Protein 2VSY (pdb70)

Secondary structure (DSSP, 8-state):
--HHHHHHHHHHHHHHT-HHHHHHHHHHHHTTSTT-HHHHHHHHHHHHHTT-HHHHHHHHHHHHHH-TT-HHHHHHHHHHHHHTT-HHHHHHHHHHHHHH-TT-HHHHHHHHHHHHHTT--TTHHHHHHHHHHHHHHT---S-HHHHTTS---HHHHHHHHHHHHHHHHTT--PPPP----SSSPEEEEEEES-SSSSHHHHHHHHHHHHHHHH-TTEEEEEEESS---S-HHHHHHHHTSEEEE-TT--HHHHHHHHHHTT-SEEEE-SS-TT-SS-HHHHT--SSEEEEESSSSS----TT--EEEE-TTTS-TTTGGG-SSEEEE-SS-S----TT--------TGGGT--TTS-EEEE---GGG--HHHHHHHHHHHHH-TT-EEEEE--STTHHHHHHHHHHHTT--GGGEEEE----HHHHHHHGGG-SEEE--SSS--SHHHHHHHHTT--EEB---SSGGGSHHHHHHHHHT-GGGB-SSHHHHHHHHHHHHH-HHHHHHHHHHHHHHHHHSSTT-HHHHHHHHHHHHHHHHHTTT---/--HHHHHHHHHTTTTTT-SHHHHHHHHHHHHHSTT-TTTHHHHHHHHHHHT-HHHHHHHHHHHHTTSTT-HHHHHHHHHHHHHTT-HHHHHHHHHHHHHH-TT-HHHHHHHHHHHHHTT--TTHHHHHHHHHHHHHHT-S-S-HHHHTTS---HHHHHHHHHHHHHHHHTT-PPPPP----SSS-EEEEEEES-SSSSHHHHHHHHHHHHHHHH-TTEEEEEEESS---S-HHHHHHHHHSEEEE-TTS-HHHHHHHHHHTT-SEEEE-SS-TT-SS-HHHHT--SSEEEEESSS-S----TT--EEEE-TTTS-GGGGGG-SSEEEE-SS-S----TT--------TTTTT--SSSEEEEE---GGG--HHHHHHHHHHHHH-TTEEEEEE--STTHHHHHHHHHHHTTS-GGGEEEE----HHHHHHGGGG-SEEE--SSS--SHHHHHHHHHT--EEB---SSGGGSHHHHHHHHHT-GGGB-SSHHHHHHHHHHHHT-HHHHHHHHHHHHHHHHHSSTT-HHHHHHHHHHHHHHHHHHTT---

B-factor: mean 39.62, std 5.84, range [20.13, 73.11]

Structure (mmCIF, N/CA/C/O backbone):
data_2VSY
#
_entry.id   2VSY
#
_cell.length_a   81.523
_cell.length_b   100.096
_cell.length_c   156.274
_cell.angle_alpha   90.00
_cell.angle_beta   90.00
_cell.angle_gamma   90.00
#
_symmetry.space_group_name_H-M   'P 21 21 21'
#
loop_
_entity.id
_entity.type
_entity.pdbx_description
1 polymer XCC0866
2 non-polymer '2-[N-CYCLOHEXYLAMINO]ETHANE SULFONIC ACID'
3 non-polymer DI(HYDROXYETHYL)ETHER
4 non-polymer 'PRASEODYMIUM ION'
5 non-polymer 'CHLORIDE ION'
6 water water
#
loop_
_atom_site.group_PDB
_atom_site.id
_atom_site.type_symbol
_atom_site.label_atom_id
_atom_site.label_alt_id
_atom_site.label_comp_id
_atom_site.label_asym_id
_atom_site.label_entity_id
_atom_site.label_seq_id
_atom_site.pdbx_PDB_ins_code
_atom_site.Cartn_x
_atom_site.Cartn_y
_atom_site.Cartn_z
_atom_site.occupancy
_atom_site.B_iso_or_equiv
_atom_site.auth_seq_id
_atom_site.auth_comp_id
_atom_site.auth_asym_id
_atom_site.auth_atom_id
_atom_site.pdbx_PDB_model_num
ATOM 1 N N . GLN A 1 21 ? 9.340 -78.337 18.873 1.00 38.96 21 GLN A N 1
ATOM 2 C CA . GLN A 1 21 ? 8.332 -79.438 18.770 1.00 39.28 21 GLN A CA 1
ATOM 3 C C . GLN A 1 21 ? 7.209 -79.416 19.846 1.00 39.58 21 GLN A C 1
ATOM 4 O O . GLN A 1 21 ? 6.228 -80.156 19.742 1.00 39.62 21 GLN A O 1
ATOM 10 N N . ASP A 1 22 ? 7.332 -78.567 20.865 1.00 39.86 22 ASP A N 1
ATOM 11 C CA . ASP A 1 22 ? 6.340 -78.549 21.951 1.00 40.12 22 ASP A CA 1
ATOM 12 C C . ASP A 1 22 ? 5.141 -77.650 21.649 1.00 40.15 22 ASP A C 1
ATOM 13 O O . ASP A 1 22 ? 5.146 -76.455 21.946 1.00 39.83 22 ASP A O 1
ATOM 18 N N . PHE A 1 23 ? 4.113 -78.255 21.063 1.00 40.45 23 PHE A N 1
ATOM 19 C CA . PHE A 1 23 ? 2.888 -77.560 20.705 1.00 40.77 23 PHE A CA 1
ATOM 20 C C . PHE A 1 23 ? 2.406 -76.601 21.804 1.00 41.23 23 PHE A C 1
ATOM 21 O O . PHE A 1 23 ? 2.215 -75.401 21.559 1.00 40.89 23 PHE A O 1
ATOM 29 N N . VAL A 1 24 ? 2.211 -77.116 23.015 1.00 41.71 24 VAL A N 1
ATOM 30 C CA . VAL A 1 24 ? 1.644 -76.280 24.077 1.00 42.15 24 VAL A CA 1
ATOM 31 C C . VAL A 1 24 ? 2.641 -75.231 24.558 1.00 42.34 24 VAL A C 1
ATOM 32 O O . VAL A 1 24 ? 2.249 -74.118 24.934 1.00 42.11 24 VAL A O 1
ATOM 36 N N . ALA A 1 25 ? 3.926 -75.595 24.546 1.00 42.82 25 ALA A N 1
ATOM 37 C CA . ALA A 1 25 ? 4.991 -74.655 24.875 1.00 43.09 25 ALA A CA 1
ATOM 38 C C . ALA A 1 25 ? 4.933 -73.478 23.908 1.00 43.41 25 ALA A C 1
ATOM 39 O O . ALA A 1 25 ? 5.051 -72.322 24.309 1.00 43.34 25 ALA A O 1
ATOM 41 N N . TRP A 1 26 ? 4.730 -73.779 22.631 1.00 43.84 26 TRP A N 1
ATOM 42 C CA . TRP A 1 26 ? 4.563 -72.738 21.631 1.00 44.41 26 TRP A CA 1
ATOM 43 C C . TRP A 1 26 ? 3.465 -71.735 21.991 1.00 44.85 26 TRP A C 1
ATOM 44 O O . TRP A 1 26 ? 3.728 -70.547 22.127 1.00 44.70 26 TRP A O 1
ATOM 55 N N . LEU A 1 27 ? 2.236 -72.205 22.130 1.00 45.65 27 LEU A N 1
ATOM 56 C CA . LEU A 1 27 ? 1.140 -71.284 22.349 1.00 46.85 27 LEU A CA 1
ATOM 57 C C . LEU A 1 27 ? 1.373 -70.500 23.630 1.00 47.72 27 LEU A C 1
ATOM 58 O O . LEU A 1 27 ? 1.290 -69.265 23.643 1.00 47.72 27 LEU A O 1
ATOM 63 N N . MET A 1 28 ? 1.662 -71.230 24.709 1.00 48.64 28 MET A N 1
ATOM 64 C CA . MET A 1 28 ? 1.753 -70.618 26.037 1.00 49.46 28 MET A CA 1
ATOM 65 C C . MET A 1 28 ? 2.724 -69.460 25.925 1.00 49.49 28 MET A C 1
ATOM 66 O O . MET A 1 28 ? 2.549 -68.409 26.547 1.00 49.19 28 MET A O 1
ATOM 71 N N . LEU A 1 29 ? 3.755 -69.679 25.116 1.00 49.75 29 LEU A N 1
ATOM 72 C CA . LEU A 1 29 ? 4.696 -68.633 24.802 1.00 50.25 29 LEU A CA 1
ATOM 73 C C . LEU A 1 29 ? 3.940 -67.600 23.995 1.00 50.87 29 LEU A C 1
ATOM 74 O O . LEU A 1 29 ? 4.145 -66.398 24.151 1.00 50.93 29 LEU A O 1
ATOM 79 N N . ALA A 1 30 ? 3.064 -68.084 23.119 1.00 51.57 30 ALA A N 1
ATOM 80 C CA . ALA A 1 30 ? 2.228 -67.203 22.314 1.00 52.20 30 ALA A CA 1
ATOM 81 C C . ALA A 1 30 ? 1.558 -66.203 23.241 1.00 52.62 30 ALA A C 1
ATOM 82 O O . ALA A 1 30 ? 1.741 -64.994 23.119 1.00 52.65 30 ALA A O 1
ATOM 84 N N . ASP A 1 31 ? 0.780 -66.729 24.173 1.00 53.06 31 ASP A N 1
ATOM 85 C CA . ASP A 1 31 ? 0.082 -65.895 25.130 1.00 53.81 31 ASP A CA 1
ATOM 86 C C . ASP A 1 31 ? 1.047 -64.988 25.869 1.00 54.18 31 ASP A C 1
ATOM 87 O O . ASP A 1 31 ? 0.741 -63.825 26.128 1.00 54.30 31 ASP A O 1
ATOM 92 N N . ALA A 1 32 ? 2.201 -65.533 26.243 1.00 54.60 32 ALA A N 1
ATOM 93 C CA . ALA A 1 32 ? 3.197 -64.767 26.977 1.00 55.03 32 ALA A CA 1
ATOM 94 C C . ALA A 1 32 ? 3.535 -63.502 26.208 1.00 55.30 32 ALA A C 1
ATOM 95 O O . ALA A 1 32 ? 3.359 -62.392 26.705 1.00 55.36 32 ALA A O 1
ATOM 97 N N . GLU A 1 33 ? 4.023 -63.684 24.987 1.00 55.70 33 GLU A N 1
ATOM 98 C CA . GLU A 1 33 ? 4.398 -62.559 24.123 1.00 56.20 33 GLU A CA 1
ATOM 99 C C . GLU A 1 33 ? 3.261 -61.576 23.905 1.00 56.40 33 GLU A C 1
ATOM 100 O O . GLU A 1 33 ? 3.491 -60.375 23.807 1.00 56.59 33 GLU A O 1
ATOM 106 N N . LEU A 1 34 ? 2.044 -62.090 23.778 1.00 56.57 34 LEU A N 1
ATOM 107 C CA . LEU A 1 34 ? 0.905 -61.225 23.542 1.00 56.86 34 LEU A CA 1
ATOM 108 C C . LEU A 1 34 ? 0.650 -60.395 24.782 1.00 56.96 34 LEU A C 1
ATOM 109 O O . LEU A 1 34 ? 0.311 -59.220 24.690 1.00 56.94 34 LEU A O 1
ATOM 114 N N . GLY A 1 35 ? 0.809 -61.016 25.946 1.00 57.16 35 GLY A N 1
ATOM 115 C CA . GLY A 1 35 ? 0.680 -60.306 27.215 1.00 57.24 35 GLY A CA 1
ATOM 116 C C . GLY A 1 35 ? 1.561 -59.067 27.225 1.00 57.34 35 GLY A C 1
ATOM 117 O O . GLY A 1 35 ? 1.122 -57.991 27.621 1.00 57.51 35 GLY A O 1
ATOM 118 N N . MET A 1 36 ? 2.806 -59.216 26.779 1.00 57.19 36 MET A N 1
ATOM 119 C CA . MET A 1 36 ? 3.724 -58.084 26.664 1.00 57.11 36 MET A CA 1
ATOM 120 C C . MET A 1 36 ? 3.137 -57.027 25.742 1.00 56.82 36 MET A C 1
ATOM 121 O O . MET A 1 36 ? 3.345 -55.828 25.926 1.00 57.01 36 MET A O 1
ATOM 126 N N . GLY A 1 37 ? 2.391 -57.488 24.749 1.00 56.30 37 GLY A N 1
ATOM 127 C CA . GLY A 1 37 ? 1.861 -56.618 23.720 1.00 55.50 37 GLY A CA 1
ATOM 128 C C . GLY A 1 37 ? 2.702 -56.785 22.474 1.00 54.98 37 GLY A C 1
ATOM 129 O O . GLY A 1 37 ? 2.530 -56.047 21.497 1.00 54.77 37 GLY A O 1
ATOM 130 N N . ASP A 1 38 ? 3.604 -57.771 22.510 1.00 54.48 38 ASP A N 1
ATOM 131 C CA . ASP A 1 38 ? 4.474 -58.053 21.372 1.00 53.83 38 ASP A CA 1
ATOM 132 C C . ASP A 1 38 ? 3.814 -58.750 20.194 1.00 53.53 38 ASP A C 1
ATOM 133 O O . ASP A 1 38 ? 3.371 -59.900 20.260 1.00 53.46 38 ASP A O 1
ATOM 138 N N . THR A 1 39 ? 3.838 -58.007 19.103 1.00 53.01 39 THR A N 1
ATOM 139 C CA . THR A 1 39 ? 3.210 -58.278 17.835 1.00 52.43 39 THR A CA 1
ATOM 140 C C . THR A 1 39 ? 3.337 -59.639 17.159 1.00 51.88 39 THR A C 1
ATOM 141 O O . THR A 1 39 ? 2.446 -60.486 17.196 1.00 51.65 39 THR A O 1
ATOM 145 N N . THR A 1 40 ? 4.461 -59.790 16.486 1.00 51.25 40 THR A N 1
ATOM 146 C CA . THR A 1 40 ? 4.631 -60.786 15.455 1.00 50.43 40 THR A CA 1
ATOM 147 C C . THR A 1 40 ? 5.238 -62.060 16.052 1.00 49.68 40 THR A C 1
ATOM 148 O O . THR A 1 40 ? 5.192 -63.143 15.453 1.00 49.45 40 THR A O 1
ATOM 152 N N . ALA A 1 41 ? 5.784 -61.908 17.252 1.00 48.84 41 ALA A N 1
ATOM 153 C CA . ALA A 1 41 ? 6.358 -63.021 18.001 1.00 47.94 41 ALA A CA 1
ATOM 154 C C . ALA A 1 41 ? 5.266 -64.014 18.355 1.00 47.04 41 ALA A C 1
ATOM 155 O O . ALA A 1 41 ? 5.367 -65.212 18.074 1.00 47.12 41 ALA A O 1
ATOM 157 N N . GLY A 1 42 ? 4.228 -63.487 18.990 1.00 46.04 42 GLY A N 1
ATOM 158 C CA . GLY A 1 42 ? 3.038 -64.264 19.345 1.00 44.59 42 GLY A CA 1
ATOM 159 C C . GLY A 1 42 ? 2.434 -65.014 18.167 1.00 43.57 42 GLY A C 1
ATOM 160 O O . GLY A 1 42 ? 1.949 -66.141 18.316 1.00 43.28 42 GLY A O 1
ATOM 161 N N . GLU A 1 43 ? 2.451 -64.387 16.992 1.00 42.60 43 GLU A N 1
ATOM 162 C CA . GLU A 1 43 ? 1.835 -64.999 15.815 1.00 41.68 43 GLU A CA 1
ATOM 163 C C . GLU A 1 43 ? 2.748 -66.084 15.268 1.00 40.96 43 GLU A C 1
ATOM 164 O O . GLU A 1 43 ? 2.325 -67.220 15.073 1.00 40.56 43 GLU A O 1
ATOM 170 N N . MET A 1 44 ? 4.000 -65.718 15.023 1.00 40.54 44 MET A N 1
ATOM 171 C CA . MET A 1 44 ? 5.028 -66.686 14.690 1.00 40.28 44 MET A CA 1
ATOM 172 C C . MET A 1 44 ? 4.891 -67.940 15.538 1.00 39.61 44 MET A C 1
ATOM 173 O O . MET A 1 44 ? 4.889 -69.057 15.026 1.00 39.52 44 MET A O 1
ATOM 178 N N . ALA A 1 45 ? 4.766 -67.741 16.844 1.00 39.26 45 ALA A N 1
ATOM 179 C CA . ALA A 1 45 ? 4.613 -68.836 17.803 1.00 38.84 45 ALA A CA 1
ATOM 180 C C . ALA A 1 45 ? 3.330 -69.646 17.566 1.00 38.60 45 ALA A C 1
ATOM 181 O O . ALA A 1 45 ? 3.330 -70.875 17.685 1.00 38.39 45 ALA A O 1
ATOM 183 N N . VAL A 1 46 ? 2.244 -68.951 17.222 1.00 38.27 46 VAL A N 1
ATOM 184 C CA . VAL A 1 46 ? 0.983 -69.611 16.897 1.00 37.98 46 VAL A CA 1
ATOM 185 C C . VAL A 1 46 ? 1.113 -70.454 15.615 1.00 37.62 46 VAL A C 1
ATOM 186 O O . VAL A 1 46 ? 0.735 -71.629 15.585 1.00 37.40 46 VAL A O 1
ATOM 190 N N . GLN A 1 47 ? 1.665 -69.839 14.570 1.00 37.22 47 GLN A N 1
ATOM 191 C CA . GLN A 1 47 ? 1.917 -70.492 13.289 1.00 36.73 47 GLN A CA 1
ATOM 192 C C . GLN A 1 47 ? 2.661 -71.815 13.439 1.00 35.94 47 GLN A C 1
ATOM 193 O O . GLN A 1 47 ? 2.506 -72.730 12.633 1.00 35.87 47 GLN A O 1
ATOM 199 N N . ARG A 1 48 ? 3.486 -71.906 14.471 1.00 35.23 48 ARG A N 1
ATOM 200 C CA . ARG A 1 48 ? 4.234 -73.123 14.725 1.00 34.38 48 ARG A CA 1
ATOM 201 C C . ARG A 1 48 ? 3.369 -74.182 15.410 1.00 33.61 48 ARG A C 1
ATOM 202 O O . ARG A 1 48 ? 3.586 -75.378 15.231 1.00 33.19 48 ARG A O 1
ATOM 210 N N . GLY A 1 49 ? 2.380 -73.736 16.180 1.00 32.80 49 GLY A N 1
ATOM 211 C CA . GLY A 1 49 ? 1.466 -74.653 16.853 1.00 31.95 49 GLY A CA 1
ATOM 212 C C . GLY A 1 49 ? 0.556 -75.365 15.874 1.00 31.46 49 GLY A C 1
ATOM 213 O O . GLY A 1 49 ? 0.430 -76.589 15.899 1.00 31.16 49 GLY A O 1
ATOM 214 N N . LEU A 1 50 ? -0.077 -74.580 15.007 1.00 31.26 50 LEU A N 1
ATOM 215 C CA . LEU A 1 50 ? -1.069 -75.072 14.053 1.00 31.35 50 LEU A CA 1
ATOM 216 C C . LEU A 1 50 ? -0.443 -76.037 13.049 1.00 31.56 50 LEU A C 1
ATOM 217 O O . LEU A 1 50 ? -1.119 -76.915 12.499 1.00 31.46 50 LEU A O 1
ATOM 222 N N . ALA A 1 51 ? 0.854 -75.859 12.814 1.00 31.67 51 ALA A N 1
ATOM 223 C CA . ALA A 1 51 ? 1.605 -76.721 11.924 1.00 32.01 51 ALA A CA 1
ATOM 224 C C . ALA A 1 51 ? 1.778 -78.096 12.563 1.00 32.33 51 ALA A C 1
ATOM 225 O O . ALA A 1 51 ? 2.001 -79.095 11.880 1.00 32.58 51 ALA A O 1
ATOM 227 N N . LEU A 1 52 ? 1.660 -78.143 13.884 1.00 32.75 52 LEU A N 1
ATOM 228 C CA . LEU A 1 52 ? 1.865 -79.384 14.621 1.00 32.98 52 LEU A CA 1
ATOM 229 C C . LEU A 1 52 ? 0.546 -80.033 15.007 1.00 33.44 52 LEU A C 1
ATOM 230 O O . LEU A 1 52 ? 0.447 -81.254 15.075 1.00 33.31 52 LEU A O 1
ATOM 235 N N . HIS A 1 53 ? -0.462 -79.213 15.279 1.00 33.99 53 HIS A N 1
ATOM 236 C CA . HIS A 1 53 ? -1.802 -79.735 15.493 1.00 34.79 53 HIS A CA 1
ATOM 237 C C . HIS A 1 53 ? -2.828 -78.843 14.786 1.00 35.20 53 HIS A C 1
ATOM 238 O O . HIS A 1 53 ? -3.458 -77.994 15.408 1.00 35.05 53 HIS A O 1
ATOM 245 N N . PRO A 1 54 ? -2.965 -79.024 13.457 1.00 35.82 54 PRO A N 1
ATOM 246 C CA . PRO A 1 54 ? -3.896 -78.255 12.639 1.00 36.36 54 PRO A CA 1
ATOM 247 C C . PRO A 1 54 ? -5.299 -78.289 13.231 1.00 36.98 54 PRO A C 1
ATOM 248 O O . PRO A 1 54 ? -5.685 -79.283 13.843 1.00 37.51 54 PRO A O 1
ATOM 252 N N . GLY A 1 55 ? -6.058 -77.215 13.059 1.00 37.41 55 GLY A N 1
ATOM 253 C CA . GLY A 1 55 ? -7.426 -77.197 13.545 1.00 37.95 55 GLY A CA 1
ATOM 254 C C . GLY A 1 55 ? -7.596 -77.202 15.061 1.00 38.60 55 GLY A C 1
ATOM 255 O O . GLY A 1 55 ? -8.635 -76.760 15.558 1.00 38.24 55 GLY A O 1
ATOM 256 N N . HIS A 1 56 ? -6.604 -77.705 15.804 1.00 39.04 56 HIS A N 1
ATOM 257 C CA . HIS A 1 56 ? -6.673 -77.694 17.273 1.00 39.41 56 HIS A CA 1
ATOM 258 C C . HIS A 1 56 ? -7.293 -76.376 17.736 1.00 39.85 56 HIS A C 1
ATOM 259 O O . HIS A 1 56 ? -6.863 -75.301 17.312 1.00 40.01 56 HIS A O 1
ATOM 266 N N . PRO A 1 57 ? -8.307 -76.456 18.615 1.00 40.15 57 PRO A N 1
ATOM 267 C CA . PRO A 1 57 ? -9.085 -75.297 19.066 1.00 40.41 57 PRO A CA 1
ATOM 268 C C . PRO A 1 57 ? -8.286 -74.316 19.950 1.00 40.50 57 PRO A C 1
ATOM 269 O O . PRO A 1 57 ? -8.586 -73.114 19.958 1.00 40.66 57 PRO A O 1
ATOM 273 N N . GLU A 1 58 ? -7.294 -74.818 20.688 1.00 40.41 58 GLU A N 1
ATOM 274 C CA . GLU A 1 58 ? -6.411 -73.953 21.483 1.00 40.46 58 GLU A CA 1
ATOM 275 C C . GLU A 1 58 ? -5.551 -73.050 20.606 1.00 40.13 58 GLU A C 1
ATOM 276 O O . GLU A 1 58 ? -5.550 -71.834 20.773 1.00 40.31 58 GLU A O 1
ATOM 282 N N . ALA A 1 59 ? -4.818 -73.650 19.674 1.00 39.93 59 ALA A N 1
ATOM 283 C CA . ALA A 1 59 ? -4.041 -72.884 18.715 1.00 39.55 59 ALA A CA 1
ATOM 284 C C . ALA A 1 59 ? -4.970 -71.968 17.902 1.00 39.33 59 ALA A C 1
ATOM 285 O O . ALA A 1 59 ? -4.756 -70.758 17.832 1.00 39.21 59 ALA A O 1
ATOM 287 N N . VAL A 1 60 ? -6.011 -72.548 17.312 1.00 39.19 60 VAL A N 1
ATOM 288 C CA . VAL A 1 60 ? -6.977 -71.774 16.535 1.00 39.57 60 VAL A CA 1
ATOM 289 C C . VAL A 1 60 ? -7.577 -70.619 17.351 1.00 39.87 60 VAL A C 1
ATOM 290 O O . VAL A 1 60 ? -7.624 -69.476 16.884 1.00 39.95 60 VAL A O 1
ATOM 294 N N . ALA A 1 61 ? -8.040 -70.905 18.564 1.00 40.00 61 ALA A N 1
ATOM 295 C CA . ALA A 1 61 ? -8.538 -69.831 19.424 1.00 40.41 61 ALA A CA 1
ATOM 296 C C . ALA A 1 61 ? -7.449 -68.773 19.539 1.00 40.65 61 ALA A C 1
ATOM 297 O O . ALA A 1 61 ? -7.699 -67.577 19.369 1.00 40.53 61 ALA A O 1
ATOM 299 N N . ARG A 1 62 ? -6.228 -69.229 19.811 1.00 40.95 62 ARG A N 1
ATOM 300 C CA . ARG A 1 62 ? -5.115 -68.311 19.995 1.00 41.22 62 ARG A CA 1
ATOM 301 C C . ARG A 1 62 ? -4.870 -67.440 18.762 1.00 41.24 62 ARG A C 1
ATOM 302 O O . ARG A 1 62 ? -4.672 -66.230 18.888 1.00 41.35 62 ARG A O 1
ATOM 310 N N . LEU A 1 63 ? -4.896 -68.039 17.575 1.00 41.02 63 LEU A N 1
ATOM 311 C CA . LEU A 1 63 ? -4.725 -67.244 16.360 1.00 41.02 63 LEU A CA 1
ATOM 312 C C . LEU A 1 63 ? -5.813 -66.190 16.173 1.00 40.92 63 LEU A C 1
ATOM 313 O O . LEU A 1 63 ? -5.610 -65.210 15.452 1.00 40.83 63 LEU A O 1
ATOM 318 N N . GLY A 1 64 ? -6.971 -66.410 16.795 1.00 40.77 64 GLY A N 1
ATOM 319 C CA . GLY A 1 64 ? -8.067 -65.449 16.717 1.00 40.79 64 GLY A CA 1
ATOM 320 C C . GLY A 1 64 ? -7.738 -64.286 17.626 1.00 41.07 64 GLY A C 1
ATOM 321 O O . GLY A 1 64 ? -8.018 -63.128 17.306 1.00 41.00 64 GLY A O 1
ATOM 322 N N . ARG A 1 65 ? -7.123 -64.617 18.766 1.00 41.15 65 ARG A N 1
ATOM 323 C CA . ARG A 1 65 ? -6.714 -63.645 19.788 1.00 40.94 65 ARG A CA 1
ATOM 324 C C . ARG A 1 65 ? -5.560 -62.750 19.332 1.00 40.57 65 ARG A C 1
ATOM 325 O O . ARG A 1 65 ? -5.513 -61.574 19.690 1.00 40.49 65 ARG A O 1
ATOM 333 N N . VAL A 1 66 ? -4.619 -63.335 18.586 1.00 39.91 66 VAL A N 1
ATOM 334 C CA . VAL A 1 66 ? -3.643 -62.572 17.817 1.00 39.57 66 VAL A CA 1
ATOM 335 C C . VAL A 1 66 ? -4.374 -61.519 16.983 1.00 39.23 66 VAL A C 1
ATOM 336 O O . VAL A 1 66 ? -4.187 -60.315 17.183 1.00 38.90 66 VAL A O 1
ATOM 340 N N . ARG A 1 67 ? -5.220 -61.992 16.068 1.00 38.92 67 ARG A N 1
ATOM 341 C CA . ARG A 1 67 ? -6.017 -61.136 15.181 1.00 39.09 67 ARG A CA 1
ATOM 342 C C . ARG A 1 67 ? -6.733 -60.007 15.929 1.00 39.49 67 ARG A C 1
ATOM 343 O O . ARG A 1 67 ? -6.637 -58.840 15.556 1.00 38.99 67 ARG A O 1
ATOM 351 N N . TRP A 1 68 ? -7.461 -60.366 16.978 1.00 40.29 68 TRP A N 1
ATOM 352 C CA . TRP A 1 68 ? -8.104 -59.362 17.810 1.00 41.36 68 TRP A CA 1
ATOM 353 C C . TRP A 1 68 ? -7.056 -58.395 18.336 1.00 41.44 68 TRP A C 1
ATOM 354 O O . TRP A 1 68 ? -7.315 -57.196 18.476 1.00 41.56 68 TRP A O 1
ATOM 365 N N . THR A 1 69 ? -5.869 -58.932 18.615 1.00 41.44 69 THR A N 1
ATOM 366 C CA . THR A 1 69 ? -4.767 -58.138 19.141 1.00 41.50 69 THR A CA 1
ATOM 367 C C . THR A 1 69 ? -4.258 -57.220 18.044 1.00 41.25 69 THR A C 1
ATOM 368 O O . THR A 1 69 ? -3.963 -56.047 18.282 1.00 40.53 69 THR A O 1
ATOM 372 N N . GLN A 1 70 ? -4.173 -57.778 16.838 1.00 41.57 70 GLN A N 1
ATOM 373 C CA . GLN A 1 70 ? -3.866 -57.015 15.639 1.00 42.02 70 GLN A CA 1
ATOM 374 C C . GLN A 1 70 ? -5.091 -56.180 15.247 1.00 42.37 70 GLN A C 1
ATOM 375 O O . GLN A 1 70 ? -5.055 -55.419 14.278 1.00 42.64 70 GLN A O 1
ATOM 381 N N . GLN A 1 71 ? -6.183 -56.336 15.996 1.00 42.88 71 GLN A N 1
ATOM 382 C CA . GLN A 1 71 ? -7.348 -55.476 15.812 1.00 43.00 71 GLN A CA 1
ATOM 383 C C . GLN A 1 71 ? -8.117 -55.801 14.522 1.00 42.81 71 GLN A C 1
ATOM 384 O O . GLN A 1 71 ? -8.892 -54.986 14.003 1.00 42.73 71 GLN A O 1
ATOM 390 N N . ARG A 1 72 ? -7.854 -56.995 14.000 1.00 42.37 72 ARG A N 1
ATOM 391 C CA . ARG A 1 72 ? -8.584 -57.549 12.873 1.00 41.76 72 ARG A CA 1
ATOM 392 C C . ARG A 1 72 ? -9.746 -58.371 13.458 1.00 41.69 72 ARG A C 1
ATOM 393 O O . ARG A 1 72 ? -9.706 -59.610 13.528 1.00 41.26 72 ARG A O 1
ATOM 401 N N . HIS A 1 73 ? -10.773 -57.645 13.889 1.00 41.33 73 HIS A N 1
ATOM 402 C CA . HIS A 1 73 ? -11.848 -58.189 14.711 1.00 41.19 73 HIS A CA 1
ATOM 403 C C . HIS A 1 73 ? -12.766 -59.193 14.032 1.00 40.99 73 HIS A C 1
ATOM 404 O O . HIS A 1 73 ? -13.228 -60.153 14.667 1.00 40.53 73 HIS A O 1
ATOM 411 N N . ALA A 1 74 ? -13.054 -58.950 12.755 1.00 41.01 74 ALA A N 1
ATOM 412 C CA . ALA A 1 74 ? -13.882 -59.860 11.978 1.00 40.88 74 ALA A CA 1
ATOM 413 C C . ALA A 1 74 ? -13.127 -61.168 11.740 1.00 40.76 74 ALA A C 1
ATOM 414 O O . ALA A 1 74 ? -13.647 -62.255 11.983 1.00 41.02 74 ALA A O 1
ATOM 416 N N . GLU A 1 75 ? -11.893 -61.079 11.282 1.00 40.05 75 GLU A N 1
ATOM 417 C CA . GLU A 1 75 ? -11.127 -62.301 11.162 1.00 40.13 75 GLU A CA 1
ATOM 418 C C . GLU A 1 75 ? -11.037 -62.962 12.536 1.00 39.88 75 GLU A C 1
ATOM 419 O O . GLU A 1 75 ? -11.062 -64.194 12.655 1.00 39.57 75 GLU A O 1
ATOM 425 N N . ALA A 1 76 ? -10.943 -62.123 13.566 1.00 39.45 76 ALA A N 1
ATOM 426 C CA . ALA A 1 76 ? -10.828 -62.573 14.953 1.00 39.45 76 ALA A CA 1
ATOM 427 C C . ALA A 1 76 ? -12.052 -63.380 15.379 1.00 39.44 76 ALA A C 1
ATOM 428 O O . ALA A 1 76 ? -11.924 -64.433 16.011 1.00 39.34 76 ALA A O 1
ATOM 430 N N . ALA A 1 77 ? -13.233 -62.873 15.020 1.00 39.34 77 ALA A N 1
ATOM 431 C CA . ALA A 1 77 ? -14.509 -63.511 15.352 1.00 38.97 77 ALA A CA 1
ATOM 432 C C . ALA A 1 77 ? -14.706 -64.828 14.595 1.00 38.80 77 ALA A C 1
ATOM 433 O O . ALA A 1 77 ? -15.196 -65.812 15.166 1.00 38.66 77 ALA A O 1
ATOM 435 N N . VAL A 1 78 ? -14.322 -64.838 13.319 1.00 38.34 78 VAL A N 1
ATOM 436 C CA . VAL A 1 78 ? -14.373 -66.049 12.503 1.00 38.42 78 VAL A CA 1
ATOM 437 C C . VAL A 1 78 ? -13.529 -67.174 13.131 1.00 38.66 78 VAL A C 1
ATOM 438 O O . VAL A 1 78 ? -14.023 -68.278 13.362 1.00 38.55 78 VAL A O 1
ATOM 442 N N . LEU A 1 79 ? -12.261 -66.896 13.415 1.00 38.95 79 LEU A N 1
ATOM 443 C CA . LEU A 1 79 ? -11.376 -67.911 14.002 1.00 39.13 79 LEU A CA 1
ATOM 444 C C . LEU A 1 79 ? -11.914 -68.482 15.334 1.00 39.38 79 LEU A C 1
ATOM 445 O O . LEU A 1 79 ? -11.988 -69.696 15.520 1.00 39.37 79 LEU A O 1
ATOM 450 N N . LEU A 1 80 ? -12.302 -67.594 16.244 1.00 39.52 80 LEU A N 1
ATOM 451 C CA . LEU A 1 80 ? -12.782 -67.962 17.578 1.00 39.60 80 LEU A CA 1
ATOM 452 C C . LEU A 1 80 ? -14.113 -68.734 17.594 1.00 40.23 80 LEU A C 1
ATOM 453 O O . LEU A 1 80 ? -14.325 -69.606 18.453 1.00 39.29 80 LEU A O 1
ATOM 458 N N . GLN A 1 81 ? -15.011 -68.395 16.663 1.00 41.06 81 GLN A N 1
ATOM 459 C CA . GLN A 1 81 ? -16.256 -69.129 16.494 1.00 41.95 81 GLN A CA 1
ATOM 460 C C . GLN A 1 81 ? -15.949 -70.570 16.083 1.00 42.56 81 GLN A C 1
ATOM 461 O O . GLN A 1 81 ? -16.550 -71.513 16.594 1.00 42.77 81 GLN A O 1
ATOM 467 N N . GLN A 1 82 ? -14.993 -70.730 15.172 1.00 43.08 82 GLN A N 1
ATOM 468 C CA . GLN A 1 82 ? -14.528 -72.047 14.733 1.00 43.74 82 GLN A CA 1
ATOM 469 C C . GLN A 1 82 ? -13.987 -72.844 15.931 1.00 44.04 82 GLN A C 1
ATOM 470 O O . GLN A 1 82 ? -14.466 -73.944 16.240 1.00 44.10 82 GLN A O 1
ATOM 476 N N . ALA A 1 83 ? -12.974 -72.277 16.589 1.00 44.26 83 ALA A N 1
ATOM 477 C CA . ALA A 1 83 ? -12.403 -72.838 17.814 1.00 44.10 83 ALA A CA 1
ATOM 478 C C . ALA A 1 83 ? -13.477 -73.169 18.849 1.00 43.97 83 ALA A C 1
ATOM 479 O O . ALA A 1 83 ? -13.382 -74.167 19.572 1.00 43.75 83 ALA A O 1
ATOM 481 N N . SER A 1 84 ? -14.493 -72.319 18.922 1.00 43.79 84 SER A N 1
ATOM 482 C CA . SER A 1 84 ? -15.499 -72.446 19.954 1.00 43.93 84 SER A CA 1
ATOM 483 C C . SER A 1 84 ? -16.474 -73.557 19.610 1.00 43.79 84 SER A C 1
ATOM 484 O O . SER A 1 84 ? -17.028 -74.208 20.500 1.00 43.87 84 SER A O 1
ATOM 487 N N . ASP A 1 85 ? -16.671 -73.779 18.315 1.00 43.82 85 ASP A N 1
ATOM 488 C CA . ASP A 1 85 ? -17.470 -74.910 17.845 1.00 43.81 85 ASP A CA 1
ATOM 489 C C . ASP A 1 85 ? -16.745 -76.228 18.126 1.00 43.42 85 ASP A C 1
ATOM 490 O O . ASP A 1 85 ? -17.378 -77.234 18.441 1.00 43.51 85 ASP A O 1
ATOM 495 N N . ALA A 1 86 ? -15.418 -76.218 18.006 1.00 42.90 86 ALA A N 1
ATOM 496 C CA . ALA A 1 86 ? -14.611 -77.418 18.215 1.00 42.22 86 ALA A CA 1
ATOM 497 C C . ALA A 1 86 ? -14.323 -77.682 19.695 1.00 42.06 86 ALA A C 1
ATOM 498 O O . ALA A 1 86 ? -13.929 -78.779 20.079 1.00 42.04 86 ALA A O 1
ATOM 500 N N . ALA A 1 87 ? -14.501 -76.661 20.524 1.00 41.84 87 ALA A N 1
ATOM 501 C CA . ALA A 1 87 ? -14.391 -76.804 21.970 1.00 41.21 87 ALA A CA 1
ATOM 502 C C . ALA A 1 87 ? -15.402 -75.852 22.616 1.00 41.17 87 ALA A C 1
ATOM 503 O O . ALA A 1 87 ? -15.080 -74.706 22.951 1.00 40.84 87 ALA A O 1
ATOM 505 N N . PRO A 1 88 ? -16.648 -76.327 22.769 1.00 40.91 88 PRO A N 1
ATOM 506 C CA . PRO A 1 88 ? -17.754 -75.524 23.283 1.00 40.59 88 PRO A CA 1
ATOM 507 C C . PRO A 1 88 ? -17.850 -75.520 24.818 1.00 40.33 88 PRO A C 1
ATOM 508 O O . PRO A 1 88 ? -18.571 -74.688 25.385 1.00 39.74 88 PRO A O 1
ATOM 512 N N . GLU A 1 89 ? -17.129 -76.438 25.470 1.00 39.80 89 GLU A N 1
ATOM 513 C CA . GLU A 1 89 ? -17.075 -76.522 26.929 1.00 39.58 89 GLU A CA 1
ATOM 514 C C . GLU A 1 89 ? -15.959 -75.646 27.509 1.00 38.98 89 GLU A C 1
ATOM 515 O O . GLU A 1 89 ? -15.785 -75.585 28.725 1.00 38.70 89 GLU A O 1
ATOM 521 N N . HIS A 1 90 ? -15.178 -75.000 26.650 1.00 38.27 90 HIS A N 1
ATOM 522 C CA . HIS A 1 90 ? -14.016 -74.246 27.119 1.00 37.82 90 HIS A CA 1
ATOM 523 C C . HIS A 1 90 ? -14.346 -72.787 27.430 1.00 37.59 90 HIS A C 1
ATOM 524 O O . HIS A 1 90 ? -14.726 -72.035 26.527 1.00 36.97 90 HIS A O 1
ATOM 531 N N . PRO A 1 91 ? -14.166 -72.379 28.700 1.00 37.40 91 PRO A N 1
ATOM 532 C CA . PRO A 1 91 ? -14.601 -71.042 29.155 1.00 37.75 91 PRO A CA 1
ATOM 533 C C . PRO A 1 91 ? -13.756 -69.866 28.626 1.00 37.55 91 PRO A C 1
ATOM 534 O O . PRO A 1 91 ? -14.289 -68.753 28.439 1.00 37.36 91 PRO A O 1
ATOM 538 N N . GLY A 1 92 ? -12.461 -70.107 28.410 1.00 37.34 92 GLY A N 1
ATOM 539 C CA . GLY A 1 92 ? -11.550 -69.047 27.972 1.00 37.24 92 GLY A CA 1
ATOM 540 C C . GLY A 1 92 ? -11.816 -68.741 26.520 1.00 37.62 92 GLY A C 1
ATOM 541 O O . GLY A 1 92 ? -11.809 -67.574 26.086 1.00 37.72 92 GLY A O 1
ATOM 542 N N . ILE A 1 93 ? -12.061 -69.802 25.759 1.00 37.67 93 ILE A N 1
ATOM 543 C CA . ILE A 1 93 ? -12.378 -69.646 24.347 1.00 37.59 93 ILE A CA 1
ATOM 544 C C . ILE A 1 93 ? -13.681 -68.872 24.236 1.00 37.77 93 ILE A C 1
ATOM 545 O O . ILE A 1 93 ? -13.783 -67.903 23.477 1.00 38.37 93 ILE A O 1
ATOM 550 N N . ALA A 1 94 ? -14.668 -69.276 25.022 1.00 37.49 94 ALA A N 1
ATOM 551 C CA . ALA A 1 94 ? -15.952 -68.598 24.992 1.00 37.64 94 ALA A CA 1
ATOM 552 C C . ALA A 1 94 ? -15.811 -67.121 25.365 1.00 37.92 94 ALA A C 1
ATOM 553 O O . ALA A 1 94 ? -16.526 -66.264 24.807 1.00 38.69 94 ALA A O 1
ATOM 555 N N . LEU A 1 95 ? -14.900 -66.808 26.289 1.00 37.60 95 LEU A N 1
ATOM 556 C CA . LEU A 1 95 ? -14.683 -65.404 26.672 1.00 37.62 95 LEU A CA 1
ATOM 557 C C . LEU A 1 95 ? -14.051 -64.593 25.557 1.00 37.62 95 LEU A C 1
ATOM 558 O O . LEU A 1 95 ? -14.512 -63.496 25.246 1.00 37.08 95 LEU A O 1
ATOM 563 N N . TRP A 1 96 ? -12.982 -65.136 24.980 1.00 37.70 96 TRP A N 1
ATOM 564 C CA . TRP A 1 96 ? -12.231 -64.458 23.950 1.00 38.08 96 TRP A CA 1
ATOM 565 C C . TRP A 1 96 ? -13.138 -64.218 22.759 1.00 38.28 96 TRP A C 1
ATOM 566 O O . TRP A 1 96 ? -13.022 -63.204 22.075 1.00 38.02 96 TRP A O 1
ATOM 577 N N . LEU A 1 97 ? -14.039 -65.165 22.508 1.00 38.78 97 LEU A N 1
ATOM 578 C CA . LEU A 1 97 ? -15.020 -65.037 21.413 1.00 39.03 97 LEU A CA 1
ATOM 579 C C . LEU A 1 97 ? -15.938 -63.845 21.675 1.00 38.77 97 LEU A C 1
ATOM 580 O O . LEU A 1 97 ? -16.253 -63.078 20.779 1.00 38.66 97 LEU A O 1
ATOM 585 N N . GLY A 1 98 ? -16.374 -63.703 22.917 1.00 39.43 98 GLY A N 1
ATOM 586 C CA . GLY A 1 98 ? -17.215 -62.572 23.299 1.00 39.75 98 GLY A CA 1
ATOM 587 C C . GLY A 1 98 ? -16.476 -61.277 23.033 1.00 40.19 98 GLY A C 1
ATOM 588 O O . GLY A 1 98 ? -17.062 -60.318 22.554 1.00 39.72 98 GLY A O 1
ATOM 589 N N . HIS A 1 99 ? -15.180 -61.251 23.341 1.00 40.92 99 HIS A N 1
ATOM 590 C CA . HIS A 1 99 ? -14.370 -60.030 23.166 1.00 41.93 99 HIS A CA 1
ATOM 591 C C . HIS A 1 99 ? -14.297 -59.554 21.716 1.00 41.67 99 HIS A C 1
ATOM 592 O O . HIS A 1 99 ? -14.416 -58.360 21.421 1.00 42.09 99 HIS A O 1
ATOM 599 N N . ALA A 1 100 ? -14.112 -60.505 20.814 1.00 41.92 100 ALA A N 1
ATOM 600 C CA . ALA A 1 100 ? -14.034 -60.226 19.388 1.00 42.42 100 ALA A CA 1
ATOM 601 C C . ALA A 1 100 ? -15.397 -59.837 18.801 1.00 42.49 100 ALA A C 1
ATOM 602 O O . ALA A 1 100 ? -15.506 -58.845 18.073 1.00 43.19 100 ALA A O 1
ATOM 604 N N . LEU A 1 101 ? -16.421 -60.629 19.106 1.00 42.34 101 LEU A N 1
ATOM 605 C CA . LEU A 1 101 ? -17.799 -60.323 18.719 1.00 42.44 101 LEU A CA 1
ATOM 606 C C . LEU A 1 101 ? -18.203 -58.895 19.139 1.00 43.22 101 LEU A C 1
ATOM 607 O O . LEU A 1 101 ? -18.852 -58.165 18.388 1.00 43.15 101 LEU A O 1
ATOM 612 N N . GLU A 1 102 ? -17.817 -58.494 20.343 1.00 44.05 102 GLU A N 1
ATOM 613 C CA . GLU A 1 102 ? -18.156 -57.159 20.829 1.00 45.12 102 GLU A CA 1
ATOM 614 C C . GLU A 1 102 ? -17.519 -56.083 19.982 1.00 45.34 102 GLU A C 1
ATOM 615 O O . GLU A 1 102 ? -18.189 -55.138 19.554 1.00 45.61 102 GLU A O 1
ATOM 621 N N . ASP A 1 103 ? -16.217 -56.236 19.742 1.00 45.32 103 ASP A N 1
ATOM 622 C CA . ASP A 1 103 ? -15.449 -55.263 18.977 1.00 45.06 103 ASP A CA 1
ATOM 623 C C . ASP A 1 103 ? -15.778 -55.338 17.486 1.00 44.96 103 ASP A C 1
ATOM 624 O O . ASP A 1 103 ? -15.518 -54.400 16.721 1.00 44.46 103 ASP A O 1
ATOM 629 N N . ALA A 1 104 ? -16.366 -56.456 17.073 1.00 44.48 104 ALA A N 1
ATOM 630 C CA . ALA A 1 104 ? -16.862 -56.568 15.705 1.00 44.16 104 ALA A CA 1
ATOM 631 C C . ALA A 1 104 ? -18.284 -56.014 15.486 1.00 43.93 104 ALA A C 1
ATOM 632 O O . ALA A 1 104 ? -18.828 -56.141 14.404 1.00 44.36 104 ALA A O 1
ATOM 634 N N . GLY A 1 105 ? -18.895 -55.416 16.503 1.00 44.01 105 GLY A N 1
ATOM 635 C CA . GLY A 1 105 ? -20.256 -54.888 16.371 1.00 43.32 105 GLY A CA 1
ATOM 636 C C . GLY A 1 105 ? -21.379 -55.908 16.552 1.00 42.84 105 GLY A C 1
ATOM 637 O O . GLY A 1 105 ? -22.548 -55.613 16.293 1.00 42.76 105 GLY A O 1
ATOM 638 N N . GLN A 1 106 ? -21.034 -57.111 16.997 1.00 41.64 106 GLN A N 1
ATOM 639 C CA . GLN A 1 106 ? -22.015 -58.171 17.131 1.00 40.81 106 GLN A CA 1
ATOM 640 C C . GLN A 1 106 ? -22.379 -58.279 18.598 1.00 39.80 106 GLN A C 1
ATOM 641 O O . GLN A 1 106 ? -21.920 -59.203 19.300 1.00 38.41 106 GLN A O 1
ATOM 647 N N . ALA A 1 107 ? -23.220 -57.340 19.035 1.00 38.38 107 ALA A N 1
ATOM 648 C CA . ALA A 1 107 ? -23.563 -57.144 20.430 1.00 36.92 107 ALA A CA 1
ATOM 649 C C . ALA A 1 107 ? -24.293 -58.317 21.070 1.00 36.34 107 ALA A C 1
ATOM 650 O O . ALA A 1 107 ? -23.901 -58.772 22.150 1.00 35.11 107 ALA A O 1
ATOM 652 N N . GLU A 1 108 ? -25.369 -58.791 20.441 1.00 35.54 108 GLU A N 1
ATOM 653 C CA . GLU A 1 108 ? -26.160 -59.864 21.074 1.00 36.00 108 GLU A CA 1
ATOM 654 C C . GLU A 1 108 ? -25.381 -61.152 21.070 1.00 35.75 108 GLU A C 1
ATOM 655 O O . GLU A 1 108 ? -25.483 -61.948 22.002 1.00 37.02 108 GLU A O 1
ATOM 661 N N . ALA A 1 109 ? -24.616 -61.380 20.011 1.00 35.06 109 ALA A N 1
ATOM 662 C CA . ALA A 1 109 ? -23.827 -62.606 19.932 1.00 35.03 109 ALA A CA 1
ATOM 663 C C . ALA A 1 109 ? -22.696 -62.562 20.972 1.00 34.99 109 ALA A C 1
ATOM 664 O O . ALA A 1 109 ? -22.365 -63.580 21.587 1.00 34.23 109 ALA A O 1
ATOM 666 N N . ALA A 1 110 ? -22.135 -61.365 21.184 1.00 35.11 110 ALA A N 1
ATOM 667 C CA . ALA A 1 110 ? -21.197 -61.123 22.272 1.00 35.64 110 ALA A CA 1
ATOM 668 C C . ALA A 1 110 ? -21.802 -61.554 23.610 1.00 36.38 110 ALA A C 1
ATOM 669 O O . ALA A 1 110 ? -21.160 -62.244 24.404 1.00 36.47 110 ALA A O 1
ATOM 671 N N . ALA A 1 111 ? -23.057 -61.175 23.841 1.00 36.61 111 ALA A N 1
ATOM 672 C CA . ALA A 1 111 ? -23.730 -61.510 25.090 1.00 36.59 111 ALA A CA 1
ATOM 673 C C . ALA A 1 111 ? -23.874 -62.994 25.320 1.00 36.22 111 ALA A C 1
ATOM 674 O O . ALA A 1 111 ? -23.730 -63.452 26.455 1.00 36.73 111 ALA A O 1
ATOM 676 N N . ALA A 1 112 ? -24.205 -63.748 24.266 1.00 35.88 112 ALA A N 1
ATOM 677 C CA . ALA A 1 112 ? -24.352 -65.216 24.377 1.00 35.24 112 ALA A CA 1
ATOM 678 C C . ALA A 1 112 ? -23.025 -65.863 24.724 1.00 34.62 112 ALA A C 1
ATOM 679 O O . ALA A 1 112 ? -22.990 -66.894 25.411 1.00 33.94 112 ALA A O 1
ATOM 681 N N . ALA A 1 113 ? -21.941 -65.284 24.204 1.00 33.83 113 ALA A N 1
ATOM 682 C CA . ALA A 1 113 ? -20.587 -65.773 24.469 1.00 33.82 113 ALA A CA 1
ATOM 683 C C . ALA A 1 113 ? -20.211 -65.529 25.932 1.00 34.04 113 ALA A C 1
ATOM 684 O O . ALA A 1 113 ? -19.769 -66.454 26.642 1.00 34.46 113 ALA A O 1
ATOM 686 N N . TYR A 1 114 ? -20.444 -64.316 26.429 1.00 34.10 114 TYR A N 1
ATOM 687 C CA . TYR A 1 114 ? -20.164 -64.067 27.844 1.00 33.66 114 TYR A CA 1
ATOM 688 C C . TYR A 1 114 ? -21.028 -64.920 28.775 1.00 33.44 114 TYR A C 1
ATOM 689 O O . TYR A 1 114 ? -20.572 -65.370 29.832 1.00 33.17 114 TYR A O 1
ATOM 698 N N . THR A 1 115 ? -22.289 -65.095 28.404 1.00 33.09 115 THR A N 1
ATOM 699 C CA . THR A 1 115 ? -23.210 -65.883 29.192 1.00 33.95 115 THR A CA 1
ATOM 700 C C . THR A 1 115 ? -22.671 -67.302 29.323 1.00 33.76 115 THR A C 1
ATOM 701 O O . THR A 1 115 ? -22.815 -67.968 30.359 1.00 33.26 115 THR A O 1
ATOM 705 N N . ARG A 1 116 ? -22.047 -67.783 28.260 1.00 34.35 116 ARG A N 1
ATOM 706 C CA . ARG A 1 116 ? -21.597 -69.183 28.290 1.00 34.27 116 ARG A CA 1
ATOM 707 C C . ARG A 1 116 ? -20.276 -69.324 29.049 1.00 34.41 116 ARG A C 1
ATOM 708 O O . ARG A 1 116 ? -20.067 -70.299 29.764 1.00 34.38 116 ARG A O 1
ATOM 716 N N . ALA A 1 117 ? -19.392 -68.342 28.902 1.00 34.67 117 ALA A N 1
ATOM 717 C CA . ALA A 1 117 ? -18.188 -68.285 29.742 1.00 35.23 117 ALA A CA 1
ATOM 718 C C . ALA A 1 117 ? -18.583 -68.343 31.235 1.00 35.59 117 ALA A C 1
ATOM 719 O O . ALA A 1 117 ? -18.138 -69.217 32.007 1.00 34.08 117 ALA A O 1
ATOM 721 N N . HIS A 1 118 ? -19.433 -67.396 31.629 1.00 35.93 118 HIS A N 1
ATOM 722 C CA . HIS A 1 118 ? -19.954 -67.364 32.985 1.00 37.06 118 HIS A CA 1
ATOM 723 C C . HIS A 1 118 ? -20.593 -68.684 33.514 1.00 37.17 118 HIS A C 1
ATOM 724 O O . HIS A 1 118 ? -20.312 -69.117 34.634 1.00 36.61 118 HIS A O 1
ATOM 731 N N . GLN A 1 119 ? -21.465 -69.296 32.717 1.00 37.22 119 GLN A N 1
ATOM 732 C CA . GLN A 1 119 ? -22.024 -70.607 33.045 1.00 37.88 119 GLN A CA 1
ATOM 733 C C . GLN A 1 119 ? -20.968 -71.658 33.296 1.00 37.68 119 GLN A C 1
ATOM 734 O O . GLN A 1 119 ? -21.143 -72.490 34.154 1.00 37.69 119 GLN A O 1
ATOM 740 N N . LEU A 1 120 ? -19.891 -71.619 32.526 1.00 37.51 120 LEU A N 1
ATOM 741 C CA . LEU A 1 120 ? -18.827 -72.599 32.626 1.00 37.24 120 LEU A CA 1
ATOM 742 C C . LEU A 1 120 ? -17.878 -72.323 33.798 1.00 37.60 120 LEU A C 1
ATOM 743 O O . LEU A 1 120 ? -17.359 -73.254 34.393 1.00 37.32 120 LEU A O 1
ATOM 748 N N . LEU A 1 121 ? -17.636 -71.041 34.099 1.00 37.96 121 LEU A N 1
ATOM 749 C CA . LEU A 1 121 ? -16.752 -70.624 35.188 1.00 37.91 121 LEU A CA 1
ATOM 750 C C . LEU A 1 121 ? -17.402 -69.570 36.061 1.00 38.38 121 LEU A C 1
ATOM 751 O O . LEU A 1 121 ? -16.980 -68.404 36.074 1.00 37.11 121 LEU A O 1
ATOM 756 N N . PRO A 1 122 ? -18.423 -69.970 36.823 1.00 39.19 122 PRO A N 1
ATOM 757 C CA . PRO A 1 122 ? -19.081 -68.964 37.660 1.00 39.86 122 PRO A CA 1
ATOM 758 C C . PRO A 1 122 ? -18.142 -68.524 38.784 1.00 40.62 122 PRO A C 1
ATOM 759 O O . PRO A 1 122 ? -18.333 -67.481 39.397 1.00 40.09 122 PRO A O 1
ATOM 763 N N . GLU A 1 123 ? -17.118 -69.330 39.032 1.00 41.20 123 GLU A N 1
ATOM 764 C CA . GLU A 1 123 ? -16.169 -69.040 40.096 1.00 42.54 123 GLU A CA 1
ATOM 765 C C . GLU A 1 123 ? -15.371 -67.791 39.749 1.00 42.07 123 GLU A C 1
ATOM 766 O O . GLU A 1 123 ? -14.638 -67.278 40.588 1.00 42.82 123 GLU A O 1
ATOM 772 N N . GLU A 1 124 ? -15.499 -67.298 38.518 1.00 41.47 124 GLU A N 1
ATOM 773 C CA . GLU A 1 124 ? -14.579 -66.256 38.063 1.00 40.94 124 GLU A CA 1
ATOM 774 C C . GLU A 1 124 ? -15.231 -64.903 37.870 1.00 39.83 124 GLU A C 1
ATOM 775 O O . GLU A 1 124 ? -16.032 -64.698 36.955 1.00 38.78 124 GLU A O 1
ATOM 781 N N . PRO A 1 125 ? -14.879 -63.977 38.760 1.00 39.60 125 PRO A N 1
ATOM 782 C CA . PRO A 1 125 ? -15.509 -62.682 38.945 1.00 39.15 125 PRO A CA 1
ATOM 783 C C . PRO A 1 125 ? -15.302 -61.784 37.756 1.00 38.69 125 PRO A C 1
ATOM 784 O O . PRO A 1 125 ? -16.170 -60.975 37.442 1.00 38.94 125 PRO A O 1
ATOM 788 N N . TYR A 1 126 ? -14.152 -61.910 37.110 1.00 37.87 126 TYR A N 1
ATOM 789 C CA . TYR A 1 126 ? -13.856 -61.077 35.959 1.00 37.77 126 TYR A CA 1
ATOM 790 C C . TYR A 1 126 ? -14.909 -61.312 34.874 1.00 36.35 126 TYR A C 1
ATOM 791 O O . TYR A 1 126 ? -15.403 -60.383 34.243 1.00 35.87 126 TYR A O 1
ATOM 800 N N . ILE A 1 127 ? -15.245 -62.567 34.661 1.00 35.34 127 ILE A N 1
ATOM 801 C CA . ILE A 1 127 ? -16.228 -62.922 33.666 1.00 34.70 127 ILE A CA 1
ATOM 802 C C . ILE A 1 127 ? -17.615 -62.497 34.116 1.00 34.79 127 ILE A C 1
ATOM 803 O O . ILE A 1 127 ? -18.419 -62.003 33.326 1.00 34.21 127 ILE A O 1
ATOM 808 N N . THR A 1 128 ? -17.901 -62.702 35.393 1.00 35.29 128 THR A N 1
ATOM 809 C CA . THR A 1 128 ? -19.189 -62.277 35.958 1.00 36.04 128 THR A CA 1
ATOM 810 C C . THR A 1 128 ? -19.402 -60.782 35.734 1.00 35.70 128 THR A C 1
ATOM 811 O O . THR A 1 128 ? -20.492 -60.357 35.352 1.00 36.02 128 THR A O 1
ATOM 815 N N . ALA A 1 129 ? -18.367 -59.978 35.945 1.00 35.56 129 ALA A N 1
ATOM 816 C CA . ALA A 1 129 ? -18.543 -58.537 35.853 1.00 35.37 129 ALA A CA 1
ATOM 817 C C . ALA A 1 129 ? -18.592 -58.046 34.401 1.00 36.43 129 ALA A C 1
ATOM 818 O O . ALA A 1 129 ? -19.199 -56.989 34.093 1.00 35.99 129 ALA A O 1
ATOM 820 N N . GLN A 1 130 ? -17.943 -58.792 33.507 1.00 36.30 130 GLN A N 1
ATOM 821 C CA . GLN A 1 130 ? -18.100 -58.515 32.073 1.00 36.69 130 GLN A CA 1
ATOM 822 C C . GLN A 1 130 ? -19.556 -58.775 31.639 1.00 34.49 130 GLN A C 1
ATOM 823 O O . GLN A 1 130 ? -20.166 -57.947 30.969 1.00 34.07 130 GLN A O 1
ATOM 829 N N . LEU A 1 131 ? -20.091 -59.927 32.023 1.00 33.02 131 LEU A N 1
ATOM 830 C CA . LEU A 1 131 ? -21.448 -60.302 31.661 1.00 33.43 131 LEU A CA 1
ATOM 831 C C . LEU A 1 131 ? -22.443 -59.248 32.149 1.00 33.67 131 LEU A C 1
ATOM 832 O O . LEU A 1 131 ? -23.345 -58.814 31.408 1.00 34.52 131 LEU A O 1
ATOM 837 N N . LEU A 1 132 ? -22.274 -58.839 33.399 1.00 34.20 132 LEU A N 1
ATOM 838 C CA . LEU A 1 132 ? -23.171 -57.870 34.024 1.00 34.24 132 LEU A CA 1
ATOM 839 C C . LEU A 1 132 ? -23.141 -56.586 33.248 1.00 34.57 132 LEU A C 1
ATOM 840 O O . LEU A 1 132 ? -24.174 -56.069 32.842 1.00 35.30 132 LEU A O 1
ATOM 845 N N . ASN A 1 133 ? -21.948 -56.070 33.000 1.00 34.57 133 ASN A N 1
ATOM 846 C CA . ASN A 1 133 ? -21.830 -54.791 32.277 1.00 34.33 133 ASN A CA 1
ATOM 847 C C . ASN A 1 133 ? -22.500 -54.855 30.887 1.00 34.15 133 ASN A C 1
ATOM 848 O O . ASN A 1 133 ? -23.209 -53.928 30.467 1.00 33.01 133 ASN A O 1
ATOM 853 N N . TRP A 1 134 ? -22.296 -55.973 30.186 1.00 34.04 134 TRP A N 1
ATOM 854 C CA . TRP A 1 134 ? -22.844 -56.135 28.858 1.00 34.29 134 TRP A CA 1
ATOM 855 C C . TRP A 1 134 ? -24.380 -56.339 28.906 1.00 34.08 134 TRP A C 1
ATOM 856 O O . TRP A 1 134 ? -25.127 -55.708 28.126 1.00 34.85 134 TRP A O 1
ATOM 867 N N . ARG A 1 135 ? -24.862 -57.161 29.829 1.00 33.61 135 ARG A N 1
ATOM 868 C CA . ARG A 1 135 ? -26.298 -57.191 30.127 1.00 33.60 135 ARG A CA 1
ATOM 869 C C . ARG A 1 135 ? -26.945 -55.825 30.382 1.00 33.77 135 ARG A C 1
ATOM 870 O O . ARG A 1 135 ? -28.010 -55.559 29.852 1.00 34.38 135 ARG A O 1
ATOM 878 N N . ARG A 1 136 ? -26.350 -54.968 31.190 1.00 32.59 136 ARG A N 1
ATOM 879 C CA . ARG A 1 136 ? -26.932 -53.651 31.381 1.00 33.43 136 ARG A CA 1
ATOM 880 C C . ARG A 1 136 ? -26.968 -52.855 30.084 1.00 34.16 136 ARG A C 1
ATOM 881 O O . ARG A 1 136 ? -27.905 -52.079 29.842 1.00 34.53 136 ARG A O 1
ATOM 889 N N . ARG A 1 137 ? -25.920 -52.975 29.278 1.00 33.85 137 ARG A N 1
ATOM 890 C CA . ARG A 1 137 ? -25.889 -52.234 28.028 1.00 34.35 137 ARG A CA 1
ATOM 891 C C . ARG A 1 137 ? -26.999 -52.671 27.099 1.00 33.51 137 ARG A C 1
ATOM 892 O O . ARG A 1 137 ? -27.534 -51.862 26.359 1.00 33.50 137 ARG A O 1
ATOM 900 N N . LEU A 1 138 ? -27.328 -53.952 27.123 1.00 32.80 138 LEU A N 1
ATOM 901 C CA . LEU A 1 138 ? -28.427 -54.478 26.311 1.00 33.43 138 LEU A CA 1
ATOM 902 C C . LEU A 1 138 ? -29.836 -54.389 26.945 1.00 33.25 138 LEU A C 1
ATOM 903 O O . LEU A 1 138 ? -30.785 -54.919 26.379 1.00 32.92 138 LEU A O 1
ATOM 908 N N . CYS A 1 139 ? -29.955 -53.757 28.113 1.00 33.45 139 CYS A N 1
ATOM 909 C CA . CYS A 1 139 ? -31.180 -53.818 28.914 1.00 33.94 139 CYS A CA 1
ATOM 910 C C . CYS A 1 139 ? -31.703 -55.262 29.150 1.00 34.72 139 CYS A C 1
ATOM 911 O O . CYS A 1 139 ? -32.915 -55.499 29.160 1.00 34.15 139 CYS A O 1
ATOM 914 N N . ASP A 1 140 ? -30.798 -56.217 29.361 1.00 35.38 140 ASP A N 1
ATOM 915 C CA . ASP A 1 140 ? -31.170 -57.606 29.591 1.00 35.87 140 ASP A CA 1
ATOM 916 C C . ASP A 1 140 ? -31.034 -57.790 31.095 1.00 37.57 140 ASP A C 1
ATOM 917 O O . ASP A 1 140 ? -29.918 -57.766 31.639 1.00 37.92 140 ASP A O 1
ATOM 922 N N . TRP A 1 141 ? -32.154 -57.895 31.807 1.00 38.10 141 TRP A N 1
ATOM 923 C CA . TRP A 1 141 ? -32.054 -57.819 33.250 1.00 37.64 141 TRP A CA 1
ATOM 924 C C . TRP A 1 141 ? -32.219 -59.180 33.894 1.00 38.07 141 TRP A C 1
ATOM 925 O O . TRP A 1 141 ? -32.573 -59.289 35.047 1.00 37.78 141 TRP A O 1
ATOM 936 N N . ARG A 1 142 ? -31.955 -60.217 33.122 1.00 39.08 142 ARG A N 1
ATOM 937 C CA . ARG A 1 142 ? -32.017 -61.577 33.607 1.00 39.91 142 ARG A CA 1
ATOM 938 C C . ARG A 1 142 ? -30.912 -61.813 34.651 1.00 40.42 142 ARG A C 1
ATOM 939 O O . ARG A 1 142 ? -29.737 -61.540 34.389 1.00 40.74 142 ARG A O 1
ATOM 947 N N . ALA A 1 143 ? -31.282 -62.340 35.821 1.00 40.38 143 ALA A N 1
ATOM 948 C CA . ALA A 1 143 ? -30.317 -62.559 36.910 1.00 39.17 143 ALA A CA 1
ATOM 949 C C . ALA A 1 143 ? -29.666 -61.243 37.383 1.00 37.94 143 ALA A C 1
ATOM 950 O O . ALA A 1 143 ? -28.594 -61.265 37.991 1.00 36.60 143 ALA A O 1
ATOM 952 N N . LEU A 1 144 ? -30.295 -60.104 37.102 1.00 38.56 144 LEU A N 1
ATOM 953 C CA . LEU A 1 144 ? -29.648 -58.800 37.416 1.00 38.23 144 LEU A CA 1
ATOM 954 C C . LEU A 1 144 ? -29.168 -58.698 38.868 1.00 38.95 144 LEU A C 1
ATOM 955 O O . LEU A 1 144 ? -27.997 -58.421 39.136 1.00 39.26 144 LEU A O 1
ATOM 960 N N . ASP A 1 145 ? -30.080 -58.896 39.806 1.00 39.40 145 ASP A N 1
ATOM 961 C CA . ASP A 1 145 ? -29.756 -58.772 41.240 1.00 40.50 145 ASP A CA 1
ATOM 962 C C . ASP A 1 145 ? -28.690 -59.784 41.726 1.00 39.36 145 ASP A C 1
ATOM 963 O O . ASP A 1 145 ? -27.802 -59.404 42.489 1.00 38.25 145 ASP A O 1
ATOM 968 N N . VAL A 1 146 ? -28.785 -61.040 41.274 1.00 37.79 146 VAL A N 1
ATOM 969 C CA . VAL A 1 146 ? -27.754 -62.045 41.509 1.00 38.14 146 VAL A CA 1
ATOM 970 C C . VAL A 1 146 ? -26.353 -61.668 41.028 1.00 38.13 146 VAL A C 1
ATOM 971 O O . VAL A 1 146 ? -25.403 -61.780 41.779 1.00 38.70 146 VAL A O 1
ATOM 975 N N . LEU A 1 147 ? -26.213 -61.208 39.782 1.00 37.68 147 LEU A N 1
ATOM 976 C CA . LEU A 1 147 ? -24.908 -60.921 39.212 1.00 36.21 147 LEU A CA 1
ATOM 977 C C . LEU A 1 147 ? -24.361 -59.694 39.921 1.00 36.47 147 LEU A C 1
ATOM 978 O O . LEU A 1 147 ? -23.174 -59.591 40.195 1.00 36.12 147 LEU A O 1
ATOM 983 N N . SER A 1 148 ? -25.246 -58.760 40.221 1.00 35.88 148 SER A N 1
ATOM 984 C CA . SER A 1 148 ? -24.859 -57.570 40.921 1.00 36.54 148 SER A CA 1
ATOM 985 C C . SER A 1 148 ? -24.283 -57.806 42.318 1.00 36.85 148 SER A C 1
ATOM 986 O O . SER A 1 148 ? -23.289 -57.160 42.695 1.00 37.08 148 SER A O 1
ATOM 989 N N . ALA A 1 149 ? -24.915 -58.716 43.080 1.00 36.06 149 ALA A N 1
ATOM 990 C CA . ALA A 1 149 ? -24.417 -59.111 44.368 1.00 35.92 149 ALA A CA 1
ATOM 991 C C . ALA A 1 149 ? -23.027 -59.731 44.249 1.00 35.71 149 ALA A C 1
ATOM 992 O O . ALA A 1 149 ? -22.157 -59.485 45.085 1.00 35.88 149 ALA A O 1
ATOM 994 N N . GLN A 1 150 ? -22.833 -60.570 43.244 1.00 35.31 150 GLN A N 1
ATOM 995 C CA . GLN A 1 150 ? -21.567 -61.259 43.090 1.00 35.89 150 GLN A CA 1
ATOM 996 C C . GLN A 1 150 ? -20.465 -60.261 42.830 1.00 34.47 150 GLN A C 1
ATOM 997 O O . GLN A 1 150 ? -19.346 -60.394 43.300 1.00 33.01 150 GLN A O 1
ATOM 1003 N N . VAL A 1 151 ? -20.781 -59.268 42.028 1.00 34.31 151 VAL A N 1
ATOM 1004 C CA . VAL A 1 151 ? -19.781 -58.285 41.706 1.00 34.37 151 VAL A CA 1
ATOM 1005 C C . VAL A 1 151 ? -19.441 -57.455 42.924 1.00 34.11 151 VAL A C 1
ATOM 1006 O O . VAL A 1 151 ? -18.262 -57.160 43.178 1.00 33.92 151 VAL A O 1
ATOM 1010 N N . ARG A 1 152 ? -20.456 -57.078 43.694 1.00 33.48 152 ARG A N 1
ATOM 1011 C CA . ARG A 1 152 ? -20.180 -56.337 44.922 1.00 33.78 152 ARG A CA 1
ATOM 1012 C C . ARG A 1 152 ? -19.352 -57.135 45.953 1.00 32.76 152 ARG A C 1
ATOM 1013 O O . ARG A 1 152 ? -18.520 -56.572 46.671 1.00 33.01 152 ARG A O 1
ATOM 1021 N N . ALA A 1 153 ? -19.595 -58.443 46.046 1.00 31.59 153 ALA A N 1
ATOM 1022 C CA . ALA A 1 153 ? -18.840 -59.301 46.954 1.00 30.03 153 ALA A CA 1
ATOM 1023 C C . ALA A 1 153 ? -17.378 -59.401 46.490 1.00 30.32 153 ALA A C 1
ATOM 1024 O O . ALA A 1 153 ? -16.455 -59.417 47.302 1.00 29.62 153 ALA A O 1
ATOM 1026 N N . ALA A 1 154 ? -17.169 -59.454 45.173 1.00 30.54 154 ALA A N 1
ATOM 1027 C CA . ALA A 1 154 ? -15.794 -59.495 44.602 1.00 29.83 154 ALA A CA 1
ATOM 1028 C C . ALA A 1 154 ? -15.020 -58.234 44.951 1.00 29.15 154 ALA A C 1
ATOM 1029 O O . ALA A 1 154 ? -13.873 -58.325 45.338 1.00 28.62 154 ALA A O 1
ATOM 1031 N N . VAL A 1 155 ? -15.647 -57.064 44.838 1.00 28.35 155 VAL A N 1
ATOM 1032 C CA . VAL A 1 155 ? -15.033 -55.835 45.380 1.00 29.25 155 VAL A CA 1
ATOM 1033 C C . VAL A 1 155 ? -14.617 -55.982 46.853 1.00 30.44 155 VAL A C 1
ATOM 1034 O O . VAL A 1 155 ? -13.436 -55.765 47.199 1.00 30.42 155 VAL A O 1
ATOM 1038 N N . ALA A 1 156 ? -15.580 -56.341 47.720 1.00 30.88 156 ALA A N 1
ATOM 1039 C CA . ALA A 1 156 ? -15.303 -56.581 49.140 1.00 32.34 156 ALA A CA 1
ATOM 1040 C C . ALA A 1 156 ? -14.179 -57.565 49.356 1.00 33.29 156 ALA A C 1
ATOM 1041 O O . ALA A 1 156 ? -13.480 -57.511 50.358 1.00 33.56 156 ALA A O 1
ATOM 1043 N N . GLN A 1 157 ? -14.018 -58.511 48.450 1.00 34.64 157 GLN A N 1
ATOM 1044 C CA . GLN A 1 157 ? -12.958 -59.482 48.668 1.00 36.12 157 GLN A CA 1
ATOM 1045 C C . GLN A 1 157 ? -11.580 -58.991 48.253 1.00 35.98 157 GLN A C 1
ATOM 1046 O O . GLN A 1 157 ? -10.599 -59.655 48.509 1.00 34.29 157 GLN A O 1
ATOM 1052 N N . GLY A 1 158 ? -11.521 -57.816 47.611 1.00 36.97 158 GLY A N 1
ATOM 1053 C CA . GLY A 1 158 ? -10.244 -57.123 47.401 1.00 38.38 158 GLY A CA 1
ATOM 1054 C C . GLY A 1 158 ? -9.377 -57.641 46.263 1.00 39.29 158 GLY A C 1
ATOM 1055 O O . GLY A 1 158 ? -8.211 -57.308 46.158 1.00 39.02 158 GLY A O 1
ATOM 1056 N N . VAL A 1 159 ? -9.970 -58.443 45.395 1.00 40.69 159 VAL A N 1
ATOM 1057 C CA . VAL A 1 159 ? -9.316 -58.926 44.191 1.00 42.59 159 VAL A CA 1
ATOM 1058 C C . VAL A 1 159 ? -8.822 -57.768 43.259 1.00 42.61 159 VAL A C 1
ATOM 1059 O O . VAL A 1 159 ? -7.624 -57.644 42.959 1.00 42.77 159 VAL A O 1
ATOM 1063 N N . GLY A 1 160 ? -9.743 -56.909 42.832 1.00 42.76 160 GLY A N 1
ATOM 1064 C CA . GLY A 1 160 ? -9.420 -55.834 41.886 1.00 41.86 160 GLY A CA 1
ATOM 1065 C C . GLY A 1 160 ? -9.917 -56.255 40.521 1.00 41.62 160 GLY A C 1
ATOM 1066 O O . GLY A 1 160 ? -9.520 -55.700 39.501 1.00 41.45 160 GLY A O 1
ATOM 1067 N N . ALA A 1 161 ? -10.823 -57.229 40.515 1.00 41.52 161 ALA A N 1
ATOM 1068 C CA . ALA A 1 161 ? -11.285 -57.863 39.272 1.00 41.29 161 ALA A CA 1
ATOM 1069 C C . ALA A 1 161 ? -12.481 -57.187 38.594 1.00 40.86 161 ALA A C 1
ATOM 1070 O O . ALA A 1 161 ? -12.835 -57.533 37.455 1.00 41.57 161 ALA A O 1
ATOM 1072 N N . VAL A 1 162 ? -13.127 -56.233 39.259 1.00 39.67 162 VAL A N 1
ATOM 1073 C CA . VAL A 1 162 ? -14.183 -55.508 38.562 1.00 37.43 162 VAL A CA 1
ATOM 1074 C C . VAL A 1 162 ? -13.715 -54.118 38.127 1.00 36.65 162 VAL A C 1
ATOM 1075 O O . VAL A 1 162 ? -12.979 -53.460 38.849 1.00 34.82 162 VAL A O 1
ATOM 1079 N N . GLU A 1 163 ? -14.156 -53.677 36.949 1.00 35.87 163 GLU A N 1
ATOM 1080 C CA . GLU A 1 163 ? -13.741 -52.402 36.434 1.00 35.47 163 GLU A CA 1
ATOM 1081 C C . GLU A 1 163 ? -14.469 -51.269 37.145 1.00 35.95 163 GLU A C 1
ATOM 1082 O O . GLU A 1 163 ? -15.706 -51.229 37.168 1.00 35.40 163 GLU A O 1
ATOM 1088 N N . PRO A 1 164 ? -13.703 -50.321 37.709 1.00 36.14 164 PRO A N 1
ATOM 1089 C CA . PRO A 1 164 ? -14.319 -49.199 38.406 1.00 36.28 164 PRO A CA 1
ATOM 1090 C C . PRO A 1 164 ? -15.425 -48.546 37.583 1.00 36.71 164 PRO A C 1
ATOM 1091 O O . PRO A 1 164 ? -16.538 -48.390 38.048 1.00 37.74 164 PRO A O 1
ATOM 1095 N N . PHE A 1 165 ? -15.156 -48.187 36.353 1.00 36.59 165 PHE A N 1
ATOM 1096 C CA . PHE A 1 165 ? -16.202 -47.548 35.611 1.00 37.93 165 PHE A CA 1
ATOM 1097 C C . PHE A 1 165 ? -17.516 -48.359 35.532 1.00 37.99 165 PHE A C 1
ATOM 1098 O O . PHE A 1 165 ? -18.598 -47.801 35.707 1.00 38.33 165 PHE A O 1
ATOM 1106 N N . ALA A 1 166 ? -17.424 -49.654 35.252 1.00 36.86 166 ALA A N 1
ATOM 1107 C CA . ALA A 1 166 ? -18.617 -50.477 35.142 1.00 37.52 166 ALA A CA 1
ATOM 1108 C C . ALA A 1 166 ? -19.260 -50.511 36.521 1.00 37.09 166 ALA A C 1
ATOM 1109 O O . ALA A 1 166 ? -20.466 -50.652 36.632 1.00 36.51 166 ALA A O 1
ATOM 1111 N N . PHE A 1 167 ? -18.451 -50.357 37.571 1.00 36.84 167 PHE A N 1
ATOM 1112 C CA . PHE A 1 167 ? -19.009 -50.426 38.929 1.00 36.89 167 PHE A CA 1
ATOM 1113 C C . PHE A 1 167 ? -19.971 -49.280 39.243 1.00 36.71 167 PHE A C 1
ATOM 1114 O O . PHE A 1 167 ? -20.921 -49.505 39.959 1.00 36.79 167 PHE A O 1
ATOM 1122 N N . LEU A 1 168 ? -19.733 -48.084 38.688 1.00 37.45 168 LEU A N 1
ATOM 1123 C CA . LEU A 1 168 ? -20.653 -46.935 38.819 1.00 37.95 168 LEU A CA 1
ATOM 1124 C C . LEU A 1 168 ? -22.137 -47.227 38.467 1.00 38.05 168 LEU A C 1
ATOM 1125 O O . LEU A 1 168 ? -23.054 -46.535 38.925 1.00 38.36 168 LEU A O 1
ATOM 1130 N N . SER A 1 169 ? -22.388 -48.240 37.655 1.00 37.80 169 SER A N 1
ATOM 1131 C CA . SER A 1 169 ? -23.765 -48.597 37.342 1.00 36.95 169 SER A CA 1
ATOM 1132 C C . SER A 1 169 ? -24.523 -49.292 38.482 1.00 37.81 169 SER A C 1
ATOM 1133 O O . SER A 1 169 ? -25.760 -49.348 38.452 1.00 36.42 169 SER A O 1
ATOM 1136 N N . GLU A 1 170 ? -23.796 -49.867 39.445 1.00 36.69 170 GLU A N 1
ATOM 1137 C CA . GLU A 1 170 ? -24.441 -50.611 40.525 1.00 37.47 170 GLU A CA 1
ATOM 1138 C C . GLU A 1 170 ? -24.917 -49.653 41.607 1.00 38.47 170 GLU A C 1
ATOM 1139 O O . GLU A 1 170 ? -24.342 -48.582 41.803 1.00 37.89 170 GLU A O 1
ATOM 1145 N N . ASP A 1 171 ? -25.949 -50.012 42.353 1.00 39.96 171 ASP A N 1
ATOM 1146 C CA . ASP A 1 171 ? -26.246 -49.116 43.449 1.00 41.83 171 ASP A CA 1
ATOM 1147 C C . ASP A 1 171 ? -25.558 -49.627 44.712 1.00 40.79 171 ASP A C 1
ATOM 1148 O O . ASP A 1 171 ? -25.966 -50.567 45.383 1.00 41.03 171 ASP A O 1
ATOM 1153 N N . ALA A 1 172 ? -24.426 -48.989 44.942 1.00 40.52 172 ALA A N 1
ATOM 1154 C CA . ALA A 1 172 ? -23.458 -49.327 45.931 1.00 39.53 172 ALA A CA 1
ATOM 1155 C C . ALA A 1 172 ? -23.112 -47.954 46.532 1.00 39.57 172 ALA A C 1
ATOM 1156 O O . ALA A 1 172 ? -23.286 -46.925 45.899 1.00 40.58 172 ALA A O 1
ATOM 1158 N N . SER A 1 173 ? -22.602 -47.920 47.740 1.00 39.95 173 SER A N 1
ATOM 1159 C CA . SER A 1 173 ? -22.292 -46.656 48.371 1.00 39.08 173 SER A CA 1
ATOM 1160 C C . SER A 1 173 ? -20.957 -46.059 47.876 1.00 38.54 173 SER A C 1
ATOM 1161 O O . SER A 1 173 ? -20.216 -46.683 47.097 1.00 38.48 173 SER A O 1
ATOM 1164 N N . ALA A 1 174 ? -20.648 -44.853 48.338 1.00 37.17 174 ALA A N 1
ATOM 1165 C CA . ALA A 1 174 ? -19.394 -44.206 47.974 1.00 36.51 174 ALA A CA 1
ATOM 1166 C C . ALA A 1 174 ? -18.231 -45.043 48.530 1.00 34.86 174 ALA A C 1
ATOM 1167 O O . ALA A 1 174 ? -17.118 -45.062 47.987 1.00 34.09 174 ALA A O 1
ATOM 1169 N N . ALA A 1 175 ? -18.513 -45.769 49.599 1.00 33.52 175 ALA A N 1
ATOM 1170 C CA . ALA A 1 175 ? -17.499 -46.542 50.288 1.00 33.20 175 ALA A CA 1
ATOM 1171 C C . ALA A 1 175 ? -17.084 -47.742 49.454 1.00 33.09 175 ALA A C 1
ATOM 1172 O O . ALA A 1 175 ? -15.892 -48.050 49.386 1.00 31.73 175 ALA A O 1
ATOM 1174 N N . GLU A 1 176 ? -18.067 -48.435 48.862 1.00 33.15 176 GLU A N 1
ATOM 1175 C CA . GLU A 1 176 ? -17.796 -49.558 47.942 1.00 32.98 176 GLU A CA 1
ATOM 1176 C C . GLU A 1 176 ? -17.085 -49.093 46.672 1.00 32.65 176 GLU A C 1
ATOM 1177 O O . GLU A 1 176 ? -16.199 -49.779 46.183 1.00 31.96 176 GLU A O 1
ATOM 1183 N N . GLN A 1 177 ? -17.481 -47.935 46.138 1.00 32.62 177 GLN A N 1
ATOM 1184 C CA . GLN A 1 177 ? -16.847 -47.381 44.972 1.00 32.69 177 GLN A CA 1
ATOM 1185 C C . GLN A 1 177 ? -15.371 -47.171 45.271 1.00 32.86 177 GLN A C 1
ATOM 1186 O O . GLN A 1 177 ? -14.539 -47.567 44.497 1.00 32.89 177 GLN A O 1
ATOM 1192 N N . LEU A 1 178 ? -15.050 -46.608 46.436 1.00 33.37 178 LEU A N 1
ATOM 1193 C CA . LEU A 1 178 ? -13.646 -46.389 46.838 1.00 31.74 178 LEU A CA 1
ATOM 1194 C C . LEU A 1 178 ? -12.906 -47.731 46.975 1.00 32.51 178 LEU A C 1
ATOM 1195 O O . LEU A 1 178 ? -11.745 -47.871 46.555 1.00 32.42 178 LEU A O 1
ATOM 1200 N N . ALA A 1 179 ? -13.550 -48.722 47.580 1.00 31.11 179 ALA A N 1
ATOM 1201 C CA . ALA A 1 179 ? -12.894 -50.018 47.708 1.00 30.90 179 ALA A CA 1
ATOM 1202 C C . ALA A 1 179 ? -12.555 -50.599 46.314 1.00 30.75 179 ALA A C 1
ATOM 1203 O O . ALA A 1 179 ? -11.453 -51.081 46.087 1.00 29.84 179 ALA A O 1
ATOM 1205 N N . CYS A 1 180 ? -13.486 -50.499 45.365 1.00 30.82 180 CYS A N 1
ATOM 1206 C CA . CYS A 1 180 ? -13.301 -51.064 44.048 1.00 31.82 180 CYS A CA 1
ATOM 1207 C C . CYS A 1 180 ? -12.133 -50.352 43.301 1.00 32.58 180 CYS A C 1
ATOM 1208 O O . CYS A 1 180 ? -11.216 -50.999 42.757 1.00 32.65 180 CYS A O 1
ATOM 1211 N N . ALA A 1 181 ? -12.159 -49.026 43.326 1.00 31.57 181 ALA A N 1
ATOM 1212 C CA . ALA A 1 181 ? -11.137 -48.217 42.698 1.00 33.07 181 ALA A CA 1
ATOM 1213 C C . ALA A 1 181 ? -9.750 -48.502 43.258 1.00 33.27 181 ALA A C 1
ATOM 1214 O O . ALA A 1 181 ? -8.798 -48.694 42.487 1.00 34.30 181 ALA A O 1
ATOM 1216 N N . ARG A 1 182 ? -9.623 -48.502 44.590 1.00 33.51 182 ARG A N 1
ATOM 1217 C CA . ARG A 1 182 ? -8.292 -48.561 45.208 1.00 33.60 182 ARG A CA 1
ATOM 1218 C C . ARG A 1 182 ? -7.705 -49.966 45.110 1.00 34.09 182 ARG A C 1
ATOM 1219 O O . ARG A 1 182 ? -6.499 -50.087 44.940 1.00 34.26 182 ARG A O 1
ATOM 1227 N N . THR A 1 183 ? -8.535 -51.011 45.170 1.00 32.93 183 THR A N 1
ATOM 1228 C CA . THR A 1 183 ? -8.018 -52.369 44.940 1.00 34.01 183 THR A CA 1
ATOM 1229 C C . THR A 1 183 ? -7.532 -52.552 43.494 1.00 34.45 183 THR A C 1
ATOM 1230 O O . THR A 1 183 ? -6.490 -53.154 43.260 1.00 34.16 183 THR A O 1
ATOM 1234 N N . ARG A 1 184 ? -8.262 -52.006 42.525 1.00 35.05 184 ARG A N 1
ATOM 1235 C CA . ARG A 1 184 ? -7.772 -51.969 41.130 1.00 35.64 184 ARG A CA 1
ATOM 1236 C C . ARG A 1 184 ? -6.468 -51.145 40.956 1.00 36.46 184 ARG A C 1
ATOM 1237 O O . ARG A 1 184 ? -5.479 -51.668 40.420 1.00 36.63 184 ARG A O 1
ATOM 1245 N N . ALA A 1 185 ? -6.494 -49.870 41.366 1.00 35.72 185 ALA A N 1
ATOM 1246 C CA . ALA A 1 185 ? -5.324 -48.999 41.332 1.00 35.75 185 ALA A CA 1
ATOM 1247 C C . ALA A 1 185 ? -4.050 -49.570 42.028 1.00 36.40 185 ALA A C 1
ATOM 1248 O O . ALA A 1 185 ? -2.914 -49.436 41.507 1.00 35.42 185 ALA A O 1
ATOM 1250 N N . GLN A 1 186 ? -4.222 -50.210 43.186 1.00 36.65 186 GLN A N 1
ATOM 1251 C CA . GLN A 1 186 ? -3.057 -50.730 43.897 1.00 38.29 186 GLN A CA 1
ATOM 1252 C C . GLN A 1 186 ? -2.510 -51.971 43.186 1.00 39.01 186 GLN A C 1
ATOM 1253 O O . GLN A 1 186 ? -1.312 -52.256 43.269 1.00 39.31 186 GLN A O 1
ATOM 1259 N N . ALA A 1 187 ? -3.378 -52.718 42.500 1.00 39.58 187 ALA A N 1
ATOM 1260 C CA . ALA A 1 187 ? -2.927 -53.797 41.598 1.00 40.81 187 ALA A CA 1
ATOM 1261 C C . ALA A 1 187 ? -1.952 -53.263 40.507 1.00 41.31 187 ALA A C 1
ATOM 1262 O O . ALA A 1 187 ? -0.894 -53.825 40.255 1.00 42.53 187 ALA A O 1
ATOM 1264 N N . ILE A 1 188 ? -2.327 -52.178 39.856 1.00 41.47 188 ILE A N 1
ATOM 1265 C CA . ILE A 1 188 ? -1.455 -51.522 38.902 1.00 41.28 188 ILE A CA 1
ATOM 1266 C C . ILE A 1 188 ? -0.167 -50.992 39.557 1.00 41.81 188 ILE A C 1
ATOM 1267 O O . ILE A 1 188 ? 0.931 -51.306 39.104 1.00 42.25 188 ILE A O 1
ATOM 1272 N N . ALA A 1 189 ? -0.291 -50.214 40.626 1.00 42.57 189 ALA A N 1
ATOM 1273 C CA . ALA A 1 189 ? 0.855 -49.482 41.175 1.00 43.57 189 ALA A CA 1
ATOM 1274 C C . ALA A 1 189 ? 1.950 -50.429 41.599 1.00 44.21 189 ALA A C 1
ATOM 1275 O O . ALA A 1 189 ? 3.131 -50.116 41.454 1.00 44.15 189 ALA A O 1
ATOM 1277 N N . ALA A 1 190 ? 1.532 -51.581 42.108 1.00 44.83 190 ALA A N 1
ATOM 1278 C CA . ALA A 1 190 ? 2.434 -52.634 42.541 1.00 46.06 190 ALA A CA 1
ATOM 1279 C C . ALA A 1 190 ? 3.325 -53.134 41.404 1.00 46.84 190 ALA A C 1
ATOM 1280 O O . ALA A 1 190 ? 4.418 -53.639 41.642 1.00 47.17 190 ALA A O 1
ATOM 1282 N N . SER A 1 191 ? 2.868 -53.006 40.167 1.00 47.74 191 SER A N 1
ATOM 1283 C CA . SER A 1 191 ? 3.674 -53.512 39.056 1.00 48.45 191 SER A CA 1
ATOM 1284 C C . SER A 1 191 ? 4.306 -52.412 38.186 1.00 48.59 191 SER A C 1
ATOM 1285 O O . SER A 1 191 ? 4.783 -52.700 37.082 1.00 48.77 191 SER A O 1
ATOM 1288 N N . VAL A 1 192 ? 4.295 -51.167 38.664 1.00 48.13 192 VAL A N 1
ATOM 1289 C CA . VAL A 1 192 ? 4.888 -50.044 37.922 1.00 47.66 192 VAL A CA 1
ATOM 1290 C C . VAL A 1 192 ? 5.965 -49.317 38.740 1.00 47.95 192 VAL A C 1
ATOM 1291 O O . VAL A 1 192 ? 5.684 -48.777 39.806 1.00 48.36 192 VAL A O 1
ATOM 1295 N N . ARG A 1 193 ? 7.202 -49.293 38.255 1.00 48.06 193 ARG A N 1
ATOM 1296 C CA . ARG A 1 193 ? 8.204 -48.393 38.842 1.00 47.80 193 ARG A CA 1
ATOM 1297 C C . ARG A 1 193 ? 8.037 -46.986 38.267 1.00 46.33 193 ARG A C 1
ATOM 1298 O O . ARG A 1 193 ? 8.284 -46.764 37.066 1.00 46.17 193 ARG A O 1
ATOM 1306 N N . PRO A 1 194 ? 7.614 -46.028 39.119 1.00 44.86 194 PRO A N 1
ATOM 1307 C CA . PRO A 1 194 ? 7.433 -44.666 38.618 1.00 43.30 194 PRO A CA 1
ATOM 1308 C C . PRO A 1 194 ? 8.739 -44.092 38.092 1.00 42.81 194 PRO A C 1
ATOM 1309 O O . PRO A 1 194 ? 9.814 -44.609 38.396 1.00 42.62 194 PRO A O 1
ATOM 1313 N N . LEU A 1 195 ? 8.634 -43.041 37.293 1.00 41.25 195 LEU A N 1
ATOM 1314 C CA . LEU A 1 195 ? 9.780 -42.284 36.863 1.00 41.50 195 LEU A CA 1
ATOM 1315 C C . LEU A 1 195 ? 10.397 -41.594 38.063 1.00 41.30 195 LEU A C 1
ATOM 1316 O O . LEU A 1 195 ? 9.713 -41.331 39.042 1.00 40.73 195 LEU A O 1
ATOM 1321 N N . ALA A 1 196 ? 11.681 -41.267 37.983 1.00 41.61 196 ALA A N 1
ATOM 1322 C CA . ALA A 1 196 ? 12.300 -40.459 39.036 1.00 41.79 196 ALA A CA 1
ATOM 1323 C C . ALA A 1 196 ? 11.511 -39.167 39.231 1.00 41.78 196 ALA A C 1
ATOM 1324 O O . ALA A 1 196 ? 11.004 -38.582 38.256 1.00 41.48 196 ALA A O 1
ATOM 1326 N N . PRO A 1 197 ? 11.408 -38.712 40.493 1.00 42.27 197 PRO A N 1
ATOM 1327 C CA . PRO A 1 197 ? 10.479 -37.627 40.789 1.00 42.29 197 PRO A CA 1
ATOM 1328 C C . PRO A 1 197 ? 11.016 -36.310 40.255 1.00 42.53 197 PRO A C 1
ATOM 1329 O O . PRO A 1 197 ? 12.202 -36.176 40.076 1.00 42.41 197 PRO A O 1
ATOM 1333 N N . THR A 1 198 ? 10.125 -35.378 39.940 1.00 42.50 198 THR A N 1
ATOM 1334 C CA . THR A 1 198 ? 10.505 -34.042 39.500 1.00 42.17 198 THR A CA 1
ATOM 1335 C C . THR A 1 198 ? 9.701 -33.008 40.326 1.00 41.64 198 THR A C 1
ATOM 1336 O O . THR A 1 198 ? 9.077 -33.363 41.310 1.00 41.53 198 THR A O 1
ATOM 1340 N N . ARG A 1 199 ? 9.706 -31.737 39.933 1.00 40.85 199 ARG A N 1
ATOM 1341 C CA . ARG A 1 199 ? 8.981 -30.739 40.700 1.00 40.19 199 ARG A CA 1
ATOM 1342 C C . ARG A 1 199 ? 8.370 -29.696 39.788 1.00 39.39 199 ARG A C 1
ATOM 1343 O O . ARG A 1 199 ? 8.819 -29.524 38.682 1.00 38.91 199 ARG A O 1
ATOM 1351 N N . VAL A 1 200 ? 7.334 -29.016 40.264 1.00 38.59 200 VAL A N 1
ATOM 1352 C CA . VAL A 1 200 ? 6.732 -27.917 39.548 1.00 39.34 200 VAL A CA 1
ATOM 1353 C C . VAL A 1 200 ? 7.773 -26.827 39.262 1.00 39.48 200 VAL A C 1
ATOM 1354 O O . VAL A 1 200 ? 8.561 -26.489 40.132 1.00 39.45 200 VAL A O 1
ATOM 1358 N N . ARG A 1 201 ? 7.796 -26.278 38.049 1.00 40.31 201 ARG A N 1
ATOM 1359 C CA . ARG A 1 201 ? 8.752 -25.178 37.741 1.00 40.76 201 ARG A CA 1
ATOM 1360 C C . ARG A 1 201 ? 8.532 -24.003 38.694 1.00 41.18 201 ARG A C 1
ATOM 1361 O O . ARG A 1 201 ? 7.458 -23.867 39.275 1.00 41.02 201 ARG A O 1
ATOM 1369 N N . SER A 1 202 ? 9.552 -23.170 38.876 1.00 41.92 202 SER A N 1
ATOM 1370 C CA . SER A 1 202 ? 9.448 -22.017 39.768 1.00 42.37 202 SER A CA 1
ATOM 1371 C C . SER A 1 202 ? 9.023 -20.791 38.959 1.00 42.99 202 SER A C 1
ATOM 1372 O O . SER A 1 202 ? 8.276 -19.937 39.441 1.00 43.18 202 SER A O 1
ATOM 1375 N N . LYS A 1 203 ? 9.493 -20.726 37.716 1.00 43.20 203 LYS A N 1
ATOM 1376 C CA . LYS A 1 203 ? 9.357 -19.536 36.890 1.00 43.21 203 LYS A CA 1
ATOM 1377 C C . LYS A 1 203 ? 8.924 -19.954 35.500 1.00 43.16 203 LYS A C 1
ATOM 1378 O O . LYS A 1 203 ? 9.250 -21.035 35.058 1.00 43.18 203 LYS A O 1
ATOM 1384 N N . GLY A 1 204 ? 8.205 -19.091 34.798 1.00 42.96 204 GLY A N 1
ATOM 1385 C CA . GLY A 1 204 ? 7.768 -19.421 33.461 1.00 41.99 204 GLY A CA 1
ATOM 1386 C C . GLY A 1 204 ? 6.310 -19.824 33.379 1.00 41.79 204 GLY A C 1
ATOM 1387 O O . GLY A 1 204 ? 5.666 -20.109 34.379 1.00 41.12 204 GLY A O 1
ATOM 1388 N N . PRO A 1 205 ? 5.782 -19.853 32.157 1.00 41.59 205 PRO A N 1
ATOM 1389 C CA . PRO A 1 205 ? 4.402 -20.221 31.950 1.00 41.29 205 PRO A CA 1
ATOM 1390 C C . PRO A 1 205 ? 4.113 -21.543 32.668 1.00 40.69 205 PRO A C 1
ATOM 1391 O O . PRO A 1 205 ? 4.937 -22.451 32.649 1.00 41.15 205 PRO A O 1
ATOM 1395 N N . LEU A 1 206 ? 2.974 -21.661 33.322 1.00 39.96 206 LEU A N 1
ATOM 1396 C CA . LEU A 1 206 ? 2.627 -22.951 33.912 1.00 39.50 206 LEU A CA 1
ATOM 1397 C C . LEU A 1 206 ? 2.203 -23.932 32.794 1.00 38.95 206 LEU A C 1
ATOM 1398 O O . LEU A 1 206 ? 1.367 -23.596 31.966 1.00 38.93 206 LEU A O 1
ATOM 1403 N N . ARG A 1 207 ? 2.742 -25.148 32.770 1.00 38.70 207 ARG A N 1
ATOM 1404 C CA . ARG A 1 207 ? 2.278 -26.145 31.798 1.00 38.12 207 ARG A CA 1
ATOM 1405 C C . ARG A 1 207 ? 1.276 -27.118 32.394 1.00 37.72 207 ARG A C 1
ATOM 1406 O O . ARG A 1 207 ? 1.619 -27.934 33.287 1.00 37.30 207 ARG A O 1
ATOM 1414 N N . VAL A 1 208 ? 0.058 -27.079 31.848 1.00 35.75 208 VAL A N 1
ATOM 1415 C CA . VAL A 1 208 ? -1.038 -27.830 32.393 1.00 34.54 208 VAL A CA 1
ATOM 1416 C C . VAL A 1 208 ? -1.438 -28.854 31.309 1.00 34.63 208 VAL A C 1
ATOM 1417 O O . VAL A 1 208 ? -1.774 -28.475 30.221 1.00 35.53 208 VAL A O 1
ATOM 1421 N N . GLY A 1 209 ? -1.359 -30.146 31.595 1.00 34.60 209 GLY A N 1
ATOM 1422 C CA . GLY A 1 209 ? -1.617 -31.185 30.580 1.00 33.91 209 GLY A CA 1
ATOM 1423 C C . GLY A 1 209 ? -2.929 -31.910 30.887 1.00 34.31 209 GLY A C 1
ATOM 1424 O O . GLY A 1 209 ? -3.371 -31.944 32.048 1.00 34.13 209 GLY A O 1
ATOM 1425 N N . PHE A 1 210 ? -3.559 -32.479 29.850 1.00 33.91 210 PHE A N 1
ATOM 1426 C CA . PHE A 1 210 ? -4.802 -33.196 29.995 1.00 34.04 210 PHE A CA 1
ATOM 1427 C C . PHE A 1 210 ? -4.635 -34.382 29.131 1.00 34.40 210 PHE A C 1
ATOM 1428 O O . PHE A 1 210 ? -4.324 -34.223 27.969 1.00 34.78 210 PHE A O 1
ATOM 1436 N N . VAL A 1 211 ? -4.867 -35.561 29.662 1.00 34.16 211 VAL A N 1
ATOM 1437 C CA . VAL A 1 211 ? -4.724 -36.773 28.860 1.00 35.10 211 VAL A CA 1
ATOM 1438 C C . VAL A 1 211 ? -6.106 -37.343 28.546 1.00 36.05 211 VAL A C 1
ATOM 1439 O O . VAL A 1 211 ? -6.926 -37.537 29.443 1.00 36.88 211 VAL A O 1
ATOM 1443 N N . SER A 1 212 ? -6.399 -37.570 27.279 1.00 37.34 212 SER A N 1
ATOM 1444 C CA . SER A 1 212 ? -7.727 -38.128 26.950 1.00 37.94 212 SER A CA 1
ATOM 1445 C C . SER A 1 212 ? -7.776 -38.859 25.619 1.00 37.85 212 SER A C 1
ATOM 1446 O O . SER A 1 212 ? -7.009 -38.565 24.683 1.00 36.99 212 SER A O 1
ATOM 1449 N N . ASN A 1 213 ? -8.688 -39.815 25.535 1.00 37.71 213 ASN A N 1
ATOM 1450 C CA . ASN A 1 213 ? -9.040 -40.384 24.243 1.00 38.36 213 ASN A CA 1
ATOM 1451 C C . ASN A 1 213 ? -10.302 -39.750 23.607 1.00 37.89 213 ASN A C 1
ATOM 1452 O O . ASN A 1 213 ? -10.792 -40.183 22.533 1.00 35.00 213 ASN A O 1
ATOM 1457 N N . GLY A 1 214 ? -10.818 -38.698 24.236 1.00 38.08 214 GLY A N 1
ATOM 1458 C CA . GLY A 1 214 ? -12.114 -38.180 23.807 1.00 38.01 214 GLY A CA 1
ATOM 1459 C C . GLY A 1 214 ? -11.932 -36.791 23.267 1.00 38.93 214 GLY A C 1
ATOM 1460 O O . GLY A 1 214 ? -12.865 -35.961 23.288 1.00 39.22 214 GLY A O 1
ATOM 1461 N N . PHE A 1 215 ? -10.709 -36.471 22.847 1.00 38.56 215 PHE A N 1
ATOM 1462 C CA . PHE A 1 215 ? -10.537 -35.165 22.195 1.00 36.92 215 PHE A CA 1
ATOM 1463 C C . PHE A 1 215 ? -11.056 -35.218 20.738 1.00 37.98 215 PHE A C 1
ATOM 1464 O O . PHE A 1 215 ? -10.292 -35.373 19.751 1.00 37.33 215 PHE A O 1
ATOM 1472 N N . GLY A 1 216 ? -12.368 -35.119 20.588 1.00 38.50 216 GLY A N 1
ATOM 1473 C CA . GLY A 1 216 ? -12.991 -35.334 19.292 1.00 37.97 216 GLY A CA 1
ATOM 1474 C C . GLY A 1 216 ? -14.490 -35.309 19.502 1.00 38.64 216 GLY A C 1
ATOM 1475 O O . GLY A 1 216 ? -14.986 -34.709 20.440 1.00 38.38 216 GLY A O 1
ATOM 1476 N N . ALA A 1 217 ? -15.217 -35.994 18.649 1.00 39.37 217 ALA A N 1
ATOM 1477 C CA . ALA A 1 217 ? -16.675 -36.070 18.821 1.00 40.95 217 ALA A CA 1
ATOM 1478 C C . ALA A 1 217 ? -16.973 -37.108 19.917 1.00 41.70 217 ALA A C 1
ATOM 1479 O O . ALA A 1 217 ? -17.392 -38.228 19.604 1.00 41.68 217 ALA A O 1
ATOM 1481 N N . HIS A 1 218 ? -16.705 -36.738 21.181 1.00 42.13 218 HIS A N 1
ATOM 1482 C CA . HIS A 1 218 ? -16.926 -37.580 22.367 1.00 42.88 218 HIS A CA 1
ATOM 1483 C C . HIS A 1 218 ? -17.233 -36.555 23.468 1.00 42.47 218 HIS A C 1
ATOM 1484 O O . HIS A 1 218 ? -16.920 -35.404 23.318 1.00 41.97 218 HIS A O 1
ATOM 1491 N N . PRO A 1 219 ? -17.894 -36.986 24.556 1.00 43.47 219 PRO A N 1
ATOM 1492 C CA . PRO A 1 219 ? -18.309 -36.161 25.697 1.00 43.49 219 PRO A CA 1
ATOM 1493 C C . PRO A 1 219 ? -17.189 -35.273 26.229 1.00 43.12 219 PRO A C 1
ATOM 1494 O O . PRO A 1 219 ? -17.404 -34.089 26.432 1.00 42.20 219 PRO A O 1
ATOM 1498 N N . THR A 1 220 ? -15.997 -35.822 26.441 1.00 42.97 220 THR A N 1
ATOM 1499 C CA . THR A 1 220 ? -14.895 -34.998 26.940 1.00 43.32 220 THR A CA 1
ATOM 1500 C C . THR A 1 220 ? -14.566 -33.783 26.040 1.00 42.75 220 THR A C 1
ATOM 1501 O O . THR A 1 220 ? -14.526 -32.648 26.514 1.00 42.27 220 THR A O 1
ATOM 1505 N N . GLY A 1 221 ? -14.360 -34.014 24.742 1.00 41.57 221 GLY A N 1
ATOM 1506 C CA . GLY A 1 221 ? -14.101 -32.899 23.812 1.00 41.12 221 GLY A CA 1
ATOM 1507 C C . GLY A 1 221 ? -15.276 -31.931 23.828 1.00 40.45 221 GLY A C 1
ATOM 1508 O O . GLY A 1 221 ? -15.103 -30.704 23.832 1.00 39.88 221 GLY A O 1
ATOM 1509 N N . LEU A 1 222 ? -16.475 -32.501 23.858 1.00 39.41 222 LEU A N 1
ATOM 1510 C CA . LEU A 1 222 ? -17.684 -31.724 23.712 1.00 40.01 222 LEU A CA 1
ATOM 1511 C C . LEU A 1 222 ? -17.842 -30.780 24.895 1.00 39.67 222 LEU A C 1
ATOM 1512 O O . LEU A 1 222 ? -18.289 -29.648 24.717 1.00 40.39 222 LEU A O 1
ATOM 1517 N N . LEU A 1 223 ? -17.518 -31.263 26.083 1.00 37.85 223 LEU A N 1
ATOM 1518 C CA . LEU A 1 223 ? -17.718 -30.501 27.323 1.00 38.90 223 LEU A CA 1
ATOM 1519 C C . LEU A 1 223 ? -16.659 -29.449 27.505 1.00 38.48 223 LEU A C 1
ATOM 1520 O O . LEU A 1 223 ? -16.958 -28.379 28.066 1.00 38.45 223 LEU A O 1
ATOM 1525 N N . THR A 1 224 ? -15.422 -29.754 27.073 1.00 37.34 224 THR A N 1
ATOM 1526 C CA . THR A 1 224 ? -14.314 -28.847 27.360 1.00 37.44 224 THR A CA 1
ATOM 1527 C C . THR A 1 224 ? -13.930 -27.899 26.273 1.00 37.19 224 THR A C 1
ATOM 1528 O O . THR A 1 224 ? -13.141 -27.003 26.508 1.00 37.73 224 THR A O 1
ATOM 1532 N N . VAL A 1 225 ? -14.486 -28.052 25.084 1.00 36.66 225 VAL A N 1
ATOM 1533 C CA . VAL A 1 225 ? -13.952 -27.258 23.969 1.00 37.07 225 VAL A CA 1
ATOM 1534 C C . VAL A 1 225 ? -14.069 -25.740 24.205 1.00 36.13 225 VAL A C 1
ATOM 1535 O O . VAL A 1 225 ? -13.130 -25.003 23.930 1.00 37.37 225 VAL A O 1
ATOM 1539 N N . ALA A 1 226 ? -15.197 -25.258 24.714 1.00 36.47 226 ALA A N 1
ATOM 1540 C CA . ALA A 1 226 ? -15.359 -23.787 24.831 1.00 36.84 226 ALA A CA 1
ATOM 1541 C C . ALA A 1 226 ? -14.566 -23.236 26.036 1.00 36.41 226 ALA A C 1
ATOM 1542 O O . ALA A 1 226 ? -14.121 -22.060 26.053 1.00 36.47 226 ALA A O 1
ATOM 1544 N N . LEU A 1 227 ? -14.383 -24.105 27.024 1.00 35.83 227 LEU A N 1
ATOM 1545 C CA . LEU A 1 227 ? -13.477 -23.793 28.133 1.00 36.39 227 LEU A CA 1
ATOM 1546 C C . LEU A 1 227 ? -12.030 -23.523 27.642 1.00 36.34 227 LEU A C 1
ATOM 1547 O O . LEU A 1 227 ? -11.468 -22.450 27.937 1.00 34.63 227 LEU A O 1
ATOM 1552 N N . PHE A 1 228 ? -11.445 -24.479 26.896 1.00 34.57 228 PHE A N 1
ATOM 1553 C CA . PHE A 1 228 ? -10.083 -24.292 26.378 1.00 35.33 228 PHE A CA 1
ATOM 1554 C C . PHE A 1 228 ? -9.963 -23.019 25.525 1.00 35.17 228 PHE A C 1
ATOM 1555 O O . PHE A 1 228 ? -8.930 -22.351 25.555 1.00 35.01 228 PHE A O 1
ATOM 1563 N N . GLU A 1 229 ? -11.019 -22.682 24.775 1.00 35.17 229 GLU A N 1
ATOM 1564 C CA . GLU A 1 229 ? -11.015 -21.467 23.961 1.00 34.95 229 GLU A CA 1
ATOM 1565 C C . GLU A 1 229 ? -10.977 -20.234 24.871 1.00 35.26 229 GLU A C 1
ATOM 1566 O O . GLU A 1 229 ? -10.348 -19.219 24.554 1.00 36.13 229 GLU A O 1
ATOM 1572 N N . ALA A 1 230 ? -11.717 -20.298 25.970 1.00 34.82 230 ALA A N 1
ATOM 1573 C CA . ALA A 1 230 ? -11.758 -19.193 26.917 1.00 34.20 230 ALA A CA 1
ATOM 1574 C C . ALA A 1 230 ? -10.423 -19.068 27.668 1.00 34.13 230 ALA A C 1
ATOM 1575 O O . ALA A 1 230 ? -9.911 -17.977 27.879 1.00 33.12 230 ALA A O 1
ATOM 1577 N N . LEU A 1 231 ? -9.839 -20.190 28.059 1.00 34.72 231 LEU A N 1
ATOM 1578 C CA . LEU A 1 231 ? -8.538 -20.128 28.758 1.00 35.66 231 LEU A CA 1
ATOM 1579 C C . LEU A 1 231 ? -7.488 -19.502 27.836 1.00 37.05 231 LEU A C 1
ATOM 1580 O O . LEU A 1 231 ? -6.756 -18.611 28.235 1.00 37.26 231 LEU A O 1
ATOM 1585 N N . GLN A 1 232 ? -7.403 -19.965 26.594 1.00 38.23 232 GLN A N 1
ATOM 1586 C CA . GLN A 1 232 ? -6.529 -19.303 25.598 1.00 39.81 232 GLN A CA 1
ATOM 1587 C C . GLN A 1 232 ? -6.597 -17.771 25.536 1.00 40.23 232 GLN A C 1
ATOM 1588 O O . GLN A 1 232 ? -5.563 -17.102 25.443 1.00 39.27 232 GLN A O 1
ATOM 1594 N N . ARG A 1 233 ? -7.791 -17.200 25.504 1.00 40.84 233 ARG A N 1
ATOM 1595 C CA . ARG A 1 233 ? -7.823 -15.748 25.373 1.00 41.93 233 ARG A CA 1
ATOM 1596 C C . ARG A 1 233 ? -7.811 -15.038 26.706 1.00 41.69 233 ARG A C 1
ATOM 1597 O O . ARG A 1 233 ? -7.600 -13.839 26.751 1.00 40.97 233 ARG A O 1
ATOM 1605 N N . ARG A 1 234 ? -8.016 -15.768 27.797 1.00 41.40 234 ARG A N 1
ATOM 1606 C CA . ARG A 1 234 ? -8.117 -15.090 29.085 1.00 42.41 234 ARG A CA 1
ATOM 1607 C C . ARG A 1 234 ? -7.001 -15.416 30.084 1.00 42.84 234 ARG A C 1
ATOM 1608 O O . ARG A 1 234 ? -6.792 -14.663 31.039 1.00 42.80 234 ARG A O 1
ATOM 1616 N N . GLN A 1 235 ? -6.277 -16.519 29.886 1.00 42.66 235 GLN A N 1
ATOM 1617 C CA . GLN A 1 235 ? -5.208 -16.847 30.848 1.00 42.75 235 GLN A CA 1
ATOM 1618 C C . GLN A 1 235 ? -3.822 -16.928 30.231 1.00 42.78 235 GLN A C 1
ATOM 1619 O O . GLN A 1 235 ? -3.319 -18.024 30.041 1.00 41.52 235 GLN A O 1
ATOM 1625 N N . PRO A 1 236 ? -3.188 -15.763 29.964 1.00 43.48 236 PRO A N 1
ATOM 1626 C CA . PRO A 1 236 ? -1.867 -15.689 29.310 1.00 44.56 236 PRO A CA 1
ATOM 1627 C C . PRO A 1 236 ? -0.750 -16.525 29.981 1.00 45.28 236 PRO A C 1
ATOM 1628 O O . PRO A 1 236 ? 0.052 -17.152 29.291 1.00 46.61 236 PRO A O 1
ATOM 1632 N N . ASP A 1 237 ? -0.703 -16.564 31.302 1.00 45.19 237 ASP A N 1
ATOM 1633 C CA . ASP A 1 237 ? 0.431 -17.175 31.976 1.00 44.61 237 ASP A CA 1
ATOM 1634 C C . ASP A 1 237 ? 0.344 -18.692 32.075 1.00 43.99 237 ASP A C 1
ATOM 1635 O O . ASP A 1 237 ? 1.157 -19.321 32.764 1.00 43.69 237 ASP A O 1
ATOM 1640 N N . LEU A 1 238 ? -0.639 -19.273 31.392 1.00 42.79 238 LEU A N 1
ATOM 1641 C CA . LEU A 1 238 ? -0.866 -20.706 31.473 1.00 41.81 238 LEU A CA 1
ATOM 1642 C C . LEU A 1 238 ? -0.927 -21.328 30.077 1.00 42.02 238 LEU A C 1
ATOM 1643 O O . LEU A 1 238 ? -1.586 -20.778 29.206 1.00 42.17 238 LEU A O 1
ATOM 1648 N N . GLN A 1 239 ? -0.284 -22.483 29.869 1.00 41.55 239 GLN A N 1
ATOM 1649 C CA . GLN A 1 239 ? -0.308 -23.161 28.552 1.00 41.17 239 GLN A CA 1
ATOM 1650 C C . GLN A 1 239 ? -1.051 -24.442 28.677 1.00 40.59 239 GLN A C 1
ATOM 1651 O O . GLN A 1 239 ? -0.657 -25.292 29.487 1.00 40.50 239 GLN A O 1
ATOM 1657 N N . MET A 1 240 ? -2.143 -24.603 27.929 1.00 39.90 240 MET A N 1
ATOM 1658 C CA . MET A 1 240 ? -2.862 -25.874 28.005 1.00 40.12 240 MET A CA 1
ATOM 1659 C C . MET A 1 240 ? -2.247 -26.797 26.990 1.00 39.93 240 MET A C 1
ATOM 1660 O O . MET A 1 240 ? -2.166 -26.438 25.821 1.00 40.65 240 MET A O 1
ATOM 1665 N N . HIS A 1 241 ? -1.890 -28.010 27.406 1.00 39.45 241 HIS A N 1
ATOM 1666 C CA . HIS A 1 241 ? -1.367 -29.022 26.496 1.00 38.61 241 HIS A CA 1
ATOM 1667 C C . HIS A 1 241 ? -2.300 -30.208 26.512 1.00 39.02 241 HIS A C 1
ATOM 1668 O O . HIS A 1 241 ? -2.592 -30.767 27.572 1.00 40.79 241 HIS A O 1
ATOM 1675 N N . LEU A 1 242 ? -2.750 -30.667 25.362 1.00 37.62 242 LEU A N 1
ATOM 1676 C CA . LEU A 1 242 ? -3.652 -31.834 25.374 1.00 36.81 242 LEU A CA 1
ATOM 1677 C C . LEU A 1 242 ? -2.853 -32.999 24.917 1.00 36.52 242 LEU A C 1
ATOM 1678 O O . LEU A 1 242 ? -2.156 -32.865 23.934 1.00 36.96 242 LEU A O 1
ATOM 1683 N N . PHE A 1 243 ? -2.913 -34.143 25.596 1.00 35.31 243 PHE A N 1
ATOM 1684 C CA . PHE A 1 243 ? -2.246 -35.307 25.075 1.00 35.62 243 PHE A CA 1
ATOM 1685 C C . PHE A 1 243 ? -3.290 -36.294 24.592 1.00 37.04 243 PHE A C 1
ATOM 1686 O O . PHE A 1 243 ? -4.041 -36.925 25.396 1.00 36.13 243 PHE A O 1
ATOM 1694 N N . ALA A 1 244 ? -3.358 -36.437 23.268 1.00 37.01 244 ALA A N 1
ATOM 1695 C CA . ALA A 1 244 ? -4.487 -37.103 22.668 1.00 36.61 244 ALA A CA 1
ATOM 1696 C C . ALA A 1 244 ? -4.104 -38.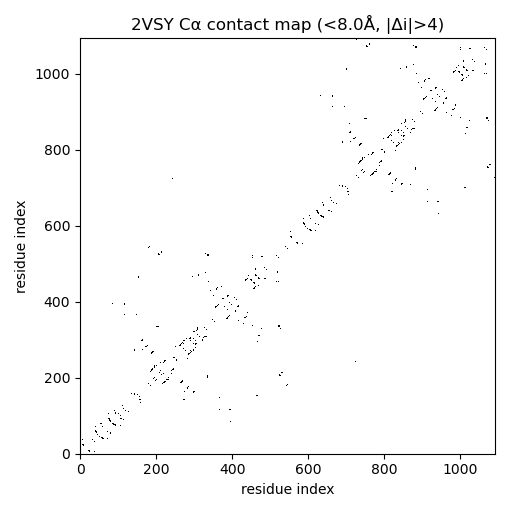526 22.352 1.00 36.00 244 ALA A C 1
ATOM 1697 O O . ALA A 1 244 ? -3.210 -38.752 21.546 1.00 35.76 244 ALA A O 1
ATOM 1699 N N . THR A 1 245 ? -4.770 -39.489 22.989 1.00 35.48 245 THR A N 1
ATOM 1700 C CA . THR A 1 245 ? -4.463 -40.909 22.789 1.00 34.83 245 THR A CA 1
ATOM 1701 C C . THR A 1 245 ? -5.327 -41.486 21.669 1.00 36.63 245 THR A C 1
ATOM 1702 O O . THR A 1 245 ? -5.326 -42.716 21.396 1.00 35.88 245 THR A O 1
ATOM 1706 N N . SER A 1 246 ? -6.053 -40.596 20.989 1.00 36.64 246 SER A N 1
ATOM 1707 C CA . SER A 1 246 ? -6.770 -40.991 19.790 1.00 37.67 246 SER A CA 1
ATOM 1708 C C . SER A 1 246 ? -6.430 -39.989 18.675 1.00 37.32 246 SER A C 1
ATOM 1709 O O . SER A 1 246 ? -6.161 -38.790 18.917 1.00 37.40 246 SER A O 1
ATOM 1712 N N . GLY A 1 247 ? -6.476 -40.477 17.447 1.00 37.29 247 GLY A N 1
ATOM 1713 C CA . GLY A 1 247 ? -6.155 -39.690 16.258 1.00 36.27 247 GLY A CA 1
ATOM 1714 C C . GLY A 1 247 ? -7.266 -38.740 15.861 1.00 36.21 247 GLY A C 1
ATOM 1715 O O . GLY A 1 247 ? -8.327 -38.720 16.487 1.00 36.25 247 GLY A O 1
ATOM 1716 N N . ASP A 1 248 ? -7.021 -37.940 14.842 1.00 35.54 248 ASP A N 1
ATOM 1717 C CA . ASP A 1 248 ? -7.994 -36.946 14.422 1.00 36.76 248 ASP A CA 1
ATOM 1718 C C . ASP A 1 248 ? -9.154 -37.658 13.732 1.00 36.00 248 ASP A C 1
ATOM 1719 O O . ASP A 1 248 ? -8.935 -38.421 12.800 1.00 36.55 248 ASP A O 1
ATOM 1724 N N . ASP A 1 249 ? -10.376 -37.437 14.209 1.00 36.63 249 ASP A N 1
ATOM 1725 C CA . ASP A 1 249 ? -11.552 -38.145 13.710 1.00 36.22 249 ASP A CA 1
ATOM 1726 C C . ASP A 1 249 ? -12.265 -37.297 12.675 1.00 36.01 249 ASP A C 1
ATOM 1727 O O . ASP A 1 249 ? -13.281 -37.699 12.125 1.00 36.33 249 ASP A O 1
ATOM 1732 N N . GLY A 1 250 ? -11.728 -36.128 12.354 1.00 35.02 250 GLY A N 1
ATOM 1733 C CA . GLY A 1 250 ? -12.377 -35.328 11.342 1.00 35.64 250 GLY A CA 1
ATOM 1734 C C . GLY A 1 250 ? -13.447 -34.385 11.886 1.00 36.29 250 GLY A C 1
ATOM 1735 O O . GLY A 1 250 ? -14.082 -33.644 11.105 1.00 36.04 250 GLY A O 1
ATOM 1736 N N . SER A 1 251 ? -13.641 -34.370 13.208 1.00 35.41 251 SER A N 1
ATOM 1737 C CA . SER A 1 251 ? -14.702 -33.514 13.811 1.00 35.53 251 SER A CA 1
ATOM 1738 C C . SER A 1 251 ? -14.281 -32.050 14.018 1.00 34.85 251 SER A C 1
ATOM 1739 O O . SER A 1 251 ? -13.113 -31.773 14.208 1.00 34.27 251 SER A O 1
ATOM 1742 N N . THR A 1 252 ? -15.228 -31.131 13.938 1.00 33.82 252 THR A N 1
ATOM 1743 C CA A THR A 1 252 ? -15.009 -29.732 14.292 0.50 34.63 252 THR A CA 1
ATOM 1744 C CA B THR A 1 252 ? -14.916 -29.745 14.238 0.50 34.69 252 THR A CA 1
ATOM 1745 C C . THR A 1 252 ? -14.391 -29.646 15.674 1.00 34.31 252 THR A C 1
ATOM 1746 O O . THR A 1 252 ? -13.562 -28.849 15.928 1.00 34.89 252 THR A O 1
ATOM 1753 N N . LEU A 1 253 ? -14.855 -30.504 16.581 1.00 35.45 253 LEU A N 1
ATOM 1754 C CA . LEU A 1 253 ? -14.348 -30.492 17.972 1.00 35.21 253 LEU A CA 1
ATOM 1755 C C . LEU A 1 253 ? -12.834 -30.730 18.076 1.00 34.43 253 LEU A C 1
ATOM 1756 O O . LEU A 1 253 ? -12.138 -29.961 18.739 1.00 35.11 253 LEU A O 1
ATOM 1761 N N . ARG A 1 254 ? -12.319 -31.753 17.404 1.00 34.11 254 ARG A N 1
ATOM 1762 C CA . ARG A 1 254 ? -10.868 -32.019 17.394 1.00 32.84 254 ARG A CA 1
ATOM 1763 C C . ARG A 1 254 ? -10.113 -30.818 16.832 1.00 33.44 254 ARG A C 1
ATOM 1764 O O . ARG A 1 254 ? -9.048 -30.480 17.322 1.00 33.71 254 ARG A O 1
ATOM 1772 N N . THR A 1 255 ? -10.668 -30.179 15.795 1.00 33.58 255 THR A N 1
ATOM 1773 C CA . THR A 1 255 ? -9.996 -29.040 15.164 1.00 33.11 255 THR A CA 1
ATOM 1774 C C . THR A 1 255 ? -10.016 -27.812 16.072 1.00 34.07 255 THR A C 1
ATOM 1775 O O . THR A 1 255 ? -9.004 -27.110 16.190 1.00 35.20 255 THR A O 1
ATOM 1779 N N . ARG A 1 256 ? -11.163 -27.509 16.687 1.00 33.78 256 ARG A N 1
ATOM 1780 C CA . ARG A 1 256 ? -11.193 -26.387 17.666 1.00 33.92 256 ARG A CA 1
ATOM 1781 C C . ARG A 1 256 ? -10.240 -26.624 18.876 1.00 33.32 256 ARG A C 1
ATOM 1782 O O . ARG A 1 256 ? -9.626 -25.702 19.372 1.00 34.72 256 ARG A O 1
ATOM 1790 N N . LEU A 1 257 ? -10.156 -27.861 19.364 1.00 33.74 257 LEU A N 1
ATOM 1791 C CA . LEU A 1 257 ? -9.280 -28.229 20.481 1.00 33.84 257 LEU A CA 1
ATOM 1792 C C . LEU A 1 257 ? -7.813 -28.031 20.109 1.00 34.49 257 LEU A C 1
ATOM 1793 O O . LEU A 1 257 ? -7.055 -27.449 20.877 1.00 35.44 257 LEU A O 1
ATOM 1798 N N . ALA A 1 258 ? -7.407 -28.471 18.920 1.00 35.18 258 ALA A N 1
ATOM 1799 C CA . ALA A 1 258 ? -6.031 -28.189 18.420 1.00 36.29 258 ALA A CA 1
ATOM 1800 C C . ALA A 1 258 ? -5.733 -26.686 18.171 1.00 37.40 258 ALA A C 1
ATOM 1801 O O . ALA A 1 258 ? -4.612 -26.242 18.434 1.00 38.96 258 ALA A O 1
ATOM 1803 N N . GLN A 1 259 ? -6.678 -25.886 17.690 1.00 37.53 259 GLN A N 1
ATOM 1804 C CA . GLN A 1 259 ? -6.381 -24.445 17.575 1.00 38.23 259 GLN A CA 1
ATOM 1805 C C . GLN A 1 259 ? -6.388 -23.699 18.900 1.00 38.70 259 GLN A C 1
ATOM 1806 O O . GLN A 1 259 ? -5.804 -22.632 19.000 1.00 38.79 259 GLN A O 1
ATOM 1812 N N . ALA A 1 260 ? -7.001 -24.278 19.931 1.00 38.73 260 ALA A N 1
ATOM 1813 C CA . ALA A 1 260 ? -7.093 -23.618 21.232 1.00 39.80 260 ALA A CA 1
ATOM 1814 C C . ALA A 1 260 ? -6.011 -24.108 22.179 1.00 39.56 260 ALA A C 1
ATOM 1815 O O . ALA A 1 260 ? -6.001 -23.720 23.333 1.00 42.13 260 ALA A O 1
ATOM 1817 N N . SER A 1 261 ? -5.139 -25.007 21.766 1.00 38.55 261 SER A N 1
ATOM 1818 C CA . SER A 1 261 ? -4.219 -25.511 22.763 1.00 37.26 261 SER A CA 1
ATOM 1819 C C . SER A 1 261 ? -2.971 -25.953 22.046 1.00 36.99 261 SER A C 1
ATOM 1820 O O . SER A 1 261 ? -2.883 -25.740 20.844 1.00 36.97 261 SER A O 1
ATOM 1823 N N . THR A 1 262 ? -1.999 -26.527 22.764 1.00 35.37 262 THR A N 1
ATOM 1824 C CA . THR A 1 262 ? -0.927 -27.277 22.143 1.00 34.81 262 THR A CA 1
ATOM 1825 C C . THR A 1 262 ? -1.359 -28.749 22.176 1.00 34.88 262 THR A C 1
ATOM 1826 O O . THR A 1 262 ? -1.357 -29.352 23.221 1.00 35.75 262 THR A O 1
ATOM 1830 N N . LEU A 1 263 ? -1.687 -29.371 21.047 1.00 35.55 263 LEU A N 1
ATOM 1831 C CA . LEU A 1 263 ? -2.296 -30.698 21.125 1.00 36.08 263 LEU A CA 1
ATOM 1832 C C . LEU A 1 263 ? -1.312 -31.769 20.623 1.00 36.64 263 LEU A C 1
ATOM 1833 O O . LEU A 1 263 ? -0.980 -31.770 19.470 1.00 37.41 263 LEU A O 1
ATOM 1838 N N . HIS A 1 264 ? -0.813 -32.627 21.500 1.00 35.84 264 HIS A N 1
ATOM 1839 C CA . HIS A 1 264 ? 0.195 -33.601 21.140 1.00 35.59 264 HIS A CA 1
ATOM 1840 C C . HIS A 1 264 ? -0.471 -34.886 20.746 1.00 36.56 264 HIS A C 1
ATOM 1841 O O . HIS A 1 264 ? -1.397 -35.348 21.439 1.00 37.14 264 HIS A O 1
ATOM 1848 N N . ASP A 1 265 ? 0.025 -35.470 19.668 1.00 36.03 265 ASP A N 1
ATOM 1849 C CA . ASP A 1 265 ? -0.455 -36.732 19.194 1.00 37.40 265 ASP A CA 1
ATOM 1850 C C . ASP A 1 265 ? 0.367 -37.841 19.854 1.00 37.44 265 ASP A C 1
ATOM 1851 O O . ASP A 1 265 ? 1.532 -38.080 19.459 1.00 37.98 265 ASP A O 1
ATOM 1856 N N . VAL A 1 266 ? -0.215 -38.517 20.851 1.00 36.17 266 VAL A N 1
ATOM 1857 C CA . VAL A 1 266 ? 0.476 -39.616 21.466 1.00 35.80 266 VAL A CA 1
ATOM 1858 C C . VAL A 1 266 ? -0.257 -40.943 21.200 1.00 36.70 266 VAL A C 1
ATOM 1859 O O . VAL A 1 266 ? -0.165 -41.891 21.964 1.00 35.90 266 VAL A O 1
ATOM 1863 N N . THR A 1 267 ? -0.973 -40.986 20.104 1.00 36.43 267 THR A N 1
ATOM 1864 C CA . THR A 1 267 ? -1.770 -42.149 19.783 1.00 36.88 267 THR A CA 1
ATOM 1865 C C . THR A 1 267 ? -0.888 -43.343 19.440 1.00 37.73 267 THR A C 1
ATOM 1866 O O . THR A 1 267 ? 0.066 -43.214 18.696 1.00 36.48 267 THR A O 1
ATOM 1870 N N . ALA A 1 268 ? -1.209 -44.502 19.999 1.00 38.03 268 ALA A N 1
ATOM 1871 C CA . ALA A 1 268 ? -0.518 -45.732 19.637 1.00 38.60 268 ALA A CA 1
ATOM 1872 C C . ALA A 1 268 ? 0.932 -45.814 20.145 1.00 38.94 268 ALA A C 1
ATOM 1873 O O . ALA A 1 268 ? 1.692 -46.656 19.677 1.00 38.65 268 ALA A O 1
ATOM 1875 N N . LEU A 1 269 ? 1.310 -44.921 21.058 1.00 39.81 269 LEU A N 1
ATOM 1876 C CA . LEU A 1 269 ? 2.589 -45.002 21.771 1.00 40.60 269 LEU A CA 1
ATOM 1877 C C . LEU A 1 269 ? 2.330 -45.903 22.976 1.00 41.05 269 LEU A C 1
ATOM 1878 O O . LEU A 1 269 ? 1.194 -45.950 23.502 1.00 42.39 269 LEU A O 1
ATOM 1883 N N . GLY A 1 270 ? 3.341 -46.608 23.448 1.00 40.68 270 GLY A N 1
ATOM 1884 C CA . GLY A 1 270 ? 3.170 -47.361 24.703 1.00 40.03 270 GLY A CA 1
ATOM 1885 C C . GLY A 1 270 ? 3.041 -46.374 25.862 1.00 39.78 270 GLY A C 1
ATOM 1886 O O . GLY A 1 270 ? 3.124 -45.138 25.671 1.00 39.26 270 GLY A O 1
ATOM 1887 N N . HIS A 1 271 ? 2.812 -46.922 27.045 1.00 38.98 271 HIS A N 1
ATOM 1888 C CA . HIS A 1 271 ? 2.606 -46.155 28.272 1.00 40.23 271 HIS A CA 1
ATOM 1889 C C . HIS A 1 271 ? 3.885 -45.446 28.736 1.00 38.84 271 HIS A C 1
ATOM 1890 O O . HIS A 1 271 ? 3.854 -44.273 29.131 1.00 38.08 271 HIS A O 1
ATOM 1897 N N . LEU A 1 272 ? 5.000 -46.175 28.677 1.00 37.50 272 LEU A N 1
ATOM 1898 C CA . LEU A 1 272 ? 6.317 -45.625 28.982 1.00 37.02 272 LEU A CA 1
ATOM 1899 C C . LEU A 1 272 ? 6.723 -44.493 27.996 1.00 36.98 272 LEU A C 1
ATOM 1900 O O . LEU A 1 272 ? 7.132 -43.403 28.423 1.00 36.18 272 LEU A O 1
ATOM 1905 N N . ALA A 1 273 ? 6.625 -44.761 26.693 1.00 35.30 273 ALA A N 1
ATOM 1906 C CA . ALA A 1 273 ? 6.906 -43.726 25.710 1.00 36.03 273 ALA A CA 1
ATOM 1907 C C . ALA A 1 273 ? 6.030 -42.484 25.971 1.00 35.24 273 ALA A C 1
ATOM 1908 O O . ALA A 1 273 ? 6.534 -41.376 25.957 1.00 34.49 273 ALA A O 1
ATOM 1910 N N . THR A 1 274 ? 4.737 -42.676 26.266 1.00 34.44 274 THR A N 1
ATOM 1911 C CA . THR A 1 274 ? 3.849 -41.531 26.505 1.00 34.45 274 THR A CA 1
ATOM 1912 C C . THR A 1 274 ? 4.226 -40.736 27.776 1.00 34.91 274 THR A C 1
ATOM 1913 O O . THR A 1 274 ? 4.282 -39.493 27.763 1.00 34.62 274 THR A O 1
ATOM 1917 N N . ALA A 1 275 ? 4.426 -41.449 28.888 1.00 34.97 275 ALA A N 1
ATOM 1918 C CA . ALA A 1 275 ? 4.951 -40.824 30.110 1.00 35.70 275 ALA A CA 1
ATOM 1919 C C . ALA A 1 275 ? 6.262 -40.046 29.858 1.00 36.20 275 ALA A C 1
ATOM 1920 O O . ALA A 1 275 ? 6.394 -38.892 30.302 1.00 35.99 275 ALA A O 1
ATOM 1922 N N . LYS A 1 276 ? 7.228 -40.670 29.156 1.00 35.72 276 LYS A N 1
ATOM 1923 C CA . LYS A 1 276 ? 8.479 -39.990 28.828 1.00 36.75 276 LYS A CA 1
ATOM 1924 C C . LYS A 1 276 ? 8.235 -38.702 28.000 1.00 36.87 276 LYS A C 1
ATOM 1925 O O . LYS A 1 276 ? 8.887 -37.680 28.231 1.00 36.55 276 LYS A O 1
ATOM 1931 N N . HIS A 1 277 ? 7.281 -38.753 27.058 1.00 36.30 277 HIS A N 1
ATOM 1932 C CA . HIS A 1 277 ? 6.934 -37.589 26.235 1.00 36.03 277 HIS A CA 1
ATOM 1933 C C . HIS A 1 277 ? 6.335 -36.448 27.066 1.00 35.82 277 HIS A C 1
ATOM 1934 O O . HIS A 1 277 ? 6.702 -35.298 26.889 1.00 36.03 277 HIS A O 1
ATOM 1941 N N . ILE A 1 278 ? 5.398 -36.760 27.959 1.00 35.25 278 ILE A N 1
ATOM 1942 C CA . ILE A 1 278 ? 4.834 -35.765 28.881 1.00 35.27 278 ILE A CA 1
ATOM 1943 C C . ILE A 1 278 ? 5.905 -35.146 29.804 1.00 36.17 278 ILE A C 1
ATOM 1944 O O . ILE A 1 278 ? 5.925 -33.910 30.000 1.00 36.70 278 ILE A O 1
ATOM 1949 N N . ARG A 1 279 ? 6.759 -35.996 30.391 1.00 34.85 279 ARG A N 1
ATOM 1950 C CA . ARG A 1 279 ? 7.927 -35.534 31.125 1.00 35.42 279 ARG A CA 1
ATOM 1951 C C . ARG A 1 279 ? 8.869 -34.671 30.271 1.00 35.90 279 ARG A C 1
ATOM 1952 O O . ARG A 1 279 ? 9.334 -33.647 30.740 1.00 36.13 279 ARG A O 1
ATOM 1960 N N . HIS A 1 280 ? 9.151 -35.071 29.038 1.00 35.44 280 HIS A N 1
ATOM 1961 C CA . HIS A 1 280 ? 9.977 -34.238 28.142 1.00 36.58 280 HIS A CA 1
ATOM 1962 C C . HIS A 1 280 ? 9.408 -32.798 27.982 1.00 36.81 280 HIS A C 1
ATOM 1963 O O . HIS A 1 280 ? 10.163 -31.821 27.957 1.00 37.04 280 HIS A O 1
ATOM 1970 N N . HIS A 1 281 ? 8.089 -32.655 27.872 1.00 36.52 281 HIS A N 1
ATOM 1971 C CA . HIS A 1 281 ? 7.496 -31.308 27.749 1.00 37.37 281 HIS A CA 1
ATOM 1972 C C . HIS A 1 281 ? 7.341 -30.498 29.034 1.00 38.03 281 HIS A C 1
ATOM 1973 O O . HIS A 1 281 ? 6.844 -29.354 28.994 1.00 38.18 281 HIS A O 1
ATOM 1980 N N . GLY A 1 282 ? 7.762 -31.095 30.154 1.00 37.62 282 GLY A N 1
ATOM 1981 C CA . GLY A 1 282 ? 7.802 -30.388 31.426 1.00 37.64 282 GLY A CA 1
ATOM 1982 C C . GLY A 1 282 ? 6.407 -30.062 31.949 1.00 38.19 282 GLY A C 1
ATOM 1983 O O . GLY A 1 282 ? 6.172 -28.961 32.473 1.00 38.18 282 GLY A O 1
ATOM 1984 N N . ILE A 1 283 ? 5.485 -31.008 31.827 1.00 37.04 283 ILE A N 1
ATOM 1985 C CA . ILE A 1 283 ? 4.130 -30.801 32.353 1.00 37.14 283 ILE A CA 1
ATOM 1986 C C . ILE A 1 283 ? 4.129 -30.681 33.889 1.00 37.38 283 ILE A C 1
ATOM 1987 O O . ILE A 1 283 ? 4.673 -31.535 34.580 1.00 38.38 283 ILE A O 1
ATOM 1992 N N . ASP A 1 284 ? 3.546 -29.599 34.407 1.00 37.11 284 ASP A N 1
ATOM 1993 C CA . ASP A 1 284 ? 3.558 -29.295 35.845 1.00 37.16 284 ASP A CA 1
ATOM 1994 C C . ASP A 1 284 ? 2.321 -29.916 36.544 1.00 36.94 284 ASP A C 1
ATOM 1995 O O . ASP A 1 284 ? 2.440 -30.589 37.574 1.00 36.29 284 ASP A O 1
ATOM 2000 N N . LEU A 1 285 ? 1.146 -29.699 35.949 1.00 35.69 285 LEU A N 1
ATOM 2001 C CA . LEU A 1 285 ? -0.126 -30.211 36.463 1.00 36.13 285 LEU A CA 1
ATOM 2002 C C . LEU A 1 285 ? -0.730 -31.112 35.376 1.00 34.36 285 LEU A C 1
ATOM 2003 O O . LEU A 1 285 ? -1.009 -30.631 34.326 1.00 35.15 285 LEU A O 1
ATOM 2008 N N . LEU A 1 286 ? -0.917 -32.399 35.626 1.00 33.63 286 LEU A N 1
ATOM 2009 C CA . LEU A 1 286 ? -1.462 -33.319 34.609 1.00 32.78 286 LEU A CA 1
ATOM 2010 C C . LEU A 1 286 ? -2.838 -33.851 35.040 1.00 33.32 286 LEU A C 1
ATOM 2011 O O . LEU A 1 286 ? -2.929 -34.490 36.100 1.00 32.43 286 LEU A O 1
ATOM 2016 N N . PHE A 1 287 ? -3.861 -33.662 34.191 1.00 33.94 287 PHE A N 1
ATOM 2017 C CA . PHE A 1 287 ? -5.273 -34.037 34.445 1.00 34.67 287 PHE A CA 1
ATOM 2018 C C . PHE A 1 287 ? -5.618 -35.307 33.713 1.00 35.89 287 PHE A C 1
ATOM 2019 O O . PHE A 1 287 ? -5.310 -35.440 32.524 1.00 34.34 287 PHE A O 1
ATOM 2027 N N . ASP A 1 288 ? -6.204 -36.255 34.441 1.00 34.95 288 ASP A N 1
ATOM 2028 C CA . ASP A 1 288 ? -6.649 -37.509 33.858 1.00 37.60 288 ASP A CA 1
ATOM 2029 C C . ASP A 1 288 ? -8.099 -37.285 33.387 1.00 37.90 288 ASP A C 1
ATOM 2030 O O . ASP A 1 288 ? -9.020 -37.270 34.210 1.00 37.73 288 ASP A O 1
ATOM 2035 N N . LEU A 1 289 ? -8.296 -37.024 32.100 1.00 38.81 289 LEU A N 1
ATOM 2036 C CA . LEU A 1 289 ? -9.651 -36.970 31.525 1.00 39.70 289 LEU A CA 1
ATOM 2037 C C . LEU A 1 289 ? -9.880 -38.232 30.709 1.00 40.75 289 LEU A C 1
ATOM 2038 O O . LEU A 1 289 ? -10.536 -38.168 29.676 1.00 40.23 289 LEU A O 1
ATOM 2043 N N . ARG A 1 290 ? -9.355 -39.378 31.148 1.00 41.28 290 ARG A N 1
ATOM 2044 C CA . ARG A 1 290 ? -9.436 -40.588 30.314 1.00 42.54 290 ARG A CA 1
ATOM 2045 C C . ARG A 1 290 ? -10.794 -41.263 30.424 1.00 43.86 290 ARG A C 1
ATOM 2046 O O . ARG A 1 290 ? -11.238 -42.003 29.513 1.00 44.34 290 ARG A O 1
ATOM 2054 N N . GLY A 1 291 ? -11.455 -41.060 31.554 1.00 44.68 291 GLY A N 1
ATOM 2055 C CA . GLY A 1 291 ? -12.785 -41.671 31.750 1.00 45.25 291 GLY A CA 1
ATOM 2056 C C . GLY A 1 291 ? -12.787 -42.994 32.510 1.00 45.60 291 GLY A C 1
ATOM 2057 O O . GLY A 1 291 ? -13.871 -43.564 32.759 1.00 45.33 291 GLY A O 1
ATOM 2058 N N . TRP A 1 292 ? -11.598 -43.509 32.854 1.00 44.90 292 TRP A N 1
ATOM 2059 C CA . TRP A 1 292 ? -11.488 -44.804 33.544 1.00 44.27 292 TRP A CA 1
ATOM 2060 C C . TRP A 1 292 ? -11.057 -44.786 35.017 1.00 43.59 292 TRP A C 1
ATOM 2061 O O . TRP A 1 292 ? -11.080 -45.845 35.680 1.00 41.99 292 TRP A O 1
ATOM 2072 N N . GLY A 1 293 ? -10.664 -43.624 35.543 1.00 42.81 293 GLY A N 1
ATOM 2073 C CA . GLY A 1 293 ? -10.243 -43.566 36.966 1.00 43.18 293 GLY A CA 1
ATOM 2074 C C . GLY A 1 293 ? -9.011 -44.452 37.191 1.00 43.22 293 GLY A C 1
ATOM 2075 O O . GLY A 1 293 ? -8.032 -44.390 36.453 1.00 42.68 293 GLY A O 1
ATOM 2076 N N . GLY A 1 294 ? -9.065 -45.319 38.178 1.00 44.11 294 GLY A N 1
ATOM 2077 C CA . GLY A 1 294 ? -7.928 -46.204 38.460 1.00 45.28 294 GLY A CA 1
ATOM 2078 C C . GLY A 1 294 ? -7.906 -47.432 37.571 1.00 45.75 294 GLY A C 1
ATOM 2079 O O . GLY A 1 294 ? -6.994 -48.245 37.634 1.00 46.68 294 GLY A O 1
ATOM 2080 N N . GLY A 1 295 ? -8.928 -47.593 36.754 1.00 45.78 295 GLY A N 1
ATOM 2081 C CA . GLY A 1 295 ? -8.929 -48.703 35.836 1.00 47.64 295 GLY A CA 1
ATOM 2082 C C . GLY A 1 295 ? -8.597 -48.244 34.438 1.00 48.46 295 GLY A C 1
ATOM 2083 O O . GLY A 1 295 ? -8.073 -47.131 34.233 1.00 48.80 295 GLY A O 1
ATOM 2084 N N . GLY A 1 296 ? -8.894 -49.115 33.479 1.00 49.46 296 GLY A N 1
ATOM 2085 C CA . GLY A 1 296 ? -8.609 -48.865 32.069 1.00 50.01 296 GLY A CA 1
ATOM 2086 C C . GLY A 1 296 ? -7.150 -48.640 31.693 1.00 50.69 296 GLY A C 1
ATOM 2087 O O . GLY A 1 296 ? -6.845 -47.786 30.863 1.00 51.66 296 GLY A O 1
ATOM 2088 N N . ARG A 1 297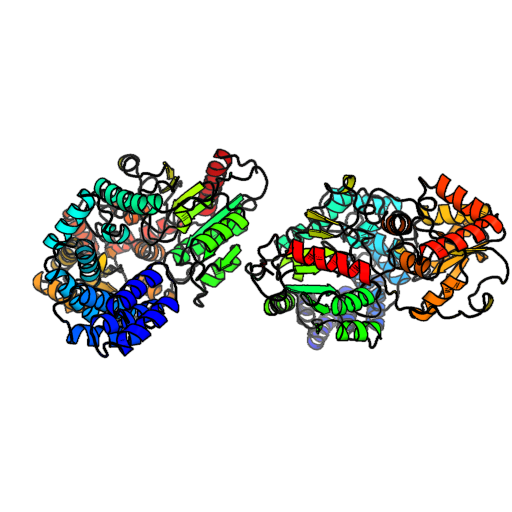 ? -6.207 -49.374 32.257 1.00 51.17 297 ARG A N 1
ATOM 2089 C CA . ARG A 1 297 ? -4.819 -49.136 31.788 1.00 50.73 297 ARG A CA 1
ATOM 2090 C C . ARG A 1 297 ? -4.391 -47.668 31.992 1.00 48.96 297 ARG A C 1
ATOM 2091 O O . ARG A 1 297 ? -4.109 -46.953 31.039 1.00 49.27 297 ARG A O 1
ATOM 2099 N N . PRO A 1 298 ? -4.323 -47.228 33.252 1.00 47.19 298 PRO A N 1
ATOM 2100 C CA . PRO A 1 298 ? -3.843 -45.897 33.627 1.00 45.22 298 PRO A CA 1
ATOM 2101 C C . PRO A 1 298 ? -2.337 -45.924 33.912 1.00 43.51 298 PRO A C 1
ATOM 2102 O O . PRO A 1 298 ? -1.895 -45.137 34.740 1.00 41.68 298 PRO A O 1
ATOM 2106 N N . GLU A 1 299 ? -1.556 -46.819 33.295 1.00 42.27 299 GLU A N 1
ATOM 2107 C CA . GLU A 1 299 ? -0.130 -46.836 33.660 1.00 42.14 299 GLU A CA 1
ATOM 2108 C C . GLU A 1 299 ? 0.663 -45.601 33.263 1.00 40.35 299 GLU A C 1
ATOM 2109 O O . GLU A 1 299 ? 1.719 -45.360 33.826 1.00 40.04 299 GLU A O 1
ATOM 2115 N N . VAL A 1 300 ? 0.168 -44.807 32.316 1.00 39.04 300 VAL A N 1
ATOM 2116 C CA . VAL A 1 300 ? 0.813 -43.528 32.034 1.00 38.06 300 VAL A CA 1
ATOM 2117 C C . VAL A 1 300 ? 0.805 -42.707 33.320 1.00 37.58 300 VAL A C 1
ATOM 2118 O O . VAL A 1 300 ? 1.801 -42.077 33.664 1.00 38.75 300 VAL A O 1
ATOM 2122 N N . PHE A 1 301 ? -0.296 -42.748 34.060 1.00 36.37 301 PHE A N 1
ATOM 2123 C CA . PHE A 1 301 ? -0.403 -42.032 35.353 1.00 35.10 301 PHE A CA 1
ATOM 2124 C C . PHE A 1 301 ? 0.367 -42.699 36.489 1.00 33.78 301 PHE A C 1
ATOM 2125 O O . PHE A 1 301 ? 1.034 -42.018 37.293 1.00 32.50 301 PHE A O 1
ATOM 2133 N N . ALA A 1 302 ? 0.318 -44.031 36.536 1.00 32.69 302 ALA A N 1
ATOM 2134 C CA . ALA A 1 302 ? 1.042 -44.743 37.566 1.00 33.47 302 ALA A CA 1
ATOM 2135 C C . ALA A 1 302 ? 2.542 -44.451 37.473 1.00 33.88 302 ALA A C 1
ATOM 2136 O O . ALA A 1 302 ? 3.280 -44.603 38.454 1.00 34.20 302 ALA A O 1
ATOM 2138 N N . LEU A 1 303 ? 3.006 -44.074 36.286 1.00 34.33 303 LEU A N 1
ATOM 2139 C CA . LEU A 1 303 ? 4.436 -43.742 36.107 1.00 35.06 303 LEU A CA 1
ATOM 2140 C C . LEU A 1 303 ? 4.766 -42.369 36.668 1.00 34.74 303 LEU A C 1
ATOM 2141 O O . LEU A 1 303 ? 5.925 -42.027 36.776 1.00 35.03 303 LEU A O 1
ATOM 2146 N N . ARG A 1 304 ? 3.749 -41.591 37.010 1.00 34.35 304 ARG A N 1
ATOM 2147 C CA . ARG A 1 304 ? 3.985 -40.278 37.604 1.00 35.27 304 ARG A CA 1
ATOM 2148 C C . ARG A 1 304 ? 4.859 -39.380 36.743 1.00 34.89 304 ARG A C 1
ATOM 2149 O O . ARG A 1 304 ? 5.846 -38.862 37.213 1.00 34.78 304 ARG A O 1
ATOM 2157 N N . PRO A 1 305 ? 4.508 -39.203 35.457 1.00 34.88 305 PRO A N 1
ATOM 2158 C CA . PRO A 1 305 ? 5.308 -38.264 34.651 1.00 35.17 305 PRO A CA 1
ATOM 2159 C C . PRO A 1 305 ? 5.228 -36.789 35.109 1.00 35.74 305 PRO A C 1
ATOM 2160 O O . PRO A 1 305 ? 6.085 -35.964 34.761 1.00 36.35 305 PRO A O 1
ATOM 2164 N N . ALA A 1 306 ? 4.227 -36.453 35.894 1.00 35.66 306 ALA A N 1
ATOM 2165 C CA . ALA A 1 306 ? 3.999 -35.056 36.274 1.00 36.45 306 ALA A CA 1
ATOM 2166 C C . ALA A 1 306 ? 4.052 -34.972 37.773 1.00 36.84 306 ALA A C 1
ATOM 2167 O O . ALA A 1 306 ? 3.690 -35.954 38.456 1.00 38.34 306 ALA A O 1
ATOM 2169 N N . PRO A 1 307 ? 4.514 -33.828 38.312 1.00 36.75 307 PRO A N 1
ATOM 2170 C CA . PRO A 1 307 ? 4.653 -33.749 39.765 1.00 37.51 307 PRO A CA 1
ATOM 2171 C C . PRO A 1 307 ? 3.321 -33.738 40.510 1.00 37.43 307 PRO A C 1
ATOM 2172 O O . PRO A 1 307 ? 3.249 -34.163 41.663 1.00 37.49 307 PRO A O 1
ATOM 2176 N N . VAL A 1 308 ? 2.275 -33.252 39.844 1.00 37.80 308 VAL A N 1
ATOM 2177 C CA . VAL A 1 308 ? 0.946 -33.105 40.454 1.00 37.13 308 VAL A CA 1
ATOM 2178 C C . VAL A 1 308 ? -0.058 -33.705 39.482 1.00 36.83 308 VAL A C 1
ATOM 2179 O O . VAL A 1 308 ? -0.122 -33.275 38.341 1.00 36.26 308 VAL A O 1
ATOM 2183 N N . GLN A 1 309 ? -0.833 -34.703 39.909 1.00 36.32 309 GLN A N 1
ATOM 2184 C CA . GLN A 1 309 ? -1.779 -35.335 38.981 1.00 35.99 309 GLN A CA 1
ATOM 2185 C C . GLN A 1 309 ? -3.196 -35.256 39.540 1.00 36.04 309 GLN A C 1
ATOM 2186 O O . GLN A 1 309 ? -3.403 -35.491 40.726 1.00 35.88 309 GLN A O 1
ATOM 2192 N N . VAL A 1 310 ? -4.161 -34.908 38.678 1.00 36.37 310 VAL A N 1
ATOM 2193 C CA . VAL A 1 310 ? -5.501 -34.521 39.105 1.00 36.39 310 VAL A CA 1
ATOM 2194 C C . VAL A 1 310 ? -6.556 -35.300 38.357 1.00 37.36 310 VAL A C 1
ATOM 2195 O O . VAL A 1 310 ? -6.423 -35.545 37.163 1.00 37.72 310 VAL A O 1
ATOM 2199 N N . ASN A 1 311 ? -7.613 -35.674 39.075 1.00 36.71 311 ASN A N 1
ATOM 2200 C CA . ASN A 1 311 ? -8.715 -36.412 38.537 1.00 36.57 311 ASN A CA 1
ATOM 2201 C C . ASN A 1 311 ? -9.882 -35.408 38.334 1.00 36.30 311 ASN A C 1
ATOM 2202 O O . ASN A 1 311 ? -10.263 -34.701 39.256 1.00 35.97 311 ASN A O 1
ATOM 2207 N N . TRP A 1 312 ? -10.389 -35.256 37.120 1.00 36.97 312 TRP A N 1
ATOM 2208 C CA . TRP A 1 312 ? -11.455 -34.258 36.870 1.00 37.42 312 TRP A CA 1
ATOM 2209 C C . TRP A 1 312 ? -12.347 -34.670 35.717 1.00 37.51 312 TRP A C 1
ATOM 2210 O O . TRP A 1 312 ? -11.839 -35.138 34.693 1.00 37.34 312 TRP A O 1
ATOM 2221 N N . LEU A 1 313 ? -13.666 -34.514 35.898 1.00 37.25 313 LEU A N 1
ATOM 2222 C CA . LEU A 1 313 ? -14.664 -34.482 34.797 1.00 37.45 313 LEU A CA 1
ATOM 2223 C C . LEU A 1 313 ? -15.004 -35.801 34.106 1.00 38.03 313 LEU A C 1
ATOM 2224 O O . LEU A 1 313 ? -16.176 -36.145 34.002 1.00 39.28 313 LEU A O 1
ATOM 2229 N N . ALA A 1 314 ? -14.018 -36.515 33.580 1.00 37.01 314 ALA A N 1
ATOM 2230 C CA . ALA A 1 314 ? -14.334 -37.657 32.663 1.00 38.02 314 ALA A CA 1
ATOM 2231 C C . ALA A 1 314 ? -14.780 -38.890 33.455 1.00 37.56 314 ALA A C 1
ATOM 2232 O O . ALA A 1 314 ? -15.584 -39.661 32.988 1.00 39.67 314 ALA A O 1
ATOM 2234 N N . TYR A 1 315 ? -14.231 -39.102 34.642 1.00 38.18 315 TYR A N 1
ATOM 2235 C CA . TYR A 1 315 ? -14.666 -40.203 35.520 1.00 36.61 315 TYR A CA 1
ATOM 2236 C C . TYR A 1 315 ? -15.314 -39.594 36.763 1.00 36.82 315 TYR A C 1
ATOM 2237 O O . TYR A 1 315 ? -14.631 -38.932 37.561 1.00 36.53 315 TYR A O 1
ATOM 2246 N N . PRO A 1 316 ? -16.624 -39.821 36.956 1.00 37.36 316 PRO A N 1
ATOM 2247 C CA . PRO A 1 316 ? -17.372 -39.249 38.105 1.00 37.36 316 PRO A CA 1
ATOM 2248 C C . PRO A 1 316 ? -17.271 -40.055 39.418 1.00 37.86 316 PRO A C 1
ATOM 2249 O O . PRO A 1 316 ? -18.269 -40.603 39.900 1.00 38.37 316 PRO A O 1
ATOM 2253 N N . GLY A 1 317 ? -16.081 -40.094 40.016 1.00 37.10 317 GLY A N 1
ATOM 2254 C CA . GLY A 1 317 ? -15.864 -40.820 41.277 1.00 36.65 317 GLY A CA 1
ATOM 2255 C C . GLY A 1 317 ? -14.361 -40.784 41.566 1.00 36.61 317 GLY A C 1
ATOM 2256 O O . GLY A 1 317 ? -13.597 -40.137 40.818 1.00 36.00 317 GLY A O 1
ATOM 2257 N N . THR A 1 318 ? -13.929 -41.489 42.598 1.00 35.71 318 THR A N 1
ATOM 2258 C CA . THR A 1 318 ? -12.531 -41.415 43.038 1.00 35.99 318 THR A CA 1
ATOM 2259 C C . THR A 1 318 ? -11.699 -42.368 42.223 1.00 36.61 318 THR A C 1
ATOM 2260 O O . THR A 1 318 ? -12.189 -43.441 41.834 1.00 37.07 318 THR A O 1
ATOM 2264 N N . SER A 1 319 ? -10.439 -41.997 41.969 1.00 37.57 319 SER A N 1
ATOM 2265 C CA . SER A 1 319 ? -9.489 -42.920 41.316 1.00 37.49 319 SER A CA 1
ATOM 2266 C C . SER A 1 319 ? -9.022 -44.025 42.245 1.00 37.98 319 SER A C 1
ATOM 2267 O O . SER A 1 319 ? -8.575 -45.076 41.767 1.00 38.62 319 SER A O 1
ATOM 2270 N N . GLY A 1 320 ? -9.113 -43.790 43.564 1.00 38.20 320 GLY A N 1
ATOM 2271 C CA . GLY A 1 320 ? -8.583 -44.720 44.595 1.00 37.16 320 GLY A CA 1
ATOM 2272 C C . GLY A 1 320 ? -7.070 -44.920 44.530 1.00 37.76 320 GLY A C 1
ATOM 2273 O O . GLY A 1 320 ? -6.542 -45.851 45.133 1.00 36.80 320 GLY A O 1
ATOM 2274 N N . ALA A 1 321 ? -6.371 -44.059 43.782 1.00 37.94 321 ALA A N 1
ATOM 2275 C CA . ALA A 1 321 ? -5.046 -44.394 43.279 1.00 38.26 321 ALA A CA 1
ATOM 2276 C C . ALA A 1 321 ? -3.917 -43.694 44.004 1.00 39.08 321 ALA A C 1
ATOM 2277 O O . ALA A 1 321 ? -3.968 -42.475 44.217 1.00 39.15 321 ALA A O 1
ATOM 2279 N N . PRO A 1 322 ? -2.841 -44.449 44.300 1.00 38.78 322 PRO A N 1
ATOM 2280 C CA . PRO A 1 322 ? -1.685 -43.852 44.981 1.00 38.44 322 PRO A CA 1
ATOM 2281 C C . PRO A 1 322 ? -0.968 -42.765 44.159 1.00 38.16 322 PRO A C 1
ATOM 2282 O O . PRO A 1 322 ? -0.255 -41.972 44.748 1.00 38.76 322 PRO A O 1
ATOM 2286 N N . TRP A 1 323 ? -1.185 -42.695 42.843 1.00 36.98 323 TRP A N 1
ATOM 2287 C CA . TRP A 1 323 ? -0.519 -41.707 41.970 1.00 37.09 323 TRP A CA 1
ATOM 2288 C C . TRP A 1 323 ? -1.351 -40.467 41.697 1.00 37.03 323 TRP A C 1
ATOM 2289 O O . TRP A 1 323 ? -0.937 -39.584 40.968 1.00 36.65 323 TRP A O 1
ATOM 2300 N N . MET A 1 324 ? -2.554 -40.421 42.252 1.00 37.46 324 MET A N 1
ATOM 2301 C CA . MET A 1 324 ? -3.438 -39.316 41.987 1.00 37.54 324 MET A CA 1
ATOM 2302 C C . MET A 1 324 ? -3.516 -38.428 43.216 1.00 37.53 324 MET A C 1
ATOM 2303 O O . MET A 1 324 ? -3.909 -38.886 44.300 1.00 38.72 324 MET A O 1
ATOM 2308 N N . ASP A 1 325 ? -3.190 -37.158 43.049 1.00 37.18 325 ASP A N 1
ATOM 2309 C CA . ASP A 1 325 ? -3.039 -36.267 44.205 1.00 37.47 325 ASP A CA 1
ATOM 2310 C C . ASP A 1 325 ? -4.305 -35.517 44.553 1.00 37.39 325 ASP A C 1
ATOM 2311 O O . ASP A 1 325 ? -4.623 -35.343 45.754 1.00 37.07 325 ASP A O 1
ATOM 2316 N N . TYR A 1 326 ? -5.013 -35.041 43.524 1.00 36.56 326 TYR A N 1
ATOM 2317 C CA . TYR A 1 326 ? -6.198 -34.198 43.741 1.00 36.25 326 TYR A CA 1
ATOM 2318 C C . TYR A 1 326 ? -7.336 -34.684 42.893 1.00 36.32 326 TYR A C 1
ATOM 2319 O O . TYR A 1 326 ? -7.113 -35.320 41.881 1.00 36.17 326 TYR A O 1
ATOM 2328 N N . VAL A 1 327 ? -8.549 -34.394 43.322 1.00 35.72 327 VAL A N 1
ATOM 2329 C CA . VAL A 1 327 ? -9.731 -34.538 42.469 1.00 35.77 327 VAL A CA 1
ATOM 2330 C C . VAL A 1 327 ? -10.438 -33.187 42.437 1.00 35.48 327 VAL A C 1
ATOM 2331 O O . VAL A 1 327 ? -10.417 -32.453 43.423 1.00 35.55 327 VAL A O 1
ATOM 2335 N N . LEU A 1 328 ? -11.035 -32.844 41.297 1.00 36.77 328 LEU A N 1
ATOM 2336 C CA . LEU A 1 328 ? -11.706 -31.555 41.141 1.00 36.96 328 LEU A CA 1
ATOM 2337 C C . LEU A 1 328 ? -13.232 -31.719 41.103 1.00 36.90 328 LEU A C 1
ATOM 2338 O O . LEU A 1 328 ? -13.794 -32.294 40.184 1.00 37.23 328 LEU A O 1
ATOM 2343 N N . GLY A 1 329 ? -13.898 -31.212 42.122 1.00 37.45 329 GLY A N 1
ATOM 2344 C CA . GLY A 1 329 ? -15.357 -31.250 42.170 1.00 38.35 329 GLY A CA 1
ATOM 2345 C C . GLY A 1 329 ? -16.003 -29.896 42.369 1.00 37.89 329 GLY A C 1
ATOM 2346 O O . GLY A 1 329 ? -15.474 -28.864 41.928 1.00 37.87 329 GLY A O 1
ATOM 2347 N N . ASP A 1 330 ? -17.178 -29.916 42.991 1.00 37.89 330 ASP A N 1
ATOM 2348 C CA . ASP A 1 330 ? -17.931 -28.705 43.335 1.00 37.41 330 ASP A CA 1
ATOM 2349 C C . ASP A 1 330 ? -18.664 -28.968 44.649 1.00 37.52 330 ASP A C 1
ATOM 2350 O O . ASP A 1 330 ? -18.696 -30.115 45.117 1.00 36.40 330 ASP A O 1
ATOM 2355 N N . ALA A 1 331 ? -19.197 -27.905 45.267 1.00 36.36 331 ALA A N 1
ATOM 2356 C CA . ALA A 1 331 ? -19.879 -28.022 46.553 1.00 37.57 331 ALA A CA 1
ATOM 2357 C C . ALA A 1 331 ? -21.128 -28.908 46.564 1.00 37.66 331 ALA A C 1
ATOM 2358 O O . ALA A 1 331 ? -21.449 -29.467 47.619 1.00 38.04 331 ALA A O 1
ATOM 2360 N N . PHE A 1 332 ? -21.854 -29.001 45.443 1.00 36.44 332 PHE A N 1
ATOM 2361 C CA . PHE A 1 332 ? -23.053 -29.854 45.418 1.00 36.08 332 PHE A CA 1
ATOM 2362 C C . PHE A 1 332 ? -22.764 -31.351 45.168 1.00 35.77 332 PHE A C 1
ATOM 2363 O O . PHE A 1 332 ? -23.253 -32.214 45.907 1.00 35.59 332 PHE A O 1
ATOM 2371 N N . ALA A 1 333 ? -21.977 -31.633 44.138 1.00 35.09 333 ALA A N 1
ATOM 2372 C CA . ALA A 1 333 ? -21.716 -33.008 43.684 1.00 35.70 333 ALA A CA 1
ATOM 2373 C C . ALA A 1 333 ? -20.775 -33.711 44.628 1.00 37.05 333 ALA A C 1
ATOM 2374 O O . ALA A 1 333 ? -20.893 -34.917 44.872 1.00 37.56 333 ALA A O 1
ATOM 2376 N N . LEU A 1 334 ? -19.861 -32.934 45.207 1.00 37.29 334 LEU A N 1
ATOM 2377 C CA . LEU A 1 334 ? -18.848 -33.482 46.089 1.00 38.50 334 LEU A CA 1
ATOM 2378 C C . LEU A 1 334 ? -18.885 -32.689 47.392 1.00 38.41 334 LEU A C 1
ATOM 2379 O O . LEU A 1 334 ? -17.947 -31.957 47.705 1.00 39.21 334 LEU A O 1
ATOM 2384 N N . PRO A 1 335 ? -19.971 -32.833 48.166 1.00 38.97 335 PRO A N 1
ATOM 2385 C CA . PRO A 1 335 ? -20.068 -32.087 49.415 1.00 39.75 335 PRO A CA 1
ATOM 2386 C C . PRO A 1 335 ? -19.144 -32.655 50.507 1.00 40.26 335 PRO A C 1
ATOM 2387 O O . PRO A 1 335 ? -18.672 -33.791 50.395 1.00 39.88 335 PRO A O 1
ATOM 2391 N N . PRO A 1 336 ? -18.872 -31.853 51.555 1.00 41.00 336 PRO A N 1
ATOM 2392 C CA . PRO A 1 336 ? -18.112 -32.277 52.723 1.00 41.19 336 PRO A CA 1
ATOM 2393 C C . PRO A 1 336 ? -18.478 -33.680 53.220 1.00 41.56 336 PRO A C 1
ATOM 2394 O O . PRO A 1 336 ? -17.612 -34.429 53.675 1.00 41.88 336 PRO A O 1
ATOM 2398 N N . ALA A 1 337 ? -19.748 -34.047 53.144 1.00 42.20 337 ALA A N 1
ATOM 2399 C CA . ALA A 1 337 ? -20.164 -35.373 53.612 1.00 42.35 337 ALA A CA 1
ATOM 2400 C C . ALA A 1 337 ? -19.512 -36.523 52.796 1.00 42.58 337 ALA A C 1
ATOM 2401 O O . ALA A 1 337 ? -19.348 -37.654 53.296 1.00 42.77 337 ALA A O 1
ATOM 2403 N N . LEU A 1 338 ? -19.104 -36.221 51.564 1.00 41.13 338 LEU A N 1
ATOM 2404 C CA . LEU A 1 338 ? -18.654 -37.268 50.653 1.00 40.95 338 LEU A CA 1
ATOM 2405 C C . LEU A 1 338 ? -17.133 -37.318 50.540 1.00 39.74 338 LEU A C 1
ATOM 2406 O O . LEU A 1 338 ? -16.590 -38.303 50.060 1.00 39.30 338 LEU A O 1
ATOM 2411 N N . GLU A 1 339 ? -16.449 -36.281 51.032 1.00 38.51 339 GLU A N 1
ATOM 2412 C CA . GLU A 1 339 ? -14.993 -36.200 51.001 1.00 37.78 339 GLU A CA 1
ATOM 2413 C C . GLU A 1 339 ? -14.231 -37.410 51.518 1.00 36.49 339 GLU A C 1
ATOM 2414 O O . GLU A 1 339 ? -13.270 -37.834 50.870 1.00 35.67 339 GLU A O 1
ATOM 2420 N N . PRO A 1 340 ? -14.637 -37.975 52.668 1.00 34.83 340 PRO A N 1
ATOM 2421 C CA . PRO A 1 340 ? -13.781 -39.055 53.145 1.00 34.90 340 PRO A CA 1
ATOM 2422 C C . PRO A 1 340 ? -13.721 -40.236 52.182 1.00 35.32 340 PRO A C 1
ATOM 2423 O O . PRO A 1 340 ? -12.800 -41.039 52.274 1.00 35.46 340 PRO A O 1
ATOM 2427 N N . PHE A 1 341 ? -14.662 -40.325 51.251 1.00 34.47 341 PHE A N 1
ATOM 2428 C CA . PHE A 1 341 ? -14.664 -41.445 50.336 1.00 35.73 341 PHE A CA 1
ATOM 2429 C C . PHE A 1 341 ? -13.865 -41.227 49.069 1.00 36.39 341 PHE A C 1
ATOM 2430 O O . PHE A 1 341 ? -14.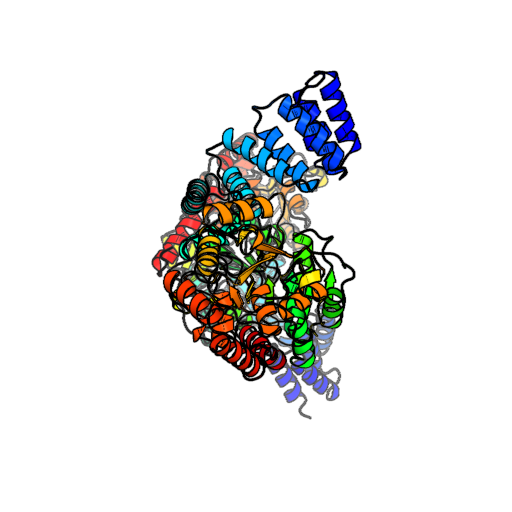019 -41.969 48.112 1.00 37.25 341 PHE A O 1
ATOM 2438 N N . TYR A 1 342 ? -12.998 -40.212 49.082 1.00 36.96 342 TYR A N 1
ATOM 2439 C CA . TYR A 1 342 ? -12.086 -39.930 47.989 1.00 36.02 342 TYR A CA 1
ATOM 2440 C C . TYR A 1 342 ? -10.662 -40.133 48.490 1.00 36.17 342 TYR A C 1
ATOM 2441 O O . TYR A 1 342 ? -10.326 -39.616 49.527 1.00 35.88 342 TYR A O 1
ATOM 2450 N N . SER A 1 343 ? -9.843 -40.915 47.782 1.00 35.31 343 SER A N 1
ATOM 2451 C CA . SER A 1 343 ? -8.437 -41.077 48.165 1.00 35.46 343 SER A CA 1
ATOM 2452 C C . SER A 1 343 ? -7.692 -39.792 47.859 1.00 34.90 343 SER A C 1
ATOM 2453 O O . SER A 1 343 ? -6.716 -39.487 48.514 1.00 34.34 343 SER A O 1
ATOM 2456 N N . GLU A 1 344 ? -8.140 -39.051 46.853 1.00 34.78 344 GLU A N 1
ATOM 2457 C CA . GLU A 1 344 ? -7.476 -37.786 46.481 1.00 35.38 344 GLU A CA 1
ATOM 2458 C C . GLU A 1 344 ? -7.789 -36.693 47.472 1.00 36.14 344 GLU A C 1
ATOM 2459 O O . GLU A 1 344 ? -8.773 -36.757 48.178 1.00 36.27 344 GLU A O 1
ATOM 2465 N N . HIS A 1 345 ? -6.982 -35.641 47.468 1.00 37.18 345 HIS A N 1
ATOM 2466 C CA . HIS A 1 345 ? -7.358 -34.410 48.146 1.00 38.60 345 HIS A CA 1
ATOM 2467 C C . HIS A 1 345 ? -8.396 -33.664 47.325 1.00 37.84 345 HIS A C 1
ATOM 2468 O O . HIS A 1 345 ? -8.190 -33.454 46.160 1.00 37.82 345 HIS A O 1
ATOM 2475 N N . VAL A 1 346 ? -9.477 -33.211 47.944 1.00 37.22 346 VAL A N 1
ATOM 2476 C CA . VAL A 1 346 ? -10.578 -32.548 47.232 1.00 36.71 346 VAL A CA 1
ATOM 2477 C C . VAL A 1 346 ? -10.406 -31.011 47.061 1.00 36.65 346 VAL A C 1
ATOM 2478 O O . VAL A 1 346 ? -10.194 -30.259 48.051 1.00 35.75 346 VAL A O 1
ATOM 2482 N N . LEU A 1 347 ? -10.460 -30.574 45.803 1.00 36.41 347 LEU A N 1
ATOM 2483 C CA . LEU A 1 347 ? -10.498 -29.155 45.397 1.00 37.31 347 LEU A CA 1
ATOM 2484 C C . LEU A 1 347 ? -11.864 -28.868 44.831 1.00 37.43 347 LEU A C 1
ATOM 2485 O O . LEU A 1 347 ? -12.469 -29.747 44.235 1.00 37.91 347 LEU A O 1
ATOM 2490 N N . ARG A 1 348 ? -12.334 -27.636 44.940 1.00 37.74 348 ARG A N 1
ATOM 2491 C CA . ARG A 1 348 ? -13.664 -27.322 44.437 1.00 38.33 348 ARG A CA 1
ATOM 2492 C C . ARG A 1 348 ? -13.703 -26.023 43.623 1.00 39.07 348 ARG A C 1
ATOM 2493 O O . ARG A 1 348 ? -13.207 -24.965 44.060 1.00 39.24 348 ARG A O 1
ATOM 2501 N N . LEU A 1 349 ? -14.335 -26.083 42.471 1.00 38.93 349 LEU A N 1
ATOM 2502 C CA . LEU A 1 349 ? -14.591 -24.881 41.718 1.00 39.80 349 LEU A CA 1
ATOM 2503 C C . LEU A 1 349 ? -15.701 -24.143 42.416 1.00 40.16 349 LEU A C 1
ATOM 2504 O O . LEU A 1 349 ? -16.293 -24.675 43.323 1.00 40.39 349 LEU A O 1
ATOM 2509 N N . GLN A 1 350 ? -15.964 -22.906 42.014 1.00 41.49 350 GLN A N 1
ATOM 2510 C CA . GLN A 1 350 ? -16.907 -22.027 42.735 1.00 41.80 350 GLN A CA 1
ATOM 2511 C C . GLN A 1 350 ? -18.364 -22.210 42.276 1.00 41.57 350 GLN A C 1
ATOM 2512 O O . GLN A 1 350 ? -19.294 -21.827 42.988 1.00 41.59 350 GLN A O 1
ATOM 2518 N N . GLY A 1 351 ? -18.544 -22.791 41.091 1.00 40.93 351 GLY A N 1
ATOM 2519 C CA . GLY A 1 351 ? -19.866 -23.085 40.519 1.00 40.53 351 GLY A CA 1
ATOM 2520 C C . GLY A 1 351 ? -19.918 -24.578 40.236 1.00 40.47 351 GLY A C 1
ATOM 2521 O O . GLY A 1 351 ? -19.313 -25.355 40.986 1.00 40.25 351 GLY A O 1
ATOM 2522 N N . ALA A 1 352 ? -20.620 -25.005 39.178 1.00 39.06 352 ALA A N 1
ATOM 2523 C CA . ALA A 1 352 ? -20.639 -26.433 38.821 1.00 38.33 352 ALA A CA 1
ATOM 2524 C C . ALA A 1 352 ? -19.256 -26.969 38.377 1.00 38.00 352 ALA A C 1
ATOM 2525 O O . ALA A 1 352 ? -18.486 -26.240 37.782 1.00 37.90 352 ALA A O 1
ATOM 2527 N N . PHE A 1 353 ? -18.937 -28.242 38.644 1.00 37.34 353 PHE A N 1
ATOM 2528 C CA . PHE A 1 353 ? -17.636 -28.819 38.215 1.00 37.00 353 PHE A CA 1
ATOM 2529 C C . PHE A 1 353 ? -17.512 -28.998 36.686 1.00 37.00 353 PHE A C 1
ATOM 2530 O O . PHE A 1 353 ? -16.409 -29.256 36.164 1.00 35.65 353 PHE A O 1
ATOM 2538 N N . GLN A 1 354 ? -18.641 -28.887 35.983 1.00 36.72 354 GLN A N 1
ATOM 2539 C CA . GLN A 1 354 ? -18.753 -29.280 34.581 1.00 36.74 354 GLN A CA 1
ATOM 2540 C C . GLN A 1 354 ? -18.864 -28.079 33.643 1.00 36.33 354 GLN A C 1
ATOM 2541 O O . GLN A 1 354 ? -19.831 -27.323 33.741 1.00 36.44 354 GLN A O 1
ATOM 2547 N N . PRO A 1 355 ? -17.901 -27.920 32.697 1.00 35.82 355 PRO A N 1
ATOM 2548 C CA . PRO A 1 355 ? -18.114 -26.917 31.634 1.00 35.70 355 PRO A CA 1
ATOM 2549 C C . PRO A 1 355 ? -19.071 -27.451 30.512 1.00 36.61 355 PRO A C 1
ATOM 2550 O O . PRO A 1 355 ? -19.538 -28.610 30.569 1.00 36.80 355 PRO A O 1
ATOM 2554 N N . SER A 1 356 ? -19.308 -26.662 29.472 1.00 37.29 356 SER A N 1
ATOM 2555 C CA . SER A 1 356 ? -20.107 -27.121 28.328 1.00 37.50 356 SER A CA 1
ATOM 2556 C C . SER A 1 356 ? -19.816 -26.183 27.114 1.00 38.79 356 SER A C 1
ATOM 2557 O O . SER A 1 356 ? -19.211 -25.103 27.312 1.00 38.01 356 SER A O 1
ATOM 2560 N N . ASP A 1 357 ? -20.246 -26.575 25.900 1.00 36.06 357 ASP A N 1
ATOM 2561 C CA . ASP A 1 357 ? -19.864 -25.883 24.665 1.00 36.79 357 ASP A CA 1
ATOM 2562 C C . ASP A 1 357 ? -20.914 -24.866 24.331 1.00 36.25 357 ASP A C 1
ATOM 2563 O O . ASP A 1 357 ? -21.846 -25.130 23.569 1.00 36.37 357 ASP A O 1
ATOM 2568 N N . THR A 1 358 ? -20.762 -23.694 24.929 1.00 35.69 358 THR A N 1
ATOM 2569 C CA . THR A 1 358 ? -21.753 -22.667 24.846 1.00 35.50 358 THR A CA 1
ATOM 2570 C C . THR A 1 358 ? -21.682 -21.946 23.495 1.00 36.12 358 THR A C 1
ATOM 2571 O O . THR A 1 358 ? -22.340 -20.915 23.320 1.00 35.94 358 THR A O 1
ATOM 2575 N N . SER A 1 359 ? -20.870 -22.441 22.545 1.00 36.23 359 SER A N 1
ATOM 2576 C CA . SER A 1 359 ? -20.930 -21.895 21.183 1.00 36.75 359 SER A CA 1
ATOM 2577 C C . SER A 1 359 ? -22.075 -22.509 20.345 1.00 36.05 359 SER A C 1
ATOM 2578 O O . SER A 1 359 ? -22.326 -22.056 19.234 1.00 35.67 359 SER A O 1
ATOM 2581 N N . ARG A 1 360 ? -22.728 -23.551 20.842 1.00 35.47 360 ARG A N 1
ATOM 2582 C CA . ARG A 1 360 ? -23.592 -24.369 19.994 1.00 36.47 360 ARG A CA 1
ATOM 2583 C C . ARG A 1 360 ? -24.957 -23.729 19.636 1.00 37.66 360 ARG A C 1
ATOM 2584 O O . ARG A 1 360 ? -25.768 -23.444 20.530 1.00 38.57 360 ARG A O 1
ATOM 2592 N N . VAL A 1 361 ? -25.216 -23.546 18.346 1.00 38.11 361 VAL A N 1
ATOM 2593 C CA . VAL A 1 361 ? -26.543 -23.190 17.824 1.00 39.11 361 VAL A CA 1
ATOM 2594 C C . VAL A 1 361 ? -27.504 -24.401 17.920 1.00 40.21 361 VAL A C 1
ATOM 2595 O O . VAL A 1 361 ? -27.159 -25.540 17.578 1.00 41.94 361 VAL A O 1
ATOM 2599 N N . VAL A 1 362 ? -28.704 -24.199 18.431 1.00 38.70 362 VAL A N 1
ATOM 2600 C CA . VAL A 1 362 ? -29.618 -25.301 18.438 1.00 37.89 362 VAL A CA 1
ATOM 2601 C C . VAL A 1 362 ? -30.561 -25.119 17.214 1.00 37.73 362 VAL A C 1
ATOM 2602 O O . VAL A 1 362 ? -31.380 -24.189 17.199 1.00 36.84 362 VAL A O 1
ATOM 2606 N N . ALA A 1 363 ? -30.432 -25.984 16.190 1.00 35.66 363 ALA A N 1
ATOM 2607 C CA . ALA A 1 363 ? -31.326 -25.943 15.041 1.00 35.12 363 ALA A CA 1
ATOM 2608 C C . ALA A 1 363 ? -32.796 -26.289 15.375 1.00 35.14 363 ALA A C 1
ATOM 2609 O O . ALA A 1 363 ? -33.108 -26.798 16.459 1.00 33.00 363 ALA A O 1
ATOM 2611 N N . GLU A 1 364 ? -33.684 -25.995 14.425 1.00 35.05 364 GLU A N 1
ATOM 2612 C CA . GLU A 1 364 ? -35.068 -26.434 14.458 1.00 35.35 364 GLU A CA 1
ATOM 2613 C C . GLU A 1 364 ? -35.130 -27.878 13.972 1.00 34.94 364 GLU A C 1
ATOM 2614 O O . GLU A 1 364 ? -34.715 -28.173 12.883 1.00 35.74 364 GLU A O 1
ATOM 2620 N N . PRO A 1 365 ? -35.647 -28.793 14.762 1.00 33.90 365 PRO A N 1
ATOM 2621 C CA . PRO A 1 365 ? -35.674 -30.125 14.195 1.00 33.78 365 PRO A CA 1
ATOM 2622 C C . PRO A 1 365 ? -36.855 -30.288 13.237 1.00 33.98 365 PRO A C 1
ATOM 2623 O O . PRO A 1 365 ? -37.689 -29.377 13.115 1.00 32.13 365 PRO A O 1
ATOM 2627 N N . PRO A 1 366 ? -36.931 -31.438 12.544 1.00 33.78 366 PRO A N 1
ATOM 2628 C CA . PRO A 1 366 ? -38.163 -31.724 11.770 1.00 34.56 366 PRO A CA 1
ATOM 2629 C C . PRO A 1 366 ? -39.373 -31.742 12.713 1.00 34.02 366 PRO A C 1
ATOM 2630 O O . PRO A 1 366 ? -39.191 -31.752 13.918 1.00 35.24 366 PRO A O 1
ATOM 2634 N N . SER A 1 367 ? -40.590 -31.764 12.193 1.00 33.25 367 SER A N 1
ATOM 2635 C CA . SER A 1 367 ? -41.767 -31.883 13.051 1.00 33.15 367 SER A CA 1
ATOM 2636 C C . SER A 1 367 ? -41.798 -33.095 13.999 1.00 32.90 367 SER A C 1
ATOM 2637 O O . SER A 1 367 ? -41.085 -34.106 13.834 1.00 32.11 367 SER A O 1
ATOM 2640 N N . ARG A 1 368 ? -42.669 -33.008 14.991 1.00 31.96 368 ARG A N 1
ATOM 2641 C CA . ARG A 1 368 ? -42.839 -34.116 15.899 1.00 32.16 368 ARG A CA 1
ATOM 2642 C C . ARG A 1 368 ? -43.162 -35.403 15.160 1.00 32.66 368 ARG A C 1
ATOM 2643 O O . ARG A 1 368 ? -42.580 -36.425 15.445 1.00 32.71 368 ARG A O 1
ATOM 2651 N N . THR A 1 369 ? -44.110 -35.345 14.225 1.00 33.20 369 THR A N 1
ATOM 2652 C CA . THR A 1 369 ? -44.494 -36.518 13.427 1.00 34.53 369 THR A CA 1
ATOM 2653 C C . THR A 1 369 ? -43.258 -37.077 12.715 1.00 35.20 369 THR A C 1
ATOM 2654 O O . THR A 1 369 ? -43.015 -38.249 12.770 1.00 35.60 369 THR A O 1
ATOM 2658 N N . GLN A 1 370 ? -42.452 -36.223 12.103 1.00 35.45 370 GLN A N 1
ATOM 2659 C CA . GLN A 1 370 ? -41.223 -36.700 11.510 1.00 38.24 370 GLN A CA 1
ATOM 2660 C C . GLN A 1 370 ? -40.215 -37.311 12.487 1.00 39.35 370 GLN A C 1
ATOM 2661 O O . GLN A 1 370 ? -39.301 -37.981 12.025 1.00 42.21 370 GLN A O 1
ATOM 2667 N N . CYS A 1 371 ? -40.299 -37.046 13.791 1.00 38.56 371 CYS A N 1
ATOM 2668 C CA . CYS A 1 371 ? -39.393 -37.708 14.736 1.00 37.86 371 CYS A CA 1
ATOM 2669 C C . CYS A 1 371 ? -40.072 -38.914 15.392 1.00 36.98 371 CYS A C 1
ATOM 2670 O O . CYS A 1 371 ? -39.511 -39.509 16.299 1.00 37.19 371 CYS A O 1
ATOM 2673 N N . GLY A 1 372 ? -41.290 -39.232 14.988 1.00 36.02 372 GLY A N 1
ATOM 2674 C CA . GLY A 1 372 ? -41.991 -40.412 15.517 1.00 35.51 372 GLY A CA 1
ATOM 2675 C C . GLY A 1 372 ? -42.844 -40.123 16.744 1.00 35.02 372 GLY A C 1
ATOM 2676 O O . GLY A 1 372 ? -43.323 -41.056 17.421 1.00 34.49 372 GLY A O 1
ATOM 2677 N N . LEU A 1 373 ? -43.032 -38.838 17.053 1.00 33.44 373 LEU A N 1
ATOM 2678 C CA . LEU A 1 373 ? -43.763 -38.458 18.276 1.00 33.57 373 LEU A CA 1
ATOM 2679 C C . LEU A 1 373 ? -45.195 -37.957 17.976 1.00 34.49 373 LEU A C 1
ATOM 2680 O O . LEU A 1 373 ? -45.421 -37.364 16.937 1.00 34.02 373 LEU A O 1
ATOM 2685 N N . PRO A 1 374 ? -46.137 -38.137 18.921 1.00 35.07 374 PRO A N 1
ATOM 2686 C CA . PRO A 1 374 ? -47.460 -37.551 18.722 1.00 35.40 374 PRO A CA 1
ATOM 2687 C C . PRO A 1 374 ? -47.280 -36.024 18.799 1.00 36.17 374 PRO A C 1
ATOM 2688 O O . PRO A 1 374 ? -46.474 -35.531 19.579 1.00 36.10 374 PRO A O 1
ATOM 2692 N N . GLU A 1 375 ? -48.031 -35.289 18.006 1.00 35.64 375 GLU A N 1
ATOM 2693 C CA . GLU A 1 375 ? -47.918 -33.841 18.003 1.00 36.50 375 GLU A CA 1
ATOM 2694 C C . GLU A 1 375 ? -48.499 -33.211 19.250 1.00 36.74 375 GLU A C 1
ATOM 2695 O O . GLU A 1 375 ? -48.126 -32.097 19.605 1.00 37.64 375 GLU A O 1
ATOM 2701 N N . GLN A 1 376 ? -49.432 -33.908 19.891 1.00 37.46 376 GLN A N 1
ATOM 2702 C CA . GLN A 1 376 ? -50.284 -33.310 20.933 1.00 38.11 376 GLN A CA 1
ATOM 2703 C C . GLN A 1 376 ? -50.080 -33.925 22.337 1.00 38.94 376 GLN A C 1
ATOM 2704 O O . GLN A 1 376 ? -50.875 -33.703 23.253 1.00 40.39 376 GLN A O 1
ATOM 2710 N N . GLY A 1 377 ? -49.039 -34.716 22.509 1.00 38.00 377 GLY A N 1
ATOM 2711 C CA . GLY A 1 377 ? -48.825 -35.354 23.803 1.00 37.37 377 GLY A CA 1
ATOM 2712 C C . GLY A 1 377 ? -47.657 -34.732 24.536 1.00 36.58 377 GLY A C 1
ATOM 2713 O O . GLY A 1 377 ? -46.849 -34.004 23.943 1.00 34.86 377 GLY A O 1
ATOM 2714 N N . VAL A 1 378 ? -47.595 -34.997 25.838 1.00 36.73 378 VAL A N 1
ATOM 2715 C CA . VAL A 1 378 ? -46.471 -34.530 26.664 1.00 36.09 378 VAL A CA 1
ATOM 2716 C C . VAL A 1 378 ? -45.256 -35.398 26.384 1.00 35.55 378 VAL A C 1
ATOM 2717 O O . VAL A 1 378 ? -45.318 -36.595 26.539 1.00 36.75 378 VAL A O 1
ATOM 2721 N N . VAL A 1 379 ? -44.153 -34.827 25.940 1.00 35.66 379 VAL A N 1
ATOM 2722 C CA . VAL A 1 379 ? -43.018 -35.693 25.710 1.00 35.17 379 VAL A CA 1
ATOM 2723 C C . VAL A 1 379 ? -41.940 -35.606 26.788 1.00 35.64 379 VAL A C 1
ATOM 2724 O O . VAL A 1 379 ? -41.289 -34.555 27.007 1.00 34.99 379 VAL A O 1
ATOM 2728 N N . LEU A 1 380 ? -41.836 -36.739 27.483 1.00 34.70 380 LEU A N 1
ATOM 2729 C CA . LEU A 1 380 ? -40.856 -36.988 28.508 1.00 35.60 380 LEU A CA 1
ATOM 2730 C C . LEU A 1 380 ? -39.655 -37.606 27.840 1.00 35.84 380 LEU A C 1
ATOM 2731 O O . LEU A 1 380 ? -39.776 -38.566 27.096 1.00 35.68 380 LEU A O 1
ATOM 2736 N N . CYS A 1 381 ? -38.496 -37.067 28.151 1.00 36.38 381 CYS A N 1
ATOM 2737 C CA . CYS A 1 381 ? -37.298 -37.420 27.452 1.00 39.63 381 CYS A CA 1
ATOM 2738 C C . CYS A 1 381 ? -36.264 -37.997 28.420 1.00 39.46 381 CYS A C 1
ATOM 2739 O O . CYS A 1 381 ? -36.052 -37.449 29.505 1.00 38.96 381 CYS A O 1
ATOM 2742 N N . CYS A 1 382 ? -35.622 -39.087 28.021 1.00 40.75 382 CYS A N 1
ATOM 2743 C CA . CYS A 1 382 ? -34.465 -39.593 28.764 1.00 42.97 382 CYS A CA 1
ATOM 2744 C C . CYS A 1 382 ? -33.424 -40.099 27.806 1.00 42.98 382 CYS A C 1
ATOM 2745 O O . CYS A 1 382 ? -33.341 -41.299 27.520 1.00 44.65 382 CYS A O 1
ATOM 2748 N N . PHE A 1 383 ? -32.630 -39.194 27.278 1.00 43.12 383 PHE A N 1
ATOM 2749 C CA . PHE A 1 383 ? -31.601 -39.561 26.348 1.00 42.61 383 PHE A CA 1
ATOM 2750 C C . PHE A 1 383 ? -30.491 -39.822 27.309 1.00 43.92 383 PHE A C 1
ATOM 2751 O O . PHE A 1 383 ? -30.169 -38.946 28.111 1.00 45.20 383 PHE A O 1
ATOM 2759 N N . ASN A 1 384 ? -29.992 -41.051 27.309 1.00 43.98 384 ASN A N 1
ATOM 2760 C CA . ASN A 1 384 ? -28.926 -41.441 28.216 1.00 43.75 384 ASN A CA 1
ATOM 2761 C C . ASN A 1 384 ? -28.259 -42.665 27.676 1.00 43.15 384 ASN A C 1
ATOM 2762 O O . ASN A 1 384 ? -28.806 -43.326 26.804 1.00 43.73 384 ASN A O 1
ATOM 2767 N N . ASN A 1 385 ? -27.114 -43.027 28.213 1.00 43.24 385 ASN A N 1
ATOM 2768 C CA . ASN A 1 385 ? -26.513 -44.323 27.842 1.00 43.46 385 ASN A CA 1
ATOM 2769 C C . ASN A 1 385 ? -27.394 -45.488 28.317 1.00 41.72 385 ASN A C 1
ATOM 2770 O O . ASN A 1 385 ? -27.960 -45.427 29.379 1.00 41.88 385 ASN A O 1
ATOM 2775 N N . SER A 1 386 ? -27.484 -46.561 27.545 1.00 40.13 386 SER A N 1
ATOM 2776 C CA . SER A 1 386 ? -28.371 -47.679 27.859 1.00 39.10 386 SER A CA 1
ATOM 2777 C C . SER A 1 386 ? -28.115 -48.344 29.219 1.00 37.76 386 SER A C 1
ATOM 2778 O O . SER A 1 386 ? -29.066 -48.732 29.910 1.00 36.49 386 SER A O 1
ATOM 2781 N N . TYR A 1 387 ? -26.837 -48.493 29.600 1.00 37.26 387 TYR A N 1
ATOM 2782 C CA . TYR A 1 387 ? -26.483 -49.092 30.896 1.00 36.92 387 TYR A CA 1
ATOM 2783 C C . TYR A 1 387 ? -26.954 -48.223 32.102 1.00 36.57 387 TYR A C 1
ATOM 2784 O O . TYR A 1 387 ? -26.978 -48.704 33.239 1.00 37.66 387 TYR A O 1
ATOM 2793 N N . LYS A 1 388 ? -27.332 -46.967 31.858 1.00 36.67 388 LYS A N 1
ATOM 2794 C CA . LYS A 1 388 ? -27.912 -46.109 32.905 1.00 36.22 388 LYS A CA 1
ATOM 2795 C C . LYS A 1 388 ? -29.421 -46.350 33.121 1.00 36.20 388 LYS A C 1
ATOM 2796 O O . LYS A 1 388 ? -29.987 -45.964 34.160 1.00 36.64 388 LYS A O 1
ATOM 2802 N N . LEU A 1 389 ? -30.067 -46.970 32.136 1.00 36.24 389 LEU A N 1
ATOM 2803 C CA . LEU A 1 389 ? -31.495 -47.278 32.198 1.00 36.98 389 LEU A CA 1
ATOM 2804 C C . LEU A 1 389 ? -31.711 -48.635 32.845 1.00 36.14 389 LEU A C 1
ATOM 2805 O O . LEU A 1 389 ? -31.889 -49.653 32.146 1.00 36.69 389 LEU A O 1
ATOM 2810 N N . ASN A 1 390 ? -31.696 -48.642 34.177 1.00 35.53 390 ASN A N 1
ATOM 2811 C CA . ASN A 1 390 ? -31.928 -49.845 34.983 1.00 33.83 390 ASN A CA 1
ATOM 2812 C C . ASN A 1 390 ? -33.410 -50.003 35.398 1.00 33.73 390 ASN A C 1
ATOM 2813 O O . ASN A 1 390 ? -34.269 -49.146 35.078 1.00 32.97 390 ASN A O 1
ATOM 2818 N N . PRO A 1 391 ? -33.727 -51.115 36.070 1.00 32.70 391 PRO A N 1
ATOM 2819 C CA . PRO A 1 391 ? -35.127 -51.381 36.406 1.00 33.70 391 PRO A CA 1
ATOM 2820 C C . PRO A 1 391 ? -35.727 -50.267 37.272 1.00 34.93 391 PRO A C 1
ATOM 2821 O O . PRO A 1 391 ? -36.869 -49.850 37.042 1.00 34.80 391 PRO A O 1
ATOM 2825 N N . GLN A 1 392 ? -34.944 -49.735 38.200 1.00 34.99 392 GLN A N 1
ATOM 2826 C CA . GLN A 1 392 ? -35.417 -48.651 39.052 1.00 37.10 392 GLN A CA 1
ATOM 2827 C C . GLN A 1 392 ? -35.761 -47.366 38.286 1.00 36.58 392 GLN A C 1
ATOM 2828 O O . GLN A 1 392 ? -36.775 -46.747 38.537 1.00 36.02 392 GLN A O 1
ATOM 2834 N N . SER A 1 393 ? -34.889 -46.952 37.379 1.00 36.13 393 SER A N 1
ATOM 2835 C CA . SER A 1 393 ? -35.103 -45.718 36.623 1.00 36.45 393 SER A CA 1
ATOM 2836 C C . SER A 1 393 ? -36.253 -45.888 35.639 1.00 36.30 393 SER A C 1
ATOM 2837 O O . SER A 1 393 ? -37.091 -44.993 35.487 1.00 36.25 393 SER A O 1
ATOM 2840 N N . MET A 1 394 ? -36.307 -47.051 34.985 1.00 35.64 394 MET A N 1
ATOM 2841 C CA . MET A 1 394 ? -37.388 -47.322 34.068 1.00 35.74 394 MET A CA 1
ATOM 2842 C C . MET A 1 394 ? -38.735 -47.431 34.777 1.00 35.27 394 MET A C 1
ATOM 2843 O O . MET A 1 394 ? -39.728 -46.884 34.295 1.00 34.61 394 MET A O 1
ATOM 2848 N N . ALA A 1 395 ? -38.781 -48.121 35.911 1.00 35.20 395 ALA A N 1
ATOM 2849 C CA . ALA A 1 395 ? -40.074 -48.280 36.624 1.00 35.44 395 ALA A CA 1
ATOM 2850 C C . ALA A 1 395 ? -40.679 -46.921 37.034 1.00 34.71 395 ALA A C 1
ATOM 2851 O O . ALA A 1 395 ? -41.882 -46.679 36.904 1.00 35.04 395 ALA A O 1
ATOM 2853 N N . ARG A 1 396 ? -39.838 -46.038 37.533 1.00 35.20 396 ARG A N 1
ATOM 2854 C CA . ARG A 1 396 ? -40.320 -44.744 37.953 1.00 35.63 396 ARG A CA 1
ATOM 2855 C C . ARG A 1 396 ? -40.764 -43.909 36.760 1.00 35.67 396 ARG A C 1
ATOM 2856 O O . ARG A 1 396 ? -41.748 -43.186 36.871 1.00 36.50 396 ARG A O 1
ATOM 2864 N N . MET A 1 397 ? -40.111 -44.047 35.599 1.00 35.24 397 MET A N 1
ATOM 2865 C CA . MET A 1 397 ? -40.572 -43.316 34.392 1.00 35.33 397 MET A CA 1
ATOM 2866 C C . MET A 1 397 ? -41.900 -43.869 33.878 1.00 35.50 397 MET A C 1
ATOM 2867 O O . MET A 1 397 ? -42.788 -43.110 33.527 1.00 34.91 397 MET A O 1
ATOM 2872 N N . LEU A 1 398 ? -42.036 -45.193 33.839 1.00 35.24 398 LEU A N 1
ATOM 2873 C CA . LEU A 1 398 ? -43.287 -45.799 33.431 1.00 35.12 398 LEU A CA 1
ATOM 2874 C C . LEU A 1 398 ? -44.438 -45.491 34.398 1.00 34.81 398 LEU A C 1
ATOM 2875 O O . LEU A 1 398 ? -45.611 -45.542 34.023 1.00 34.73 398 LEU A O 1
ATOM 2880 N N . ALA A 1 399 ? -44.113 -45.215 35.661 1.00 34.77 399 ALA A N 1
ATOM 2881 C CA . ALA A 1 399 ? -45.159 -44.887 36.612 1.00 34.33 399 ALA A CA 1
ATOM 2882 C C . ALA A 1 399 ? -45.754 -43.536 36.249 1.00 33.76 399 ALA A C 1
ATOM 2883 O O . ALA A 1 399 ? -46.923 -43.332 36.467 1.00 33.42 399 ALA A O 1
ATOM 2885 N N . VAL A 1 400 ? -44.948 -42.611 35.735 1.00 33.35 400 VAL A N 1
ATOM 2886 C CA . VAL A 1 400 ? -45.489 -41.343 35.202 1.00 34.22 400 VAL A CA 1
ATOM 2887 C C . VAL A 1 400 ? -46.410 -41.582 33.998 1.00 35.43 400 VAL A C 1
ATOM 2888 O O . VAL A 1 400 ? -47.507 -40.996 33.929 1.00 34.32 400 VAL A O 1
ATOM 2892 N N . LEU A 1 401 ? -45.971 -42.421 33.038 1.00 35.92 401 LEU A N 1
ATOM 2893 C CA . LEU A 1 401 ? -46.837 -42.721 31.861 1.00 36.41 401 LEU A CA 1
ATOM 2894 C C . LEU A 1 401 ? -48.194 -43.319 32.243 1.00 36.22 401 LEU A C 1
ATOM 2895 O O . LEU A 1 401 ? -49.180 -43.063 31.546 1.00 36.04 401 LEU A O 1
ATOM 2900 N N . ARG A 1 402 ? -48.248 -44.146 33.290 1.00 36.67 402 ARG A N 1
ATOM 2901 C CA . ARG A 1 402 ? -49.532 -44.758 33.712 1.00 38.07 402 ARG A CA 1
ATOM 2902 C C . ARG A 1 402 ? -50.494 -43.715 34.260 1.00 38.89 402 ARG A C 1
ATOM 2903 O O . ARG A 1 402 ? -51.698 -43.803 34.037 1.00 39.80 402 ARG A O 1
ATOM 2911 N N . GLU A 1 403 ? -49.973 -42.745 35.001 1.00 40.47 403 GLU A N 1
ATOM 2912 C CA . GLU A 1 403 ? -50.802 -41.669 35.535 1.00 42.33 403 GLU A CA 1
ATOM 2913 C C . GLU A 1 403 ? -51.195 -40.602 34.510 1.00 42.73 403 GLU A C 1
ATOM 2914 O O . GLU A 1 403 ? -52.158 -39.879 34.730 1.00 43.48 403 GLU A O 1
ATOM 2920 N N . VAL A 1 404 ? -50.469 -40.491 33.397 1.00 42.99 404 VAL A N 1
ATOM 2921 C CA . VAL A 1 404 ? -50.720 -39.413 32.424 1.00 43.27 404 VAL A CA 1
ATOM 2922 C C . VAL A 1 404 ? -50.967 -39.947 31.008 1.00 43.94 404 VAL A C 1
ATOM 2923 O O . VAL A 1 404 ? -49.992 -40.196 30.275 1.00 43.52 404 VAL A O 1
ATOM 2927 N N . PRO A 1 405 ? -52.258 -40.107 30.627 1.00 44.46 405 PRO A N 1
ATOM 2928 C CA . PRO A 1 405 ? -52.782 -40.638 29.370 1.00 44.84 405 PRO A CA 1
ATOM 2929 C C . PRO A 1 405 ? -52.000 -40.259 28.137 1.00 44.64 405 PRO A C 1
ATOM 2930 O O . PRO A 1 405 ? -51.561 -41.138 27.404 1.00 45.14 405 PRO A O 1
ATOM 2934 N N . ASP A 1 406 ? -51.845 -38.974 27.852 1.00 44.19 406 ASP A N 1
ATOM 2935 C CA . ASP A 1 406 ? -51.309 -38.686 26.524 1.00 45.00 406 ASP A CA 1
ATOM 2936 C C . ASP A 1 406 ? -49.793 -38.472 26.447 1.00 44.07 406 ASP A C 1
ATOM 2937 O O . ASP A 1 406 ? -49.271 -38.015 25.437 1.00 45.35 406 ASP A O 1
ATOM 2942 N N . SER A 1 407 ? -49.081 -38.839 27.503 1.00 42.75 407 SER A N 1
ATOM 2943 C CA . SER A 1 407 ? -47.639 -38.651 27.517 1.00 41.16 407 SER A CA 1
ATOM 2944 C C . SER A 1 407 ? -46.914 -39.801 26.837 1.00 40.69 407 SER A C 1
ATOM 2945 O O . SER A 1 407 ? -47.418 -40.926 26.762 1.00 39.81 407 SER A O 1
ATOM 2948 N N . VAL A 1 408 ? -45.703 -39.509 26.370 1.00 40.08 408 VAL A N 1
ATOM 2949 C CA . VAL A 1 408 ? -44.870 -40.532 25.754 1.00 39.17 408 VAL A CA 1
ATOM 2950 C C . VAL A 1 408 ? -43.435 -40.455 26.316 1.00 37.54 408 VAL A C 1
ATOM 2951 O O . VAL A 1 408 ? -43.052 -39.447 26.873 1.00 35.45 408 VAL A O 1
ATOM 2955 N N . LEU A 1 409 ? -42.683 -41.550 26.236 1.00 36.66 409 LEU A N 1
ATOM 2956 C CA . LEU A 1 409 ? -41.304 -41.558 26.711 1.00 36.65 409 LEU A CA 1
ATOM 2957 C C . LEU A 1 409 ? -40.313 -41.651 25.518 1.00 35.83 409 LEU A C 1
ATOM 2958 O O . LEU A 1 409 ? -40.328 -42.621 24.786 1.00 36.09 409 LEU A O 1
ATOM 2963 N N . TRP A 1 410 ? -39.456 -40.652 25.340 1.00 34.62 410 TRP A N 1
ATOM 2964 C CA . TRP A 1 410 ? -38.535 -40.596 24.197 1.00 34.04 410 TRP A CA 1
ATOM 2965 C C . TRP A 1 410 ? -37.140 -41.045 24.645 1.00 34.79 410 TRP A C 1
ATOM 2966 O O . TRP A 1 410 ? -36.558 -40.444 25.551 1.00 33.99 410 TRP A O 1
ATOM 2977 N N . LEU A 1 411 ? -36.614 -42.107 24.046 1.00 35.55 411 LEU A N 1
ATOM 2978 C CA . LEU A 1 411 ? -35.349 -42.665 24.493 1.00 36.68 411 LEU A CA 1
ATOM 2979 C C . LEU A 1 411 ? -34.378 -42.754 23.311 1.00 37.21 411 LEU A C 1
ATOM 2980 O O . LEU A 1 411 ? -34.809 -42.666 22.170 1.00 37.38 411 LEU A O 1
ATOM 2985 N N . LEU A 1 412 ? -33.077 -42.845 23.564 1.00 36.64 412 LEU A N 1
ATOM 2986 C CA . LEU A 1 412 ? -32.160 -43.139 22.482 1.00 38.24 412 LEU A CA 1
ATOM 2987 C C . LEU A 1 412 ? -32.246 -44.633 22.137 1.00 39.14 412 LEU A C 1
ATOM 2988 O O . LEU A 1 412 ? -32.236 -45.469 23.040 1.00 40.46 412 LEU A O 1
ATOM 2993 N N . SER A 1 413 ? -32.292 -44.972 20.854 1.00 38.52 413 SER A N 1
ATOM 2994 C CA . SER A 1 413 ? -32.148 -46.351 20.456 1.00 40.26 413 SER A CA 1
ATOM 2995 C C . SER A 1 413 ? -30.864 -47.013 21.008 1.00 39.78 413 SER A C 1
ATOM 2996 O O . SER A 1 413 ? -29.762 -46.439 20.927 1.00 39.67 413 SER A O 1
ATOM 2999 N N . GLY A 1 414 ? -30.998 -48.200 21.587 1.00 38.89 414 GLY A N 1
ATOM 3000 C CA . GLY A 1 414 ? -29.840 -48.839 22.234 1.00 37.02 414 GLY A CA 1
ATOM 3001 C C . GLY A 1 414 ? -29.240 -49.925 21.372 1.00 36.03 414 GLY A C 1
ATOM 3002 O O . GLY A 1 414 ? -29.769 -50.213 20.305 1.00 35.34 414 GLY A O 1
ATOM 3003 N N . PRO A 1 415 ? -28.138 -50.556 21.837 1.00 36.10 415 PRO A N 1
ATOM 3004 C CA . PRO A 1 415 ? -27.484 -51.574 21.038 1.00 35.91 415 PRO A CA 1
ATOM 3005 C C . PRO A 1 415 ? -28.242 -52.879 21.138 1.00 36.41 415 PRO A C 1
ATOM 3006 O O . PRO A 1 415 ? -29.000 -53.075 22.085 1.00 36.34 415 PRO A O 1
ATOM 3010 N N . GLY A 1 416 ? -28.050 -53.761 20.161 1.00 36.65 416 GLY A N 1
ATOM 3011 C CA . GLY A 1 416 ? -28.687 -55.081 20.184 1.00 36.82 416 GLY A CA 1
ATOM 3012 C C . GLY A 1 416 ? -30.202 -54.989 20.167 1.00 36.40 416 GLY A C 1
ATOM 3013 O O . GLY A 1 416 ? -30.769 -54.202 19.437 1.00 36.41 416 GLY A O 1
ATOM 3014 N N . GLU A 1 417 ? -30.857 -55.810 20.976 1.00 37.06 417 GLU A N 1
ATOM 3015 C CA . GLU A 1 417 ? -32.299 -55.758 21.102 1.00 37.25 417 GLU A CA 1
ATOM 3016 C C . GLU A 1 417 ? -32.700 -54.986 22.352 1.00 36.74 417 GLU A C 1
ATOM 3017 O O . GLU A 1 417 ? -33.749 -55.263 22.926 1.00 37.28 417 GLU A O 1
ATOM 3023 N N . ALA A 1 418 ? -31.871 -54.038 22.777 1.00 34.84 418 ALA A N 1
ATOM 3024 C CA . ALA A 1 418 ? -32.222 -53.224 23.941 1.00 34.81 418 ALA A CA 1
ATOM 3025 C C . ALA A 1 418 ? -33.611 -52.603 23.819 1.00 34.62 418 ALA A C 1
ATOM 3026 O O . ALA A 1 418 ? -34.367 -52.748 24.744 1.00 34.42 418 ALA A O 1
ATOM 3028 N N . ASP A 1 419 ? -33.956 -51.936 22.701 1.00 34.34 419 ASP A N 1
ATOM 3029 C CA . ASP A 1 419 ? -35.303 -51.349 22.568 1.00 34.81 419 ASP A CA 1
ATOM 3030 C C . ASP A 1 419 ? -36.441 -52.370 22.709 1.00 34.82 419 ASP A C 1
ATOM 3031 O O . ASP A 1 419 ? -37.440 -52.115 23.351 1.00 34.38 419 ASP A O 1
ATOM 3036 N N . ALA A 1 420 ? -36.296 -53.529 22.084 1.00 34.57 420 ALA A N 1
ATOM 3037 C CA . ALA A 1 420 ? -37.282 -54.567 22.194 1.00 34.08 420 ALA A CA 1
ATOM 3038 C C . ALA A 1 420 ? -37.502 -55.020 23.637 1.00 34.89 420 ALA A C 1
ATOM 3039 O O . ALA A 1 420 ? -38.631 -55.349 24.045 1.00 34.54 420 ALA A O 1
ATOM 3041 N N . ARG A 1 421 ? -36.411 -55.085 24.400 1.00 34.47 421 ARG A N 1
ATOM 3042 C CA . ARG A 1 421 ? -36.481 -55.439 25.808 1.00 34.98 421 ARG A CA 1
ATOM 3043 C C . ARG A 1 421 ? -37.182 -54.344 26.652 1.00 34.82 421 ARG A C 1
ATOM 3044 O O . ARG A 1 421 ? -37.919 -54.659 27.585 1.00 33.77 421 ARG A O 1
ATOM 3052 N N . LEU A 1 422 ? -36.950 -53.078 26.330 1.00 34.48 422 LEU A N 1
ATOM 3053 C CA . LEU A 1 422 ? -37.628 -51.991 27.034 1.00 35.23 422 LEU A CA 1
ATOM 3054 C C . LEU A 1 422 ? -39.139 -51.951 26.702 1.00 36.31 422 LEU A C 1
ATOM 3055 O O . LEU A 1 422 ? -39.969 -51.782 27.604 1.00 37.49 422 LEU A O 1
ATOM 3060 N N . ARG A 1 423 ? -39.510 -52.143 25.435 1.00 36.26 423 ARG A N 1
ATOM 3061 C CA . ARG A 1 423 ? -40.950 -52.333 25.077 1.00 36.22 423 ARG A CA 1
ATOM 3062 C C . ARG A 1 423 ? -41.627 -53.451 25.873 1.00 35.86 423 ARG A C 1
ATOM 3063 O O . ARG A 1 423 ? -42.734 -53.280 26.406 1.00 35.38 423 ARG A O 1
ATOM 3071 N N . ALA A 1 424 ? -40.980 -54.611 25.970 1.00 36.18 424 ALA A N 1
ATOM 3072 C CA . ALA A 1 424 ? -41.553 -55.689 26.776 1.00 35.71 424 ALA A CA 1
ATOM 3073 C C . ALA A 1 424 ? -41.719 -55.289 28.243 1.00 36.16 424 ALA A C 1
ATOM 3074 O O . ALA A 1 424 ? -42.727 -55.590 28.875 1.00 35.81 424 ALA A O 1
ATOM 3076 N N . PHE A 1 425 ? -40.718 -54.631 28.809 1.00 36.59 425 PHE A N 1
ATOM 3077 C CA . PHE A 1 425 ? -40.821 -54.205 30.206 1.00 37.23 425 PHE A CA 1
ATOM 3078 C C . PHE A 1 425 ? -41.981 -53.214 30.363 1.00 37.24 425 PHE A C 1
ATOM 3079 O O . PHE A 1 425 ? -42.700 -53.259 31.357 1.00 37.14 425 PHE A O 1
ATOM 3087 N N . ALA A 1 426 ? -42.157 -52.321 29.393 1.00 36.62 426 ALA A N 1
ATOM 3088 C CA . ALA A 1 426 ? -43.221 -51.348 29.499 1.00 37.25 426 ALA A CA 1
ATOM 3089 C C . ALA A 1 426 ? -44.565 -52.081 29.513 1.00 37.89 426 ALA A C 1
ATOM 3090 O O . ALA A 1 426 ? -45.463 -51.764 30.291 1.00 37.21 426 ALA A O 1
ATOM 3092 N N . HIS A 1 427 ? -44.691 -53.066 28.635 1.00 38.45 427 HIS A N 1
ATOM 3093 C CA . HIS A 1 427 ? -45.893 -53.864 28.562 1.00 39.79 427 HIS A CA 1
ATOM 3094 C C . HIS A 1 427 ? -46.166 -54.593 29.870 1.00 40.32 427 HIS A C 1
ATOM 3095 O O . HIS A 1 427 ? -47.310 -54.673 30.337 1.00 41.01 427 HIS A O 1
ATOM 3102 N N . ALA A 1 428 ? -45.113 -55.135 30.466 1.00 40.66 428 ALA A N 1
ATOM 3103 C CA . ALA A 1 428 ? -45.250 -55.899 31.702 1.00 41.15 428 ALA A CA 1
ATOM 3104 C C . ALA A 1 428 ? -45.597 -54.951 32.867 1.00 41.49 428 ALA A C 1
ATOM 3105 O O . ALA A 1 428 ? -46.087 -55.389 33.907 1.00 41.63 428 ALA A O 1
ATOM 3107 N N . GLN A 1 429 ? -45.332 -53.661 32.683 1.00 40.96 429 GLN A N 1
ATOM 3108 C CA . GLN A 1 429 ? -45.590 -52.646 33.700 1.00 41.18 429 GLN A CA 1
ATOM 3109 C C . GLN A 1 429 ? -46.918 -51.886 33.470 1.00 41.36 429 GLN A C 1
ATOM 3110 O O . GLN A 1 429 ? -47.158 -50.817 34.055 1.00 41.15 429 GLN A O 1
ATOM 3116 N N . GLY A 1 430 ? -47.763 -52.432 32.602 1.00 40.75 430 GLY A N 1
ATOM 3117 C CA . GLY A 1 430 ? -49.051 -51.825 32.309 1.00 40.80 430 GLY A CA 1
ATOM 3118 C C . GLY A 1 430 ? -49.044 -50.595 31.420 1.00 40.94 430 GLY A C 1
ATOM 3119 O O . GLY A 1 430 ? -49.935 -49.767 31.533 1.00 40.71 430 GLY A O 1
ATOM 3120 N N . VAL A 1 431 ? -48.060 -50.471 30.526 1.00 40.79 431 VAL A N 1
ATOM 3121 C CA . VAL A 1 431 ? -47.940 -49.295 29.656 1.00 40.93 431 VAL A CA 1
ATOM 3122 C C . VAL A 1 431 ? -47.895 -49.764 28.200 1.00 41.55 431 VAL A C 1
ATOM 3123 O O . VAL A 1 431 ? -47.136 -50.669 27.874 1.00 42.34 431 VAL A O 1
ATOM 3127 N N . ASP A 1 432 ? -48.709 -49.180 27.320 1.00 41.82 432 ASP A N 1
ATOM 3128 C CA . ASP A 1 432 ? -48.623 -49.519 25.899 1.00 41.93 432 ASP A CA 1
ATOM 3129 C C . ASP A 1 432 ? -47.225 -49.208 25.362 1.00 40.85 432 ASP A C 1
ATOM 3130 O O . ASP A 1 432 ? -46.769 -48.070 25.462 1.00 40.68 432 ASP A O 1
ATOM 3135 N N . ALA A 1 433 ? -46.576 -50.224 24.792 1.00 40.45 433 ALA A N 1
ATOM 3136 C CA . ALA A 1 433 ? -45.200 -50.156 24.297 1.00 40.61 433 ALA A CA 1
ATOM 3137 C C . ALA A 1 433 ? -45.008 -49.177 23.140 1.00 41.03 433 ALA A C 1
ATOM 3138 O O . ALA A 1 433 ? -43.890 -48.725 22.903 1.00 40.74 433 ALA A O 1
ATOM 3140 N N . GLN A 1 434 ? -46.082 -48.857 22.411 1.00 39.92 434 GLN A N 1
ATOM 3141 C CA . GLN A 1 434 ? -45.995 -47.893 21.329 1.00 40.57 434 GLN A CA 1
ATOM 3142 C C . GLN A 1 434 ? -45.796 -46.501 21.910 1.00 39.56 434 GLN A C 1
ATOM 3143 O O . GLN A 1 434 ? -45.519 -45.566 21.180 1.00 38.96 434 GLN A O 1
ATOM 3149 N N . ARG A 1 435 ? -45.953 -46.375 23.224 1.00 38.85 435 ARG A N 1
ATOM 3150 C CA . ARG A 1 435 ? -45.704 -45.111 23.906 1.00 38.44 435 ARG A CA 1
ATOM 3151 C C . ARG A 1 435 ? -44.213 -44.865 24.206 1.00 38.36 435 ARG A C 1
ATOM 3152 O O . ARG A 1 435 ? -43.841 -43.772 24.655 1.00 37.57 435 ARG A O 1
ATOM 3160 N N . LEU A 1 436 ? -43.373 -45.874 23.966 1.00 37.47 436 LEU A N 1
ATOM 3161 C CA . LEU A 1 436 ? -41.922 -45.643 23.912 1.00 38.42 436 LEU A CA 1
ATOM 3162 C C . LEU A 1 436 ? -41.444 -45.285 22.505 1.00 37.74 436 LEU A C 1
ATOM 3163 O O . LEU A 1 436 ? -41.633 -46.072 21.580 1.00 38.82 436 LEU A O 1
ATOM 3168 N N . VAL A 1 437 ? -40.812 -44.131 22.336 1.00 37.23 437 VAL A N 1
ATOM 3169 C CA . VAL A 1 437 ? -40.286 -43.718 21.020 1.00 36.66 437 VAL A CA 1
ATOM 3170 C C . VAL A 1 437 ? -38.753 -43.643 21.072 1.00 36.75 437 VAL A C 1
ATOM 3171 O O . VAL A 1 437 ? -38.207 -43.057 22.003 1.00 35.73 437 VAL A O 1
ATOM 3175 N N . PHE A 1 438 ? -38.066 -44.256 20.106 1.00 36.81 438 PHE A N 1
ATOM 3176 C CA . PHE A 1 438 ? -36.606 -44.459 20.186 1.00 38.20 438 PHE A CA 1
ATOM 3177 C C . PHE A 1 438 ? -35.932 -43.606 19.105 1.00 39.43 438 PHE A C 1
ATOM 3178 O O . PHE A 1 438 ? -36.267 -43.752 17.938 1.00 39.17 438 PHE A O 1
ATOM 3186 N N . MET A 1 439 ? -35.022 -42.704 19.485 1.00 40.40 439 MET A N 1
ATOM 3187 C CA . MET A 1 439 ? -34.323 -41.866 18.509 1.00 41.30 439 MET A CA 1
ATOM 3188 C C . MET A 1 439 ? -33.119 -42.646 17.925 1.00 41.93 439 MET A C 1
ATOM 3189 O O . MET A 1 439 ? -32.289 -43.191 18.657 1.00 39.86 439 MET A O 1
ATOM 3194 N N . PRO A 1 440 ? -32.993 -42.690 16.598 1.00 43.66 440 PRO A N 1
ATOM 3195 C CA . P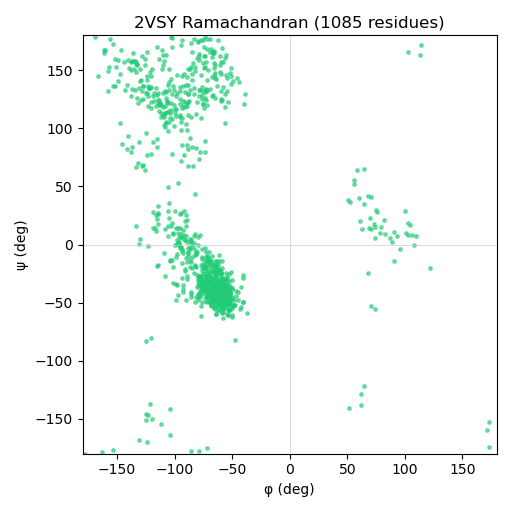RO A 1 440 ? -31.751 -43.324 16.143 1.00 44.14 440 PRO A CA 1
ATOM 3196 C C . PRO A 1 440 ? -30.559 -42.384 16.386 1.00 44.65 440 PRO A C 1
ATOM 3197 O O . PRO A 1 440 ? -30.747 -41.236 16.844 1.00 44.50 440 PRO A O 1
ATOM 3201 N N . LYS A 1 441 ? -29.361 -42.865 16.044 1.00 44.91 441 LYS A N 1
ATOM 3202 C CA . LYS A 1 441 ? -28.100 -42.174 16.356 1.00 45.17 441 LYS A CA 1
ATOM 3203 C C . LYS A 1 441 ? -27.946 -41.068 15.345 1.00 43.21 441 LYS A C 1
ATOM 3204 O O . LYS A 1 441 ? -28.139 -41.306 14.190 1.00 43.33 441 LYS A O 1
ATOM 3210 N N . LEU A 1 442 ? -27.620 -39.858 15.773 1.00 42.01 442 LEU A N 1
ATOM 3211 C CA . LEU A 1 442 ? -27.546 -38.720 14.828 1.00 40.43 442 LEU A CA 1
ATOM 3212 C C . LEU A 1 442 ? -26.257 -37.982 15.123 1.00 39.33 442 LEU A C 1
ATOM 3213 O O . LEU A 1 442 ? -25.807 -37.960 16.236 1.00 40.32 442 LEU A O 1
ATOM 3218 N N . PRO A 1 443 ? -25.647 -37.384 14.121 1.00 38.58 443 PRO A N 1
ATOM 3219 C CA . PRO A 1 443 ? -24.611 -36.400 14.421 1.00 37.33 443 PRO A CA 1
ATOM 3220 C C . PRO A 1 443 ? -25.052 -35.399 15.540 1.00 36.24 443 PRO A C 1
ATOM 3221 O O . PRO A 1 443 ? -26.218 -34.975 15.622 1.00 35.85 443 PRO A O 1
ATOM 3225 N N . HIS A 1 444 ? -24.114 -35.019 16.384 1.00 35.41 444 HIS A N 1
ATOM 3226 C CA . HIS A 1 444 ? -24.412 -34.099 17.450 1.00 35.63 444 HIS A CA 1
ATOM 3227 C C . HIS A 1 444 ? -25.362 -32.904 17.125 1.00 35.38 444 HIS A C 1
ATOM 3228 O O . HIS A 1 444 ? -26.288 -32.641 17.880 1.00 34.99 444 HIS A O 1
ATOM 3235 N N . PRO A 1 445 ? -25.110 -32.155 16.029 1.00 35.42 445 PRO A N 1
ATOM 3236 C CA . PRO A 1 445 ? -25.942 -30.950 15.772 1.00 35.58 445 PRO A CA 1
ATOM 3237 C C . PRO A 1 445 ? -27.426 -31.288 15.538 1.00 35.92 445 PRO A C 1
ATOM 3238 O O . PRO A 1 445 ? -28.335 -30.541 15.945 1.00 35.86 445 PRO A O 1
ATOM 3242 N N . GLN A 1 446 ? -27.656 -32.419 14.872 1.00 35.05 446 GLN A N 1
ATOM 3243 C CA . GLN A 1 446 ? -28.977 -32.917 14.622 1.00 34.41 446 GLN A CA 1
ATOM 3244 C C . GLN A 1 446 ? -29.659 -33.516 15.867 1.00 35.20 446 GLN A C 1
ATOM 3245 O O . GLN A 1 446 ? -30.845 -33.278 16.092 1.00 35.31 446 GLN A O 1
ATOM 3251 N N . TYR A 1 447 ? -28.906 -34.294 16.648 1.00 34.50 447 TYR A N 1
ATOM 3252 C CA . TYR A 1 447 ? -29.344 -34.803 17.946 1.00 35.37 447 TYR A CA 1
ATOM 3253 C C . TYR A 1 447 ? -29.749 -33.621 18.867 1.00 35.48 447 TYR A C 1
ATOM 3254 O O . TYR A 1 447 ? -30.808 -33.634 19.516 1.00 34.22 447 TYR A O 1
ATOM 3263 N N . LEU A 1 448 ? -28.951 -32.553 18.868 1.00 35.22 448 LEU A N 1
ATOM 3264 C CA . LEU A 1 448 ? -29.222 -31.461 19.806 1.00 34.93 448 LEU A CA 1
ATOM 3265 C C . LEU A 1 448 ? -30.501 -30.709 19.465 1.00 35.46 448 LEU A C 1
ATOM 3266 O O . LEU A 1 448 ? -31.207 -30.229 20.378 1.00 35.97 448 LEU A O 1
ATOM 3271 N N . ALA A 1 449 ? -30.829 -30.616 18.179 1.00 34.28 449 ALA A N 1
ATOM 3272 C CA . ALA A 1 449 ? -32.072 -29.920 17.769 1.00 34.61 449 ALA A CA 1
ATOM 3273 C C . ALA A 1 449 ? -33.312 -30.684 18.299 1.00 34.24 449 ALA A C 1
ATOM 3274 O O . ALA A 1 449 ? -34.300 -30.079 18.588 1.00 34.44 449 ALA A O 1
ATOM 3276 N N . ARG A 1 450 ? -33.222 -32.000 18.470 1.00 34.51 450 ARG A N 1
ATOM 3277 C CA . ARG A 1 450 ? -34.342 -32.825 18.960 1.00 35.33 450 ARG A CA 1
ATOM 3278 C C . ARG A 1 450 ? -34.926 -32.352 20.333 1.00 36.12 450 ARG A C 1
ATOM 3279 O O . ARG A 1 450 ? -36.138 -32.496 20.585 1.00 34.82 450 ARG A O 1
ATOM 3287 N N . TYR A 1 451 ? -34.060 -31.820 21.204 1.00 35.91 451 TYR A N 1
ATOM 3288 C CA . TYR A 1 451 ? -34.464 -31.328 22.531 1.00 37.17 451 TYR A CA 1
ATOM 3289 C C . TYR A 1 451 ? -35.579 -30.302 22.485 1.00 37.58 451 TYR A C 1
ATOM 3290 O O . TYR A 1 451 ? -36.302 -30.143 23.476 1.00 38.93 451 TYR A O 1
ATOM 3299 N N . ARG A 1 452 ? -35.662 -29.573 21.378 1.00 36.58 452 ARG A N 1
ATOM 3300 C CA . ARG A 1 452 ? -36.702 -28.593 21.189 1.00 36.70 452 ARG A CA 1
ATOM 3301 C C . ARG A 1 452 ? -38.092 -29.251 21.208 1.00 35.79 452 ARG A C 1
ATOM 3302 O O . ARG A 1 452 ? -39.055 -28.564 21.348 1.00 34.09 452 ARG A O 1
ATOM 3310 N N . HIS A 1 453 ? -38.194 -30.573 21.091 1.00 35.17 453 HIS A N 1
ATOM 3311 C CA . HIS A 1 453 ? -39.540 -31.212 21.189 1.00 35.11 453 HIS A CA 1
ATOM 3312 C C . HIS A 1 453 ? -39.792 -31.784 22.576 1.00 35.34 453 HIS A C 1
ATOM 3313 O O . HIS A 1 453 ? -40.907 -32.209 22.899 1.00 34.15 453 HIS A O 1
ATOM 3320 N N . ALA A 1 454 ? -38.743 -31.827 23.394 1.0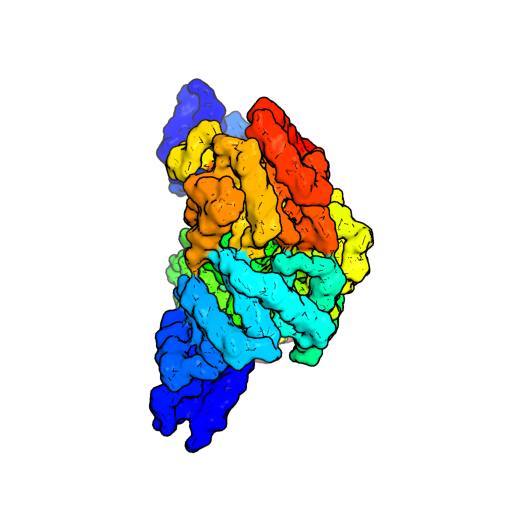0 35.79 454 ALA A N 1
ATOM 3321 C CA . ALA A 1 454 ? -38.866 -32.356 24.766 1.00 36.75 454 ALA A CA 1
ATOM 3322 C C . ALA A 1 454 ? -39.616 -31.412 25.707 1.00 36.79 454 ALA A C 1
ATOM 3323 O O . ALA A 1 454 ? -39.346 -30.187 25.732 1.00 37.53 454 ALA A O 1
ATOM 3325 N N . ASP A 1 455 ? -40.552 -31.976 26.481 1.00 36.53 455 ASP A N 1
ATOM 3326 C CA . ASP A 1 455 ? -41.325 -31.230 27.494 1.00 35.38 455 ASP A CA 1
ATOM 3327 C C . ASP A 1 455 ? -40.646 -31.324 28.885 1.00 36.28 455 ASP A C 1
ATOM 3328 O O . ASP A 1 455 ? -40.555 -30.329 29.640 1.00 35.50 455 ASP A O 1
ATOM 3333 N N . LEU A 1 456 ? -40.096 -32.490 29.203 1.00 36.54 456 LEU A N 1
ATOM 3334 C CA . LEU A 1 456 ? -39.386 -32.618 30.477 1.00 36.87 456 LEU A CA 1
ATOM 3335 C C . LEU A 1 456 ? -38.332 -33.716 30.384 1.00 37.49 456 LEU A C 1
ATOM 3336 O O . LEU A 1 456 ? -38.612 -34.782 29.829 1.00 37.15 456 LEU A O 1
ATOM 3341 N N . PHE A 1 457 ? -37.131 -33.474 30.915 1.00 36.91 457 PHE A N 1
ATOM 3342 C CA . PHE A 1 457 ? -36.091 -34.503 30.878 1.00 37.63 457 PHE A CA 1
ATOM 3343 C C . PHE A 1 457 ? -36.080 -35.241 32.232 1.00 37.39 457 PHE A C 1
ATOM 3344 O O . PHE A 1 457 ? -36.091 -34.597 33.278 1.00 37.38 457 PHE A O 1
ATOM 3352 N N . LEU A 1 458 ? -36.108 -36.576 32.196 1.00 36.57 458 LEU A N 1
ATOM 3353 C CA . LEU A 1 458 ? -36.177 -37.399 33.397 1.00 37.10 458 LEU A CA 1
ATOM 3354 C C . LEU A 1 458 ? -34.830 -38.083 33.617 1.00 37.54 458 LEU A C 1
ATOM 3355 O O . LEU A 1 458 ? -34.435 -38.939 32.831 1.00 38.56 458 LEU A O 1
ATOM 3360 N N . ASP A 1 459 ? -34.134 -37.712 34.697 1.00 37.81 459 ASP A N 1
ATOM 3361 C CA . ASP A 1 459 ? -32.784 -38.162 34.985 1.00 38.54 459 ASP A CA 1
ATOM 3362 C C . ASP A 1 459 ? -32.820 -39.589 35.561 1.00 38.27 459 ASP A C 1
ATOM 3363 O O . ASP A 1 459 ? -33.887 -40.035 36.008 1.00 38.29 459 ASP A O 1
ATOM 3368 N N . THR A 1 460 ? -31.684 -40.301 35.539 1.00 38.03 460 THR A N 1
ATOM 3369 C CA . THR A 1 460 ? -31.620 -41.709 35.996 1.00 36.65 460 THR A CA 1
ATOM 3370 C C . THR A 1 460 ? -30.843 -41.823 37.288 1.00 36.97 460 THR A C 1
ATOM 3371 O O . THR A 1 460 ? -30.086 -40.925 37.584 1.00 36.71 460 THR A O 1
ATOM 3375 N N . HIS A 1 461 ? -30.993 -42.955 38.012 1.00 36.93 461 HIS A N 1
ATOM 3376 C CA . HIS A 1 461 ? -30.347 -43.226 39.295 1.00 35.62 461 HIS A CA 1
ATOM 3377 C C . HIS A 1 461 ? -29.954 -44.687 39.320 1.00 36.17 461 HIS A C 1
ATOM 3378 O O . HIS A 1 461 ? -30.761 -45.558 38.937 1.00 35.74 461 HIS A O 1
ATOM 3385 N N . PRO A 1 462 ? -28.737 -44.985 39.823 1.00 35.56 462 PRO A N 1
ATOM 3386 C CA . PRO A 1 462 ? -27.839 -44.062 40.521 1.00 36.04 462 PRO A CA 1
ATOM 3387 C C . PRO A 1 462 ? -26.734 -43.403 39.655 1.00 36.64 462 PRO A C 1
ATOM 3388 O O . PRO A 1 462 ? -25.890 -42.649 40.189 1.00 37.74 462 PRO A O 1
ATOM 3392 N N . TYR A 1 463 ? -26.709 -43.683 38.355 1.00 35.96 463 TYR A N 1
ATOM 3393 C CA . TYR A 1 463 ? -25.717 -43.043 37.479 1.00 36.52 463 TYR A CA 1
ATOM 3394 C C . TYR A 1 463 ? -26.458 -41.964 36.636 1.00 36.03 463 TYR A C 1
ATOM 3395 O O . TYR A 1 463 ? -27.130 -42.287 35.661 1.00 35.93 463 TYR A O 1
ATOM 3404 N N . ASN A 1 464 ? -26.400 -40.700 37.056 1.00 35.70 464 ASN A N 1
ATOM 3405 C CA . ASN A 1 464 ? -27.117 -39.611 36.360 1.00 36.09 464 ASN A CA 1
ATOM 3406 C C . ASN A 1 464 ? -26.712 -39.416 34.893 1.00 36.82 464 ASN A C 1
ATOM 3407 O O . ASN A 1 464 ? -25.584 -39.760 34.485 1.00 36.21 464 ASN A O 1
ATOM 3412 N N . ALA A 1 465 ? -27.614 -38.811 34.107 1.00 37.99 465 ALA A N 1
ATOM 3413 C CA . ALA A 1 465 ? -27.239 -38.089 32.872 1.00 39.80 465 ALA A CA 1
ATOM 3414 C C . ALA A 1 465 ? -26.105 -37.153 33.199 1.00 41.09 465 ALA A C 1
ATOM 3415 O O . ALA A 1 465 ? -26.153 -36.505 34.243 1.00 43.10 465 ALA A O 1
ATOM 3417 N N . HIS A 1 466 ? -25.130 -37.026 32.311 1.00 41.79 466 HIS A N 1
ATOM 3418 C CA . HIS A 1 466 ? -23.953 -36.162 32.529 1.00 43.38 466 HIS A CA 1
ATOM 3419 C C . HIS A 1 466 ? -23.986 -35.138 31.346 1.00 43.06 466 HIS A C 1
ATOM 3420 O O . HIS A 1 466 ? -24.557 -34.047 31.478 1.00 41.90 466 HIS A O 1
ATOM 3427 N N . THR A 1 467 ? -23.508 -35.527 30.165 1.00 42.00 467 THR A N 1
ATOM 3428 C CA . THR A 1 467 ? -23.600 -34.622 29.030 1.00 42.13 467 THR A CA 1
ATOM 3429 C C . THR A 1 467 ? -25.053 -34.408 28.562 1.00 40.89 467 THR A C 1
ATOM 3430 O O . THR A 1 467 ? -25.416 -33.281 28.192 1.00 41.76 467 THR A O 1
ATOM 3434 N N . THR A 1 468 ? -25.885 -35.444 28.611 1.00 39.33 468 THR A N 1
ATOM 3435 C CA . THR A 1 468 ? -27.247 -35.288 28.116 1.00 38.56 468 THR A CA 1
ATOM 3436 C C . THR A 1 468 ? -28.082 -34.309 28.957 1.00 39.62 468 THR A C 1
ATOM 3437 O O . THR A 1 468 ? -28.959 -33.624 28.429 1.00 39.44 468 THR A O 1
ATOM 3441 N N . ALA A 1 469 ? -27.766 -34.198 30.246 1.00 39.61 469 ALA A N 1
ATOM 3442 C CA . ALA A 1 469 ? -28.468 -33.237 31.141 1.00 39.92 469 ALA A CA 1
ATOM 3443 C C . ALA A 1 469 ? -28.042 -31.784 30.899 1.00 38.65 469 ALA A C 1
ATOM 3444 O O . ALA A 1 469 ? -28.852 -30.879 30.939 1.00 38.09 469 ALA A O 1
ATOM 3446 N N . SER A 1 470 ? -26.759 -31.547 30.672 1.00 38.86 470 SER A N 1
ATOM 3447 C CA . SER A 1 470 ? -26.372 -30.192 30.269 1.00 39.34 470 SER A CA 1
ATOM 3448 C C . SER A 1 470 ? -26.803 -29.830 28.824 1.00 38.54 470 SER A C 1
ATOM 3449 O O . SER A 1 470 ? -27.117 -28.666 28.542 1.00 38.68 470 SER A O 1
ATOM 3452 N N . ASP A 1 471 ? -26.846 -30.816 27.923 1.00 37.94 471 ASP A N 1
ATOM 3453 C CA . ASP A 1 471 ? -27.468 -30.614 26.588 1.00 37.08 471 ASP A CA 1
ATOM 3454 C C . ASP A 1 471 ? -28.938 -30.201 26.764 1.00 37.21 471 ASP A C 1
ATOM 3455 O O . ASP A 1 471 ? -29.371 -29.212 26.186 1.00 37.05 471 ASP A O 1
ATOM 3460 N N . ALA A 1 472 ? -29.719 -30.980 27.525 1.00 35.66 472 ALA A N 1
ATOM 3461 C CA . ALA A 1 472 ? -31.114 -30.596 27.823 1.00 36.50 472 ALA A CA 1
ATOM 3462 C C . ALA A 1 472 ? -31.230 -29.162 28.383 1.00 36.17 472 ALA A C 1
ATOM 3463 O O . ALA A 1 472 ? -32.015 -28.379 27.935 1.00 38.20 472 ALA A O 1
ATOM 3465 N N . LEU A 1 473 ? -30.441 -28.816 29.379 1.00 35.96 473 LEU A N 1
ATOM 3466 C CA . LEU A 1 473 ? -30.570 -27.515 30.021 1.00 35.32 473 LEU A CA 1
ATOM 3467 C C . LEU A 1 473 ? -30.135 -26.349 29.117 1.00 35.54 473 LEU A C 1
ATOM 3468 O O . LEU A 1 473 ? -30.698 -25.262 29.195 1.00 35.05 473 LEU A O 1
ATOM 3473 N N . TRP A 1 474 ? -29.131 -26.586 28.266 1.00 35.00 474 TRP A N 1
ATOM 3474 C CA . TRP A 1 474 ? -28.667 -25.570 27.325 1.00 35.10 474 TRP A CA 1
ATOM 3475 C C . TRP A 1 474 ? -29.796 -25.240 26.330 1.00 35.63 474 TRP A C 1
ATOM 3476 O O . TRP A 1 474 ? -30.011 -24.100 26.000 1.00 35.68 474 TRP A O 1
ATOM 3487 N N . THR A 1 475 ? -30.520 -26.260 25.867 1.00 36.35 475 THR A N 1
ATOM 3488 C CA . THR A 1 475 ? -31.625 -26.071 24.949 1.00 37.71 475 THR A CA 1
ATOM 3489 C C . THR A 1 475 ? -32.867 -25.543 25.665 1.00 38.38 475 THR A C 1
ATOM 3490 O O . THR A 1 475 ? -33.841 -25.236 25.022 1.00 39.69 475 THR A O 1
ATOM 3494 N N . GLY A 1 476 ? -32.812 -25.399 26.987 1.00 39.20 476 GLY A N 1
ATOM 3495 C CA . GLY A 1 476 ? -33.913 -24.841 27.772 1.00 38.94 476 GLY A CA 1
ATOM 3496 C C . GLY A 1 476 ? -34.900 -25.843 28.356 1.00 38.94 476 GLY A C 1
ATOM 3497 O O . GLY A 1 476 ? -35.910 -25.470 28.918 1.00 39.26 476 GLY A O 1
ATOM 3498 N N . CYS A 1 477 ? -34.608 -27.128 28.239 1.00 39.43 477 CYS A N 1
ATOM 3499 C CA . CYS A 1 477 ? -35.504 -28.149 28.739 1.00 39.94 477 CYS A CA 1
ATOM 3500 C C . CYS A 1 477 ? -35.195 -28.409 30.240 1.00 39.47 477 CYS A C 1
ATOM 3501 O O . CYS A 1 477 ? -34.030 -28.609 30.589 1.00 39.90 477 CYS A O 1
ATOM 3504 N N . PRO A 1 478 ? -36.231 -28.458 31.112 1.00 38.26 478 PRO A N 1
ATOM 3505 C CA . PRO A 1 478 ? -35.999 -28.786 32.516 1.00 36.63 478 PRO A CA 1
ATOM 3506 C C . PRO A 1 478 ? -35.616 -30.247 32.731 1.00 36.45 478 PRO A C 1
ATOM 3507 O O . PRO A 1 478 ? -36.071 -31.152 31.984 1.00 36.49 478 PRO A O 1
ATOM 3511 N N . VAL A 1 479 ? -34.821 -30.465 33.780 1.00 35.46 479 VAL A N 1
ATOM 3512 C CA . VAL A 1 479 ? -34.325 -31.797 34.163 1.00 35.35 479 VAL A CA 1
ATOM 3513 C C . VAL A 1 479 ? -34.856 -32.134 35.558 1.00 35.81 479 VAL A C 1
ATOM 3514 O O . VAL A 1 479 ? -34.761 -31.312 36.474 1.00 35.71 479 VAL A O 1
ATOM 3518 N N . LEU A 1 480 ? -35.428 -33.327 35.702 1.00 35.21 480 LEU A N 1
ATOM 3519 C CA . LEU A 1 480 ? -35.899 -33.810 36.990 1.00 34.91 480 LEU A CA 1
ATOM 3520 C C . LEU A 1 480 ? -34.984 -34.906 37.497 1.00 34.65 480 LEU A C 1
ATOM 3521 O O . LEU A 1 480 ? -34.697 -35.861 36.765 1.00 34.45 480 LEU A O 1
ATOM 3526 N N . THR A 1 481 ? -34.561 -34.784 38.759 1.00 35.52 481 THR A N 1
ATOM 3527 C CA . THR A 1 481 ? -33.558 -35.657 39.361 1.00 36.02 481 THR A CA 1
ATOM 3528 C C . THR A 1 481 ? -33.722 -35.820 40.891 1.00 36.90 481 THR A C 1
ATOM 3529 O O . THR A 1 481 ? -34.321 -34.958 41.586 1.00 35.09 481 THR A O 1
ATOM 3533 N N . THR A 1 482 ? -33.250 -36.976 41.395 1.00 36.55 482 THR A N 1
ATOM 3534 C CA . THR A 1 482 ? -33.245 -37.280 42.827 1.00 36.54 482 THR A CA 1
ATOM 3535 C C . THR A 1 482 ? -31.773 -37.389 43.234 1.00 37.16 482 THR A C 1
ATOM 3536 O O . THR A 1 482 ? -31.207 -38.487 43.112 1.00 38.61 482 THR A O 1
ATOM 3540 N N . PRO A 1 483 ? -31.126 -36.280 43.680 1.00 36.86 483 PRO A N 1
ATOM 3541 C CA . PRO A 1 483 ? -29.670 -36.398 44.022 1.00 37.17 483 PRO A CA 1
ATOM 3542 C C . PRO A 1 483 ? -29.371 -37.474 45.074 1.00 36.91 483 PRO A C 1
ATOM 3543 O O . PRO A 1 483 ? -29.991 -37.487 46.112 1.00 36.93 483 PRO A O 1
ATOM 3547 N N . GLY A 1 484 ? -28.416 -38.361 44.811 1.00 37.11 484 GLY A N 1
ATOM 3548 C CA . GLY A 1 484 ? -28.138 -39.473 45.719 1.00 35.97 484 GLY A CA 1
ATOM 3549 C C . GLY A 1 484 ? -26.885 -39.326 46.576 1.00 36.67 484 GLY A C 1
ATOM 3550 O O . GLY A 1 484 ? -26.546 -38.237 47.086 1.00 35.52 484 GLY A O 1
ATOM 3551 N N . GLU A 1 485 ? -26.196 -40.439 46.761 1.00 36.24 485 GLU A N 1
ATOM 3552 C CA . GLU A 1 485 ? -25.192 -40.496 47.799 1.00 37.75 485 GLU A CA 1
ATOM 3553 C C . GLU A 1 485 ? -23.786 -40.768 47.255 1.00 36.98 485 GLU A C 1
ATOM 3554 O O . GLU A 1 485 ? -22.898 -41.140 48.029 1.00 37.31 485 GLU A O 1
ATOM 3560 N N . THR A 1 486 ? -23.607 -40.632 45.931 1.00 36.83 486 THR A N 1
ATOM 3561 C CA . THR A 1 486 ? -22.311 -40.772 45.266 1.00 34.95 486 THR A CA 1
ATOM 3562 C C . THR A 1 486 ? -22.226 -39.607 44.306 1.00 35.17 486 THR A C 1
ATOM 3563 O O . THR A 1 486 ? -23.259 -39.029 43.939 1.00 34.45 486 THR A O 1
ATOM 3567 N N . PHE A 1 487 ? -21.003 -39.246 43.914 1.00 34.96 487 PHE A N 1
ATOM 3568 C CA . PHE A 1 487 ? -20.777 -38.168 42.971 1.00 34.42 487 PHE A CA 1
ATOM 3569 C C . PHE A 1 487 ? -21.585 -38.422 41.687 1.00 33.83 487 PHE A C 1
ATOM 3570 O O . PHE A 1 487 ? -22.246 -37.514 41.187 1.00 34.57 487 PHE A O 1
ATOM 3578 N N . ALA A 1 488 ? -21.551 -39.654 41.164 1.00 32.78 488 ALA A N 1
ATOM 3579 C CA . ALA A 1 488 ? -22.210 -39.979 39.893 1.00 32.46 488 ALA A CA 1
ATOM 3580 C C . ALA A 1 488 ? -23.737 -39.836 39.956 1.00 32.51 488 ALA A C 1
ATOM 3581 O O . ALA A 1 488 ? -24.398 -39.703 38.919 1.00 32.86 488 ALA A O 1
ATOM 3583 N N . ALA A 1 489 ? -24.292 -39.906 41.173 1.00 32.23 489 ALA A N 1
ATOM 3584 C CA . ALA A 1 489 ? -25.722 -39.744 41.420 1.00 32.05 489 ALA A CA 1
ATOM 3585 C C . ALA A 1 489 ? -26.098 -38.319 41.784 1.00 31.74 489 ALA A C 1
ATOM 3586 O O . ALA A 1 489 ? -27.246 -38.089 42.168 1.00 32.93 489 ALA A O 1
ATOM 3588 N N . ARG A 1 490 ? -25.168 -37.368 41.662 1.00 31.60 490 ARG A N 1
ATOM 3589 C CA . ARG A 1 490 ? -25.398 -35.963 42.085 1.00 31.81 490 ARG A CA 1
ATOM 3590 C C . ARG A 1 490 ? -25.023 -34.947 40.992 1.00 32.60 490 ARG A C 1
ATOM 3591 O O . ARG A 1 490 ? -25.057 -33.726 41.197 1.00 33.31 490 ARG A O 1
ATOM 3599 N N . VAL A 1 491 ? -24.652 -35.469 39.837 1.00 32.85 491 VAL A N 1
ATOM 3600 C CA . VAL A 1 491 ? -24.196 -34.663 38.731 1.00 34.51 491 VAL A CA 1
ATOM 3601 C C . VAL A 1 491 ? -25.354 -33.828 38.160 1.00 35.41 491 VAL A C 1
ATOM 3602 O O . VAL A 1 491 ? -25.229 -32.611 38.048 1.00 35.37 491 VAL A O 1
ATOM 3606 N N . ALA A 1 492 ? -26.483 -34.465 37.828 1.00 36.32 492 ALA A N 1
ATOM 3607 C CA . ALA A 1 492 ? -27.624 -33.675 37.329 1.00 37.42 492 ALA A CA 1
ATOM 3608 C C . ALA A 1 492 ? -28.075 -32.685 38.417 1.00 37.09 492 ALA A C 1
ATOM 3609 O O . ALA A 1 492 ? -28.352 -31.507 38.103 1.00 36.90 492 ALA A O 1
ATOM 3611 N N . GLY A 1 493 ? -28.123 -33.159 39.674 1.00 36.09 493 GLY A N 1
ATOM 3612 C CA . GLY A 1 493 ? -28.492 -32.298 40.823 1.00 34.89 493 GLY A CA 1
ATOM 3613 C C . GLY A 1 493 ? -27.648 -31.036 40.915 1.00 34.89 493 GLY A C 1
ATOM 3614 O O . GLY A 1 493 ? -28.180 -29.921 41.184 1.00 34.68 493 GLY A O 1
ATOM 3615 N N . SER A 1 494 ? -26.334 -31.187 40.684 1.00 34.58 494 SER A N 1
ATOM 3616 C CA . SER A 1 494 ? -25.415 -30.032 40.763 1.00 35.30 494 SER A CA 1
ATOM 3617 C C . SER A 1 494 ? -25.701 -28.975 39.689 1.00 35.43 494 SER A C 1
ATOM 3618 O O . SER A 1 494 ? -25.668 -27.748 39.938 1.00 34.75 494 SER A O 1
ATOM 3621 N N . LEU A 1 495 ? -25.947 -29.442 38.477 1.00 34.53 495 LEU A N 1
ATOM 3622 C CA . LEU A 1 495 ? -26.395 -28.513 37.454 1.00 35.86 495 LEU A CA 1
ATOM 3623 C C . LEU A 1 495 ? -27.631 -27.698 37.895 1.00 35.47 495 LEU A C 1
ATOM 3624 O O . LEU A 1 495 ? -27.633 -26.460 37.807 1.00 35.79 495 LEU A O 1
ATOM 3629 N N . ASN A 1 496 ? -28.681 -28.375 38.361 1.00 35.19 496 ASN A N 1
ATOM 3630 C CA . ASN A 1 496 ? -29.882 -27.679 38.816 1.00 35.23 496 ASN A CA 1
ATOM 3631 C C . ASN A 1 496 ? -29.567 -26.677 39.932 1.00 35.73 496 ASN A C 1
ATOM 3632 O O . ASN A 1 496 ? -30.023 -25.528 39.906 1.00 36.31 496 ASN A O 1
ATOM 3637 N N . HIS A 1 497 ? -28.807 -27.127 40.921 1.00 35.18 497 HIS A N 1
ATOM 3638 C CA . HIS A 1 497 ? -28.455 -26.280 42.034 1.00 35.72 497 HIS A CA 1
ATOM 3639 C C . HIS A 1 497 ? -27.766 -25.006 41.549 1.00 35.88 497 HIS A C 1
ATOM 3640 O O . HIS A 1 497 ? -28.156 -23.917 41.947 1.00 35.50 497 HIS A O 1
ATOM 3647 N N . HIS A 1 498 ? -26.735 -25.131 40.720 1.00 34.63 498 HIS A N 1
ATOM 3648 C CA . HIS A 1 498 ? -26.012 -23.947 40.306 1.00 35.49 498 HIS A CA 1
ATOM 3649 C C . HIS A 1 498 ? -26.789 -23.110 39.323 1.00 36.31 498 HIS A C 1
ATOM 3650 O O . HIS A 1 498 ? -26.523 -21.928 39.171 1.00 36.32 498 HIS A O 1
ATOM 3657 N N . LEU A 1 499 ? -27.773 -23.712 38.675 1.00 36.69 499 LEU A N 1
ATOM 3658 C CA . LEU A 1 499 ? -28.605 -22.938 37.784 1.00 38.36 499 LEU A CA 1
ATOM 3659 C C . LEU A 1 499 ? -29.592 -22.112 38.630 1.00 38.68 499 LEU A C 1
ATOM 3660 O O . LEU A 1 499 ? -30.015 -21.046 38.231 1.00 38.96 499 LEU A O 1
ATOM 3665 N N . GLY A 1 500 ? -29.952 -22.642 39.792 1.00 38.87 500 GLY A N 1
ATOM 3666 C CA . GLY A 1 500 ? -30.991 -22.084 40.640 1.00 39.57 500 GLY A CA 1
ATOM 3667 C C . GLY A 1 500 ? -32.273 -22.894 40.629 1.00 39.39 500 GLY A C 1
ATOM 3668 O O . GLY A 1 500 ? -33.265 -22.444 41.164 1.00 39.00 500 GLY A O 1
ATOM 3669 N N . LEU A 1 501 ? -32.258 -24.078 40.010 1.00 39.62 501 LEU A N 1
ATOM 3670 C CA . LEU A 1 501 ? -33.456 -24.926 39.894 1.00 39.91 501 LEU A CA 1
ATOM 3671 C C . LEU A 1 501 ? -33.543 -26.018 40.966 1.00 40.40 501 LEU A C 1
ATOM 3672 O O . LEU A 1 501 ? -33.706 -27.223 40.666 1.00 39.87 501 LEU A O 1
ATOM 3677 N N . ASP A 1 502 ? -33.440 -25.601 42.220 1.00 41.30 502 ASP A N 1
ATOM 3678 C CA . ASP A 1 502 ? -33.478 -26.539 43.353 1.00 42.25 502 ASP A CA 1
ATOM 3679 C C . ASP A 1 502 ? -34.761 -27.382 43.494 1.00 41.30 502 ASP A C 1
ATOM 3680 O O . ASP A 1 502 ? -34.714 -28.508 43.994 1.00 40.29 502 ASP A O 1
ATOM 3685 N N . GLU A 1 503 ? -35.900 -26.847 43.069 1.00 39.80 503 GLU A N 1
ATOM 3686 C CA . GLU A 1 503 ? -37.134 -27.603 43.215 1.00 39.55 503 GLU A CA 1
ATOM 3687 C C . GLU A 1 503 ? -37.236 -28.770 42.245 1.00 38.45 503 GLU A C 1
ATOM 3688 O O . GLU A 1 503 ? -38.168 -29.548 42.319 1.00 37.63 503 GLU A O 1
ATOM 3694 N N . MET A 1 504 ? -36.286 -28.870 41.317 1.00 37.62 504 MET A N 1
ATOM 3695 C CA . MET A 1 504 ? -36.239 -29.987 40.370 1.00 36.83 504 MET A CA 1
ATOM 3696 C C . MET A 1 504 ? -35.284 -31.100 40.877 1.00 36.29 504 MET A C 1
ATOM 3697 O O . MET A 1 504 ? -35.108 -32.109 40.221 1.00 35.04 504 MET A O 1
ATOM 3702 N N . ASN A 1 505 ? -34.657 -30.881 42.039 1.00 35.06 505 ASN A N 1
ATOM 3703 C CA . ASN A 1 505 ? -33.988 -31.955 42.762 1.00 35.91 505 ASN A CA 1
ATOM 3704 C C . ASN A 1 505 ? -34.946 -32.383 43.860 1.00 35.80 505 ASN A C 1
ATOM 3705 O O . ASN A 1 505 ? -35.226 -31.600 44.779 1.00 35.79 505 ASN A O 1
ATOM 3710 N N . VAL A 1 506 ? -35.463 -33.601 43.765 1.00 35.62 506 VAL A N 1
ATOM 3711 C CA . VAL A 1 506 ? -36.445 -34.060 44.728 1.00 36.11 506 VAL A CA 1
ATOM 3712 C C . VAL A 1 506 ? -35.894 -35.225 45.531 1.00 36.97 506 VAL A C 1
ATOM 3713 O O . VAL A 1 506 ? -34.818 -35.764 45.219 1.00 35.74 506 VAL A O 1
ATOM 3717 N N . ALA A 1 507 ? -36.632 -35.594 46.580 1.00 38.08 507 ALA A N 1
ATOM 3718 C CA . ALA A 1 507 ? -36.148 -36.472 47.633 1.00 39.15 507 ALA A CA 1
ATOM 3719 C C . ALA A 1 507 ? -35.946 -37.937 47.230 1.00 40.48 507 ALA A C 1
ATOM 3720 O O . ALA A 1 507 ? -34.966 -38.550 47.615 1.00 42.66 507 ALA A O 1
ATOM 3722 N N . ASP A 1 508 ? -36.872 -38.525 46.488 1.00 40.91 508 ASP A N 1
ATOM 3723 C CA . ASP A 1 508 ? -36.857 -39.970 46.312 1.00 41.04 508 ASP A CA 1
ATOM 3724 C C . ASP A 1 508 ? -37.853 -40.332 45.223 1.00 41.05 508 ASP A C 1
ATOM 3725 O O . ASP A 1 508 ? -38.509 -39.452 44.688 1.00 40.40 508 ASP A O 1
ATOM 3730 N N . ASP A 1 509 ? -37.969 -41.621 44.897 1.00 41.39 509 ASP A N 1
ATOM 3731 C CA . ASP A 1 509 ? -38.744 -42.037 43.728 1.00 41.65 509 ASP A CA 1
ATOM 3732 C C . ASP A 1 509 ? -40.198 -41.566 43.797 1.00 40.81 509 ASP A C 1
ATOM 3733 O O . ASP A 1 509 ? -40.762 -41.129 42.801 1.00 40.41 509 ASP A O 1
ATOM 3738 N N . ALA A 1 510 ? -40.812 -41.675 44.967 1.00 39.84 510 ALA A N 1
ATOM 3739 C CA . ALA A 1 510 ? -42.198 -41.272 45.113 1.00 38.75 510 ALA A CA 1
ATOM 3740 C C . ALA A 1 510 ? -42.374 -39.783 44.831 1.00 38.55 510 ALA A C 1
ATOM 3741 O O . ALA A 1 510 ? -43.323 -39.418 44.189 1.00 38.61 510 ALA A O 1
ATOM 3743 N N . ALA A 1 511 ? -41.465 -38.928 45.287 1.00 37.61 511 ALA A N 1
ATOM 3744 C CA . ALA A 1 511 ? -41.557 -37.501 44.956 1.00 38.05 511 ALA A CA 1
ATOM 3745 C C . ALA A 1 511 ? -41.181 -37.253 43.499 1.00 38.03 511 ALA A C 1
ATOM 3746 O O . ALA A 1 511 ? -41.688 -36.333 42.860 1.00 38.26 511 ALA A O 1
ATOM 3748 N N . PHE A 1 512 ? -40.243 -38.045 42.987 1.00 38.20 512 PHE A N 1
ATOM 3749 C CA . PHE A 1 512 ? -39.931 -38.005 41.564 1.00 37.62 512 PHE A CA 1
ATOM 3750 C C . PHE A 1 512 ? -41.228 -38.188 40.759 1.00 37.38 512 PHE A C 1
ATOM 3751 O O . PHE A 1 512 ? -41.565 -37.365 39.882 1.00 36.99 512 PHE A O 1
ATOM 3759 N N . VAL A 1 513 ? -41.983 -39.233 41.071 1.00 36.21 513 VAL A N 1
ATOM 3760 C CA . VAL A 1 513 ? -43.183 -39.511 40.300 1.00 36.51 513 VAL A CA 1
ATOM 3761 C C . VAL A 1 513 ? -44.233 -38.421 40.475 1.00 36.72 513 VAL A C 1
ATOM 3762 O O . VAL A 1 513 ? -44.861 -38.011 39.515 1.00 36.68 513 VAL A O 1
ATOM 3766 N N . ALA A 1 514 ? -44.437 -37.940 41.692 1.00 36.46 514 ALA A N 1
ATOM 3767 C CA . ALA A 1 514 ? -45.470 -36.932 41.890 1.00 36.61 514 ALA A CA 1
ATOM 3768 C C . ALA A 1 514 ? -45.141 -35.614 41.178 1.00 36.95 514 ALA A C 1
ATOM 3769 O O . ALA A 1 514 ? -46.033 -34.933 40.686 1.00 37.94 514 ALA A O 1
ATOM 3771 N N . LYS A 1 515 ? -43.881 -35.223 41.159 1.00 36.67 515 LYS A N 1
ATOM 3772 C CA . LYS A 1 515 ? -43.505 -33.948 40.517 1.00 37.35 515 LYS A CA 1
ATOM 3773 C C . LYS A 1 515 ? -43.730 -34.046 38.999 1.00 37.04 515 LYS A C 1
ATOM 3774 O O . LYS A 1 515 ? -44.299 -33.145 38.367 1.00 36.54 515 LYS A O 1
ATOM 3780 N N . ALA A 1 516 ? -43.297 -35.170 38.419 1.00 36.88 516 ALA A N 1
ATOM 3781 C CA . ALA A 1 516 ? -43.423 -35.420 36.973 1.00 36.55 516 ALA A CA 1
ATOM 3782 C C . ALA A 1 516 ? -44.898 -35.492 36.544 1.00 36.86 516 ALA A C 1
ATOM 3783 O O . ALA A 1 516 ? -45.311 -34.892 35.546 1.00 36.64 516 ALA A O 1
ATOM 3785 N N . VAL A 1 517 ? -45.709 -36.188 37.331 1.00 36.45 517 VAL A N 1
ATOM 3786 C CA . VAL A 1 517 ? -47.132 -36.262 37.048 1.00 35.96 517 VAL A CA 1
ATOM 3787 C C . VAL A 1 517 ? -47.808 -34.902 37.174 1.00 36.35 517 VAL A C 1
ATOM 3788 O O . VAL A 1 517 ? -48.659 -34.535 36.345 1.00 35.97 517 VAL A O 1
ATOM 3792 N N . ALA A 1 518 ? -47.422 -34.130 38.183 1.00 36.72 518 ALA A N 1
ATOM 3793 C CA . ALA A 1 518 ? -48.021 -32.795 38.342 1.00 37.02 518 ALA A CA 1
ATOM 3794 C C . ALA A 1 518 ? -47.649 -31.893 37.178 1.00 37.17 518 ALA A C 1
ATOM 3795 O O . ALA A 1 518 ? -48.496 -31.166 36.669 1.00 36.38 518 ALA A O 1
ATOM 3797 N N . LEU A 1 519 ? -46.377 -31.950 36.762 1.00 37.76 519 LEU A N 1
ATOM 3798 C CA . LEU A 1 519 ? -45.891 -31.152 35.631 1.00 38.12 519 LEU A CA 1
ATOM 3799 C C . LEU A 1 519 ? -46.536 -31.623 34.340 1.00 38.76 519 LEU A C 1
ATOM 3800 O O . LEU A 1 519 ? -47.026 -30.818 33.569 1.00 38.85 519 LEU A O 1
ATOM 3805 N N . ALA A 1 520 ? -46.550 -32.931 34.113 1.00 39.99 520 ALA A N 1
ATOM 3806 C CA . ALA A 1 520 ? -47.140 -33.447 32.876 1.00 41.24 520 ALA A CA 1
ATOM 3807 C C . ALA A 1 520 ? -48.653 -33.188 32.754 1.00 42.16 520 ALA A C 1
ATOM 3808 O O . ALA A 1 520 ? -49.186 -33.075 31.657 1.00 43.11 520 ALA A O 1
ATOM 3810 N N . SER A 1 521 ? -49.372 -33.091 33.858 1.00 43.45 521 SER A N 1
ATOM 3811 C CA . SER A 1 521 ? -50.781 -32.796 33.719 1.00 43.94 521 SER A CA 1
ATOM 3812 C C . SER A 1 521 ? -51.126 -31.311 33.795 1.00 45.08 521 SER A C 1
ATOM 3813 O O . SER A 1 521 ? -52.271 -30.950 33.540 1.00 45.11 521 SER A O 1
ATOM 3816 N N . ASP A 1 522 ? -50.158 -30.453 34.116 1.00 45.35 522 ASP A N 1
ATOM 3817 C CA . ASP A 1 522 ? -50.381 -29.011 34.054 1.00 46.35 522 ASP A CA 1
ATOM 3818 C C . ASP A 1 522 ? -49.499 -28.341 32.991 1.00 47.08 522 ASP A C 1
ATOM 3819 O O . ASP A 1 522 ? -48.414 -27.833 33.286 1.00 47.64 522 ASP A O 1
ATOM 3824 N N . PRO A 1 523 ? -49.957 -28.354 31.739 1.00 47.56 523 PRO A N 1
ATOM 3825 C CA . PRO A 1 523 ? -49.140 -27.826 30.652 1.00 47.66 523 PRO A CA 1
ATOM 3826 C C . PRO A 1 523 ? -48.842 -26.335 30.866 1.00 47.62 523 PRO A C 1
ATOM 3827 O O . PRO A 1 523 ? -47.757 -25.861 30.493 1.00 48.07 523 PRO A O 1
ATOM 3831 N N . ALA A 1 524 ? -49.775 -25.610 31.480 1.00 46.32 524 ALA A N 1
ATOM 3832 C CA . ALA A 1 524 ? -49.520 -24.209 31.835 1.00 45.79 524 ALA A CA 1
ATOM 3833 C C . ALA A 1 524 ? -48.379 -24.058 32.837 1.00 45.28 524 ALA A C 1
ATOM 3834 O O . ALA A 1 524 ? -47.584 -23.130 32.723 1.00 45.43 524 ALA A O 1
ATOM 3836 N N . ALA A 1 525 ? -48.288 -24.965 33.810 1.00 44.30 525 ALA A N 1
ATOM 3837 C CA . ALA A 1 525 ? -47.197 -24.913 34.786 1.00 43.46 525 ALA A CA 1
ATOM 3838 C C . ALA A 1 525 ? -45.854 -25.350 34.187 1.00 43.01 525 ALA A C 1
ATOM 3839 O O . ALA A 1 525 ? -44.795 -24.842 34.570 1.00 43.20 525 ALA A O 1
ATOM 3841 N N . LEU A 1 526 ? -45.900 -26.293 33.254 1.00 41.63 526 LEU A N 1
ATOM 3842 C CA . LEU A 1 526 ? -44.701 -26.771 32.621 1.00 40.81 526 LEU A CA 1
ATOM 3843 C C . LEU A 1 526 ? -44.174 -25.681 31.694 1.00 40.75 526 LEU A C 1
ATOM 3844 O O . LEU A 1 526 ? -42.971 -25.416 31.658 1.00 40.53 526 LEU A O 1
ATOM 3849 N N . THR A 1 527 ? -45.073 -25.067 30.937 1.00 40.22 527 THR A N 1
ATOM 3850 C CA . THR A 1 527 ? -44.725 -23.879 30.162 1.00 40.68 527 THR A CA 1
ATOM 3851 C C . THR A 1 527 ? -44.013 -22.847 31.052 1.00 40.04 527 THR A C 1
ATOM 3852 O O . THR A 1 527 ? -42.914 -22.416 30.733 1.00 41.25 527 THR A O 1
ATOM 3856 N N . ALA A 1 528 ? -44.616 -22.457 32.163 1.00 38.87 528 ALA A N 1
ATOM 3857 C CA . ALA A 1 528 ? -43.942 -21.560 33.109 1.00 38.44 528 ALA A CA 1
ATOM 3858 C C . ALA A 1 528 ? -42.561 -22.059 33.617 1.00 38.62 528 ALA A C 1
ATOM 3859 O O . ALA A 1 528 ? -41.694 -21.268 33.993 1.00 39.34 528 ALA A O 1
ATOM 3861 N N . LEU A 1 529 ? -42.380 -23.367 33.715 1.00 37.28 529 LEU A N 1
ATOM 3862 C CA . LEU A 1 529 ? -41.087 -23.888 34.116 1.00 36.56 529 LEU A CA 1
ATOM 3863 C C . LEU A 1 529 ? -40.015 -23.752 32.984 1.00 35.88 529 LEU A C 1
ATOM 3864 O O . LEU A 1 529 ? -38.843 -23.443 33.248 1.00 34.29 529 LEU A O 1
ATOM 3869 N N . HIS A 1 530 ? -40.430 -23.967 31.733 1.00 35.95 530 HIS A N 1
ATOM 3870 C CA . HIS A 1 530 ? -39.546 -23.722 30.572 1.00 36.14 530 HIS A CA 1
ATOM 3871 C C . HIS A 1 530 ? -39.142 -22.242 30.553 1.00 36.47 530 HIS A C 1
ATOM 3872 O O . HIS A 1 530 ? -37.989 -21.920 30.283 1.00 35.80 530 HIS A O 1
ATOM 3879 N N . ALA A 1 531 ? -40.085 -21.346 30.869 1.00 36.66 531 ALA A N 1
ATOM 3880 C CA . ALA A 1 531 ? -39.777 -19.898 30.982 1.00 37.41 531 ALA A CA 1
ATOM 3881 C C . ALA A 1 531 ? -38.729 -19.617 32.071 1.00 37.72 531 ALA A C 1
ATOM 3882 O O . ALA A 1 531 ? -37.828 -18.787 31.901 1.00 38.48 531 ALA A O 1
ATOM 3884 N N . ARG A 1 532 ? -38.823 -20.334 33.174 1.00 37.86 532 ARG A N 1
ATOM 3885 C CA . ARG A 1 532 ? -37.877 -20.175 34.267 1.00 38.88 532 ARG A CA 1
ATOM 3886 C C . ARG A 1 532 ? -36.469 -20.666 33.890 1.00 38.81 532 ARG A C 1
ATOM 3887 O O . ARG A 1 532 ? -35.470 -20.002 34.157 1.00 37.79 532 ARG A O 1
ATOM 3895 N N . VAL A 1 533 ? -36.389 -21.841 33.278 1.00 38.80 533 VAL A N 1
ATOM 3896 C CA . VAL A 1 533 ? -35.117 -22.354 32.790 1.00 38.98 533 VAL A CA 1
ATOM 3897 C C . VAL A 1 533 ? -34.441 -21.357 31.835 1.00 39.23 533 VAL A C 1
ATOM 3898 O O . VAL A 1 533 ? -33.233 -21.183 31.875 1.00 38.88 533 VAL A O 1
ATOM 3902 N N . ASP A 1 534 ? -35.235 -20.686 31.005 1.00 39.58 534 ASP A N 1
ATOM 3903 C CA . ASP A 1 534 ? -34.728 -19.751 30.014 1.00 40.52 534 ASP A CA 1
ATOM 3904 C C . ASP A 1 534 ? -34.070 -18.596 30.713 1.00 40.25 534 ASP A C 1
ATOM 3905 O O . ASP A 1 534 ? -32.990 -18.173 30.317 1.00 41.34 534 ASP A O 1
ATOM 3910 N N . VAL A 1 535 ? -34.717 -18.062 31.741 1.00 39.79 535 VAL A N 1
ATOM 3911 C CA . VAL A 1 535 ? -34.133 -16.953 32.500 1.00 39.26 535 VAL A CA 1
ATOM 3912 C C . VAL A 1 535 ? -32.888 -17.382 33.290 1.00 39.13 535 VAL A C 1
ATOM 3913 O O . VAL A 1 535 ? -31.911 -16.647 33.397 1.00 38.66 535 VAL A O 1
ATOM 391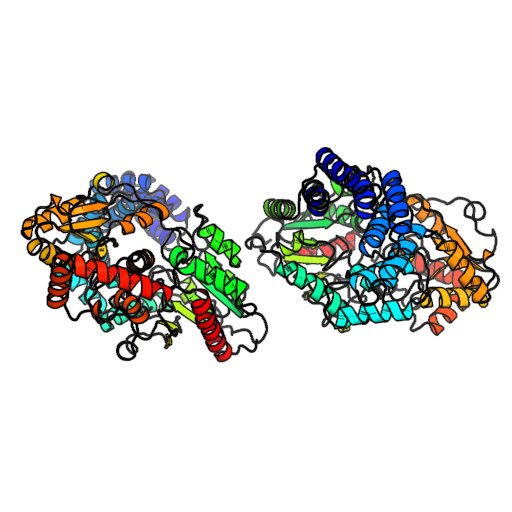7 N N . LEU A 1 536 ? -32.895 -18.597 33.806 1.00 39.40 536 LEU A N 1
ATOM 3918 C CA . LEU A 1 536 ? -31.811 -19.000 34.691 1.00 39.70 536 LEU A CA 1
ATOM 3919 C C . LEU A 1 536 ? -30.581 -19.365 33.897 1.00 40.55 536 LEU A C 1
ATOM 3920 O O . LEU A 1 536 ? -29.456 -19.226 34.368 1.00 41.36 536 LEU A O 1
ATOM 3925 N N . ARG A 1 537 ? -30.785 -19.800 32.672 1.00 41.42 537 ARG A N 1
ATOM 3926 C CA . ARG A 1 537 ? -29.658 -20.215 31.882 1.00 43.14 537 ARG A CA 1
ATOM 3927 C C . ARG A 1 537 ? -28.890 -19.020 31.351 1.00 43.55 537 ARG A C 1
ATOM 3928 O O . ARG A 1 537 ? -27.761 -19.189 30.907 1.00 44.12 537 ARG A O 1
ATOM 3936 N N . ARG A 1 538 ? -29.481 -17.825 31.447 1.00 43.20 538 ARG A N 1
ATOM 3937 C CA . ARG A 1 538 ? -28.809 -16.573 31.105 1.00 43.19 538 ARG A CA 1
ATOM 3938 C C . ARG A 1 538 ? -28.255 -15.831 32.326 1.00 43.14 538 ARG A C 1
ATOM 3939 O O . ARG A 1 538 ? -27.222 -15.188 32.241 1.00 43.88 538 ARG A O 1
ATOM 3947 N N . ALA A 1 539 ? -28.938 -15.927 33.462 1.00 42.72 539 ALA A N 1
ATOM 3948 C CA . ALA A 1 539 ? -28.559 -15.198 34.680 1.00 42.00 539 ALA A CA 1
ATOM 3949 C C . ALA A 1 539 ? -27.614 -15.976 35.613 1.00 41.91 539 ALA A C 1
ATOM 3950 O O . ALA A 1 539 ? -26.920 -15.389 36.438 1.00 41.87 539 ALA A O 1
ATOM 3952 N N . SER A 1 540 ? -27.587 -17.296 35.524 1.00 41.58 540 SER A N 1
ATOM 3953 C CA . SER A 1 540 ? -26.660 -18.010 36.393 1.00 41.94 540 SER A CA 1
ATOM 3954 C C . SER A 1 540 ? -25.267 -18.103 35.749 1.00 41.68 540 SER A C 1
ATOM 3955 O O . SER A 1 540 ? -25.064 -17.676 34.630 1.00 41.70 540 SER A O 1
ATOM 3958 N N . GLY A 1 541 ? -24.285 -18.609 36.472 1.00 41.94 541 GLY A N 1
ATOM 3959 C CA . GLY A 1 541 ? -22.966 -18.733 35.866 1.00 41.50 541 GLY A CA 1
ATOM 3960 C C . GLY A 1 541 ? -22.728 -20.033 35.119 1.00 40.85 541 GLY A C 1
ATOM 3961 O O . GLY A 1 541 ? -21.701 -20.191 34.487 1.00 41.03 541 GLY A O 1
ATOM 3962 N N . VAL A 1 542 ? -23.660 -20.979 35.198 1.00 40.59 542 VAL A N 1
ATOM 3963 C CA . VAL A 1 542 ? -23.424 -22.311 34.606 1.00 40.00 542 VAL A CA 1
ATOM 3964 C C . VAL A 1 542 ? -23.000 -22.288 33.116 1.00 39.33 542 VAL A C 1
ATOM 3965 O O . VAL A 1 542 ? -22.218 -23.122 32.695 1.00 39.04 542 VAL A O 1
ATOM 3969 N N . PHE A 1 543 ? -23.500 -21.339 32.330 1.00 38.26 543 PHE A N 1
ATOM 3970 C CA . PHE A 1 543 ? -23.221 -21.337 30.890 1.00 38.45 543 PHE A CA 1
ATOM 3971 C C . PHE A 1 543 ? -22.410 -20.108 30.462 1.00 39.38 543 PHE A C 1
ATOM 3972 O O . PHE A 1 543 ? -22.464 -19.666 29.307 1.00 38.40 543 PHE A O 1
ATOM 3980 N N . HIS A 1 544 ? -21.663 -19.551 31.413 1.00 39.89 544 HIS A N 1
ATOM 3981 C CA . HIS A 1 544 ? -20.689 -18.519 31.085 1.00 40.58 544 HIS A CA 1
ATOM 3982 C C . HIS A 1 544 ? -19.311 -19.166 31.226 1.00 40.03 544 HIS A C 1
ATOM 3983 O O . HIS A 1 544 ? -18.848 -19.413 32.342 1.00 39.41 544 HIS A O 1
ATOM 3990 N N . MET A 1 545 ? -18.673 -19.474 30.092 1.00 39.23 545 MET A N 1
ATOM 3991 C CA . MET A 1 545 ? -17.395 -20.162 30.149 1.00 38.36 545 MET A CA 1
ATOM 3992 C C . MET A 1 545 ? -16.240 -19.177 30.423 1.00 37.77 545 MET A C 1
ATOM 3993 O O . MET A 1 545 ? -15.167 -19.599 30.842 1.00 36.82 545 MET A O 1
ATOM 3998 N N . ASP A 1 546 ? -16.445 -17.879 30.190 1.00 36.31 546 ASP A N 1
ATOM 3999 C CA . ASP A 1 546 ? -15.397 -16.913 30.542 1.00 36.22 546 ASP A CA 1
ATOM 4000 C C . ASP A 1 546 ? -15.218 -16.882 32.069 1.00 35.18 546 ASP A C 1
ATOM 4001 O O . ASP A 1 546 ? -14.098 -16.944 32.571 1.00 34.39 546 ASP A O 1
ATOM 4006 N N . GLY A 1 547 ? -16.335 -16.823 32.793 1.00 34.80 547 GLY A N 1
ATOM 4007 C CA . GLY A 1 547 ? -16.336 -16.970 34.242 1.00 34.44 547 GLY A CA 1
ATOM 4008 C C . GLY A 1 547 ? -15.804 -18.314 34.723 1.00 35.05 547 GLY A C 1
ATOM 4009 O O . GLY A 1 547 ? -15.140 -18.385 35.731 1.00 35.48 547 GLY A O 1
ATOM 4010 N N . PHE A 1 548 ? -16.090 -19.397 34.014 1.00 35.19 548 PHE A N 1
ATOM 4011 C CA . PHE A 1 548 ? -15.576 -20.698 34.400 1.00 35.34 548 PHE A CA 1
ATOM 4012 C C . PHE A 1 548 ? -14.045 -20.737 34.171 1.00 35.75 548 PHE A C 1
ATOM 4013 O O . PHE A 1 548 ? -13.294 -21.368 34.940 1.00 35.48 548 PHE A O 1
ATOM 4021 N N . ALA A 1 549 ? -13.579 -20.059 33.112 1.00 35.74 549 ALA A N 1
ATOM 4022 C CA . ALA A 1 549 ? -12.147 -20.023 32.800 1.00 34.95 549 ALA A CA 1
ATOM 4023 C C . ALA A 1 549 ? -11.394 -19.193 33.871 1.00 35.68 549 ALA A C 1
ATOM 4024 O O . ALA A 1 549 ? -10.261 -19.518 34.234 1.00 36.06 549 ALA A O 1
ATOM 4026 N N . ASP A 1 550 ? -12.004 -18.109 34.345 1.00 35.29 550 ASP A N 1
ATOM 4027 C CA . ASP A 1 550 ? -11.395 -17.320 35.424 1.00 36.12 550 ASP A CA 1
ATOM 4028 C C . ASP A 1 550 ? -11.238 -18.107 36.750 1.00 36.43 550 ASP A C 1
ATOM 4029 O O . ASP A 1 550 ? -10.203 -18.052 37.400 1.00 36.00 550 ASP A O 1
ATOM 4034 N N . ASP A 1 551 ? -12.282 -18.835 37.127 1.00 37.06 551 ASP A N 1
ATOM 4035 C CA . ASP A 1 551 ? -12.289 -19.653 38.328 1.00 38.14 551 ASP A CA 1
ATOM 4036 C C . ASP A 1 551 ? -11.255 -20.771 38.203 1.00 37.11 551 ASP A C 1
ATOM 4037 O O . ASP A 1 551 ? -10.321 -20.859 39.004 1.00 36.52 551 ASP A O 1
ATOM 4042 N N . PHE A 1 552 ? -11.426 -21.606 37.191 1.00 36.48 552 PHE A N 1
ATOM 4043 C CA . PHE A 1 552 ? -10.531 -22.740 36.915 1.00 35.75 552 PHE A CA 1
ATOM 4044 C C . PHE A 1 552 ? -9.064 -22.264 36.840 1.00 35.52 552 PHE A C 1
ATOM 4045 O O . PHE A 1 552 ? -8.167 -22.822 37.484 1.00 33.67 552 PHE A O 1
ATOM 4053 N N . GLY A 1 553 ? -8.823 -21.198 36.077 1.00 35.18 553 GLY A N 1
ATOM 4054 C CA . GLY A 1 553 ? -7.474 -20.665 35.950 1.00 35.20 553 GLY A CA 1
ATOM 4055 C C . GLY A 1 553 ? -6.891 -20.230 37.283 1.00 36.08 553 GLY A C 1
ATOM 4056 O O . GLY A 1 553 ? -5.749 -20.564 37.597 1.00 36.93 553 GLY A O 1
ATOM 4057 N N . ALA A 1 554 ? -7.662 -19.474 38.067 1.00 35.96 554 ALA A N 1
ATOM 4058 C CA . ALA A 1 554 ? -7.239 -19.035 39.412 1.00 36.09 554 ALA A CA 1
ATOM 4059 C C . ALA A 1 554 ? -6.981 -20.229 40.345 1.00 36.29 554 ALA A C 1
ATOM 4060 O O . ALA A 1 554 ? -6.084 -20.202 41.189 1.00 35.64 554 ALA A O 1
ATOM 4062 N N . LEU A 1 555 ? -7.787 -21.264 40.214 1.00 36.09 555 LEU A N 1
ATOM 4063 C CA . LEU A 1 555 ? -7.581 -22.428 41.032 1.00 38.02 555 LEU A CA 1
ATOM 4064 C C . LEU A 1 555 ? -6.319 -23.190 40.589 1.00 38.37 555 LEU A C 1
ATOM 4065 O O . LEU A 1 555 ? -5.553 -23.669 41.426 1.00 39.28 555 LEU A O 1
ATOM 4070 N N . LEU A 1 556 ? -6.071 -23.267 39.287 1.00 38.21 556 LEU A N 1
ATOM 4071 C CA . LEU A 1 556 ? -4.809 -23.821 38.809 1.00 38.44 556 LEU A CA 1
ATOM 4072 C C . LEU A 1 556 ? -3.609 -23.030 39.342 1.00 38.91 556 LEU A C 1
ATOM 4073 O O . LEU A 1 556 ? -2.595 -23.604 39.722 1.00 38.77 556 LEU A O 1
ATOM 4078 N N . GLN A 1 557 ? -3.707 -21.709 39.378 1.00 39.02 557 GLN A N 1
ATOM 4079 C CA . GLN A 1 557 ? -2.556 -20.914 39.818 1.00 39.45 557 GLN A CA 1
ATOM 4080 C C . GLN A 1 557 ? -2.238 -21.110 41.294 1.00 39.33 557 GLN A C 1
ATOM 4081 O O . GLN A 1 557 ? -1.073 -21.015 41.718 1.00 39.90 557 GLN A O 1
ATOM 4087 N N . ALA A 1 558 ? -3.280 -21.352 42.080 1.00 38.53 558 ALA A N 1
ATOM 4088 C CA . ALA A 1 558 ? -3.143 -21.548 43.510 1.00 38.33 558 ALA A CA 1
ATOM 4089 C C . ALA A 1 558 ? -2.607 -22.965 43.797 1.00 38.45 558 ALA A C 1
ATOM 4090 O O . ALA A 1 558 ? -1.734 -23.145 44.645 1.00 38.64 558 ALA A O 1
ATOM 4092 N N . LEU A 1 559 ? -3.113 -23.966 43.103 1.00 38.25 559 LEU A N 1
ATOM 4093 C CA . LEU A 1 559 ? -2.586 -25.321 43.273 1.00 39.32 559 LEU A CA 1
ATOM 4094 C C . LEU A 1 559 ? -1.072 -25.335 42.999 1.00 39.61 559 LEU A C 1
ATOM 4095 O O . LEU A 1 559 ? -0.288 -25.878 43.790 1.00 39.54 559 LEU A O 1
ATOM 4100 N N . ALA A 1 560 ? -0.661 -24.698 41.903 1.00 39.33 560 ALA A N 1
ATOM 4101 C CA . ALA A 1 560 ? 0.751 -24.632 41.556 1.00 39.72 560 ALA A CA 1
ATOM 4102 C C . ALA A 1 560 ? 1.528 -23.707 42.477 1.00 40.70 560 ALA A C 1
ATOM 4103 O O . ALA A 1 560 ? 2.704 -23.945 42.725 1.00 40.48 560 ALA A O 1
ATOM 4105 N N . ARG A 1 561 ? 0.927 -22.590 42.862 1.00 42.13 561 ARG A N 1
ATOM 4106 C CA . ARG A 1 561 ? 1.686 -21.621 43.644 1.00 44.50 561 ARG A CA 1
ATOM 4107 C C . ARG A 1 561 ? 2.059 -22.453 44.830 1.00 45.06 561 ARG A C 1
ATOM 4108 O O . ARG A 1 561 ? 3.077 -22.279 45.476 1.00 45.51 561 ARG A O 1
ATOM 4116 N N . ARG A 1 562 ? 1.194 -23.406 45.086 1.00 46.48 562 ARG A N 1
ATOM 4117 C CA . ARG A 1 562 ? 1.236 -24.123 46.332 1.00 47.22 562 ARG A CA 1
ATOM 4118 C C . ARG A 1 562 ? 2.213 -25.234 46.241 1.00 47.53 562 ARG A C 1
ATOM 4119 O O . ARG A 1 562 ? 2.541 -25.841 47.238 1.00 48.24 562 ARG A O 1
ATOM 4127 N N . HIS A 1 563 ? 2.684 -25.513 45.054 1.00 46.89 563 HIS A N 1
ATOM 4128 C CA . HIS A 1 563 ? 3.706 -26.486 45.054 1.00 46.05 563 HIS A CA 1
ATOM 4129 C C . HIS A 1 563 ? 4.980 -25.919 44.514 1.00 45.32 563 HIS A C 1
ATOM 4130 O O . HIS A 1 563 ? 5.744 -26.639 43.918 1.00 44.65 563 HIS A O 1
ATOM 4137 N N . GLY A 1 564 ? 5.188 -24.628 44.656 1.00 44.81 564 GLY A N 1
ATOM 4138 C CA . GLY A 1 564 ? 6.451 -24.101 44.232 1.00 44.96 564 GLY A CA 1
ATOM 4139 C C . GLY A 1 564 ? 6.381 -23.010 43.187 1.00 44.95 564 GLY A C 1
ATOM 4140 O O . GLY A 1 564 ? 7.335 -22.252 43.052 1.00 45.18 564 GLY A O 1
ATOM 4141 N N . TRP A 1 565 ? 5.271 -22.897 42.454 1.00 44.64 565 TRP A N 1
ATOM 4142 C CA . TRP A 1 565 ? 5.200 -21.947 41.332 1.00 44.60 565 TRP A CA 1
ATOM 4143 C C . TRP A 1 565 ? 5.322 -20.472 41.762 1.00 44.91 565 TRP A C 1
ATOM 4144 O O . TRP A 1 565 ? 4.823 -20.094 42.813 1.00 45.35 565 TRP A O 1
ATOM 4155 N N . LEU A 1 566 ? 6.001 -19.654 40.959 1.00 44.98 566 LEU A N 1
ATOM 4156 C CA . LEU A 1 566 ? 6.227 -18.249 41.305 1.00 44.95 566 LEU A CA 1
ATOM 4157 C C . LEU A 1 566 ? 5.931 -17.317 40.138 1.00 45.04 566 LEU A C 1
ATOM 4158 O O . LEU A 1 566 ? 6.354 -16.157 40.134 1.00 45.32 566 LEU A O 1
ATOM 4163 N N . GLY A 1 567 ? 5.225 -17.826 39.140 1.00 45.12 567 GLY A N 1
ATOM 4164 C CA . GLY A 1 567 ? 4.910 -17.034 37.963 1.00 45.24 567 GLY A CA 1
ATOM 4165 C C . GLY A 1 567 ? 6.073 -16.933 37.002 1.00 45.15 567 GLY A C 1
ATOM 4166 O O . GLY A 1 567 ? 5.930 -16.383 35.912 1.00 45.59 567 GLY A O 1
ATOM 4167 N N . GLN B 1 21 ? -22.692 9.634 -4.922 1.00 42.94 21 GLN B N 1
ATOM 4168 C CA . GLN B 1 21 ? -22.294 11.004 -4.492 1.00 42.96 21 GLN B CA 1
ATOM 4169 C C . GLN B 1 21 ? -21.293 10.976 -3.337 1.00 42.98 21 GLN B C 1
ATOM 4170 O O . GLN B 1 21 ? -20.389 11.810 -3.265 1.00 42.97 21 GLN B O 1
ATOM 4176 N N . ASP B 1 22 ? -21.460 10.013 -2.435 1.00 43.00 22 ASP B N 1
ATOM 4177 C CA . ASP B 1 22 ? -20.539 9.846 -1.315 1.00 43.14 22 ASP B CA 1
ATOM 4178 C C . ASP B 1 22 ? -19.080 9.676 -1.794 1.00 43.31 22 ASP B C 1
ATOM 4179 O O . ASP B 1 22 ? -18.687 8.622 -2.303 1.00 43.29 22 ASP B O 1
ATOM 4184 N N . PHE B 1 23 ? -18.297 10.739 -1.631 1.00 43.46 23 PHE B N 1
ATOM 4185 C CA . PHE B 1 23 ? -16.905 10.775 -2.056 1.00 43.65 23 PHE B CA 1
ATOM 4186 C C . PHE B 1 23 ? -16.030 9.857 -1.208 1.00 44.06 23 PHE B C 1
ATOM 4187 O O . PHE B 1 23 ? -15.093 9.239 -1.714 1.00 44.00 23 PHE B O 1
ATOM 4195 N N . VAL B 1 24 ? -16.343 9.757 0.080 1.00 44.69 24 VAL B N 1
ATOM 4196 C CA . VAL B 1 24 ? -15.529 8.948 0.994 1.00 45.26 24 VAL B CA 1
ATOM 4197 C C . VAL B 1 24 ? -15.623 7.449 0.690 1.00 45.48 24 VAL B C 1
ATOM 4198 O O . VAL B 1 24 ? -14.603 6.757 0.668 1.00 45.51 24 VAL B O 1
ATOM 4202 N N . ALA B 1 25 ? -16.840 6.964 0.444 1.00 45.79 25 ALA B N 1
ATOM 4203 C CA . ALA B 1 25 ? -17.065 5.560 0.080 1.00 46.12 25 ALA B CA 1
ATOM 4204 C C . ALA B 1 25 ? -16.403 5.132 -1.246 1.00 46.40 25 ALA B C 1
ATOM 4205 O O . ALA B 1 25 ? -15.850 4.035 -1.333 1.00 46.44 25 ALA B O 1
ATOM 4207 N N . TRP B 1 26 ? -16.454 5.985 -2.270 1.00 46.62 26 TRP B N 1
ATOM 4208 C CA . TRP B 1 26 ? -15.797 5.672 -3.542 1.00 46.88 26 TRP B CA 1
ATOM 4209 C C . TRP B 1 26 ? -14.299 5.434 -3.361 1.00 47.46 26 TRP B C 1
ATOM 4210 O O . TRP B 1 26 ? -13.762 4.441 -3.847 1.00 47.51 26 TRP B O 1
ATOM 4221 N N . LEU B 1 27 ? -13.630 6.352 -2.666 1.00 48.11 27 LEU B N 1
ATOM 4222 C CA . LEU B 1 27 ? -12.196 6.240 -2.388 1.00 48.66 27 LEU B CA 1
ATOM 4223 C C . LEU B 1 27 ? -11.905 5.119 -1.407 1.00 49.35 27 LEU B C 1
ATOM 4224 O O . LEU B 1 27 ? -10.833 4.525 -1.425 1.00 49.51 27 LEU B O 1
ATOM 4229 N N . MET B 1 28 ? -12.867 4.849 -0.538 1.00 50.33 28 MET B N 1
ATOM 4230 C CA . MET B 1 28 ? -12.763 3.782 0.440 1.00 51.35 28 MET B CA 1
ATOM 4231 C C . MET B 1 28 ? -12.933 2.443 -0.273 1.00 51.80 28 MET B C 1
ATOM 4232 O O . MET B 1 28 ? -12.173 1.503 -0.047 1.00 51.84 28 MET B O 1
ATOM 4237 N N . LEU B 1 29 ? -13.948 2.381 -1.132 1.00 52.50 29 LEU B N 1
ATOM 4238 C CA . LEU B 1 29 ? -14.258 1.210 -1.962 1.00 53.14 29 LEU B CA 1
ATOM 4239 C C . LEU B 1 29 ? -13.108 0.803 -2.887 1.00 53.69 29 LEU B C 1
ATOM 4240 O O . LEU B 1 29 ? -13.119 -0.291 -3.454 1.00 53.68 29 LEU B O 1
ATOM 4245 N N . ALA B 1 30 ? -12.129 1.694 -3.041 1.00 54.49 30 ALA B N 1
ATOM 4246 C CA . ALA B 1 30 ? -10.953 1.453 -3.879 1.00 55.26 30 ALA B CA 1
ATOM 4247 C C . ALA B 1 30 ? -9.797 0.895 -3.051 1.00 55.90 30 ALA B C 1
ATOM 4248 O O . ALA B 1 30 ? -8.937 0.175 -3.560 1.00 56.11 30 ALA B O 1
ATOM 4250 N N . ASP B 1 31 ? -9.773 1.250 -1.770 1.00 56.56 31 ASP B N 1
ATOM 4251 C CA . ASP B 1 31 ? -8.898 0.579 -0.824 1.00 57.14 31 ASP B CA 1
ATOM 4252 C C . ASP B 1 31 ? -9.318 -0.891 -0.727 1.00 57.42 31 ASP B C 1
ATOM 4253 O O . ASP B 1 31 ? -8.479 -1.788 -0.762 1.00 57.66 31 ASP B O 1
ATOM 4258 N N . ALA B 1 32 ? -10.624 -1.131 -0.627 1.00 57.59 32 ALA B N 1
ATOM 4259 C CA . ALA B 1 32 ? -11.160 -2.488 -0.544 1.00 57.81 32 ALA B CA 1
ATOM 4260 C C . ALA B 1 32 ? -11.075 -3.246 -1.867 1.00 58.10 32 ALA B C 1
ATOM 4261 O O . ALA B 1 32 ? -11.277 -4.463 -1.896 1.00 58.16 32 ALA B O 1
ATOM 4263 N N . GLU B 1 33 ? -10.795 -2.535 -2.960 1.00 58.41 33 GLU B N 1
ATOM 4264 C CA . GLU B 1 33 ? -10.763 -3.155 -4.289 1.00 58.55 33 GLU B CA 1
ATOM 4265 C C . GLU B 1 33 ? -9.359 -3.531 -4.717 1.00 58.75 33 GLU B C 1
ATOM 4266 O O . GLU B 1 33 ? -9.139 -4.618 -5.251 1.00 58.59 33 GLU B O 1
ATOM 4272 N N . LEU B 1 34 ? -8.420 -2.617 -4.475 1.00 59.11 34 LEU B N 1
ATOM 4273 C CA . LEU B 1 34 ? -7.003 -2.816 -4.785 1.00 59.44 34 LEU B CA 1
ATOM 4274 C C . LEU B 1 34 ? -6.293 -3.462 -3.606 1.00 59.62 34 LEU B C 1
ATOM 4275 O O . LEU B 1 34 ? -5.079 -3.358 -3.465 1.00 59.72 34 LEU B O 1
ATOM 4280 N N . GLY B 1 35 ? -7.061 -4.109 -2.741 1.00 59.81 35 GLY B N 1
ATOM 4281 C CA . GLY B 1 35 ? -6.495 -4.831 -1.610 1.00 59.96 35 GLY B CA 1
ATOM 4282 C C . GLY B 1 35 ? -6.963 -6.271 -1.686 1.00 59.96 35 GLY B C 1
ATOM 4283 O O . GLY B 1 35 ? -6.608 -7.102 -0.851 1.00 60.18 35 GLY B O 1
ATOM 4284 N N . MET B 1 36 ? -7.776 -6.544 -2.702 1.00 59.85 36 MET B N 1
ATOM 4285 C CA . MET B 1 36 ? -8.258 -7.880 -3.018 1.00 59.65 36 MET B CA 1
ATOM 4286 C C . MET B 1 36 ? -7.435 -8.314 -4.221 1.00 59.60 36 MET B C 1
ATOM 4287 O O . MET B 1 36 ? -7.370 -9.490 -4.583 1.00 59.62 36 MET B O 1
ATOM 4292 N N . GLY B 1 37 ? -6.772 -7.336 -4.826 1.00 59.57 37 GLY B N 1
ATOM 4293 C CA . GLY B 1 37 ? -5.926 -7.586 -5.983 1.00 59.33 37 GLY B CA 1
ATOM 4294 C C . GLY B 1 37 ? -6.583 -7.245 -7.307 1.00 59.04 37 GLY B C 1
ATOM 4295 O O . GLY B 1 37 ? -6.263 -7.848 -8.330 1.00 59.32 37 GLY B O 1
ATOM 4296 N N . ASP B 1 38 ? -7.493 -6.274 -7.294 1.00 58.69 38 ASP B N 1
ATOM 4297 C CA . ASP B 1 38 ? -8.223 -5.871 -8.503 1.00 58.18 38 ASP B CA 1
ATOM 4298 C C . ASP B 1 38 ? -7.695 -4.502 -8.923 1.00 57.77 38 ASP B C 1
ATOM 4299 O O . ASP B 1 38 ? -7.574 -3.609 -8.090 1.00 58.08 38 ASP B O 1
ATOM 4304 N N . THR B 1 39 ? -7.374 -4.321 -10.197 1.00 56.93 39 THR B N 1
ATOM 4305 C CA . THR B 1 39 ? -6.764 -3.060 -10.608 1.00 55.99 39 THR B CA 1
ATOM 4306 C C . THR B 1 39 ? -7.733 -2.209 -11.410 1.00 55.09 39 THR B C 1
ATOM 4307 O O . THR B 1 39 ? -7.637 -0.985 -11.423 1.00 54.89 39 THR B O 1
ATOM 4311 N N . THR B 1 40 ? -8.677 -2.866 -12.068 1.00 54.10 40 THR B N 1
ATOM 4312 C CA . THR B 1 40 ? -9.618 -2.166 -12.923 1.00 53.16 40 THR B CA 1
ATOM 4313 C C . THR B 1 40 ? -10.694 -1.470 -12.098 1.00 52.44 40 THR B C 1
ATOM 4314 O O . THR B 1 40 ? -10.820 -0.246 -12.136 1.00 52.52 40 THR B O 1
ATOM 4318 N N . ALA B 1 41 ? -11.462 -2.256 -11.348 1.00 51.29 41 ALA B N 1
ATOM 4319 C CA . ALA B 1 41 ? -12.491 -1.709 -10.468 1.00 50.04 41 ALA B CA 1
ATOM 4320 C C . ALA B 1 41 ? -11.905 -0.785 -9.404 1.00 49.14 41 ALA B C 1
ATOM 4321 O O . ALA B 1 41 ? -12.615 0.034 -8.828 1.00 49.08 41 ALA B O 1
ATOM 4323 N N . GLY B 1 42 ? -10.620 -0.942 -9.114 1.00 48.04 42 GLY B N 1
ATOM 4324 C CA . GLY B 1 42 ? -9.951 -0.026 -8.207 1.00 46.87 42 GLY B CA 1
ATOM 4325 C C . GLY B 1 42 ? -9.853 1.317 -8.899 1.00 45.96 42 GLY B C 1
ATOM 4326 O O . GLY B 1 42 ? -10.100 2.362 -8.301 1.00 45.96 42 GLY B O 1
ATOM 4327 N N . GLU B 1 43 ? -9.489 1.290 -10.175 1.00 44.98 43 GLU B N 1
ATOM 4328 C CA . GLU B 1 43 ? -9.333 2.527 -10.925 1.00 43.88 43 GLU B CA 1
ATOM 4329 C C . GLU B 1 43 ? -10.686 3.170 -11.238 1.00 42.91 43 GLU B C 1
ATOM 4330 O O . GLU B 1 43 ? -10.817 4.392 -11.229 1.00 42.49 43 GLU B O 1
ATOM 4336 N N . MET B 1 44 ? -11.698 2.357 -11.528 1.00 41.99 44 MET B N 1
ATOM 4337 C CA . MET B 1 44 ? -13.017 2.908 -11.866 1.00 41.05 44 MET B CA 1
ATOM 4338 C C . MET B 1 44 ? -13.625 3.632 -10.666 1.00 40.39 44 MET B C 1
ATOM 4339 O O . MET B 1 44 ? -14.269 4.673 -10.820 1.00 40.21 44 MET B O 1
ATOM 4344 N N . ALA B 1 45 ? -13.418 3.072 -9.476 1.00 39.50 45 ALA B N 1
ATOM 4345 C CA . ALA B 1 45 ? -13.878 3.689 -8.239 1.00 38.85 45 ALA B CA 1
ATOM 4346 C C . ALA B 1 45 ? -13.159 5.023 -8.008 1.00 38.30 45 ALA B C 1
ATOM 4347 O O . ALA B 1 45 ? -13.795 6.070 -7.911 1.00 37.94 45 ALA B O 1
ATOM 4349 N N . VAL B 1 46 ? -11.834 4.979 -7.908 1.00 38.01 46 VAL B N 1
ATOM 4350 C CA . VAL B 1 46 ? -11.025 6.203 -7.849 1.00 37.68 46 VAL B CA 1
ATOM 4351 C C . VAL B 1 46 ? -11.488 7.224 -8.890 1.00 37.64 46 VAL B C 1
ATOM 4352 O O . VAL B 1 46 ? -11.530 8.424 -8.626 1.00 37.43 46 VAL B O 1
ATOM 4356 N N . GLN B 1 47 ? -11.806 6.724 -10.080 1.00 37.63 47 GLN B N 1
ATOM 4357 C CA . GLN B 1 47 ? -12.348 7.523 -11.171 1.00 37.77 47 GLN B CA 1
ATOM 4358 C C . GLN B 1 47 ? -13.567 8.327 -10.747 1.00 37.80 47 GLN B C 1
ATOM 4359 O O . GLN B 1 47 ? -13.663 9.521 -11.027 1.00 37.66 47 GLN B O 1
ATOM 4365 N N . ARG B 1 48 ? -14.518 7.649 -10.108 1.00 37.83 48 ARG B N 1
ATOM 4366 C CA . ARG B 1 48 ? -15.776 8.282 -9.701 1.00 38.03 48 ARG B CA 1
ATOM 4367 C C . ARG B 1 48 ? -15.537 9.271 -8.554 1.00 37.90 48 ARG B C 1
ATOM 4368 O O . ARG B 1 48 ? -16.221 10.287 -8.442 1.00 37.85 48 ARG B O 1
ATOM 4376 N N . GLY B 1 49 ? -14.570 8.965 -7.697 1.00 37.87 49 GLY B N 1
ATOM 4377 C CA . GLY B 1 49 ? -14.152 9.912 -6.665 1.00 38.04 49 GLY B CA 1
ATOM 4378 C C . GLY B 1 49 ? -13.733 11.220 -7.312 1.00 37.98 49 GLY B C 1
ATOM 4379 O O . GLY B 1 49 ? -14.196 12.295 -6.924 1.00 37.78 49 GLY B O 1
ATOM 4380 N N . LEU B 1 50 ? -12.860 11.111 -8.314 1.00 38.08 50 LEU B N 1
ATOM 4381 C CA . LEU B 1 50 ? -12.376 12.253 -9.086 1.00 38.22 50 LEU B CA 1
ATOM 4382 C C . LEU B 1 50 ? -13.489 13.041 -9.792 1.00 38.68 50 LEU B C 1
ATOM 4383 O O . LEU B 1 50 ? -13.429 14.268 -9.865 1.00 38.93 50 LEU B O 1
ATOM 4388 N N . ALA B 1 51 ? -14.498 12.346 -10.314 1.00 38.80 51 ALA B N 1
ATOM 4389 C CA . ALA B 1 51 ? -15.631 13.026 -10.934 1.00 39.14 51 ALA B CA 1
ATOM 4390 C C . ALA B 1 51 ? -16.296 13.968 -9.935 1.00 39.41 51 ALA B C 1
ATOM 4391 O O . ALA B 1 51 ? -16.647 15.098 -10.270 1.00 39.54 51 ALA B O 1
ATOM 4393 N N . LEU B 1 52 ? -16.458 13.494 -8.703 1.00 39.75 52 LEU B N 1
ATOM 4394 C CA . LEU B 1 52 ? -17.153 14.248 -7.660 1.00 40.04 52 LEU B CA 1
ATOM 4395 C C . LEU B 1 52 ? -16.358 15.451 -7.134 1.00 40.37 52 LEU B C 1
ATOM 4396 O O . LEU B 1 52 ? -16.918 16.540 -6.979 1.00 40.32 52 LEU B O 1
ATOM 4401 N N . HIS B 1 53 ? -15.064 15.256 -6.869 1.00 40.58 53 HIS B N 1
ATOM 4402 C CA . HIS B 1 53 ? -14.188 16.348 -6.426 1.00 41.01 53 HIS B CA 1
ATOM 4403 C C . HIS B 1 53 ? -12.888 16.394 -7.233 1.00 41.14 53 HIS B C 1
ATOM 4404 O O . HIS B 1 53 ? -11.885 15.788 -6.838 1.00 41.01 53 HIS B O 1
ATOM 4411 N N . PRO B 1 54 ? -12.910 17.119 -8.369 1.00 41.26 54 PRO B N 1
ATOM 4412 C CA . PRO B 1 54 ? -11.822 17.173 -9.356 1.00 41.17 54 PRO B CA 1
ATOM 4413 C C . PRO B 1 54 ? -10.484 17.602 -8.761 1.00 41.36 54 PRO B C 1
ATOM 4414 O O . PRO B 1 54 ? -10.368 18.712 -8.246 1.00 41.43 54 PRO B O 1
ATOM 4418 N N . GLY B 1 55 ? -9.487 16.723 -8.837 1.00 41.39 55 GLY B N 1
ATOM 4419 C CA . GLY B 1 55 ? -8.131 17.024 -8.366 1.00 41.49 55 GLY B CA 1
ATOM 4420 C C . GLY B 1 55 ? -7.858 16.676 -6.912 1.00 41.57 55 GLY B C 1
ATOM 4421 O O . GLY B 1 55 ? -6.709 16.662 -6.480 1.00 41.59 55 GLY B O 1
ATOM 4422 N N . HIS B 1 56 ? -8.908 16.408 -6.138 1.00 41.84 56 HIS B N 1
ATOM 4423 C CA . HIS B 1 56 ? -8.716 16.079 -4.725 1.00 41.65 56 HIS B CA 1
ATOM 4424 C C . HIS B 1 56 ? -7.486 15.188 -4.594 1.00 41.25 56 HIS B C 1
ATOM 4425 O O . HIS B 1 56 ? -7.437 14.110 -5.184 1.00 40.81 56 HIS B O 1
ATOM 4432 N N . PRO B 1 57 ? -6.491 15.640 -3.815 1.00 41.24 57 PRO B N 1
ATOM 4433 C CA . PRO B 1 57 ? -5.194 14.983 -3.726 1.00 41.33 57 PRO B CA 1
ATOM 4434 C C . PRO B 1 57 ? -5.300 13.655 -2.991 1.00 41.38 57 PRO B C 1
ATOM 4435 O O . PRO B 1 57 ? -4.325 12.908 -2.922 1.00 41.54 57 PRO B O 1
ATOM 4439 N N . GLU B 1 58 ? -6.471 13.356 -2.438 1.00 41.42 58 GLU B N 1
ATOM 4440 C CA . GLU B 1 58 ? -6.683 12.029 -1.863 1.00 41.40 58 GLU B CA 1
ATOM 4441 C C . GLU B 1 58 ? -7.258 11.060 -2.883 1.00 41.01 58 GLU B C 1
ATOM 4442 O O . GLU B 1 58 ? -7.148 9.848 -2.725 1.00 40.82 58 GLU B O 1
ATOM 4448 N N . ALA B 1 59 ? -7.866 11.607 -3.929 1.00 40.78 59 ALA B N 1
ATOM 4449 C CA . ALA B 1 59 ? -8.179 10.827 -5.124 1.00 40.75 59 ALA B CA 1
ATOM 4450 C C . ALA B 1 59 ? -6.968 10.804 -6.069 1.00 40.77 59 ALA B C 1
ATOM 4451 O O . ALA B 1 59 ? -6.627 9.754 -6.626 1.00 40.93 59 ALA B O 1
ATOM 4453 N N . VAL B 1 60 ? -6.320 11.960 -6.240 1.00 40.35 60 VAL B N 1
ATOM 4454 C CA . VAL B 1 60 ? -5.122 12.054 -7.069 1.00 39.67 60 VAL B CA 1
ATOM 4455 C C . VAL B 1 60 ? -4.024 11.222 -6.471 1.00 39.47 60 VAL B C 1
ATOM 4456 O O . VAL B 1 60 ? -3.076 10.856 -7.157 1.00 39.90 60 VAL B O 1
ATOM 4460 N N . ALA B 1 61 ? -4.149 10.939 -5.181 1.00 39.02 61 ALA B N 1
ATOM 4461 C CA . ALA B 1 61 ? -3.159 10.153 -4.461 1.00 38.76 61 ALA B CA 1
ATOM 4462 C C . ALA B 1 61 ? -3.495 8.666 -4.531 1.00 38.66 61 ALA B C 1
ATOM 4463 O O . ALA B 1 61 ? -2.600 7.816 -4.494 1.00 38.51 61 ALA B O 1
ATOM 4465 N N . ARG B 1 62 ? -4.789 8.359 -4.628 1.00 38.52 62 ARG B N 1
ATOM 4466 C CA . ARG B 1 62 ? -5.251 6.974 -4.791 1.00 38.39 62 ARG B CA 1
ATOM 4467 C C . ARG B 1 62 ? -5.106 6.458 -6.229 1.00 38.43 62 ARG B C 1
ATOM 4468 O O . ARG B 1 62 ? -4.948 5.259 -6.438 1.00 38.35 62 ARG B O 1
ATOM 4476 N N . LEU B 1 63 ? -5.155 7.357 -7.211 1.00 38.36 63 LEU B N 1
ATOM 4477 C CA . LEU B 1 63 ? -4.726 7.001 -8.560 1.00 38.85 63 LEU B CA 1
ATOM 4478 C C . LEU B 1 63 ? -3.264 6.532 -8.532 1.00 39.13 63 LEU B C 1
ATOM 4479 O O . LEU B 1 63 ? -2.966 5.377 -8.847 1.00 39.31 63 LEU B O 1
ATOM 4484 N N . GLY B 1 64 ? -2.351 7.419 -8.149 1.00 39.23 64 GLY B N 1
ATOM 4485 C CA . GLY B 1 64 ? -0.955 7.026 -7.988 1.00 39.62 64 GLY B CA 1
ATOM 4486 C C . GLY B 1 64 ? -0.880 5.656 -7.341 1.00 39.87 64 GLY B C 1
ATOM 4487 O O . GLY B 1 64 ? 0.069 4.909 -7.548 1.00 39.99 64 GLY B O 1
ATOM 4488 N N . ARG B 1 65 ? -1.907 5.309 -6.573 1.00 40.12 65 ARG B N 1
ATOM 4489 C CA . ARG B 1 65 ? -1.928 4.030 -5.879 1.00 40.51 65 ARG B CA 1
ATOM 4490 C C . ARG B 1 65 ? -2.236 2.803 -6.742 1.00 40.78 65 ARG B C 1
ATOM 4491 O O . ARG B 1 65 ? -1.711 1.726 -6.498 1.00 40.81 65 ARG B O 1
ATOM 4499 N N . VAL B 1 66 ? -3.123 2.947 -7.714 1.00 41.21 66 VAL B N 1
ATOM 4500 C CA . VAL B 1 66 ? -3.321 1.885 -8.683 1.00 41.58 66 VAL B CA 1
ATOM 4501 C C . VAL B 1 66 ? -1.955 1.555 -9.273 1.00 41.94 66 VAL B C 1
ATOM 4502 O O . VAL B 1 66 ? -1.457 0.433 -9.143 1.00 41.81 66 VAL B O 1
ATOM 4506 N N . ARG B 1 67 ? -1.353 2.560 -9.908 1.00 42.48 67 ARG B N 1
ATOM 4507 C CA . ARG B 1 67 ? -0.091 2.394 -10.626 1.00 42.94 67 ARG B CA 1
ATOM 4508 C C . ARG B 1 67 ? 0.865 1.526 -9.824 1.00 43.73 67 ARG B C 1
ATOM 4509 O O . ARG B 1 67 ? 1.378 0.514 -10.299 1.00 43.94 67 ARG B O 1
ATOM 4517 N N . TRP B 1 68 ? 1.100 1.913 -8.586 1.00 44.79 68 TRP B N 1
ATOM 4518 C CA . TRP B 1 68 ? 1.974 1.114 -7.750 1.00 45.71 68 TRP B CA 1
ATOM 4519 C C . TRP B 1 68 ? 1.573 -0.371 -7.756 1.00 45.87 68 TRP B C 1
ATOM 4520 O O . TRP B 1 68 ? 2.427 -1.257 -7.715 1.00 45.88 68 TRP B O 1
ATOM 4531 N N . THR B 1 69 ? 0.270 -0.643 -7.772 1.00 45.84 69 THR B N 1
ATOM 4532 C CA . THR B 1 69 ? -0.196 -2.010 -7.650 1.00 45.94 69 THR B CA 1
ATOM 4533 C C . THR B 1 69 ? 0.178 -2.740 -8.934 1.00 45.87 69 THR B C 1
ATOM 4534 O O . THR B 1 69 ? 0.740 -3.841 -8.904 1.00 46.10 69 THR B O 1
ATOM 4538 N N . GLN B 1 70 ? -0.147 -2.097 -10.050 1.00 45.25 70 GLN B N 1
ATOM 4539 C CA . GLN B 1 70 ? 0.200 -2.604 -11.357 1.00 44.73 70 GLN B CA 1
ATOM 4540 C C . GLN B 1 70 ? 1.710 -2.660 -11.489 1.00 44.42 70 GLN B C 1
ATOM 4541 O O . GLN B 1 70 ? 2.237 -3.290 -12.387 1.00 44.71 70 GLN B O 1
ATOM 4547 N N . GLN B 1 71 ? 2.437 -2.006 -10.600 1.00 44.19 71 GLN B N 1
ATOM 4548 C CA . GLN B 1 71 ? 3.912 -2.053 -10.720 1.00 43.66 71 GLN B CA 1
ATOM 4549 C C . GLN B 1 71 ? 4.494 -1.049 -11.736 1.00 42.90 71 GLN B C 1
ATOM 4550 O O . GLN B 1 71 ? 5.618 -1.215 -12.221 1.00 42.80 71 GLN B O 1
ATOM 4556 N N . ARG B 1 72 ? 3.714 -0.010 -12.038 1.00 41.68 72 ARG B N 1
ATOM 4557 C CA . ARG B 1 72 ? 4.120 1.101 -12.873 1.00 40.27 72 ARG B CA 1
ATOM 4558 C C . ARG B 1 72 ? 4.629 2.222 -11.974 1.00 40.43 72 ARG B C 1
ATOM 4559 O O . ARG B 1 72 ? 3.974 3.247 -11.804 1.00 40.68 72 ARG B O 1
ATOM 4567 N N . HIS B 1 73 ? 5.808 2.006 -11.403 1.00 40.31 73 HIS B N 1
ATOM 4568 C CA . HIS B 1 73 ? 6.328 2.841 -10.321 1.00 40.49 73 HIS B CA 1
ATOM 4569 C C . HIS B 1 73 ? 6.617 4.292 -10.693 1.00 39.95 73 HIS B C 1
ATOM 4570 O O . HIS B 1 73 ? 6.395 5.194 -9.882 1.00 39.78 73 HIS B O 1
ATOM 4577 N N . ALA B 1 74 ? 7.108 4.519 -11.906 1.00 39.19 74 ALA B N 1
ATOM 4578 C CA . ALA B 1 74 ? 7.414 5.873 -12.368 1.00 38.79 74 ALA B CA 1
ATOM 4579 C C . ALA B 1 74 ? 6.191 6.793 -12.310 1.00 38.55 74 ALA B C 1
ATOM 4580 O O . ALA B 1 74 ? 6.230 7.872 -11.705 1.00 38.68 74 ALA B O 1
ATOM 4582 N N . GLU B 1 75 ? 5.113 6.364 -12.959 1.00 38.03 75 GLU B N 1
ATOM 4583 C CA . GLU B 1 75 ? 3.890 7.145 -13.041 1.00 37.44 75 GLU B CA 1
ATOM 4584 C C . GLU B 1 75 ? 3.334 7.405 -11.658 1.00 37.03 75 GLU B C 1
ATOM 4585 O O . GLU B 1 75 ? 2.858 8.498 -11.375 1.00 36.86 75 GLU B O 1
ATOM 4591 N N . ALA B 1 76 ? 3.401 6.390 -10.801 1.00 37.14 76 ALA B N 1
ATOM 4592 C CA . ALA B 1 76 ? 2.942 6.489 -9.414 1.00 37.40 76 ALA B CA 1
ATOM 4593 C C . ALA B 1 76 ? 3.569 7.670 -8.671 1.00 37.54 76 ALA B C 1
ATOM 4594 O O . ALA B 1 76 ? 2.849 8.521 -8.146 1.00 37.37 76 ALA B O 1
ATOM 4596 N N . ALA B 1 77 ? 4.903 7.719 -8.644 1.00 37.92 77 ALA B N 1
ATOM 4597 C CA . ALA B 1 77 ? 5.653 8.786 -7.958 1.00 38.30 77 ALA B CA 1
ATOM 4598 C C . ALA B 1 77 ? 5.283 10.178 -8.475 1.00 38.72 77 ALA B C 1
ATOM 4599 O O . ALA B 1 77 ? 5.163 11.129 -7.698 1.00 38.63 77 ALA B O 1
ATOM 4601 N N . VAL B 1 78 ? 5.100 10.293 -9.789 1.00 39.09 78 VAL B N 1
ATOM 4602 C CA . VAL B 1 78 ? 4.675 11.559 -10.394 1.00 39.56 78 VAL B CA 1
ATOM 4603 C C . VAL B 1 78 ? 3.295 12.009 -9.902 1.00 39.88 78 VAL B C 1
ATOM 4604 O O . VAL B 1 78 ? 3.085 13.196 -9.622 1.00 39.97 78 VAL B O 1
ATOM 4608 N N . LEU B 1 79 ? 2.355 11.067 -9.811 1.00 40.18 79 LEU B N 1
ATOM 4609 C CA . LEU B 1 79 ? 1.023 11.348 -9.264 1.00 40.38 79 LEU B CA 1
ATOM 4610 C C . LEU B 1 79 ? 1.068 11.768 -7.791 1.00 40.88 79 LEU B C 1
ATOM 4611 O O . LEU B 1 79 ? 0.353 12.675 -7.372 1.00 40.95 79 LEU B O 1
ATOM 4616 N N . LEU B 1 80 ? 1.899 11.102 -6.999 1.00 41.38 80 LEU B N 1
ATOM 4617 C CA . LEU B 1 80 ? 1.966 11.409 -5.576 1.00 42.14 80 LEU B CA 1
ATOM 4618 C C . LEU B 1 80 ? 2.737 12.702 -5.312 1.00 43.23 80 LEU B C 1
ATOM 4619 O O . LEU B 1 80 ? 2.266 13.586 -4.598 1.00 43.35 80 LEU B O 1
ATOM 4624 N N . GLN B 1 81 ? 3.921 12.826 -5.893 1.00 44.51 81 GLN B N 1
ATOM 4625 C CA . GLN B 1 81 ? 4.603 14.101 -5.852 1.00 45.56 81 GLN B CA 1
ATOM 4626 C C . GLN B 1 81 ? 3.574 15.206 -6.062 1.00 46.10 81 GLN B C 1
ATOM 4627 O O . GLN B 1 81 ? 3.731 16.317 -5.562 1.00 46.67 81 GLN B O 1
ATOM 4633 N N . GLN B 1 82 ? 2.510 14.895 -6.793 1.00 46.36 82 GLN B N 1
ATOM 4634 C CA . GLN B 1 82 ? 1.554 15.915 -7.196 1.00 46.92 82 GLN B CA 1
ATOM 4635 C C . GLN B 1 82 ? 0.440 16.122 -6.187 1.00 47.03 82 GLN B C 1
ATOM 4636 O O . GLN B 1 82 ? -0.156 17.197 -6.131 1.00 47.46 82 GLN B O 1
ATOM 4642 N N . ALA B 1 83 ? 0.129 15.087 -5.418 1.00 46.83 83 ALA B N 1
ATOM 4643 C CA . ALA B 1 83 ? -0.886 15.209 -4.393 1.00 46.69 83 ALA B CA 1
ATOM 4644 C C . ALA B 1 83 ? -0.260 15.906 -3.181 1.00 46.83 83 ALA B C 1
ATOM 4645 O O . ALA B 1 83 ? -0.854 16.825 -2.595 1.00 46.71 83 ALA B O 1
ATOM 4647 N N . SER B 1 84 ? 0.946 15.464 -2.821 1.00 47.09 84 SER B N 1
ATOM 4648 C CA . SER B 1 84 ? 1.740 16.112 -1.776 1.00 47.36 84 SER B CA 1
ATOM 4649 C C . SER B 1 84 ? 1.826 17.617 -1.977 1.00 47.60 84 SER B C 1
ATOM 4650 O O . SER B 1 84 ? 1.528 18.379 -1.070 1.00 47.56 84 SER B O 1
ATOM 4653 N N . ASP B 1 85 ? 2.244 18.047 -3.161 1.00 47.64 85 ASP B N 1
ATOM 4654 C CA . ASP B 1 85 ? 2.322 19.473 -3.436 1.00 47.74 85 ASP B CA 1
ATOM 4655 C C . ASP B 1 85 ? 0.934 20.103 -3.316 1.00 47.47 85 ASP B C 1
ATOM 4656 O O . ASP B 1 85 ? 0.792 21.309 -3.109 1.00 47.59 85 ASP B O 1
ATOM 4661 N N . ALA B 1 86 ? -0.093 19.271 -3.440 1.00 47.02 86 ALA B N 1
ATOM 4662 C CA . ALA B 1 86 ? -1.466 19.731 -3.339 1.00 46.14 86 ALA B CA 1
ATOM 4663 C C . ALA B 1 86 ? -1.897 19.754 -1.872 1.00 45.74 86 ALA B C 1
ATOM 4664 O O . ALA B 1 86 ? -2.578 20.686 -1.432 1.00 45.58 86 ALA B O 1
ATOM 4666 N N . ALA B 1 87 ? -1.497 18.726 -1.123 1.00 44.94 87 ALA B N 1
ATOM 4667 C CA . ALA B 1 87 ? -1.837 18.619 0.298 1.00 44.38 87 ALA B CA 1
ATOM 4668 C C . ALA B 1 87 ? -0.594 18.429 1.167 1.00 44.09 87 ALA B C 1
ATOM 4669 O O . ALA B 1 87 ? -0.462 17.398 1.840 1.00 43.57 87 ALA B O 1
ATOM 4671 N N . PRO B 1 88 ? 0.301 19.442 1.184 1.00 43.96 88 PRO B N 1
ATOM 4672 C CA . PRO B 1 88 ? 1.613 19.308 1.832 1.00 43.88 88 PRO B CA 1
ATOM 4673 C C . PRO B 1 88 ? 1.540 19.029 3.340 1.00 43.85 88 PRO B C 1
ATOM 4674 O O . PRO B 1 88 ? 2.565 18.708 3.948 1.00 44.20 88 PRO B O 1
ATOM 4678 N N . GLU B 1 89 ? 0.351 19.119 3.936 1.00 43.45 89 GLU B N 1
ATOM 4679 C CA . GLU B 1 89 ? 0.216 18.821 5.360 1.00 43.12 89 GLU B CA 1
ATOM 4680 C C . GLU B 1 89 ? -0.369 17.440 5.671 1.00 42.60 89 GLU B C 1
ATOM 4681 O O . GLU B 1 89 ? -0.674 17.150 6.825 1.00 42.66 89 GLU B O 1
ATOM 4687 N N . HIS B 1 90 ? -0.513 16.585 4.658 1.00 41.61 90 HIS B N 1
ATOM 4688 C CA . HIS B 1 90 ? -1.046 15.236 4.859 1.00 40.44 90 HIS B CA 1
ATOM 4689 C C . HIS B 1 90 ? 0.094 14.215 5.033 1.00 39.87 90 HIS B C 1
ATOM 4690 O O . HIS B 1 90 ? 0.850 13.933 4.087 1.00 39.39 90 HIS B O 1
ATOM 4697 N N . PRO B 1 91 ? 0.228 13.663 6.253 1.00 39.32 91 PRO B N 1
ATOM 4698 C CA . PRO B 1 91 ? 1.256 12.672 6.571 1.00 38.69 91 PRO B CA 1
ATOM 4699 C C . PRO B 1 91 ? 1.009 11.316 5.906 1.00 38.34 91 PRO B C 1
ATOM 4700 O O . PRO B 1 91 ? 1.898 10.470 5.891 1.00 38.08 91 PRO B O 1
ATOM 4704 N N . GLY B 1 92 ? -0.191 11.103 5.382 1.00 37.80 92 GLY B N 1
ATOM 4705 C CA . GLY B 1 92 ? -0.510 9.844 4.717 1.00 37.47 92 GLY B CA 1
ATOM 4706 C C . GLY B 1 92 ? 0.003 9.847 3.292 1.00 37.12 92 GLY B C 1
ATOM 4707 O O . GLY B 1 92 ? 0.597 8.874 2.828 1.00 36.42 92 GLY B O 1
ATOM 4708 N N . ILE B 1 93 ? -0.234 10.960 2.606 1.00 37.34 93 ILE B N 1
ATOM 4709 C CA . ILE B 1 93 ? 0.153 11.128 1.213 1.00 37.60 93 ILE B CA 1
ATOM 4710 C C . ILE B 1 93 ? 1.685 11.110 1.104 1.00 38.25 93 ILE B C 1
ATOM 4711 O O . ILE B 1 93 ? 2.256 10.555 0.156 1.00 37.82 93 ILE B O 1
ATOM 4716 N N . ALA B 1 94 ? 2.332 11.692 2.112 1.00 38.32 94 ALA B N 1
ATOM 4717 C CA . ALA B 1 94 ? 3.787 11.698 2.241 1.00 38.39 94 ALA B CA 1
ATOM 4718 C C . ALA B 1 94 ? 4.370 10.302 2.443 1.00 38.37 94 ALA B C 1
ATOM 4719 O O . ALA B 1 94 ? 5.354 9.929 1.807 1.00 38.38 94 ALA B O 1
ATOM 4721 N N . LEU B 1 95 ? 3.781 9.525 3.336 1.00 38.72 95 LEU B N 1
ATOM 4722 C CA . LEU B 1 95 ? 4.254 8.165 3.540 1.00 39.45 95 LEU B CA 1
ATOM 4723 C C . LEU B 1 95 ? 4.040 7.311 2.288 1.00 39.82 95 LEU B C 1
ATOM 4724 O O . LEU B 1 95 ? 4.866 6.470 1.962 1.00 39.97 95 LEU B O 1
ATOM 4729 N N . TRP B 1 96 ? 2.920 7.525 1.605 1.00 39.88 96 TRP B N 1
ATOM 4730 C CA . TRP B 1 96 ? 2.633 6.839 0.363 1.00 40.24 96 TRP B CA 1
ATOM 4731 C C . TRP B 1 96 ? 3.653 7.230 -0.694 1.00 40.67 96 TRP B C 1
ATOM 4732 O O . TRP B 1 96 ? 4.185 6.386 -1.431 1.00 40.49 96 TRP B O 1
ATOM 4743 N N . LEU B 1 97 ? 3.912 8.527 -0.765 1.00 41.09 97 LEU B N 1
ATOM 4744 C CA . LEU B 1 97 ? 4.785 9.084 -1.773 1.00 41.83 97 LEU B CA 1
ATOM 4745 C C . LEU B 1 97 ? 6.193 8.510 -1.609 1.00 42.27 97 LEU B C 1
ATOM 4746 O O . LEU B 1 97 ? 6.861 8.202 -2.590 1.00 42.09 97 LEU B O 1
ATOM 4751 N N . GLY B 1 98 ? 6.609 8.346 -0.358 1.00 42.87 98 GLY B N 1
ATOM 4752 C CA . GLY B 1 98 ? 7.904 7.775 -0.020 1.00 43.91 98 GLY B CA 1
ATOM 4753 C C . GLY B 1 98 ? 8.075 6.317 -0.399 1.00 44.64 98 GLY B C 1
ATOM 4754 O O . GLY B 1 98 ? 9.191 5.901 -0.737 1.00 45.19 98 GLY B O 1
ATOM 4755 N N . HIS B 1 99 ? 6.988 5.536 -0.347 1.00 44.90 99 HIS B N 1
ATOM 4756 C CA . HIS B 1 99 ? 7.041 4.089 -0.649 1.00 44.94 99 HIS B CA 1
ATOM 4757 C C . HIS B 1 99 ? 7.108 3.908 -2.151 1.00 44.59 99 HIS B C 1
ATOM 4758 O O . HIS B 1 99 ? 7.797 3.028 -2.677 1.00 43.96 99 HIS B O 1
ATOM 4765 N N . ALA B 1 100 ? 6.344 4.749 -2.831 1.00 44.08 100 ALA B N 1
ATOM 4766 C CA . ALA B 1 100 ? 6.358 4.782 -4.269 1.00 43.85 100 ALA B CA 1
ATOM 4767 C C . ALA B 1 100 ? 7.772 5.081 -4.720 1.00 43.71 100 ALA B C 1
ATOM 4768 O O . ALA B 1 100 ? 8.387 4.287 -5.443 1.00 43.98 100 ALA B O 1
ATOM 4770 N N . LEU B 1 101 ? 8.290 6.218 -4.263 1.00 43.43 101 LEU B N 1
ATOM 4771 C CA . LEU B 1 101 ? 9.595 6.706 -4.687 1.00 43.42 101 LEU B CA 1
ATOM 4772 C C . LEU B 1 101 ? 10.738 5.726 -4.448 1.00 43.70 101 LEU B C 1
ATOM 4773 O O . LEU B 1 101 ? 11.707 5.735 -5.195 1.00 43.98 101 LEU B O 1
ATOM 4778 N N . GLU B 1 102 ? 10.657 4.903 -3.411 1.00 44.15 102 GLU B N 1
ATOM 4779 C CA . GLU B 1 102 ? 11.665 3.871 -3.257 1.00 45.19 102 GLU B CA 1
ATOM 4780 C C . GLU B 1 102 ? 11.381 2.725 -4.241 1.00 45.16 102 GLU B C 1
ATOM 4781 O O . GLU B 1 102 ? 12.309 2.129 -4.797 1.00 45.43 102 GLU B O 1
ATOM 4787 N N . ASP B 1 103 ? 10.108 2.416 -4.483 1.00 44.88 103 ASP B N 1
ATOM 4788 C CA . ASP B 1 103 ? 9.784 1.354 -5.444 1.00 45.09 103 ASP B CA 1
ATOM 4789 C C . ASP B 1 103 ? 10.069 1.818 -6.868 1.00 44.56 103 ASP B C 1
ATOM 4790 O O . ASP B 1 103 ? 10.042 1.033 -7.808 1.00 44.86 103 ASP B O 1
ATOM 4795 N N . ALA B 1 104 ? 10.347 3.109 -7.011 1.00 44.04 104 ALA B N 1
ATOM 4796 C CA . ALA B 1 104 ? 10.734 3.669 -8.297 1.00 43.42 104 ALA B CA 1
ATOM 4797 C C . ALA B 1 104 ? 12.226 3.974 -8.337 1.00 43.13 104 ALA B C 1
ATOM 4798 O O . ALA B 1 104 ? 12.679 4.719 -9.207 1.00 43.00 104 ALA B O 1
ATOM 4800 N N . GLY B 1 105 ? 12.979 3.415 -7.395 1.00 42.23 105 GLY B N 1
ATOM 4801 C CA . GLY B 1 105 ? 14.422 3.524 -7.443 1.00 41.56 105 GLY B CA 1
ATOM 4802 C C . GLY B 1 105 ? 14.979 4.880 -7.075 1.00 41.04 105 GLY B C 1
ATOM 4803 O O . GLY B 1 105 ? 16.176 5.101 -7.163 1.00 40.93 105 GLY B O 1
ATOM 4804 N N . GLN B 1 106 ? 14.133 5.802 -6.643 1.00 40.91 106 GLN B N 1
ATOM 4805 C CA . GLN B 1 106 ? 14.666 7.112 -6.279 1.00 40.68 106 GLN B CA 1
ATOM 4806 C C . GLN B 1 106 ? 14.764 7.388 -4.778 1.00 39.91 106 GLN B C 1
ATOM 4807 O O . GLN B 1 106 ? 13.743 7.692 -4.119 1.00 40.14 106 GLN B O 1
ATOM 4813 N N . ALA B 1 107 ? 16.009 7.331 -4.282 1.00 38.33 107 ALA B N 1
ATOM 4814 C CA . ALA B 1 107 ? 16.356 7.346 -2.860 1.00 36.15 107 ALA B CA 1
ATOM 4815 C C . ALA B 1 107 ? 16.355 8.711 -2.177 1.00 35.08 107 ALA B C 1
ATOM 4816 O O . ALA B 1 107 ? 15.826 8.848 -1.080 1.00 34.41 107 ALA B O 1
ATOM 4818 N N . GLU B 1 108 ? 16.978 9.708 -2.791 1.00 33.68 108 GLU B N 1
ATOM 4819 C CA . GLU B 1 108 ? 17.022 11.019 -2.181 1.00 32.80 108 GLU B CA 1
ATOM 4820 C C . GLU B 1 108 ? 15.607 11.558 -2.083 1.00 32.36 108 GLU B C 1
ATOM 4821 O O . GLU B 1 108 ? 15.263 12.231 -1.110 1.00 31.98 108 GLU B O 1
ATOM 4827 N N . ALA B 1 109 ? 14.786 11.266 -3.090 1.00 31.35 109 ALA B N 1
ATOM 4828 C CA . ALA B 1 109 ? 13.399 11.740 -3.082 1.00 30.51 109 ALA B CA 1
ATOM 4829 C C . ALA B 1 109 ? 12.601 11.042 -1.982 1.00 30.06 109 ALA B C 1
ATOM 4830 O O . ALA B 1 109 ? 11.846 11.679 -1.270 1.00 29.31 109 ALA B O 1
ATOM 4832 N N . ALA B 1 110 ? 12.792 9.731 -1.838 1.00 29.66 110 ALA B N 1
ATOM 4833 C CA . ALA B 1 110 ? 12.091 8.938 -0.802 1.00 29.59 110 ALA B CA 1
ATOM 4834 C C . ALA B 1 110 ? 12.373 9.441 0.613 1.00 28.87 110 ALA B C 1
ATOM 4835 O O . ALA B 1 110 ? 11.461 9.560 1.434 1.00 30.00 110 ALA B O 1
ATOM 4837 N N . ALA B 1 111 ? 13.637 9.737 0.885 1.00 28.40 111 ALA B N 1
ATOM 4838 C CA . ALA B 1 111 ? 14.080 10.305 2.160 1.00 27.92 111 ALA B CA 1
ATOM 4839 C C . ALA B 1 111 ? 13.467 11.672 2.414 1.00 27.98 111 ALA B C 1
ATOM 4840 O O . ALA B 1 111 ? 13.179 12.027 3.563 1.00 27.73 111 ALA B O 1
ATOM 4842 N N . ALA B 1 112 ? 13.262 12.448 1.356 1.00 28.14 112 ALA B N 1
ATOM 4843 C CA . ALA B 1 112 ? 12.684 13.777 1.554 1.00 28.52 112 ALA B CA 1
ATOM 4844 C C . ALA B 1 112 ? 11.212 13.609 1.931 1.00 29.07 112 ALA B C 1
ATOM 4845 O O . ALA B 1 112 ? 10.635 14.402 2.690 1.00 28.83 112 ALA B O 1
ATOM 4847 N N . ALA B 1 113 ? 10.600 12.552 1.423 1.00 29.35 113 ALA B N 1
ATOM 4848 C CA . ALA B 1 113 ? 9.189 12.349 1.730 1.00 29.91 113 ALA B CA 1
ATOM 4849 C C . ALA B 1 113 ? 9.015 11.859 3.181 1.00 30.35 113 ALA B C 1
ATOM 4850 O O . ALA B 1 113 ? 8.086 12.280 3.885 1.00 30.70 113 ALA B O 1
ATOM 4852 N N . TYR B 1 114 ? 9.915 10.994 3.642 1.00 31.13 114 TYR B N 1
ATOM 4853 C CA . TYR B 1 114 ? 9.851 10.566 5.024 1.00 31.89 114 TYR B CA 1
ATOM 4854 C C . TYR B 1 114 ? 10.210 11.700 5.938 1.00 31.88 114 TYR B C 1
ATOM 4855 O O . TYR B 1 114 ? 9.708 11.779 7.055 1.00 32.09 114 TYR B O 1
ATOM 4864 N N . THR B 1 115 ? 11.077 12.588 5.472 1.00 31.86 115 THR B N 1
ATOM 4865 C CA . THR B 1 115 ? 11.372 13.775 6.257 1.00 32.44 115 THR B CA 1
ATOM 4866 C C . THR B 1 115 ? 10.108 14.571 6.442 1.00 32.37 115 THR B C 1
ATOM 4867 O O . THR B 1 115 ? 9.863 15.067 7.529 1.00 33.25 115 THR B O 1
ATOM 4871 N N . ARG B 1 116 ? 9.294 14.676 5.397 1.00 32.73 116 ARG B N 1
ATOM 4872 C CA . ARG B 1 116 ? 8.037 15.425 5.503 1.00 32.97 116 ARG B CA 1
ATOM 4873 C C . ARG B 1 116 ? 7.084 14.769 6.504 1.00 32.56 116 ARG B C 1
ATOM 4874 O O . ARG B 1 116 ? 6.581 15.443 7.413 1.00 32.04 116 ARG B O 1
ATOM 4882 N N . ALA B 1 117 ? 6.838 13.471 6.322 1.00 31.91 117 ALA B N 1
ATOM 4883 C CA . ALA B 1 117 ? 6.022 12.665 7.232 1.00 32.46 117 ALA B CA 1
ATOM 4884 C C . ALA B 1 117 ? 6.446 12.845 8.684 1.00 33.16 117 ALA B C 1
ATOM 4885 O O . ALA B 1 117 ? 5.616 13.150 9.562 1.00 32.35 117 ALA B O 1
ATOM 4887 N N . HIS B 1 118 ? 7.742 12.672 8.933 1.00 33.91 118 HIS B N 1
ATOM 4888 C CA . HIS B 1 118 ? 8.310 12.947 10.255 1.00 35.12 118 HIS B CA 1
ATOM 4889 C C . HIS B 1 118 ? 7.929 14.328 10.843 1.00 35.65 118 HIS B C 1
ATOM 4890 O O . HIS B 1 118 ? 7.420 14.405 11.963 1.00 34.82 118 HIS B O 1
ATOM 4897 N N . GLN B 1 119 ? 8.148 15.407 10.090 1.00 36.76 119 GLN B N 1
ATOM 4898 C CA . GLN B 1 119 ? 7.852 16.766 10.583 1.00 37.76 119 GLN B CA 1
ATOM 4899 C C . GLN B 1 119 ? 6.393 16.927 10.954 1.00 38.06 119 GLN B C 1
ATOM 4900 O O . GLN B 1 119 ? 6.032 17.718 11.838 1.00 38.37 119 GLN B O 1
ATOM 4906 N N . LEU B 1 120 ? 5.559 16.170 10.260 1.00 38.15 120 LEU B N 1
ATOM 4907 C CA . LEU B 1 120 ? 4.138 16.199 10.466 1.00 38.63 120 LEU B CA 1
ATOM 4908 C C . LEU B 1 120 ? 3.761 15.380 11.678 1.00 39.16 120 LEU B C 1
ATOM 4909 O O . LEU B 1 120 ? 2.790 15.701 12.360 1.00 39.11 120 LEU B O 1
ATOM 4914 N N . LEU B 1 121 ? 4.530 14.327 11.943 1.00 39.54 121 LEU B N 1
ATOM 4915 C CA . LEU B 1 121 ? 4.266 13.431 13.065 1.00 40.37 121 LEU B CA 1
ATOM 4916 C C . LEU B 1 121 ? 5.513 13.110 13.871 1.00 41.37 121 LEU B C 1
ATOM 4917 O O . LEU B 1 121 ? 5.954 11.965 13.888 1.00 41.45 121 LEU B O 1
ATOM 4922 N N . PRO B 1 122 ? 6.081 14.121 14.547 1.00 42.26 122 PRO B N 1
ATOM 4923 C CA . PRO B 1 122 ? 7.302 13.958 15.334 1.00 43.18 122 PRO B CA 1
ATOM 4924 C C . PRO B 1 122 ? 7.238 12.871 16.400 1.00 44.05 122 PRO B C 1
ATOM 4925 O O . PRO B 1 122 ? 8.263 12.389 16.819 1.00 44.36 122 PRO B O 1
ATOM 4929 N N . GLU B 1 123 ? 6.055 12.524 16.881 1.00 45.41 123 GLU B N 1
ATOM 4930 C CA . GLU B 1 123 ? 5.959 11.609 18.015 1.00 46.48 123 GLU B CA 1
ATOM 4931 C C . GLU B 1 123 ? 6.058 10.190 17.535 1.00 46.39 123 GLU B C 1
ATOM 4932 O O . GLU B 1 123 ? 6.414 9.284 18.284 1.00 47.49 123 GLU B O 1
ATOM 4938 N N . GLU B 1 124 ? 5.710 10.005 16.277 1.00 45.34 124 GLU B N 1
ATOM 4939 C CA . GLU B 1 124 ? 5.349 8.711 15.777 1.00 44.20 124 GLU B CA 1
ATOM 4940 C C . GLU B 1 124 ? 6.621 7.873 15.545 1.00 43.31 124 GLU B C 1
ATOM 4941 O O . GLU B 1 124 ? 7.404 8.137 14.636 1.00 41.82 124 GLU B O 1
ATOM 4947 N N . PRO B 1 125 ? 6.828 6.854 16.398 1.00 42.75 125 PRO B N 1
ATOM 4948 C CA . PRO B 1 125 ? 8.031 6.019 16.424 1.00 41.59 125 PRO B CA 1
ATOM 4949 C C . PRO B 1 125 ? 8.211 5.133 15.200 1.00 41.01 125 PRO B C 1
ATOM 4950 O O . PRO B 1 125 ? 9.353 4.819 14.802 1.00 40.43 125 PRO B O 1
ATOM 4954 N N . TYR B 1 126 ? 7.121 4.719 14.573 1.00 39.83 126 TYR B N 1
ATOM 4955 C CA . TYR B 1 126 ? 7.295 3.961 13.349 1.00 38.19 126 TYR B CA 1
ATOM 4956 C C . TYR B 1 126 ? 7.946 4.845 12.283 1.00 37.21 126 TYR B C 1
ATOM 4957 O O . TYR B 1 126 ? 8.838 4.404 11.535 1.00 37.71 126 TYR B O 1
ATOM 4966 N N . ILE B 1 127 ? 7.496 6.091 12.209 1.00 35.32 127 ILE B N 1
ATOM 4967 C CA . ILE B 1 127 ? 7.983 7.021 11.200 1.00 34.43 127 ILE B CA 1
ATOM 4968 C C . ILE B 1 127 ? 9.433 7.392 11.472 1.00 33.87 127 ILE B C 1
ATOM 4969 O O . ILE B 1 127 ? 10.236 7.459 10.548 1.00 33.39 127 ILE B O 1
ATOM 4974 N N . THR B 1 128 ? 9.750 7.646 12.746 1.00 33.05 128 THR B N 1
ATOM 4975 C CA . THR B 1 128 ? 11.110 7.983 13.188 1.00 31.99 128 THR B CA 1
ATOM 4976 C C . THR B 1 128 ? 12.089 6.902 12.846 1.00 31.85 128 THR B C 1
ATOM 4977 O O . THR B 1 128 ? 13.190 7.163 12.330 1.00 31.84 128 THR B O 1
ATOM 4981 N N . ALA B 1 129 ? 11.695 5.662 13.092 1.00 32.05 129 ALA B N 1
ATOM 4982 C CA . ALA B 1 129 ? 12.592 4.568 12.798 1.00 31.18 129 ALA B CA 1
ATOM 4983 C C . ALA B 1 129 ? 12.832 4.402 11.291 1.00 32.04 129 ALA B C 1
ATOM 4984 O O . ALA B 1 129 ? 13.945 4.070 10.871 1.00 31.39 129 ALA B O 1
ATOM 4986 N N . GLN B 1 130 ? 11.814 4.636 10.459 1.00 32.53 130 GLN B N 1
ATOM 4987 C CA . GLN B 1 130 ? 12.007 4.535 8.987 1.00 33.01 130 GLN B CA 1
ATOM 4988 C C . GLN B 1 130 ? 12.878 5.669 8.453 1.00 31.82 130 GLN B C 1
ATOM 4989 O O . GLN B 1 130 ? 13.750 5.434 7.617 1.00 31.44 130 GLN B O 1
ATOM 4995 N N . LEU B 1 131 ? 12.627 6.890 8.924 1.00 30.82 131 LEU B N 1
ATOM 4996 C CA . LEU B 1 131 ? 13.480 8.025 8.579 1.00 31.25 131 LEU B CA 1
ATOM 4997 C C . LEU B 1 131 ? 14.951 7.798 8.989 1.00 31.58 131 LEU B C 1
ATOM 4998 O O . LEU B 1 131 ? 15.850 7.973 8.179 1.00 31.86 131 LEU B O 1
ATOM 5003 N N . LEU B 1 132 ? 15.199 7.415 10.238 1.00 31.72 132 LEU B N 1
ATOM 5004 C CA . LEU B 1 132 ? 16.571 7.113 10.674 1.00 32.43 132 LEU B CA 1
ATOM 5005 C C . LEU B 1 132 ? 17.202 6.055 9.767 1.00 32.22 132 LEU B C 1
ATOM 5006 O O . LEU B 1 132 ? 18.372 6.156 9.401 1.00 32.59 132 LEU B O 1
ATOM 5011 N N . ASN B 1 133 ? 16.416 5.057 9.371 1.00 32.53 133 ASN B N 1
ATOM 5012 C CA . ASN B 1 133 ? 16.902 3.986 8.469 1.00 33.14 133 ASN B CA 1
ATOM 5013 C C . ASN B 1 133 ? 17.374 4.541 7.135 1.00 32.78 133 ASN B C 1
ATOM 5014 O O . ASN B 1 133 ? 18.474 4.275 6.698 1.00 32.87 133 ASN B O 1
ATOM 5019 N N . TRP B 1 134 ? 16.515 5.322 6.486 1.00 33.21 134 TRP B N 1
ATOM 5020 C CA . TRP B 1 134 ? 16.901 6.067 5.281 1.00 32.96 134 TRP B CA 1
ATOM 5021 C C . TRP B 1 134 ? 18.116 6.935 5.506 1.00 32.19 134 TRP B C 1
ATOM 5022 O O . TRP B 1 134 ? 19.027 6.914 4.704 1.00 31.86 134 TRP B O 1
ATOM 5033 N N . ARG B 1 135 ? 18.102 7.745 6.552 1.00 31.52 135 ARG B N 1
ATOM 5034 C CA . ARG B 1 135 ? 19.231 8.654 6.790 1.00 31.89 135 ARG B CA 1
ATOM 5035 C C . ARG B 1 135 ? 20.597 7.948 6.913 1.00 31.31 135 ARG B C 1
ATOM 5036 O O . ARG B 1 135 ? 21.580 8.390 6.338 1.00 30.53 135 ARG B O 1
ATOM 5044 N N . ARG B 1 136 ? 20.662 6.852 7.665 1.00 31.84 136 ARG B N 1
ATOM 5045 C CA . ARG B 1 136 ? 21.918 6.097 7.742 1.00 31.90 136 ARG B CA 1
ATOM 5046 C C . ARG B 1 136 ? 22.338 5.596 6.381 1.00 32.71 136 ARG B C 1
ATOM 5047 O O . ARG B 1 136 ? 23.526 5.637 6.030 1.00 32.73 136 ARG B O 1
ATOM 5055 N N . ARG B 1 137 ? 21.367 5.088 5.615 1.00 33.45 137 ARG B N 1
ATOM 5056 C CA . ARG B 1 137 ? 21.656 4.433 4.342 1.00 33.42 137 ARG B CA 1
ATOM 5057 C C . ARG B 1 137 ? 22.262 5.448 3.385 1.00 32.76 137 ARG B C 1
ATOM 5058 O O . ARG B 1 137 ? 23.108 5.107 2.580 1.00 31.80 137 ARG B O 1
ATOM 5066 N N . LEU B 1 138 ? 21.785 6.693 3.462 1.00 31.45 138 LEU B N 1
ATOM 5067 C CA . LEU B 1 138 ? 22.284 7.737 2.584 1.00 30.98 138 LEU B CA 1
ATOM 5068 C C . LEU B 1 138 ? 23.364 8.597 3.244 1.00 30.90 138 LEU B C 1
ATOM 5069 O O . LEU B 1 138 ? 23.728 9.616 2.688 1.00 29.76 138 LEU B O 1
ATOM 5074 N N . CYS B 1 139 ? 23.870 8.198 4.415 1.00 30.05 139 CYS B N 1
ATOM 5075 C CA . CYS B 1 139 ? 24.901 8.984 5.092 1.00 30.58 139 CYS B CA 1
ATOM 5076 C C . CYS B 1 139 ? 24.491 10.459 5.261 1.00 31.02 139 CYS B C 1
ATOM 5077 O O . CYS B 1 139 ? 25.328 11.363 5.166 1.00 30.61 139 CYS B O 1
ATOM 5080 N N . ASP B 1 140 ? 23.209 10.691 5.521 1.00 31.72 140 ASP B N 1
ATOM 5081 C CA . ASP B 1 140 ? 22.724 12.025 5.839 1.00 33.58 140 ASP B CA 1
ATOM 5082 C C . ASP B 1 140 ? 22.565 12.089 7.348 1.00 34.64 140 ASP B C 1
ATOM 5083 O O . ASP B 1 140 ? 21.587 11.572 7.908 1.00 35.63 140 ASP B O 1
ATOM 5088 N N . TRP B 1 141 ? 23.528 12.720 8.015 1.00 35.14 141 TRP B N 1
ATOM 5089 C CA . TRP B 1 141 ? 23.638 12.657 9.471 1.00 34.74 141 TRP B CA 1
ATOM 5090 C C . TRP B 1 141 ? 22.928 13.736 10.288 1.00 35.32 141 TRP B C 1
ATOM 5091 O O . TRP B 1 141 ? 23.066 13.778 11.520 1.00 34.34 141 TRP B O 1
ATOM 5102 N N . ARG B 1 142 ? 22.188 14.602 9.603 1.00 36.62 142 ARG B N 1
ATOM 5103 C CA . ARG B 1 142 ? 21.388 15.638 10.270 1.00 38.85 142 ARG B CA 1
ATOM 5104 C C . ARG B 1 142 ? 20.456 15.038 11.331 1.00 40.22 142 ARG B C 1
ATOM 5105 O O . ARG B 1 142 ? 19.617 14.165 11.018 1.00 40.25 142 ARG B O 1
ATOM 5113 N N . ALA B 1 143 ? 20.607 15.505 12.576 1.00 40.90 143 ALA B N 1
ATOM 5114 C CA . ALA B 1 143 ? 19.722 15.106 13.670 1.00 41.29 143 ALA B CA 1
ATOM 5115 C C . ALA B 1 143 ? 19.910 13.630 14.057 1.00 41.79 143 ALA B C 1
ATOM 5116 O O . ALA B 1 143 ? 19.094 13.051 14.786 1.00 42.07 143 ALA B O 1
ATOM 5118 N N . LEU B 1 144 ? 20.999 13.030 13.596 1.00 41.41 144 LEU B N 1
ATOM 5119 C CA . LEU B 1 144 ? 21.201 11.597 13.778 1.00 41.24 144 LEU B CA 1
ATOM 5120 C C . LEU B 1 144 ? 21.180 11.123 15.239 1.00 41.59 144 LEU B C 1
ATOM 5121 O O . LEU B 1 144 ? 20.700 10.029 15.540 1.00 41.77 144 LEU B O 1
ATOM 5126 N N . ASP B 1 145 ? 21.719 11.928 16.140 1.00 42.10 145 ASP B N 1
ATOM 5127 C CA . ASP B 1 145 ? 21.788 11.561 17.541 1.00 43.28 145 ASP B CA 1
ATOM 5128 C C . ASP B 1 145 ? 20.439 11.655 18.249 1.00 42.79 145 ASP B C 1
ATOM 5129 O O . ASP B 1 145 ? 20.162 10.855 19.135 1.00 43.30 145 ASP B O 1
ATOM 5134 N N . VAL B 1 146 ? 19.614 12.634 17.896 1.00 41.95 146 VAL B N 1
ATOM 5135 C CA . VAL B 1 146 ? 18.266 12.680 18.469 1.00 41.37 146 VAL B CA 1
ATOM 5136 C C . VAL B 1 146 ? 17.349 11.589 17.922 1.00 40.47 146 VAL B C 1
ATOM 5137 O O . VAL B 1 146 ? 16.514 11.062 18.663 1.00 40.30 146 VAL B O 1
ATOM 5141 N N . LEU B 1 147 ? 17.505 11.256 16.645 1.00 38.79 147 LEU B N 1
ATOM 5142 C CA . LEU B 1 147 ? 16.709 10.202 16.025 1.00 38.12 147 LEU B CA 1
ATOM 5143 C C . LEU B 1 147 ? 17.078 8.898 16.665 1.00 38.21 147 LEU B C 1
ATOM 5144 O O . LEU B 1 147 ? 16.230 8.077 17.013 1.00 38.84 147 LEU B O 1
ATOM 5149 N N . SER B 1 148 ? 18.374 8.675 16.764 1.00 37.23 148 SER B N 1
ATOM 5150 C CA . SER B 1 148 ? 18.864 7.473 17.382 1.00 36.92 148 SER B CA 1
ATOM 5151 C C . SER B 1 148 ? 18.318 7.306 18.824 1.00 35.76 148 SER B C 1
ATOM 5152 O O . SER B 1 148 ? 17.921 6.206 19.206 1.00 35.17 148 SER B O 1
ATOM 5155 N N . ALA B 1 149 ? 18.337 8.393 19.606 1.00 33.71 149 ALA B N 1
ATOM 5156 C CA . ALA B 1 149 ? 17.879 8.393 20.992 1.00 34.23 149 ALA B CA 1
ATOM 5157 C C . ALA B 1 149 ? 16.371 8.059 21.114 1.00 34.73 149 ALA B C 1
ATOM 5158 O O . ALA B 1 149 ? 15.946 7.308 22.005 1.00 35.10 149 ALA B O 1
ATOM 5160 N N . GLN B 1 150 ? 15.565 8.668 20.239 1.00 33.73 150 GLN B N 1
ATOM 5161 C CA . GLN B 1 150 ? 14.134 8.335 20.101 1.00 33.86 150 GLN B CA 1
ATOM 5162 C C . GLN B 1 150 ? 13.841 6.878 19.772 1.00 33.30 150 GLN B C 1
ATOM 5163 O O . GLN B 1 150 ? 12.911 6.314 20.284 1.00 33.79 150 GLN B O 1
ATOM 5169 N N . VAL B 1 151 ? 14.692 6.251 18.984 1.00 32.25 151 VAL B N 1
ATOM 5170 C CA . VAL B 1 151 ? 14.445 4.918 18.549 1.00 32.75 151 VAL B CA 1
ATOM 5171 C C . VAL B 1 151 ? 14.786 3.864 19.647 1.00 32.86 151 VAL B C 1
ATOM 5172 O O . VAL B 1 151 ? 14.054 2.883 19.839 1.00 32.16 151 VAL B O 1
ATOM 5176 N N . ARG B 1 152 ? 15.926 4.043 20.318 1.00 32.29 152 ARG B N 1
ATOM 5177 C CA . ARG B 1 152 ? 16.263 3.262 21.508 1.00 32.04 152 ARG B CA 1
ATOM 5178 C C . ARG B 1 152 ? 15.232 3.540 22.616 1.00 31.62 152 ARG B C 1
ATOM 5179 O O . ARG B 1 152 ? 14.885 2.639 23.336 1.00 32.49 152 ARG B O 1
ATOM 5187 N N . ALA B 1 153 ? 14.729 4.754 22.742 1.00 29.95 153 ALA B N 1
ATOM 5188 C CA . ALA B 1 153 ? 13.645 4.984 23.720 1.00 31.18 153 ALA B CA 1
ATOM 5189 C C . ALA B 1 153 ? 12.344 4.222 23.444 1.00 30.93 153 ALA B C 1
ATOM 5190 O O . ALA B 1 153 ? 11.664 3.781 24.379 1.00 30.51 153 ALA B O 1
ATOM 5192 N N . ALA B 1 154 ? 11.966 4.138 22.174 1.00 30.94 154 ALA B N 1
ATOM 5193 C CA . ALA B 1 154 ? 10.744 3.460 21.789 1.00 30.68 154 ALA B CA 1
ATOM 5194 C C . ALA B 1 154 ? 10.940 1.962 22.090 1.00 30.24 154 ALA B C 1
ATOM 5195 O O . ALA B 1 154 ? 10.041 1.295 22.580 1.00 29.21 154 ALA B O 1
ATOM 5197 N N . VAL B 1 155 ? 12.130 1.443 21.818 1.00 29.64 155 VAL B N 1
ATOM 5198 C CA . VAL B 1 155 ? 12.471 0.031 22.198 1.00 29.29 155 VAL B CA 1
ATOM 5199 C C . VAL B 1 155 ? 12.302 -0.175 23.731 1.00 29.43 155 VAL B C 1
ATOM 5200 O O . VAL B 1 155 ? 11.670 -1.130 24.184 1.00 27.04 155 VAL B O 1
ATOM 5204 N N . ALA B 1 156 ? 12.802 0.781 24.516 1.00 29.53 156 ALA B N 1
ATOM 5205 C CA . ALA B 1 156 ? 12.687 0.717 25.968 1.00 30.30 156 ALA B CA 1
ATOM 5206 C C . ALA B 1 156 ? 11.216 0.803 26.455 1.00 31.07 156 ALA B C 1
ATOM 5207 O O . ALA B 1 156 ? 10.866 0.167 27.453 1.00 30.66 156 ALA B O 1
ATOM 5209 N N . GLN B 1 157 ? 10.391 1.627 25.780 1.00 32.44 157 GLN B N 1
ATOM 5210 C CA . GLN B 1 157 ? 8.923 1.713 25.990 1.00 33.27 157 GLN B CA 1
ATOM 5211 C C . GLN B 1 157 ? 8.161 0.467 25.485 1.00 33.64 157 GLN B C 1
ATOM 5212 O O . GLN B 1 157 ? 6.986 0.278 25.805 1.00 33.22 157 GLN B O 1
ATOM 5218 N N . GLY B 1 158 ? 8.810 -0.386 24.702 1.00 33.91 158 GLY B N 1
ATOM 5219 C CA . GLY B 1 158 ? 8.147 -1.614 24.232 1.00 34.81 158 GLY B CA 1
ATOM 5220 C C . GLY B 1 158 ? 7.122 -1.387 23.123 1.00 36.42 158 GLY B C 1
ATOM 5221 O O . GLY B 1 158 ? 6.139 -2.120 22.983 1.00 35.34 158 GLY B O 1
ATOM 5222 N N . VAL B 1 159 ? 7.352 -0.363 22.319 1.00 37.99 159 VAL B N 1
ATOM 5223 C CA . VAL B 1 159 ? 6.609 -0.207 21.082 1.00 39.83 159 VAL B CA 1
ATOM 5224 C C . VAL B 1 159 ? 6.935 -1.355 20.103 1.00 40.96 159 VAL B C 1
ATOM 5225 O O . VAL B 1 159 ? 7.896 -2.114 20.280 1.00 42.09 159 VAL B O 1
ATOM 5229 N N . GLY B 1 160 ? 6.139 -1.533 19.069 1.00 41.46 160 GLY B N 1
ATOM 5230 C CA . GLY B 1 160 ? 6.576 -2.525 18.076 1.00 41.98 160 GLY B CA 1
ATOM 5231 C C . GLY B 1 160 ? 7.448 -1.948 16.957 1.00 41.16 160 GLY B C 1
ATOM 5232 O O . GLY B 1 160 ? 7.771 -2.651 15.997 1.00 41.19 160 GLY B O 1
ATOM 5233 N N . ALA B 1 161 ? 7.839 -0.677 17.075 1.00 39.89 161 ALA B N 1
ATOM 5234 C CA . ALA B 1 161 ? 8.215 0.075 15.874 1.00 39.54 161 ALA B CA 1
ATOM 5235 C C . ALA B 1 161 ? 9.450 -0.384 15.085 1.00 38.99 161 ALA B C 1
ATOM 5236 O O . ALA B 1 161 ? 9.313 -0.634 13.914 1.00 39.42 161 ALA B O 1
ATOM 5238 N N . VAL B 1 162 ? 10.635 -0.505 15.682 1.00 38.53 162 VAL B N 1
ATOM 5239 C CA . VAL B 1 162 ? 11.827 -0.799 14.866 1.00 37.73 162 VAL B CA 1
ATOM 5240 C C . VAL B 1 162 ? 12.105 -2.276 14.668 1.00 36.57 162 VAL B C 1
ATOM 5241 O O . VAL B 1 162 ? 11.888 -3.094 15.545 1.00 35.70 162 VAL B O 1
ATOM 5245 N N . GLU B 1 163 ? 12.596 -2.612 13.488 1.00 37.20 163 GLU B N 1
ATOM 5246 C CA . GLU B 1 163 ? 12.992 -3.962 13.162 1.00 37.49 163 GLU B CA 1
ATOM 5247 C C . GLU B 1 163 ? 14.283 -4.289 13.908 1.00 37.23 163 GLU B C 1
ATOM 5248 O O . GLU B 1 163 ? 15.151 -3.404 14.045 1.00 35.11 163 GLU B O 1
ATOM 5254 N N . PRO B 1 164 ? 14.412 -5.537 14.415 1.00 37.43 164 PRO B N 1
ATOM 5255 C CA . PRO B 1 164 ? 15.688 -5.802 15.058 1.00 37.22 164 PRO B CA 1
ATOM 5256 C C . PRO B 1 164 ? 16.880 -5.603 14.127 1.00 37.82 164 PRO B C 1
ATOM 5257 O O . PRO B 1 164 ? 17.941 -5.140 14.553 1.00 38.47 164 PRO B O 1
ATOM 5261 N N . PHE B 1 165 ? 16.742 -5.955 12.863 1.00 37.22 165 PHE B N 1
ATOM 5262 C CA . PHE B 1 165 ? 17.873 -5.795 11.963 1.00 37.08 165 PHE B CA 1
ATOM 5263 C C . PHE B 1 165 ? 18.392 -4.343 11.827 1.00 35.60 165 PHE B C 1
ATOM 5264 O O . PHE B 1 165 ? 19.590 -4.104 11.827 1.00 35.68 165 PHE B O 1
ATOM 5272 N N . ALA B 1 166 ? 17.495 -3.398 11.660 1.00 33.16 166 ALA B N 1
ATOM 5273 C CA . ALA B 1 166 ? 17.867 -1.986 11.549 1.00 33.81 166 ALA B CA 1
ATOM 5274 C C . ALA B 1 166 ? 18.428 -1.481 12.883 1.00 34.43 166 ALA B C 1
ATOM 5275 O O . ALA B 1 166 ? 19.255 -0.563 12.903 1.00 34.39 166 ALA B O 1
ATOM 5277 N N . PHE B 1 167 ? 17.949 -2.084 13.988 1.00 34.12 167 PHE B N 1
ATOM 5278 C CA . PHE B 1 167 ? 18.389 -1.743 15.355 1.00 33.31 167 PHE B CA 1
ATOM 5279 C C . PHE B 1 167 ? 19.910 -2.037 15.604 1.00 32.72 167 PHE B C 1
ATOM 5280 O O . PHE B 1 167 ? 20.573 -1.318 16.365 1.00 31.22 167 PHE B O 1
ATOM 5288 N N . LEU B 1 168 ? 20.444 -3.057 14.932 1.00 32.54 168 LEU B N 1
ATOM 5289 C CA . LEU B 1 168 ? 21.875 -3.407 14.971 1.00 32.79 168 LEU B CA 1
ATOM 5290 C C . LEU B 1 168 ? 22.806 -2.214 14.650 1.00 33.62 168 LEU B C 1
ATOM 5291 O O . LEU B 1 168 ? 23.997 -2.182 15.033 1.00 33.34 168 LEU B O 1
ATOM 5296 N N . SER B 1 169 ? 22.291 -1.246 13.915 1.00 33.35 169 SER B N 1
ATOM 5297 C CA . SER B 1 169 ? 23.165 -0.170 13.543 1.00 34.76 169 SER B CA 1
ATOM 5298 C C . SER B 1 169 ? 23.233 0.971 14.615 1.00 34.50 169 SER B C 1
ATOM 5299 O O . SER B 1 169 ? 23.980 1.936 14.470 1.00 33.29 169 SER B O 1
ATOM 5302 N N . GLU B 1 170 ? 22.460 0.853 15.703 1.00 34.36 170 GLU B N 1
ATOM 5303 C CA . GLU B 1 170 ? 22.546 1.802 16.839 1.00 36.10 170 GLU B CA 1
ATOM 5304 C C . GLU B 1 170 ? 23.590 1.370 17.868 1.00 36.78 170 GLU B C 1
ATOM 5305 O O . GLU B 1 170 ? 23.856 0.192 18.050 1.00 36.23 170 GLU B O 1
ATOM 5311 N N . ASP B 1 171 ? 24.156 2.344 18.553 1.00 38.67 171 ASP B N 1
ATOM 5312 C CA . ASP B 1 171 ? 25.025 2.117 19.702 1.00 40.28 171 ASP B CA 1
ATOM 5313 C C . ASP B 1 171 ? 24.208 1.687 20.893 1.00 39.87 171 ASP B C 1
ATOM 5314 O O . ASP B 1 171 ? 23.820 2.529 21.653 1.00 40.23 171 ASP B O 1
ATOM 5319 N N . ALA B 1 172 ? 23.961 0.404 21.081 1.00 39.65 172 ALA B N 1
ATOM 5320 C CA . ALA B 1 172 ? 23.044 -0.038 22.124 1.00 38.59 172 ALA B CA 1
ATOM 5321 C C . ALA B 1 172 ? 23.651 -1.284 22.767 1.00 37.45 172 ALA B C 1
ATOM 5322 O O . ALA B 1 172 ? 24.415 -1.980 22.135 1.00 37.37 172 ALA B O 1
ATOM 5324 N N . SER B 1 173 ? 23.361 -1.541 24.030 1.00 36.24 173 SER B N 1
ATOM 5325 C CA . SER B 1 173 ? 23.856 -2.762 24.646 1.00 35.06 173 SER B CA 1
ATOM 5326 C C . SER B 1 173 ? 23.121 -3.998 24.122 1.00 34.63 173 SER B C 1
ATOM 5327 O O . SER B 1 173 ? 22.083 -3.885 23.477 1.00 33.50 173 SER B O 1
ATOM 5330 N N . ALA B 1 174 ? 23.650 -5.184 24.435 1.00 34.14 174 ALA B N 1
ATOM 5331 C CA . ALA B 1 174 ? 22.965 -6.421 24.106 1.00 34.02 174 ALA B CA 1
ATOM 5332 C C . ALA B 1 174 ? 21.647 -6.573 24.849 1.00 32.96 174 ALA B C 1
ATOM 5333 O O . ALA B 1 174 ? 20.771 -7.270 24.384 1.00 31.12 174 ALA B O 1
ATOM 5335 N N . ALA B 1 175 ? 21.500 -5.879 25.974 1.00 31.97 175 ALA B N 1
ATOM 5336 C CA . ALA B 1 175 ? 20.244 -5.831 26.717 1.00 32.31 175 ALA B CA 1
ATOM 5337 C C . ALA B 1 175 ? 19.168 -5.098 25.915 1.00 32.10 175 ALA B C 1
ATOM 5338 O O . ALA B 1 175 ? 18.038 -5.563 25.845 1.00 32.73 175 ALA B O 1
ATOM 5340 N N . GLU B 1 176 ? 19.498 -3.932 25.350 1.00 31.95 176 GLU B N 1
ATOM 5341 C CA . GLU B 1 176 ? 18.539 -3.188 24.526 1.00 32.00 176 GLU B CA 1
ATOM 5342 C C . GLU B 1 176 ? 18.180 -3.954 23.246 1.00 31.38 176 GLU B C 1
ATOM 5343 O O . GLU B 1 176 ? 17.029 -3.895 22.792 1.00 30.88 176 GLU B O 1
ATOM 5349 N N . GLN B 1 177 ? 19.146 -4.668 22.677 1.00 31.15 177 GLN B N 1
ATOM 5350 C CA . GLN B 1 177 ? 18.869 -5.456 21.500 1.00 31.82 177 GLN B CA 1
ATOM 5351 C C . GLN B 1 177 ? 17.892 -6.597 21.810 1.00 32.51 177 GLN B C 1
ATOM 5352 O O . GLN B 1 177 ? 17.016 -6.894 20.987 1.00 33.05 177 GLN B O 1
ATOM 5358 N N . LEU B 1 178 ? 18.086 -7.280 22.949 1.00 32.12 178 LEU B N 1
ATOM 5359 C CA . LEU B 1 178 ? 17.176 -8.337 23.417 1.00 31.54 178 LEU B CA 1
ATOM 5360 C C . LEU B 1 178 ? 15.789 -7.748 23.647 1.00 30.99 178 LEU B C 1
ATOM 5361 O O . LEU B 1 178 ? 14.777 -8.340 23.239 1.00 29.66 178 LEU B O 1
ATOM 5366 N N . ALA B 1 179 ? 15.735 -6.583 24.288 1.00 29.81 179 ALA B N 1
ATOM 5367 C CA . ALA B 1 179 ? 14.457 -5.903 24.442 1.00 30.54 179 ALA B CA 1
ATOM 5368 C C . ALA B 1 179 ? 13.722 -5.688 23.091 1.00 31.38 179 ALA B C 1
ATOM 5369 O O . ALA B 1 179 ? 12.511 -5.904 22.988 1.00 31.23 179 ALA B O 1
ATOM 5371 N N . CYS B 1 180 ? 14.453 -5.233 22.080 1.00 31.66 180 CYS B N 1
ATOM 5372 C CA . CYS B 1 180 ? 13.894 -4.941 20.758 1.00 32.62 180 CYS B CA 1
ATOM 5373 C C . CYS B 1 180 ? 13.381 -6.249 20.071 1.00 32.37 180 CYS B C 1
ATOM 5374 O O . CYS B 1 180 ? 12.257 -6.329 19.616 1.00 31.78 180 CYS B O 1
ATOM 5377 N N . ALA B 1 181 ? 14.209 -7.268 20.058 1.00 32.05 181 ALA B N 1
ATOM 5378 C CA . ALA B 1 181 ? 13.857 -8.557 19.477 1.00 33.67 181 ALA B CA 1
ATOM 5379 C C . ALA B 1 181 ? 12.655 -9.184 20.169 1.00 34.10 181 ALA B C 1
ATOM 5380 O O . ALA B 1 181 ? 11.701 -9.619 19.514 1.00 33.39 181 ALA B O 1
ATOM 5382 N N . ARG B 1 182 ? 12.714 -9.259 21.495 1.00 34.50 182 ARG B N 1
ATOM 5383 C CA . ARG B 1 182 ? 11.652 -9.881 22.254 1.00 34.88 182 ARG B CA 1
ATOM 5384 C C . ARG B 1 182 ? 10.292 -9.192 22.087 1.00 35.30 182 ARG B C 1
ATOM 5385 O O . ARG B 1 182 ? 9.269 -9.879 22.030 1.00 34.20 182 ARG B O 1
ATOM 5393 N N . THR B 1 183 ? 10.250 -7.861 22.018 1.00 34.98 183 THR B N 1
ATOM 5394 C CA . THR B 1 183 ? 8.952 -7.215 21.860 1.00 36.66 183 THR B CA 1
ATOM 5395 C C . THR B 1 183 ? 8.358 -7.371 20.446 1.00 36.56 183 THR B C 1
ATOM 5396 O O . THR B 1 183 ? 7.161 -7.553 20.280 1.00 35.54 183 THR B O 1
ATOM 5400 N N . ARG B 1 184 ? 9.208 -7.313 19.432 1.00 37.85 184 ARG B N 1
ATOM 5401 C CA . ARG B 1 184 ? 8.808 -7.632 18.058 1.00 39.25 184 ARG B CA 1
ATOM 5402 C C . ARG B 1 184 ? 8.342 -9.094 17.972 1.00 39.45 184 ARG B C 1
ATOM 5403 O O . ARG B 1 184 ? 7.241 -9.384 17.488 1.00 40.64 184 ARG B O 1
ATOM 5411 N N . ALA B 1 185 ? 9.151 -10.017 18.468 1.00 38.82 185 ALA B N 1
ATOM 5412 C CA . ALA B 1 185 ? 8.764 -11.428 18.437 1.00 38.91 185 ALA B CA 1
ATOM 5413 C C . ALA B 1 185 ? 7.442 -11.686 19.154 1.00 39.25 185 ALA B C 1
ATOM 5414 O O . ALA B 1 185 ? 6.616 -12.431 18.640 1.00 38.22 185 ALA B O 1
ATOM 5416 N N . GLN B 1 186 ? 7.199 -11.033 20.289 1.00 40.14 186 GLN B N 1
ATOM 5417 C CA . GLN B 1 186 ? 5.988 -11.338 21.067 1.00 41.62 186 GLN B CA 1
ATOM 5418 C C . GLN B 1 186 ? 4.725 -10.746 20.439 1.00 41.96 186 GLN B C 1
ATOM 5419 O O . GLN B 1 186 ? 3.622 -11.249 20.680 1.00 42.86 186 GLN B O 1
ATOM 5425 N N . ALA B 1 187 ? 4.873 -9.672 19.658 1.00 41.99 187 ALA B N 1
ATOM 5426 C CA . ALA B 1 187 ? 3.759 -9.107 18.883 1.00 42.51 187 ALA B CA 1
ATOM 5427 C C . ALA B 1 187 ? 3.326 -10.117 17.823 1.00 43.00 187 ALA B C 1
ATOM 5428 O O . ALA B 1 187 ? 2.153 -10.383 17.628 1.00 43.45 187 ALA B O 1
ATOM 5430 N N . ILE B 1 188 ? 4.299 -10.667 17.129 1.00 43.83 188 ILE B N 1
ATOM 5431 C CA . ILE B 1 188 ? 4.057 -11.709 16.152 1.00 44.52 188 ILE B CA 1
ATOM 5432 C C . ILE B 1 188 ? 3.522 -12.983 16.798 1.00 45.61 188 ILE B C 1
ATOM 5433 O O . ILE B 1 188 ? 2.553 -13.546 16.315 1.00 46.33 188 ILE B O 1
ATOM 5438 N N . ALA B 1 189 ? 4.100 -13.431 17.909 1.00 46.47 189 ALA B N 1
ATOM 5439 C CA . ALA B 1 189 ? 3.636 -14.673 18.512 1.00 46.87 189 ALA B CA 1
ATOM 5440 C C . ALA B 1 189 ? 2.205 -14.531 18.966 1.00 48.22 189 ALA B C 1
ATOM 5441 O O . ALA B 1 189 ? 1.515 -15.531 19.143 1.00 48.94 189 ALA B O 1
ATOM 5443 N N . ALA B 1 190 ? 1.762 -13.291 19.177 1.00 48.35 190 ALA B N 1
ATOM 5444 C CA . ALA B 1 190 ? 0.394 -13.035 19.587 1.00 49.47 190 ALA B CA 1
ATOM 5445 C C . ALA B 1 190 ? -0.612 -13.151 18.437 1.00 49.78 190 ALA B C 1
ATOM 5446 O O . ALA B 1 190 ? -1.797 -13.269 18.674 1.00 50.58 190 ALA B O 1
ATOM 5448 N N . SER B 1 191 ? -0.163 -13.107 17.198 1.00 50.25 191 SER B N 1
ATOM 5449 C CA . SER B 1 191 ? -1.111 -13.178 16.098 1.00 51.03 191 SER B CA 1
ATOM 5450 C C . SER B 1 191 ? -1.101 -14.547 15.392 1.00 51.25 191 SER B C 1
ATOM 5451 O O . SER B 1 191 ? -1.750 -14.695 14.356 1.00 51.49 191 SER B O 1
ATOM 5454 N N . VAL B 1 192 ? -0.373 -15.529 15.942 1.00 50.63 192 VAL B N 1
ATOM 5455 C CA . VAL B 1 192 ? -0.200 -16.841 15.296 1.00 50.21 192 VAL B CA 1
ATOM 5456 C C . VAL B 1 192 ? -0.511 -18.061 16.195 1.00 49.95 192 VAL B C 1
ATOM 5457 O O . VAL B 1 192 ? 0.066 -18.218 17.257 1.00 50.78 192 VAL B O 1
ATOM 5461 N N . ARG B 1 193 ? -1.409 -18.943 15.775 1.00 49.15 193 ARG B N 1
ATOM 5462 C CA . ARG B 1 193 ? -1.526 -20.235 16.462 1.00 48.09 193 ARG B CA 1
ATOM 5463 C C . ARG B 1 193 ? -0.534 -21.155 15.764 1.00 45.96 193 ARG B C 1
ATOM 5464 O O . ARG B 1 193 ? -0.607 -21.314 14.569 1.00 46.67 193 ARG B O 1
ATOM 5472 N N . PRO B 1 194 ? 0.417 -21.742 16.489 1.00 45.15 194 PRO B N 1
ATOM 5473 C CA . PRO B 1 194 ? 1.365 -22.637 15.812 1.00 43.60 194 PRO B CA 1
ATOM 5474 C C . PRO B 1 194 ? 0.717 -23.914 15.276 1.00 43.02 194 PRO B C 1
ATOM 5475 O O . PRO B 1 194 ? -0.398 -24.263 15.666 1.00 42.98 194 PRO B O 1
ATOM 5479 N N . LEU B 1 195 ? 1.411 -24.626 14.413 1.00 41.38 195 LEU B N 1
ATOM 5480 C CA . LEU B 1 195 ? 0.928 -25.928 13.989 1.00 40.89 195 LEU B CA 1
ATOM 5481 C C . LEU B 1 195 ? 0.990 -26.859 15.194 1.00 40.85 195 LEU B C 1
ATOM 5482 O O . LEU B 1 195 ? 1.721 -26.600 16.136 1.00 40.32 195 LEU B O 1
ATOM 5487 N N . ALA B 1 196 ? 0.266 -27.966 15.153 1.00 40.63 196 ALA B N 1
ATOM 5488 C CA . ALA B 1 196 ? 0.289 -28.862 16.290 1.00 41.15 196 ALA B CA 1
ATOM 5489 C C . ALA B 1 196 ? 1.702 -29.414 16.378 1.00 41.49 196 ALA B C 1
ATOM 5490 O O . ALA B 1 196 ? 2.339 -29.636 15.358 1.00 41.59 196 ALA B O 1
ATOM 5492 N N . PRO B 1 197 ? 2.200 -29.654 17.597 1.00 42.26 197 PRO B N 1
ATOM 5493 C CA . PRO B 1 197 ? 3.603 -30.078 17.722 1.00 42.57 197 PRO B CA 1
ATOM 5494 C C . PRO B 1 197 ? 3.906 -31.447 17.085 1.00 43.63 197 PRO B C 1
ATOM 5495 O O . PRO B 1 197 ? 3.040 -32.324 16.965 1.00 41.01 197 PRO B O 1
ATOM 5499 N N . THR B 1 198 ? 5.167 -31.616 16.705 1.00 43.81 198 THR B N 1
ATOM 5500 C CA . THR B 1 198 ? 5.622 -32.873 16.161 1.00 44.34 198 THR B CA 1
ATOM 5501 C C . THR B 1 198 ? 6.798 -33.292 17.037 1.00 43.08 198 THR B C 1
ATOM 5502 O O . THR B 1 198 ? 7.042 -32.677 18.061 1.00 44.05 198 THR B O 1
ATOM 5506 N N . ARG B 1 199 ? 7.551 -34.309 16.654 1.00 41.51 199 ARG B N 1
ATOM 5507 C CA . ARG B 1 199 ? 8.717 -34.696 17.455 1.00 39.49 199 ARG B CA 1
ATOM 5508 C C . ARG B 1 199 ? 9.895 -34.993 16.535 1.00 37.11 199 ARG B C 1
ATOM 5509 O O . ARG B 1 199 ? 9.687 -35.315 15.388 1.00 35.18 199 ARG B O 1
ATOM 5517 N N . VAL B 1 200 ? 11.120 -34.920 17.038 1.00 35.74 200 VAL B N 1
ATOM 5518 C CA . VAL B 1 200 ? 12.277 -35.371 16.273 1.00 35.76 200 VAL B CA 1
ATOM 5519 C C . VAL B 1 200 ? 12.150 -36.884 16.001 1.00 35.32 200 VAL B C 1
ATOM 5520 O O . VAL B 1 200 ? 11.753 -37.602 16.861 1.00 33.13 200 VAL B O 1
ATOM 5524 N N . ARG B 1 201 ? 12.440 -37.360 14.800 1.00 35.09 201 ARG B N 1
ATOM 5525 C CA . ARG B 1 201 ? 12.313 -38.804 14.514 1.00 36.27 201 ARG B CA 1
ATOM 5526 C C . ARG B 1 201 ? 13.226 -39.674 15.416 1.00 36.54 201 ARG B C 1
ATOM 5527 O O . ARG B 1 201 ? 14.318 -39.254 15.814 1.00 36.08 201 ARG B O 1
ATOM 5535 N N . SER B 1 202 ? 12.781 -40.880 15.720 1.00 37.13 202 SER B N 1
ATOM 5536 C CA . SER B 1 202 ? 13.579 -41.809 16.515 1.00 38.69 202 SER B CA 1
ATOM 5537 C C . SER B 1 202 ? 14.781 -42.406 15.774 1.00 39.65 202 SER B C 1
ATOM 5538 O O . SER B 1 202 ? 15.850 -42.643 16.350 1.00 39.78 202 SER B O 1
ATOM 5541 N N . LYS B 1 203 ? 14.574 -42.687 14.505 1.00 41.02 203 LYS B N 1
ATOM 5542 C CA . LYS B 1 203 ? 15.522 -43.456 13.724 1.00 42.43 203 LYS B CA 1
ATOM 5543 C C . LYS B 1 203 ? 15.479 -42.967 12.288 1.00 42.48 203 LYS B C 1
ATOM 5544 O O . LYS B 1 203 ? 14.435 -42.583 11.795 1.00 41.95 203 LYS B O 1
ATOM 5550 N N . GLY B 1 204 ? 16.626 -43.018 11.626 1.00 43.02 204 GLY B N 1
ATOM 5551 C CA . GLY B 1 204 ? 16.705 -42.700 10.237 1.00 43.09 204 GLY B CA 1
ATOM 5552 C C . GLY B 1 204 ? 17.520 -41.460 10.040 1.00 42.61 204 GLY B C 1
ATOM 5553 O O . GLY B 1 204 ? 17.921 -40.797 10.999 1.00 44.04 204 GLY B O 1
ATOM 5554 N N . PRO B 1 205 ? 17.813 -41.143 8.783 1.00 42.18 205 PRO B N 1
ATOM 5555 C CA . PRO B 1 205 ? 18.631 -39.983 8.562 1.00 40.86 205 PRO B CA 1
ATOM 5556 C C . PRO B 1 205 ? 17.937 -38.775 9.128 1.00 40.11 205 PRO B C 1
ATOM 5557 O O . PRO B 1 205 ? 16.716 -38.676 9.082 1.00 38.78 205 PRO B O 1
ATOM 5561 N N . LEU B 1 206 ? 18.722 -37.839 9.623 1.00 38.26 206 LEU B N 1
ATOM 5562 C CA . LEU B 1 206 ? 18.164 -36.699 10.262 1.00 38.54 206 LEU B CA 1
ATOM 5563 C C . LEU B 1 206 ? 17.937 -35.662 9.160 1.00 38.29 206 LEU B C 1
ATOM 5564 O O . LEU B 1 206 ? 18.809 -35.485 8.287 1.00 36.73 206 LEU B O 1
ATOM 5569 N N . ARG B 1 207 ? 16.789 -34.970 9.182 1.00 36.58 207 ARG B N 1
ATOM 5570 C CA . ARG B 1 207 ? 16.491 -34.046 8.128 1.00 36.03 207 ARG B CA 1
ATOM 5571 C C . ARG B 1 207 ? 16.658 -32.648 8.671 1.00 35.86 207 ARG B C 1
ATOM 5572 O O . ARG B 1 207 ? 16.041 -32.294 9.697 1.00 35.15 207 ARG B O 1
ATOM 5580 N N . VAL B 1 208 ? 17.524 -31.864 8.028 1.00 34.46 208 VAL B N 1
ATOM 5581 C CA . VAL B 1 208 ? 17.877 -30.575 8.583 1.00 34.26 208 VAL B CA 1
ATOM 5582 C C . VAL B 1 208 ? 17.515 -29.592 7.501 1.00 34.38 208 VAL B C 1
ATOM 5583 O O . VAL B 1 208 ? 17.868 -29.825 6.373 1.00 35.14 208 VAL B O 1
ATOM 5587 N N . GLY B 1 209 ? 16.855 -28.480 7.825 1.00 33.73 209 GLY B N 1
ATOM 5588 C CA . GLY B 1 209 ? 16.423 -27.573 6.809 1.00 32.23 209 GLY B CA 1
ATOM 5589 C C . GLY B 1 209 ? 16.868 -26.171 7.126 1.00 34.52 209 GLY B C 1
ATOM 5590 O O . GLY B 1 209 ? 17.212 -25.887 8.279 1.00 33.68 209 GLY B O 1
ATOM 5591 N N . PHE B 1 210 ? 16.867 -25.305 6.111 1.00 34.13 210 PHE B N 1
ATOM 5592 C CA . PHE B 1 210 ? 17.433 -23.984 6.255 1.00 35.31 210 PHE B CA 1
ATOM 5593 C C . PHE B 1 210 ? 16.499 -23.121 5.436 1.00 34.93 210 PHE B C 1
ATOM 5594 O O . PHE B 1 210 ? 16.199 -23.461 4.303 1.00 35.17 210 PHE B O 1
ATOM 5602 N N . VAL B 1 211 ? 16.074 -22.005 5.989 1.00 34.94 211 VAL B N 1
ATOM 5603 C CA . VAL B 1 211 ? 15.174 -21.078 5.295 1.00 35.10 211 VAL B CA 1
ATOM 5604 C C . VAL B 1 211 ? 15.892 -19.765 5.078 1.00 36.49 211 VAL B C 1
ATOM 5605 O O . VAL B 1 211 ? 16.504 -19.221 6.026 1.00 36.52 211 VAL B O 1
ATOM 5609 N N . SER B 1 212 ? 15.774 -19.236 3.858 1.00 36.86 212 SER B N 1
ATOM 5610 C CA . SER B 1 212 ? 16.471 -18.010 3.453 1.00 37.62 212 SER B CA 1
ATOM 5611 C C . SER B 1 212 ? 15.928 -17.457 2.159 1.00 36.76 212 SER B C 1
ATOM 5612 O O . SER B 1 212 ? 15.530 -18.213 1.230 1.00 35.78 212 SER B O 1
ATOM 5615 N N . ASN B 1 213 ? 15.918 -16.140 2.081 1.00 35.87 213 ASN B N 1
ATOM 5616 C CA . ASN B 1 213 ? 15.733 -15.483 0.821 1.00 35.95 213 ASN B CA 1
ATOM 5617 C C . ASN B 1 213 ? 17.085 -15.320 0.063 1.00 36.38 213 ASN B C 1
ATOM 5618 O O . ASN B 1 213 ? 17.147 -14.721 -1.009 1.00 36.61 213 ASN B O 1
ATOM 5623 N N . GLY B 1 214 ? 18.163 -15.828 0.600 1.00 35.75 214 GLY B N 1
ATOM 5624 C CA . GLY B 1 214 ? 19.463 -15.522 0.029 1.00 36.95 214 GLY B CA 1
ATOM 5625 C C . GLY B 1 214 ? 20.177 -16.708 -0.582 1.00 36.17 214 GLY B C 1
ATOM 5626 O O . GLY B 1 214 ? 21.397 -16.714 -0.653 1.00 36.70 214 GLY B O 1
ATOM 5627 N N . PHE B 1 215 ? 19.423 -17.710 -1.030 1.00 35.22 215 PHE B N 1
ATOM 5628 C CA . PHE B 1 215 ? 20.075 -18.846 -1.684 1.00 37.46 215 PHE B CA 1
ATOM 5629 C C . PHE B 1 215 ? 20.247 -18.450 -3.161 1.00 37.59 215 PHE B C 1
ATOM 5630 O O . PHE B 1 215 ? 19.377 -18.704 -4.014 1.00 37.14 215 PHE B O 1
ATOM 5638 N N . GLY B 1 216 ? 21.336 -17.721 -3.431 1.00 38.13 216 GLY B N 1
ATOM 5639 C CA . GLY B 1 216 ? 21.538 -17.111 -4.727 1.00 36.45 216 GLY B CA 1
ATOM 5640 C C . GLY B 1 216 ? 22.747 -16.205 -4.606 1.00 37.25 216 GLY B C 1
ATOM 5641 O O . GLY B 1 216 ? 23.551 -16.397 -3.708 1.00 35.80 216 GLY B O 1
ATOM 5642 N N . ALA B 1 217 ? 22.886 -15.232 -5.504 1.00 37.37 217 ALA B N 1
ATOM 5643 C CA . ALA B 1 217 ? 23.954 -14.225 -5.373 1.00 38.52 217 ALA B CA 1
ATOM 5644 C C . ALA B 1 217 ? 23.632 -13.243 -4.258 1.00 39.60 217 ALA B C 1
ATOM 5645 O O . ALA B 1 217 ? 23.170 -12.106 -4.490 1.00 41.13 217 ALA B O 1
ATOM 5647 N N . HIS B 1 218 ? 23.883 -13.668 -3.033 1.00 39.21 218 HIS B N 1
ATOM 5648 C CA . HIS B 1 218 ? 23.518 -12.897 -1.832 1.00 40.24 218 HIS B CA 1
ATOM 5649 C C . HIS B 1 218 ? 24.474 -13.472 -0.776 1.00 39.71 218 HIS B C 1
ATOM 5650 O O . HIS B 1 218 ? 24.928 -14.620 -0.915 1.00 39.29 218 HIS B O 1
ATOM 5657 N N . PRO B 1 219 ? 24.872 -12.649 0.213 1.00 40.54 219 PRO B N 1
ATOM 5658 C CA . PRO B 1 219 ? 25.784 -13.075 1.274 1.00 40.19 219 PRO B CA 1
ATOM 5659 C C . PRO B 1 219 ? 25.460 -14.434 1.925 1.00 40.81 219 PRO B C 1
ATOM 5660 O O . PRO B 1 219 ? 26.352 -15.235 2.235 1.00 38.97 219 PRO B O 1
ATOM 5664 N N . THR B 1 220 ? 24.204 -14.726 2.148 1.00 40.14 220 THR B N 1
ATOM 5665 C CA . THR B 1 220 ? 23.917 -15.977 2.819 1.00 41.89 220 THR B CA 1
ATOM 5666 C C . THR B 1 220 ? 24.321 -17.206 1.992 1.00 41.00 220 THR B C 1
ATOM 5667 O O . THR B 1 220 ? 24.940 -18.126 2.522 1.00 42.03 220 THR B O 1
ATOM 5671 N N . GLY B 1 221 ? 23.974 -17.233 0.709 1.00 40.73 221 GLY B N 1
ATOM 5672 C CA . GLY B 1 221 ? 24.301 -18.400 -0.166 1.00 39.42 221 GLY B CA 1
ATOM 5673 C C . GLY B 1 221 ? 25.816 -18.417 -0.340 1.00 39.40 221 GLY B C 1
ATOM 5674 O O . GLY B 1 221 ? 26.444 -19.444 -0.329 1.00 39.99 221 GLY B O 1
ATOM 5675 N N . LEU B 1 222 ? 26.397 -17.234 -0.417 1.00 39.20 222 LEU B N 1
ATOM 5676 C CA . LEU B 1 222 ? 27.839 -17.049 -0.545 1.00 40.43 222 LEU B CA 1
ATOM 5677 C C . LEU B 1 222 ? 28.652 -17.615 0.631 1.00 39.24 222 LEU B C 1
ATOM 5678 O O . LEU B 1 222 ? 29.720 -18.172 0.417 1.00 40.31 222 LEU B O 1
ATOM 5683 N N . LEU B 1 223 ? 28.148 -17.483 1.849 1.00 37.87 223 LEU B N 1
ATOM 5684 C CA . LEU B 1 223 ? 28.793 -18.028 3.048 1.00 38.16 223 LEU B CA 1
ATOM 5685 C C . LEU B 1 223 ? 28.598 -19.536 3.237 1.00 37.56 223 LEU B C 1
ATOM 5686 O O . LEU B 1 223 ? 29.456 -20.197 3.808 1.00 39.11 223 LEU B O 1
ATOM 5691 N N . THR B 1 224 ? 27.490 -20.090 2.789 1.00 35.31 224 THR B N 1
ATOM 5692 C CA . THR B 1 224 ? 27.160 -21.443 3.196 1.00 38.55 224 THR B CA 1
ATOM 5693 C C . THR B 1 224 ? 27.421 -22.452 2.096 1.00 36.36 224 THR B C 1
ATOM 5694 O O . THR B 1 224 ? 27.414 -23.644 2.343 1.00 38.48 224 THR B O 1
ATOM 5698 N N . VAL B 1 225 ? 27.626 -21.974 0.874 1.00 36.11 225 VAL B N 1
ATOM 5699 C CA . VAL B 1 225 ? 27.720 -22.877 -0.281 1.00 35.12 225 VAL B CA 1
ATOM 5700 C C . VAL B 1 225 ? 28.813 -23.942 -0.152 1.00 35.76 225 VAL B C 1
ATOM 5701 O O . VAL B 1 225 ? 28.543 -25.110 -0.402 1.00 36.23 225 VAL B O 1
ATOM 5705 N N . ALA B 1 226 ? 30.030 -23.584 0.277 1.00 35.11 226 ALA B N 1
ATOM 5706 C CA . ALA B 1 226 ? 31.099 -24.575 0.335 1.00 36.30 226 ALA B CA 1
ATOM 5707 C C . ALA B 1 226 ? 30.895 -25.541 1.529 1.00 36.87 226 ALA B C 1
ATOM 5708 O O . ALA B 1 226 ? 31.238 -26.733 1.476 1.00 36.94 226 ALA B O 1
ATOM 5710 N N . LEU B 1 227 ? 30.326 -25.021 2.600 1.00 36.23 227 LEU B N 1
ATOM 5711 C CA . LEU B 1 227 ? 29.900 -25.877 3.728 1.00 36.01 227 LEU B CA 1
ATOM 5712 C C . LEU B 1 227 ? 28.885 -26.934 3.337 1.00 36.09 227 LEU B C 1
ATOM 5713 O O . LEU B 1 227 ? 29.019 -28.095 3.734 1.00 35.09 227 LEU B O 1
ATOM 5718 N N . PHE B 1 228 ? 27.834 -26.536 2.611 1.00 35.73 228 PHE B N 1
ATOM 5719 C CA . PHE B 1 228 ? 26.843 -27.543 2.145 1.00 34.51 228 PHE B CA 1
ATOM 5720 C C . PHE B 1 228 ? 27.468 -28.563 1.237 1.00 35.24 228 PHE B C 1
ATOM 5721 O O . PHE B 1 228 ? 27.154 -29.772 1.340 1.00 35.24 228 PHE B O 1
ATOM 5729 N N . GLU B 1 229 ? 28.386 -28.122 0.364 1.00 34.59 229 GLU B N 1
ATOM 5730 C CA . GLU B 1 229 ? 29.127 -29.092 -0.468 1.00 34.78 229 GLU B CA 1
ATOM 5731 C C . GLU B 1 229 ? 29.933 -30.061 0.430 1.00 35.25 229 GLU B C 1
ATOM 5732 O O . GLU B 1 229 ? 30.047 -31.246 0.150 1.00 33.92 229 GLU B O 1
ATOM 5738 N N . ALA B 1 230 ? 30.543 -29.536 1.484 1.00 35.64 230 ALA B N 1
ATOM 5739 C CA . ALA B 1 230 ? 31.368 -30.376 2.354 1.00 35.87 230 ALA B CA 1
ATOM 5740 C C . ALA B 1 230 ? 30.479 -31.309 3.188 1.00 36.99 230 ALA B C 1
ATOM 5741 O O . ALA B 1 230 ? 30.808 -32.495 3.338 1.00 37.03 230 ALA B O 1
ATOM 5743 N N . LEU B 1 231 ? 29.344 -30.798 3.698 1.00 36.25 231 LEU B N 1
ATOM 5744 C CA . LEU B 1 231 ? 28.369 -31.691 4.391 1.00 37.84 231 LEU B CA 1
ATOM 5745 C C . LEU B 1 231 ? 27.913 -32.873 3.547 1.00 39.43 231 LEU B C 1
ATOM 5746 O O . LEU B 1 231 ? 27.813 -34.044 4.017 1.00 39.29 231 LEU B O 1
ATOM 5751 N N . GLN B 1 232 ? 27.594 -32.570 2.295 1.00 41.11 232 GLN B N 1
ATOM 5752 C CA . GLN B 1 232 ? 27.113 -33.625 1.368 1.00 43.35 232 GLN B CA 1
ATOM 5753 C C . GLN B 1 232 ? 28.167 -34.715 1.247 1.00 44.10 232 GLN B C 1
ATOM 5754 O O . GLN B 1 232 ? 27.856 -35.906 1.171 1.00 44.71 232 GLN B O 1
ATOM 5760 N N . ARG B 1 233 ? 29.428 -34.298 1.227 1.00 45.09 233 ARG B N 1
ATOM 5761 C CA . ARG B 1 233 ? 30.533 -35.216 1.197 1.00 46.32 233 ARG B CA 1
ATOM 5762 C C . ARG B 1 233 ? 30.858 -35.875 2.543 1.00 46.74 233 ARG B C 1
ATOM 5763 O O . ARG B 1 233 ? 31.213 -37.073 2.591 1.00 46.35 233 ARG B O 1
ATOM 5771 N N . ARG B 1 234 ? 30.780 -35.106 3.634 1.00 45.62 234 ARG B N 1
ATOM 5772 C CA . ARG B 1 234 ? 31.291 -35.633 4.906 1.00 45.75 234 ARG B CA 1
ATOM 5773 C C . ARG B 1 234 ? 30.259 -36.182 5.931 1.00 45.01 234 ARG B C 1
ATOM 5774 O O . ARG B 1 234 ? 30.630 -36.942 6.821 1.00 43.49 234 ARG B O 1
ATOM 5782 N N . GLN B 1 235 ? 28.986 -35.799 5.800 1.00 44.56 235 GLN B N 1
ATOM 5783 C CA . GLN B 1 235 ? 27.960 -36.153 6.772 1.00 44.60 235 GLN B CA 1
ATOM 5784 C C . GLN B 1 235 ? 26.801 -36.889 6.080 1.00 45.75 235 GLN B C 1
ATOM 5785 O O . GLN B 1 235 ? 25.739 -36.326 5.887 1.00 44.42 235 GLN B O 1
ATOM 5791 N N . PRO B 1 236 ? 26.988 -38.173 5.760 1.00 46.61 236 PRO B N 1
ATOM 5792 C CA . PRO B 1 236 ? 25.998 -39.033 5.113 1.00 47.70 236 PRO B CA 1
ATOM 5793 C C . PRO B 1 236 ? 24.697 -39.311 5.920 1.00 47.93 236 PRO B C 1
ATOM 5794 O O . PRO B 1 236 ? 23.669 -39.610 5.331 1.00 47.80 236 PRO B O 1
ATOM 5798 N N . ASP B 1 237 ? 24.746 -39.235 7.248 1.00 47.87 237 ASP B N 1
ATOM 5799 C CA . ASP B 1 237 ? 23.550 -39.440 8.070 1.00 47.25 237 ASP B CA 1
ATOM 5800 C C . ASP B 1 237 ? 22.647 -38.208 8.227 1.00 47.32 237 ASP B C 1
ATOM 5801 O O . ASP B 1 237 ? 21.722 -38.281 9.053 1.00 47.45 237 ASP B O 1
ATOM 5806 N N . LEU B 1 238 ? 22.949 -37.113 7.487 1.00 45.06 238 LEU B N 1
ATOM 5807 C CA . LEU B 1 238 ? 22.145 -35.860 7.447 1.00 44.94 238 LEU B CA 1
ATOM 5808 C C . LEU B 1 238 ? 21.587 -35.566 6.060 1.00 44.24 238 LEU B C 1
ATOM 5809 O O . LEU B 1 238 ? 22.353 -35.428 5.111 1.00 44.66 238 LEU B O 1
ATOM 5814 N N . GLN B 1 239 ? 20.273 -35.429 5.950 1.00 43.18 239 GLN B N 1
ATOM 5815 C CA . GLN B 1 239 ? 19.647 -34.944 4.716 1.00 43.17 239 GLN B CA 1
ATOM 5816 C C . GLN B 1 239 ? 19.446 -33.467 4.762 1.00 41.29 239 GLN B C 1
ATOM 5817 O O . GLN B 1 239 ? 18.697 -33.015 5.612 1.00 43.20 239 GLN B O 1
ATOM 5823 N N . MET B 1 240 ? 20.059 -32.686 3.881 1.00 39.70 240 MET B N 1
ATOM 5824 C CA . MET B 1 240 ? 19.912 -31.200 3.951 1.00 38.76 240 MET B CA 1
ATOM 5825 C C . MET B 1 240 ? 18.807 -30.693 3.026 1.00 38.28 240 MET B C 1
ATOM 5826 O O . MET B 1 240 ? 18.772 -31.042 1.834 1.00 37.95 240 MET B O 1
ATOM 5831 N N . HIS B 1 241 ? 17.928 -29.830 3.527 1.00 37.21 241 HIS B N 1
ATOM 5832 C CA . HIS B 1 241 ? 16.844 -29.302 2.724 1.00 35.76 241 HIS B CA 1
ATOM 5833 C C . HIS B 1 241 ? 16.958 -27.784 2.774 1.00 36.25 241 HIS B C 1
ATOM 5834 O O . HIS B 1 241 ? 17.045 -27.223 3.853 1.00 37.66 241 HIS B O 1
ATOM 5841 N N . LEU B 1 242 ? 16.915 -27.098 1.642 1.00 34.80 242 LEU B N 1
ATOM 5842 C CA . LEU B 1 242 ? 16.912 -25.643 1.652 1.00 35.42 242 LEU B CA 1
ATOM 5843 C C . LEU B 1 242 ? 15.547 -25.188 1.210 1.00 34.85 242 LEU B C 1
ATOM 5844 O O . LEU B 1 242 ? 15.049 -25.663 0.207 1.00 36.34 242 LEU B O 1
ATOM 5849 N N . PHE B 1 243 ? 14.935 -24.288 1.959 1.00 33.95 243 PHE B N 1
ATOM 5850 C CA . PHE B 1 243 ? 13.645 -23.760 1.633 1.00 33.76 243 PHE B CA 1
ATOM 5851 C C . PHE B 1 243 ? 13.900 -22.331 1.189 1.00 34.37 243 PHE B C 1
ATOM 5852 O O . PHE B 1 243 ? 14.149 -21.407 2.014 1.00 34.17 243 PHE B O 1
ATOM 5860 N N . ALA B 1 244 ? 13.894 -22.166 -0.123 1.00 34.91 244 ALA B N 1
ATOM 5861 C CA . ALA B 1 244 ? 14.257 -20.875 -0.762 1.00 35.50 244 ALA B CA 1
ATOM 5862 C C . ALA B 1 244 ? 13.064 -19.988 -0.966 1.00 35.42 244 ALA B C 1
ATOM 5863 O O . ALA B 1 244 ? 12.112 -20.379 -1.643 1.00 35.02 244 ALA B O 1
ATOM 5865 N N . THR B 1 245 ? 13.102 -18.778 -0.407 1.00 35.09 245 THR B N 1
ATOM 5866 C CA . THR B 1 245 ? 11.960 -17.890 -0.530 1.00 36.44 245 THR B CA 1
ATOM 5867 C C . THR B 1 245 ? 12.242 -16.836 -1.582 1.00 37.93 245 THR B C 1
ATOM 5868 O O . THR B 1 245 ? 11.573 -15.794 -1.616 1.00 38.19 245 THR B O 1
ATOM 5872 N N . SER B 1 246 ? 13.229 -17.109 -2.437 1.00 38.06 246 SER B N 1
ATOM 5873 C CA . SER B 1 246 ? 13.462 -16.363 -3.664 1.00 38.33 246 SER B CA 1
ATOM 5874 C C . SER B 1 246 ? 13.501 -17.365 -4.844 1.00 38.27 246 SER B C 1
ATOM 5875 O O . SER B 1 246 ? 13.810 -18.588 -4.655 1.00 36.72 246 SER B O 1
ATOM 5878 N N . GLY B 1 247 ? 13.179 -16.867 -6.046 1.00 36.43 247 GLY B N 1
ATOM 5879 C CA . GLY B 1 247 ? 13.223 -17.667 -7.273 1.00 36.55 247 GLY B CA 1
ATOM 5880 C C . GLY B 1 247 ? 14.682 -17.878 -7.746 1.00 36.89 247 GLY B C 1
ATOM 5881 O O . GLY B 1 247 ? 15.614 -17.367 -7.146 1.00 37.62 247 GLY B O 1
ATOM 5882 N N . ASP B 1 248 ? 14.877 -18.661 -8.799 1.00 37.07 248 ASP B N 1
ATOM 5883 C CA . ASP B 1 248 ? 16.194 -18.928 -9.375 1.00 36.91 248 ASP B CA 1
ATOM 5884 C C . ASP B 1 248 ? 16.660 -17.655 -10.091 1.00 36.60 248 ASP B C 1
ATOM 5885 O O . ASP B 1 248 ? 15.986 -17.172 -10.992 1.00 35.65 248 ASP B O 1
ATOM 5890 N N . ASP B 1 249 ? 17.783 -17.095 -9.665 1.00 36.91 249 ASP B N 1
ATOM 5891 C CA . ASP B 1 249 ? 18.298 -15.851 -10.236 1.00 36.91 249 ASP B CA 1
ATOM 5892 C C . ASP B 1 249 ? 19.322 -16.127 -11.354 1.00 37.18 249 ASP B C 1
ATOM 5893 O O . ASP B 1 249 ? 19.953 -15.193 -11.864 1.00 36.70 249 ASP B O 1
ATOM 5898 N N . GLY B 1 250 ? 19.501 -17.403 -11.735 1.00 35.46 250 GLY B N 1
ATOM 5899 C CA . GLY B 1 250 ? 20.473 -17.728 -12.788 1.00 34.30 250 GLY B CA 1
ATOM 5900 C C . GLY B 1 250 ? 21.932 -17.745 -12.302 1.00 33.88 250 GLY B C 1
ATOM 5901 O O . GLY B 1 250 ? 22.861 -17.836 -13.090 1.00 35.13 250 GLY B O 1
ATOM 5902 N N . SER B 1 251 ? 22.145 -17.672 -11.012 1.00 33.72 251 SER B N 1
ATOM 5903 C CA . SER B 1 251 ? 23.513 -17.642 -10.452 1.00 33.76 251 SER B CA 1
ATOM 5904 C C . SER B 1 251 ? 24.102 -19.018 -10.253 1.00 33.45 251 SER B C 1
ATOM 5905 O O . SER B 1 251 ? 23.383 -20.021 -10.030 1.00 33.48 251 SER B O 1
ATOM 5908 N N . THR B 1 252 ? 25.429 -19.057 -10.306 1.00 33.30 252 THR B N 1
ATOM 5909 C CA . THR B 1 252 ? 26.157 -20.290 -10.088 1.00 34.90 252 THR B CA 1
ATOM 5910 C C . THR B 1 252 ? 25.957 -20.715 -8.666 1.00 34.18 252 THR B C 1
ATOM 5911 O O . THR B 1 252 ? 25.857 -21.887 -8.378 1.00 34.83 252 THR B O 1
ATOM 5915 N N . LEU B 1 253 ? 25.892 -19.731 -7.771 1.00 34.66 253 LEU B N 1
ATOM 5916 C CA . LEU B 1 253 ? 25.590 -20.028 -6.366 1.00 35.35 253 LEU B CA 1
ATOM 5917 C C . LEU B 1 253 ? 24.287 -20.779 -6.181 1.00 34.51 253 LEU B C 1
ATOM 5918 O O . LEU B 1 253 ? 24.245 -21.823 -5.494 1.00 35.02 253 LEU B O 1
ATOM 5923 N N . ARG B 1 254 ? 23.218 -20.252 -6.768 1.00 33.13 254 ARG B N 1
ATOM 5924 C CA . ARG B 1 254 ? 21.959 -20.942 -6.661 1.00 33.68 254 ARG B CA 1
ATOM 5925 C C . ARG B 1 254 ? 22.063 -22.370 -7.228 1.00 33.18 254 ARG B C 1
ATOM 5926 O O . ARG B 1 254 ? 21.508 -23.327 -6.647 1.00 35.59 254 ARG B O 1
ATOM 5934 N N . THR B 1 255 ? 22.718 -22.533 -8.365 1.00 32.37 255 THR B N 1
ATOM 5935 C CA . THR B 1 255 ? 22.855 -23.869 -8.950 1.00 34.03 255 THR B CA 1
ATOM 5936 C C . THR B 1 255 ? 23.679 -24.802 -8.036 1.00 33.97 255 THR B C 1
ATOM 5937 O O . THR B 1 255 ? 23.315 -25.958 -7.873 1.00 33.78 255 THR B O 1
ATOM 5941 N N . ARG B 1 256 ? 24.764 -24.282 -7.434 1.00 33.13 256 ARG B N 1
ATOM 5942 C CA . ARG B 1 256 ? 25.576 -25.077 -6.498 1.00 34.90 256 ARG B CA 1
ATOM 5943 C C . ARG B 1 256 ? 24.761 -25.531 -5.279 1.00 35.38 256 ARG B C 1
ATOM 5944 O O . ARG B 1 256 ? 24.820 -26.676 -4.886 1.00 35.79 256 ARG B O 1
ATOM 5952 N N . LEU B 1 257 ? 24.011 -24.604 -4.688 1.00 36.06 257 LEU B N 1
ATOM 5953 C CA . LEU B 1 257 ? 23.147 -24.922 -3.563 1.00 36.40 257 LEU B CA 1
ATOM 5954 C C . LEU B 1 257 ? 22.193 -26.039 -3.930 1.00 37.27 257 LEU B C 1
ATOM 5955 O O . LEU B 1 257 ? 21.998 -26.980 -3.146 1.00 38.72 257 LEU B O 1
ATOM 5960 N N . ALA B 1 258 ? 21.603 -25.955 -5.115 1.00 38.25 258 ALA B N 1
ATOM 5961 C CA . ALA B 1 258 ? 20.609 -26.948 -5.542 1.00 39.24 258 ALA B CA 1
ATOM 5962 C C . ALA B 1 258 ? 21.202 -28.334 -5.797 1.00 40.44 258 ALA B C 1
ATOM 5963 O O . ALA B 1 258 ? 20.538 -29.324 -5.595 1.00 40.26 258 ALA B O 1
ATOM 5965 N N . GLN B 1 259 ? 22.458 -28.418 -6.231 1.00 41.44 259 GLN B N 1
ATOM 5966 C CA . GLN B 1 259 ? 23.056 -29.759 -6.420 1.00 41.38 259 GLN B CA 1
ATOM 5967 C C . GLN B 1 259 ? 23.664 -30.325 -5.119 1.00 41.19 259 GLN B C 1
ATOM 5968 O O . GLN B 1 259 ? 23.920 -31.508 -5.046 1.00 38.78 259 GLN B O 1
ATOM 5974 N N . ALA B 1 260 ? 23.865 -29.480 -4.084 1.00 39.52 260 ALA B N 1
ATOM 5975 C CA . ALA B 1 260 ? 24.389 -29.991 -2.804 1.00 39.89 260 ALA B CA 1
ATOM 5976 C C . ALA B 1 260 ? 23.306 -30.344 -1.754 1.00 40.69 260 ALA B C 1
ATOM 5977 O O . ALA B 1 260 ? 23.660 -30.789 -0.670 1.00 42.94 260 ALA B O 1
ATOM 5979 N N . SER B 1 261 ? 22.022 -30.128 -2.048 1.00 39.53 261 SER B N 1
ATOM 5980 C CA . SER B 1 261 ? 20.963 -30.268 -1.069 1.00 39.07 261 SER B CA 1
ATOM 5981 C C . SER B 1 261 ? 19.716 -30.540 -1.868 1.00 39.51 261 SER B C 1
ATOM 5982 O O . SER B 1 261 ? 19.767 -30.550 -3.100 1.00 40.74 261 SER B O 1
ATOM 5985 N N . THR B 1 262 ? 18.586 -30.781 -1.185 1.00 38.77 262 THR B N 1
ATOM 5986 C CA . THR B 1 262 ? 17.291 -30.819 -1.859 1.00 37.69 262 THR B CA 1
ATOM 5987 C C . THR B 1 262 ? 16.784 -29.394 -1.700 1.00 36.89 262 THR B C 1
ATOM 5988 O O . THR B 1 262 ? 16.465 -28.952 -0.574 1.00 35.02 262 THR B O 1
ATOM 5992 N N . LEU B 1 263 ? 16.749 -28.637 -2.792 1.00 37.11 263 LEU B N 1
ATOM 5993 C CA . LEU B 1 263 ? 16.347 -27.215 -2.676 1.00 36.68 263 LEU B CA 1
ATOM 5994 C C . LEU B 1 263 ? 14.867 -27.031 -3.063 1.00 37.72 263 LEU B C 1
ATOM 5995 O O . LEU B 1 263 ? 14.449 -27.498 -4.137 1.00 38.28 263 LEU B O 1
ATOM 6000 N N . HIS B 1 264 ? 14.056 -26.379 -2.199 1.00 38.20 264 HIS B N 1
ATOM 6001 C CA . HIS B 1 264 ? 12.606 -26.247 -2.462 1.00 37.97 264 HIS B CA 1
ATOM 6002 C C . HIS B 1 264 ? 12.320 -24.781 -2.679 1.00 38.69 264 HIS B C 1
ATOM 6003 O O . HIS B 1 264 ? 12.539 -23.963 -1.781 1.00 38.16 264 HIS B O 1
ATOM 6010 N N . ASP B 1 265 ? 11.779 -24.429 -3.833 1.00 38.98 265 ASP B N 1
ATOM 6011 C CA . ASP B 1 265 ? 11.429 -23.037 -4.062 1.00 39.44 265 ASP B CA 1
ATOM 6012 C C . ASP B 1 265 ? 10.011 -22.798 -3.558 1.00 38.81 265 ASP B C 1
ATOM 6013 O O . ASP B 1 265 ? 9.050 -23.306 -4.113 1.00 37.59 265 ASP B O 1
ATOM 6018 N N . VAL B 1 266 ? 9.897 -22.026 -2.493 1.00 38.41 266 VAL B N 1
ATOM 6019 C CA . VAL B 1 266 ? 8.628 -21.829 -1.848 1.00 39.53 266 VAL B CA 1
ATOM 6020 C C . VAL B 1 266 ? 8.236 -20.372 -1.997 1.00 40.78 266 VAL B C 1
ATOM 6021 O O . VAL B 1 266 ? 7.362 -19.883 -1.290 1.00 40.26 266 VAL B O 1
ATOM 6025 N N . THR B 1 267 ? 8.873 -19.694 -2.948 1.00 41.32 267 THR B N 1
ATOM 6026 C CA . THR B 1 267 ? 8.603 -18.269 -3.177 1.00 43.60 267 THR B CA 1
ATOM 6027 C C . THR B 1 267 ? 7.121 -18.004 -3.348 1.00 44.61 267 THR B C 1
ATOM 6028 O O . THR B 1 267 ? 6.636 -16.958 -2.949 1.00 46.36 267 THR B O 1
ATOM 6032 N N . ALA B 1 268 ? 6.407 -18.930 -3.981 1.00 44.75 268 ALA B N 1
ATOM 6033 C CA . ALA B 1 268 ? 4.994 -18.712 -4.279 1.00 45.65 268 ALA B CA 1
ATOM 6034 C C . ALA B 1 268 ? 3.983 -19.142 -3.208 1.00 45.83 268 ALA B C 1
ATOM 6035 O O . ALA B 1 268 ? 2.774 -19.006 -3.429 1.00 45.98 268 ALA B O 1
ATOM 6037 N N . LEU B 1 269 ? 4.451 -19.651 -2.063 1.00 45.61 269 LEU B N 1
ATOM 6038 C CA . LEU B 1 269 ? 3.543 -20.119 -1.001 1.00 44.80 269 LEU B CA 1
ATOM 6039 C C . LEU B 1 269 ? 3.414 -19.021 0.023 1.00 43.89 269 LEU B C 1
ATOM 6040 O O . LEU B 1 269 ? 4.391 -18.363 0.306 1.00 45.78 269 LEU B O 1
ATOM 6045 N N . GLY B 1 270 ? 2.261 -18.846 0.653 1.00 43.08 270 GLY B N 1
ATOM 6046 C CA . GLY B 1 270 ? 2.240 -17.950 1.801 1.00 40.85 270 GLY B CA 1
ATOM 6047 C C . GLY B 1 270 ? 2.960 -18.595 2.993 1.00 40.26 270 GLY B C 1
ATOM 6048 O O . GLY B 1 270 ? 3.537 -19.695 2.871 1.00 37.56 270 GLY B O 1
ATOM 6049 N N . HIS B 1 271 ? 2.916 -17.905 4.138 1.00 39.50 271 HIS B N 1
ATOM 6050 C CA . HIS B 1 271 ? 3.577 -18.368 5.378 1.00 40.15 271 HIS B CA 1
ATOM 6051 C C . HIS B 1 271 ? 3.037 -19.724 5.859 1.00 38.04 271 HIS B C 1
ATOM 6052 O O . HIS B 1 271 ? 3.806 -20.595 6.225 1.00 37.61 271 HIS B O 1
ATOM 6059 N N . LEU B 1 272 ? 1.715 -19.859 5.900 1.00 36.50 272 LEU B N 1
ATOM 6060 C CA . LEU B 1 272 ? 1.075 -21.064 6.448 1.00 36.18 272 LEU B CA 1
ATOM 6061 C C . LEU B 1 272 ? 1.391 -22.283 5.547 1.00 35.63 272 LEU B C 1
ATOM 6062 O O . LEU B 1 272 ? 1.786 -23.370 6.032 1.00 34.96 272 LEU B O 1
ATOM 6067 N N . ALA B 1 273 ? 1.260 -22.090 4.246 1.00 33.65 273 ALA B N 1
ATOM 6068 C CA . ALA B 1 273 ? 1.571 -23.152 3.277 1.00 34.37 273 ALA B CA 1
ATOM 6069 C C . ALA B 1 273 ? 3.048 -23.480 3.309 1.00 34.07 273 ALA B C 1
ATOM 6070 O O . ALA B 1 273 ? 3.423 -24.641 3.143 1.00 33.54 273 ALA B O 1
ATOM 6072 N N . THR B 1 274 ? 3.894 -22.478 3.544 1.00 33.13 274 THR B N 1
ATOM 6073 C CA . THR B 1 274 ? 5.332 -22.748 3.631 1.00 33.30 274 THR B CA 1
ATOM 6074 C C . THR B 1 274 ? 5.691 -23.665 4.823 1.00 33.42 274 THR B C 1
ATOM 6075 O O . THR B 1 274 ? 6.437 -24.663 4.694 1.00 34.09 274 THR B O 1
ATOM 6079 N N . ALA B 1 275 ? 5.142 -23.310 5.971 1.00 32.69 275 ALA B N 1
ATOM 6080 C CA . ALA B 1 275 ? 5.276 -24.064 7.212 1.00 31.90 275 ALA B CA 1
ATOM 6081 C C . ALA B 1 275 ? 4.757 -25.498 7.042 1.00 32.04 275 ALA B C 1
ATOM 6082 O O . ALA B 1 275 ? 5.375 -26.448 7.503 1.00 31.95 275 ALA B O 1
ATOM 6084 N N . LYS B 1 276 ? 3.610 -25.646 6.368 1.00 31.07 276 LYS B N 1
ATOM 6085 C CA . LYS B 1 276 ? 3.005 -26.949 6.162 1.00 31.19 276 LYS B CA 1
ATOM 6086 C C . LYS B 1 276 ? 3.869 -27.770 5.217 1.00 30.87 276 LYS B C 1
ATOM 6087 O O . LYS B 1 276 ? 4.008 -28.994 5.361 1.00 30.21 276 LYS B O 1
ATOM 6093 N N . HIS B 1 277 ? 4.445 -27.101 4.243 1.00 29.28 277 HIS B N 1
ATOM 6094 C CA . HIS B 1 277 ? 5.419 -27.768 3.389 1.00 30.51 277 HIS B CA 1
ATOM 6095 C C . HIS B 1 277 ? 6.669 -28.250 4.134 1.00 31.44 277 HIS B C 1
ATOM 6096 O O . HIS B 1 277 ? 7.140 -29.376 3.886 1.00 31.56 277 HIS B O 1
ATOM 6103 N N . ILE B 1 278 ? 7.244 -27.409 4.999 1.00 31.97 278 ILE B N 1
ATOM 6104 C CA . ILE B 1 278 ? 8.379 -27.843 5.825 1.00 31.14 278 ILE B CA 1
ATOM 6105 C C . ILE B 1 278 ? 7.946 -29.055 6.714 1.00 33.04 278 ILE B C 1
ATOM 6106 O O . ILE B 1 278 ? 8.637 -30.093 6.767 1.00 33.16 278 ILE B O 1
ATOM 6111 N N . ARG B 1 279 ? 6.768 -28.973 7.359 1.00 32.24 279 ARG B N 1
ATOM 6112 C CA . ARG B 1 279 ? 6.344 -30.099 8.208 1.00 32.81 279 ARG B CA 1
ATOM 6113 C C . ARG B 1 279 ? 6.130 -31.374 7.376 1.00 34.04 279 ARG B C 1
ATOM 6114 O O . ARG B 1 279 ? 6.388 -32.515 7.818 1.00 33.60 279 ARG B O 1
ATOM 6122 N N . HIS B 1 280 ? 5.586 -31.202 6.171 1.00 34.27 280 HIS B N 1
ATOM 6123 C CA . HIS B 1 280 ? 5.309 -32.345 5.317 1.00 35.06 280 HIS B CA 1
ATOM 6124 C C . HIS B 1 280 ? 6.593 -33.183 5.040 1.00 35.41 280 HIS B C 1
ATOM 6125 O O . HIS B 1 280 ? 6.562 -34.397 4.886 1.00 35.07 280 HIS B O 1
ATOM 6132 N N . HIS B 1 281 ? 7.731 -32.514 4.969 1.00 36.17 281 HIS B N 1
ATOM 6133 C CA . HIS B 1 281 ? 9.013 -33.173 4.736 1.00 36.40 281 HIS B CA 1
ATOM 6134 C C . HIS B 1 281 ? 9.691 -33.704 5.981 1.00 36.08 281 HIS B C 1
ATOM 6135 O O . HIS B 1 281 ? 10.789 -34.261 5.893 1.00 37.23 281 HIS B O 1
ATOM 6142 N N . GLY B 1 282 ? 9.034 -33.538 7.125 1.00 35.60 282 GLY B N 1
ATOM 6143 C CA . GLY B 1 282 ? 9.510 -34.109 8.409 1.00 35.34 282 GLY B CA 1
ATOM 6144 C C . GLY B 1 282 ? 10.861 -33.534 8.898 1.00 35.48 282 GLY B C 1
ATOM 6145 O O . GLY B 1 282 ? 11.692 -34.244 9.461 1.00 35.62 282 GLY B O 1
ATOM 6146 N N . ILE B 1 283 ? 11.105 -32.258 8.649 1.00 35.05 283 ILE B N 1
ATOM 6147 C CA . ILE B 1 283 ? 12.308 -31.623 9.169 1.00 35.30 283 ILE B CA 1
ATOM 6148 C C . ILE B 1 283 ? 12.366 -31.688 10.683 1.00 35.05 283 ILE B C 1
ATOM 6149 O O . ILE B 1 283 ? 11.420 -31.264 11.395 1.00 34.61 283 ILE B O 1
ATOM 6154 N N . ASP B 1 284 ? 13.474 -32.231 11.164 1.00 35.56 284 ASP B N 1
ATOM 6155 C CA . ASP B 1 284 ? 13.753 -32.410 12.582 1.00 35.92 284 ASP B CA 1
ATOM 6156 C C . ASP B 1 284 ? 14.394 -31.140 13.194 1.00 35.82 284 ASP B C 1
ATOM 6157 O O . ASP B 1 284 ? 13.957 -30.702 14.233 1.00 35.55 284 ASP B O 1
ATOM 6162 N N . LEU B 1 285 ? 15.391 -30.531 12.528 1.00 35.25 285 LEU B N 1
ATOM 6163 C CA . LEU B 1 285 ? 16.007 -29.296 12.998 1.00 34.81 285 LEU B CA 1
ATOM 6164 C C . LEU B 1 285 ? 15.892 -28.209 11.927 1.00 34.91 285 LEU B C 1
ATOM 6165 O O . LEU B 1 285 ? 16.263 -28.462 10.804 1.00 35.49 285 LEU B O 1
ATOM 6170 N N . LEU B 1 286 ? 15.504 -26.978 12.267 1.00 33.62 286 LEU B N 1
ATOM 6171 C CA . LEU B 1 286 ? 15.273 -25.995 11.210 1.00 34.70 286 LEU B CA 1
ATOM 6172 C C . LEU B 1 286 ? 15.930 -24.698 11.531 1.00 35.20 286 LEU B C 1
ATOM 6173 O O . LEU B 1 286 ? 15.653 -24.114 12.588 1.00 33.59 286 LEU B O 1
ATOM 6178 N N . PHE B 1 287 ? 16.750 -24.215 10.584 1.00 35.07 287 PHE B N 1
ATOM 6179 C CA . PHE B 1 287 ? 17.579 -23.040 10.769 1.00 35.29 287 PHE B CA 1
ATOM 6180 C C . PHE B 1 287 ? 16.940 -21.808 10.075 1.00 35.86 287 PHE B C 1
ATOM 6181 O O . PHE B 1 287 ? 16.490 -21.868 8.952 1.00 35.80 287 PHE B O 1
ATOM 6189 N N . ASP B 1 288 ? 16.952 -20.695 10.775 1.00 34.89 288 ASP B N 1
ATOM 6190 C CA . ASP B 1 288 ? 16.493 -19.414 10.284 1.00 36.48 288 ASP B CA 1
ATOM 6191 C C . ASP B 1 288 ? 17.742 -18.703 9.742 1.00 37.52 288 ASP B C 1
ATOM 6192 O O . ASP B 1 288 ? 18.632 -18.316 10.521 1.00 38.55 288 ASP B O 1
ATOM 6197 N N . LEU B 1 289 ? 17.855 -18.642 8.425 1.00 37.31 289 LEU B N 1
ATOM 6198 C CA . LEU B 1 289 ? 18.913 -17.940 7.738 1.00 38.90 289 LEU B CA 1
ATOM 6199 C C . LEU B 1 289 ? 18.305 -16.776 6.959 1.00 39.28 289 LEU B C 1
ATOM 6200 O O . LEU B 1 289 ? 18.806 -16.438 5.925 1.00 39.85 289 LEU B O 1
ATOM 6205 N N . ARG B 1 290 ? 17.243 -16.167 7.459 1.00 41.34 290 ARG B N 1
ATOM 6206 C CA . ARG B 1 290 ? 16.571 -15.066 6.742 1.00 43.86 290 ARG B CA 1
ATOM 6207 C C . ARG B 1 290 ? 17.263 -13.710 6.884 1.00 45.99 290 ARG B C 1
ATOM 6208 O O . ARG B 1 290 ? 17.341 -12.888 5.918 1.00 47.29 290 ARG B O 1
ATOM 6216 N N . GLY B 1 291 ? 17.695 -13.407 8.103 1.00 46.80 291 GLY B N 1
ATOM 6217 C CA . GLY B 1 291 ? 18.484 -12.197 8.306 1.00 48.73 291 GLY B CA 1
ATOM 6218 C C . GLY B 1 291 ? 17.758 -11.101 9.065 1.00 50.17 291 GLY B C 1
ATOM 6219 O O . GLY B 1 291 ? 18.252 -9.951 9.161 1.00 49.43 291 GLY B O 1
ATOM 6220 N N . TRP B 1 292 ? 16.571 -11.472 9.571 1.00 51.59 292 TRP B N 1
ATOM 6221 C CA . TRP B 1 292 ? 15.589 -10.556 10.216 1.00 52.17 292 TRP B CA 1
ATOM 6222 C C . TRP B 1 292 ? 15.420 -10.883 11.711 1.00 51.97 292 TRP B C 1
ATOM 6223 O O . TRP B 1 292 ? 14.944 -10.075 12.514 1.00 50.77 292 TRP B O 1
ATOM 6234 N N . GLY B 1 293 ? 15.852 -12.082 12.093 1.00 52.67 293 GLY B N 1
ATOM 6235 C CA . GLY B 1 293 ? 15.808 -12.460 13.517 1.00 53.15 293 GLY B CA 1
ATOM 6236 C C . GLY B 1 293 ? 14.369 -12.530 13.987 1.00 53.94 293 GLY B C 1
ATOM 6237 O O . GLY B 1 293 ? 13.536 -13.262 13.389 1.00 54.21 293 GLY B O 1
ATOM 6238 N N . GLY B 1 294 ? 14.040 -11.730 15.007 1.00 53.64 294 GLY B N 1
ATOM 6239 C CA . GLY B 1 294 ? 12.670 -11.708 15.555 1.00 53.48 294 GLY B CA 1
ATOM 6240 C C . GLY B 1 294 ? 11.629 -10.983 14.706 1.00 53.15 294 GLY B C 1
ATOM 6241 O O . GLY B 1 294 ? 10.415 -11.122 14.923 1.00 53.06 294 GLY B O 1
ATOM 6242 N N . GLY B 1 295 ? 12.092 -10.171 13.758 1.00 52.40 295 GLY B N 1
ATOM 6243 C CA . GLY B 1 295 ? 11.158 -9.468 12.895 1.00 51.99 295 GLY B CA 1
ATOM 6244 C C . GLY B 1 295 ? 11.151 -9.916 11.447 1.00 52.16 295 GLY B C 1
ATOM 6245 O O . GLY B 1 295 ? 11.483 -11.063 11.115 1.00 51.48 295 GLY B O 1
ATOM 6246 N N . GLY B 1 296 ? 10.754 -9.009 10.572 1.00 52.25 296 GLY B N 1
ATOM 6247 C CA . GLY B 1 296 ? 10.699 -9.331 9.157 1.00 53.49 296 GLY B CA 1
ATOM 6248 C C . GLY B 1 296 ? 9.632 -10.321 8.706 1.00 53.88 296 GLY B C 1
ATOM 6249 O O . GLY B 1 296 ? 9.781 -10.961 7.639 1.00 54.82 296 GLY B O 1
ATOM 6250 N N . ARG B 1 297 ? 8.555 -10.482 9.468 1.00 53.33 297 ARG B N 1
ATOM 6251 C CA . ARG B 1 297 ? 7.563 -11.478 9.030 1.00 53.10 297 ARG B CA 1
ATOM 6252 C C . ARG B 1 297 ? 8.167 -12.892 9.053 1.00 52.07 297 ARG B C 1
ATOM 6253 O O . ARG B 1 297 ? 8.378 -13.542 8.005 1.00 53.02 297 ARG B O 1
ATOM 6261 N N . PRO B 1 298 ? 8.501 -13.351 10.262 1.00 49.75 298 PRO B N 1
ATOM 6262 C CA . PRO B 1 298 ? 9.108 -14.612 10.589 1.00 47.24 298 PRO B CA 1
ATOM 6263 C C . PRO B 1 298 ? 7.987 -15.569 10.934 1.00 45.28 298 PRO B C 1
ATOM 6264 O O . PRO B 1 298 ? 8.220 -16.509 11.697 1.00 43.91 298 PRO B O 1
ATOM 6268 N N . GLU B 1 299 ? 6.788 -15.326 10.374 1.00 42.62 299 GLU B N 1
ATOM 6269 C CA . GLU B 1 299 ? 5.620 -16.163 10.674 1.00 41.36 299 GLU B CA 1
ATOM 6270 C C . GLU B 1 299 ? 5.814 -17.646 10.393 1.00 40.36 299 GLU B C 1
ATOM 6271 O O . GLU B 1 299 ? 5.172 -18.481 11.040 1.00 39.92 299 GLU B O 1
ATOM 6277 N N . VAL B 1 300 ? 6.675 -17.973 9.433 1.00 37.96 300 VAL B N 1
ATOM 6278 C CA . VAL B 1 300 ? 6.949 -19.368 9.116 1.00 38.11 300 VAL B CA 1
ATOM 6279 C C . VAL B 1 300 ? 7.514 -20.070 10.367 1.00 37.77 300 VAL B C 1
ATOM 6280 O O . VAL B 1 300 ? 7.124 -21.200 10.699 1.00 36.90 300 VAL B O 1
ATOM 6284 N N . PHE B 1 301 ? 8.447 -19.380 11.052 1.00 37.18 301 PHE B N 1
ATOM 6285 C CA . PHE B 1 301 ? 9.020 -19.888 12.296 1.00 35.17 301 PHE B CA 1
ATOM 6286 C C . PHE B 1 301 ? 8.070 -19.841 13.500 1.00 34.01 301 PHE B C 1
ATOM 6287 O O . PHE B 1 301 ? 8.055 -20.779 14.314 1.00 34.30 301 PHE B O 1
ATOM 6295 N N . ALA B 1 302 ? 7.281 -18.790 13.619 1.00 32.42 302 ALA B N 1
ATOM 6296 C CA . ALA B 1 302 ? 6.271 -18.721 14.699 1.00 33.61 302 ALA B CA 1
ATOM 6297 C C . ALA B 1 302 ? 5.281 -19.880 14.633 1.00 33.27 302 ALA B C 1
ATOM 6298 O O . ALA B 1 302 ? 4.558 -20.167 15.590 1.00 34.56 302 ALA B O 1
ATOM 6300 N N . LEU B 1 303 ? 5.178 -20.513 13.484 1.00 32.91 303 LEU B N 1
ATOM 6301 C CA . LEU B 1 303 ? 4.159 -21.560 13.308 1.00 32.33 303 LEU B CA 1
ATOM 6302 C C . LEU B 1 303 ? 4.725 -22.923 13.746 1.00 32.64 303 LEU B C 1
ATOM 6303 O O . LEU B 1 303 ? 3.986 -23.919 13.789 1.00 32.06 303 LEU B O 1
ATOM 6308 N N . ARG B 1 304 ? 6.035 -22.929 14.049 1.00 32.72 304 ARG B N 1
ATOM 6309 C CA . ARG B 1 304 ? 6.741 -24.075 14.568 1.00 34.22 304 ARG B CA 1
ATOM 6310 C C . ARG B 1 304 ? 6.627 -25.331 13.696 1.00 34.60 304 ARG B C 1
ATOM 6311 O O . ARG B 1 304 ? 6.187 -26.388 14.158 1.00 34.97 304 ARG B O 1
ATOM 6319 N N . PRO B 1 305 ? 7.003 -25.217 12.414 1.00 33.46 305 PRO B N 1
ATOM 6320 C CA . PRO B 1 305 ? 6.858 -26.404 11.588 1.00 33.85 305 PRO B CA 1
ATOM 6321 C C . PRO B 1 305 ? 7.808 -27.545 12.012 1.00 35.21 305 PRO B C 1
ATOM 6322 O O . PRO B 1 305 ? 7.601 -28.722 11.625 1.00 35.80 305 PRO B O 1
ATOM 6326 N N . ALA B 1 306 ? 8.861 -27.188 12.756 1.00 35.00 306 ALA B N 1
ATOM 6327 C CA . ALA B 1 306 ? 9.893 -28.124 13.190 1.00 36.00 306 ALA B CA 1
ATOM 6328 C C . ALA B 1 306 ? 9.986 -28.182 14.699 1.00 36.48 306 ALA B C 1
ATOM 6329 O O . ALA B 1 306 ? 9.853 -27.139 15.360 1.00 37.37 306 ALA B O 1
ATOM 6331 N N . PRO B 1 307 ? 10.281 -29.379 15.250 1.00 36.99 307 PRO B N 1
ATOM 6332 C CA . PRO B 1 307 ? 10.379 -29.554 16.702 1.00 37.38 307 PRO B CA 1
ATOM 6333 C C . PRO B 1 307 ? 11.595 -28.874 17.340 1.00 37.49 307 PRO B C 1
ATOM 6334 O O . PRO B 1 307 ? 11.536 -28.581 18.512 1.00 37.20 307 PRO B O 1
ATOM 6338 N N . VAL B 1 308 ? 12.682 -28.635 16.596 1.00 37.35 308 VAL B N 1
ATOM 6339 C CA . VAL B 1 308 ? 13.795 -27.840 17.108 1.00 36.20 308 VAL B CA 1
ATOM 6340 C C . VAL B 1 308 ? 14.119 -26.727 16.106 1.00 36.41 308 VAL B C 1
ATOM 6341 O O . VAL B 1 308 ? 14.331 -26.995 14.915 1.00 35.27 308 VAL B O 1
ATOM 6345 N N . GLN B 1 309 ? 14.129 -25.476 16.561 1.00 34.84 309 GLN B N 1
ATOM 6346 C CA . GLN B 1 309 ? 14.459 -24.382 15.656 1.00 34.28 309 GLN B CA 1
ATOM 6347 C C . GLN B 1 309 ? 15.652 -23.565 16.113 1.00 35.42 309 GLN B C 1
ATOM 6348 O O . GLN B 1 309 ? 15.725 -23.174 17.251 1.00 35.24 309 GLN B O 1
ATOM 6354 N N . VAL B 1 310 ? 16.563 -23.253 15.202 1.00 35.01 310 VAL B N 1
ATOM 6355 C CA . VAL B 1 310 ? 17.854 -22.721 15.558 1.00 36.16 310 VAL B CA 1
ATOM 6356 C C . VAL B 1 310 ? 18.157 -21.423 14.764 1.00 36.66 310 VAL B C 1
ATOM 6357 O O . VAL B 1 310 ? 17.949 -21.338 13.565 1.00 36.08 310 VAL B O 1
ATOM 6361 N N . ASN B 1 311 ? 18.600 -20.391 15.463 1.00 37.31 311 ASN B N 1
ATOM 6362 C CA . ASN B 1 311 ? 18.955 -19.125 14.854 1.00 37.49 311 ASN B CA 1
ATOM 6363 C C . ASN B 1 311 ? 20.480 -19.182 14.548 1.00 37.76 311 ASN B C 1
ATOM 6364 O O . ASN B 1 311 ? 21.318 -19.460 15.422 1.00 39.24 311 ASN B O 1
ATOM 6369 N N . TRP B 1 312 ? 20.857 -18.986 13.308 1.00 37.60 312 TRP B N 1
ATOM 6370 C CA . TRP B 1 312 ? 22.307 -19.064 12.973 1.00 37.16 312 TRP B CA 1
ATOM 6371 C C . TRP B 1 312 ? 22.673 -18.137 11.805 1.00 36.27 312 TRP B C 1
ATOM 6372 O O . TRP B 1 312 ? 21.927 -17.971 10.868 1.00 36.64 312 TRP B O 1
ATOM 6383 N N . LEU B 1 313 ? 23.826 -17.519 11.926 1.00 36.77 313 LEU B N 1
ATOM 6384 C CA . LEU B 1 313 ? 24.568 -16.911 10.826 1.00 37.62 313 LEU B CA 1
ATOM 6385 C C . LEU B 1 313 ? 23.991 -15.634 10.190 1.00 38.21 313 LEU B C 1
ATOM 6386 O O . LEU B 1 313 ? 24.706 -14.621 10.040 1.00 38.88 313 LEU B O 1
ATOM 6391 N N . ALA B 1 314 ? 22.736 -15.664 9.771 1.00 37.15 314 ALA B N 1
ATOM 6392 C CA . ALA B 1 314 ? 22.255 -14.530 8.948 1.00 38.67 314 ALA B CA 1
ATOM 6393 C C . ALA B 1 314 ? 21.935 -13.306 9.789 1.00 39.15 314 ALA B C 1
ATOM 6394 O O . ALA B 1 314 ? 22.079 -12.154 9.342 1.00 39.81 314 ALA B O 1
ATOM 6396 N N . TYR B 1 315 ? 21.407 -13.544 10.986 1.00 38.91 315 TYR B N 1
ATOM 6397 C CA . TYR B 1 315 ? 21.035 -12.431 11.881 1.00 37.99 315 TYR B CA 1
ATOM 6398 C C . TYR B 1 315 ? 22.008 -12.478 13.078 1.00 37.75 315 TYR B C 1
ATOM 6399 O O . TYR B 1 315 ? 22.008 -13.451 13.851 1.00 36.86 315 TYR B O 1
ATOM 6408 N N . PRO B 1 316 ? 22.873 -11.459 13.215 1.00 38.32 316 PRO B N 1
ATOM 6409 C CA . PRO B 1 316 ? 23.921 -11.557 14.250 1.00 38.34 316 PRO B CA 1
ATOM 6410 C C . PRO B 1 316 ? 23.446 -11.009 15.609 1.00 38.34 316 PRO B C 1
ATOM 6411 O O . PRO B 1 316 ? 23.939 -9.972 16.113 1.00 37.54 316 PRO B O 1
ATOM 6415 N N . GLY B 1 317 ? 22.491 -11.712 16.220 1.00 38.01 317 GLY B N 1
ATOM 6416 C CA . GLY B 1 317 ? 21.894 -11.233 17.481 1.00 37.46 317 GLY B CA 1
ATOM 6417 C C . GLY B 1 317 ? 20.887 -12.276 17.923 1.00 36.90 317 GLY B C 1
ATOM 6418 O O . GLY B 1 317 ? 20.666 -13.274 17.212 1.00 35.81 317 GLY B O 1
ATOM 6419 N N . THR B 1 318 ? 20.235 -12.028 19.049 1.00 36.62 318 THR B N 1
ATOM 6420 C CA . THR B 1 318 ? 19.175 -12.914 19.543 1.00 36.17 318 THR B CA 1
ATOM 6421 C C . THR B 1 318 ? 17.892 -12.697 18.771 1.00 36.39 318 THR B C 1
ATOM 6422 O O . THR B 1 318 ? 17.591 -11.560 18.421 1.00 35.50 318 THR B O 1
ATOM 6426 N N . SER B 1 319 ? 17.114 -13.777 18.559 1.00 35.92 319 SER B N 1
ATOM 6427 C CA . SER B 1 319 ? 15.753 -13.666 17.960 1.00 35.54 319 SER B CA 1
ATOM 6428 C C . SER B 1 319 ? 14.772 -13.084 18.959 1.00 35.92 319 SER B C 1
ATOM 6429 O O . SER B 1 319 ? 13.823 -12.371 18.584 1.00 37.63 319 SER B O 1
ATOM 6432 N N . GLY B 1 320 ? 14.977 -13.388 20.241 1.00 35.10 320 GLY B N 1
ATOM 6433 C CA . GLY B 1 320 ? 14.134 -12.860 21.301 1.00 34.55 320 GLY B CA 1
ATOM 6434 C C . GLY B 1 320 ? 12.786 -13.558 21.287 1.00 34.77 320 GLY B C 1
ATOM 6435 O O . GLY B 1 320 ? 11.852 -13.085 21.908 1.00 33.52 320 GLY B O 1
ATOM 6436 N N . ALA B 1 321 ? 12.717 -14.688 20.576 1.00 34.45 321 ALA B N 1
ATOM 6437 C CA . ALA B 1 321 ? 11.452 -15.278 20.107 1.00 35.63 321 ALA B CA 1
ATOM 6438 C C . ALA B 1 321 ? 11.003 -16.498 20.899 1.00 36.50 321 ALA B C 1
ATOM 6439 O O . ALA B 1 321 ? 11.806 -17.361 21.206 1.00 36.68 321 ALA B O 1
ATOM 6441 N N . PRO B 1 322 ? 9.698 -16.597 21.165 1.00 37.70 322 PRO B N 1
ATOM 6442 C CA . PRO B 1 322 ? 9.256 -17.769 21.912 1.00 38.52 322 PRO B CA 1
ATOM 6443 C C . PRO B 1 322 ? 9.435 -19.052 21.099 1.00 38.92 322 PRO B C 1
ATOM 6444 O O . PRO B 1 322 ? 9.465 -20.144 21.665 1.00 39.62 322 PRO B O 1
ATOM 6448 N N . TRP B 1 323 ? 9.617 -18.927 19.797 1.00 38.09 323 TRP B N 1
ATOM 6449 C CA . TRP B 1 323 ? 9.600 -20.095 18.926 1.00 38.13 323 TRP B CA 1
ATOM 6450 C C . TRP B 1 323 ? 10.982 -20.622 18.540 1.00 37.82 323 TRP B C 1
ATOM 6451 O O . TRP B 1 323 ? 11.084 -21.596 17.801 1.00 38.10 323 TRP B O 1
ATOM 6462 N N . MET B 1 324 ? 12.035 -19.967 19.024 1.00 37.03 324 MET B N 1
ATOM 6463 C CA . MET B 1 324 ? 13.421 -20.310 18.685 1.00 37.47 324 MET B CA 1
ATOM 6464 C C . MET B 1 324 ? 14.152 -20.992 19.847 1.00 36.69 324 MET B C 1
ATOM 6465 O O . MET B 1 324 ? 14.362 -20.363 20.882 1.00 37.40 324 MET B O 1
ATOM 6470 N N . ASP B 1 325 ? 14.519 -22.264 19.683 1.00 35.51 325 ASP B N 1
ATOM 6471 C CA . ASP B 1 325 ? 15.094 -23.082 20.761 1.00 36.08 325 ASP B CA 1
ATOM 6472 C C . ASP B 1 325 ? 16.580 -22.817 21.029 1.00 36.20 325 ASP B C 1
ATOM 6473 O O . ASP B 1 325 ? 17.010 -22.756 22.169 1.00 36.75 325 ASP B O 1
ATOM 6478 N N . TYR B 1 326 ? 17.359 -22.685 19.974 1.00 35.08 326 TYR B N 1
ATOM 6479 C CA . TYR B 1 326 ? 18.801 -22.588 20.087 1.00 36.00 326 TYR B CA 1
ATOM 6480 C C . TYR B 1 326 ? 19.359 -21.439 19.234 1.00 35.02 326 TYR B C 1
ATOM 6481 O O . TYR B 1 326 ? 18.698 -20.960 18.285 1.00 34.59 326 TYR B O 1
ATOM 6490 N N . VAL B 1 327 ? 20.526 -20.932 19.633 1.00 35.40 327 VAL B N 1
ATOM 6491 C CA . VAL B 1 327 ? 21.323 -20.056 18.778 1.00 35.80 327 VAL B CA 1
ATOM 6492 C C . VAL B 1 327 ? 22.694 -20.735 18.676 1.00 37.09 327 VAL B C 1
ATOM 6493 O O . VAL B 1 327 ? 23.170 -21.328 19.641 1.00 37.25 327 VAL B O 1
ATOM 6497 N N . LEU B 1 328 ? 23.291 -20.675 17.492 1.00 37.98 328 LEU B N 1
ATOM 6498 C CA . LEU B 1 328 ? 24.648 -21.138 17.250 1.00 38.85 328 LEU B CA 1
ATOM 6499 C C . LEU B 1 328 ? 25.634 -19.980 17.104 1.00 39.08 328 LEU B C 1
ATOM 6500 O O . LEU B 1 328 ? 25.525 -19.199 16.148 1.00 39.60 328 LEU B O 1
ATOM 6505 N N . GLY B 1 329 ? 26.591 -19.872 18.040 1.00 39.60 329 GLY B N 1
ATOM 6506 C CA . GLY B 1 329 ? 27.651 -18.858 17.996 1.00 38.69 329 GLY B CA 1
ATOM 6507 C C . GLY B 1 329 ? 29.036 -19.480 18.058 1.00 38.19 329 GLY B C 1
ATOM 6508 O O . GLY B 1 329 ? 29.238 -20.579 17.546 1.00 38.10 329 GLY B O 1
ATOM 6509 N N . ASP B 1 330 ? 29.986 -18.791 18.699 1.00 37.86 330 ASP B N 1
ATOM 6510 C CA . ASP B 1 330 ? 31.341 -19.290 18.869 1.00 38.25 330 ASP B CA 1
ATOM 6511 C C . ASP B 1 330 ? 31.906 -18.629 20.121 1.00 38.63 330 ASP B C 1
ATOM 6512 O O . ASP B 1 330 ? 31.243 -17.767 20.693 1.00 38.81 330 ASP B O 1
ATOM 6517 N N . ALA B 1 331 ? 33.092 -19.042 20.579 1.00 36.88 331 ALA B N 1
ATOM 6518 C CA . ALA B 1 331 ? 33.533 -18.642 21.898 1.00 36.80 331 ALA B CA 1
ATOM 6519 C C . ALA B 1 331 ? 33.932 -17.165 21.980 1.00 35.86 331 ALA B C 1
ATOM 6520 O O . ALA B 1 331 ? 34.040 -16.643 23.053 1.00 34.64 331 ALA B O 1
ATOM 6522 N N . PHE B 1 332 ? 34.161 -16.513 20.840 1.00 35.42 332 PHE B N 1
ATOM 6523 C CA . PHE B 1 332 ? 34.598 -15.122 20.831 1.00 34.40 332 PHE B CA 1
ATOM 6524 C C . PHE B 1 332 ? 33.450 -14.157 20.591 1.00 34.79 332 PHE B C 1
ATOM 6525 O O . PHE B 1 332 ? 33.303 -13.148 21.312 1.00 34.80 332 PHE B O 1
ATOM 6533 N N . ALA B 1 333 ? 32.638 -14.446 19.591 1.00 34.20 333 ALA B N 1
ATOM 6534 C CA . ALA B 1 333 ? 31.544 -13.535 19.254 1.00 35.37 333 ALA B CA 1
ATOM 6535 C C . ALA B 1 333 ? 30.423 -13.693 20.278 1.00 36.13 333 ALA B C 1
ATOM 6536 O O . ALA B 1 333 ? 29.700 -12.742 20.574 1.00 36.43 333 ALA B O 1
ATOM 6538 N N . LEU B 1 334 ? 30.291 -14.902 20.835 1.00 36.46 334 LEU B N 1
ATOM 6539 C CA . LEU B 1 334 ? 29.228 -15.166 21.807 1.00 36.80 334 LEU B CA 1
ATOM 6540 C C . LEU B 1 334 ? 29.806 -15.796 23.070 1.00 37.17 334 LEU B C 1
ATOM 6541 O O . LEU B 1 334 ? 29.567 -16.967 23.395 1.00 37.51 334 LEU B O 1
ATOM 6546 N N . PRO B 1 335 ? 30.597 -14.984 23.802 1.00 37.98 335 PRO B N 1
ATOM 6547 C CA . PRO B 1 335 ? 31.160 -15.449 25.049 1.00 38.70 335 PRO B CA 1
ATOM 6548 C C . PRO B 1 335 ? 30.065 -15.618 26.103 1.00 39.86 335 PRO B C 1
ATOM 6549 O O . PRO B 1 335 ? 28.930 -15.145 25.920 1.00 39.00 335 PRO B O 1
ATOM 6553 N N . PRO B 1 336 ? 30.406 -16.317 27.194 1.00 40.11 336 PRO B N 1
ATOM 6554 C CA . PRO B 1 336 ? 29.593 -16.532 28.365 1.00 40.58 336 PRO B CA 1
ATOM 6555 C C . PRO B 1 336 ? 29.103 -15.206 28.954 1.00 40.73 336 PRO B C 1
ATOM 6556 O O . PRO B 1 336 ? 27.996 -15.144 29.457 1.00 40.37 336 PRO B O 1
ATOM 6560 N N . ALA B 1 337 ? 29.918 -14.155 28.893 1.00 40.11 337 ALA B N 1
ATOM 6561 C CA . ALA B 1 337 ? 29.430 -12.834 29.295 1.00 40.44 337 ALA B CA 1
ATOM 6562 C C . ALA B 1 337 ? 28.141 -12.419 28.539 1.00 40.18 337 ALA B C 1
ATOM 6563 O O . ALA B 1 337 ? 27.323 -11.691 29.089 1.00 40.31 337 ALA B O 1
ATOM 6565 N N . LEU B 1 338 ? 27.955 -12.891 27.306 1.00 39.38 338 LEU B N 1
ATOM 6566 C CA . LEU B 1 338 ? 26.751 -12.554 26.502 1.00 39.72 338 LEU B CA 1
ATOM 6567 C C . LEU B 1 338 ? 25.555 -13.488 26.661 1.00 39.40 338 LEU B C 1
ATOM 6568 O O . LEU B 1 338 ? 24.451 -13.137 26.311 1.00 39.38 338 LEU B O 1
ATOM 6573 N N . GLU B 1 339 ? 25.746 -14.665 27.226 1.00 39.11 339 GLU B N 1
ATOM 6574 C CA . GLU B 1 339 ? 24.651 -15.616 27.271 1.00 39.54 339 GLU B CA 1
ATOM 6575 C C . GLU B 1 339 ? 23.355 -15.140 27.899 1.00 38.73 339 GLU B C 1
ATOM 6576 O O . GLU B 1 339 ? 22.292 -15.463 27.397 1.00 39.21 339 GLU B O 1
ATOM 6582 N N . PRO B 1 340 ? 23.428 -14.390 29.015 1.00 37.70 340 PRO B N 1
ATOM 6583 C CA . PRO B 1 340 ? 22.179 -13.929 29.626 1.00 36.95 340 PRO B CA 1
ATOM 6584 C C . PRO B 1 340 ? 21.329 -13.064 28.694 1.00 35.81 340 PRO B C 1
ATOM 6585 O O . PRO B 1 340 ? 20.127 -13.007 28.874 1.00 36.53 340 PRO B O 1
ATOM 6589 N N . PHE B 1 341 ? 21.933 -12.416 27.705 1.00 34.29 341 PHE B N 1
ATOM 6590 C CA . PHE B 1 341 ? 21.189 -11.537 26.792 1.00 34.32 341 PHE B CA 1
ATOM 6591 C C . PHE B 1 341 ? 20.631 -12.233 25.502 1.00 34.10 341 PHE B C 1
ATOM 6592 O O . PHE B 1 341 ? 20.324 -11.580 24.489 1.00 33.30 341 PHE B O 1
ATOM 6600 N N . TYR B 1 342 ? 20.506 -13.555 25.559 1.00 34.49 342 TYR B N 1
ATOM 6601 C CA . TYR B 1 342 ? 19.994 -14.331 24.418 1.00 34.20 342 TYR B CA 1
ATOM 6602 C C . TYR B 1 342 ? 18.832 -15.052 24.971 1.00 35.00 342 TYR B C 1
ATOM 6603 O O . TYR B 1 342 ? 19.003 -15.720 25.972 1.00 35.63 342 TYR B O 1
ATOM 6612 N N . SER B 1 343 ? 17.664 -14.948 24.328 1.00 35.90 343 SER B N 1
ATOM 6613 C CA . SER B 1 343 ? 16.492 -15.696 24.749 1.00 37.18 343 SER B CA 1
ATOM 6614 C C . SER B 1 343 ? 16.703 -17.200 24.531 1.00 37.39 343 SER B C 1
ATOM 6615 O O . SER B 1 343 ? 16.206 -18.019 25.284 1.00 36.53 343 SER B O 1
ATOM 6618 N N . GLU B 1 344 ? 17.431 -17.572 23.494 1.00 37.94 344 GLU B N 1
ATOM 6619 C CA . GLU B 1 344 ? 17.617 -19.002 23.249 1.00 38.99 344 GLU B CA 1
ATOM 6620 C C . GLU B 1 344 ? 18.779 -19.698 24.032 1.00 39.36 344 GLU B C 1
ATOM 6621 O O . GLU B 1 344 ? 19.631 -19.024 24.644 1.00 38.07 344 GLU B O 1
ATOM 6627 N N . HIS B 1 345 ? 18.776 -21.032 24.057 1.00 38.44 345 HIS B N 1
ATOM 6628 C CA . HIS B 1 345 ? 19.901 -21.773 24.645 1.00 40.44 345 HIS B CA 1
ATOM 6629 C C . HIS B 1 345 ? 21.113 -21.663 23.688 1.00 39.34 345 HIS B C 1
ATOM 6630 O O . HIS B 1 345 ? 20.947 -21.844 22.506 1.00 37.74 345 HIS B O 1
ATOM 6637 N N . VAL B 1 346 ? 22.307 -21.355 24.200 1.00 38.82 346 VAL B N 1
ATOM 6638 C CA . VAL B 1 346 ? 23.509 -21.084 23.365 1.00 38.79 346 VAL B CA 1
ATOM 6639 C C . VAL B 1 346 ? 24.297 -22.351 23.033 1.00 39.44 346 VAL B C 1
ATOM 6640 O O . VAL B 1 346 ? 24.584 -23.174 23.904 1.00 39.43 346 VAL B O 1
ATOM 6644 N N . LEU B 1 347 ? 24.593 -22.539 21.757 1.00 39.44 347 LEU B N 1
ATOM 6645 C CA . LEU B 1 347 ? 25.450 -23.651 21.327 1.00 39.02 347 LEU B CA 1
ATOM 6646 C C . LEU B 1 347 ? 26.617 -22.995 20.655 1.00 38.56 347 LEU B C 1
ATOM 6647 O O . LEU B 1 347 ? 26.464 -21.903 20.104 1.00 37.91 347 LEU B O 1
ATOM 6652 N N . ARG B 1 348 ? 27.781 -23.637 20.697 1.00 37.62 348 ARG B N 1
ATOM 6653 C CA . ARG B 1 348 ? 28.965 -23.072 20.030 1.00 37.06 348 ARG B CA 1
ATOM 6654 C C . ARG B 1 348 ? 29.663 -24.072 19.146 1.00 37.09 348 ARG B C 1
ATOM 6655 O O . ARG B 1 348 ? 29.771 -25.247 19.496 1.00 36.80 348 ARG B O 1
ATOM 6663 N N . LEU B 1 349 ? 30.117 -23.598 17.996 1.00 37.58 349 LEU B N 1
ATOM 6664 C CA . LEU B 1 349 ? 31.025 -24.354 17.128 1.00 38.85 349 LEU B CA 1
ATOM 6665 C C . LEU B 1 349 ? 32.436 -24.186 17.724 1.00 40.25 349 LEU B C 1
ATOM 6666 O O . LEU B 1 349 ? 32.685 -23.223 18.492 1.00 40.00 349 LEU B O 1
ATOM 6671 N N . GLN B 1 350 ? 33.343 -25.094 17.351 1.00 40.28 350 GLN B N 1
ATOM 6672 C CA . GLN B 1 350 ? 34.728 -25.096 17.804 1.00 40.15 350 GLN B CA 1
ATOM 6673 C C . GLN B 1 350 ? 35.613 -23.988 17.253 1.00 40.74 350 GLN B C 1
ATOM 6674 O O . GLN B 1 350 ? 36.633 -23.632 17.861 1.00 41.75 350 GLN B O 1
ATOM 6680 N N . GLY B 1 351 ? 35.304 -23.469 16.086 1.00 40.19 351 GLY B N 1
ATOM 6681 C CA . GLY B 1 351 ? 36.166 -22.382 15.575 1.00 40.49 351 GLY B CA 1
ATOM 6682 C C . GLY B 1 351 ? 35.259 -21.187 15.373 1.00 39.61 351 GLY B C 1
ATOM 6683 O O . GLY B 1 351 ? 34.414 -20.961 16.195 1.00 40.29 351 GLY B O 1
ATOM 6684 N N . ALA B 1 352 ? 35.379 -20.447 14.275 1.00 38.64 352 ALA B N 1
ATOM 6685 C CA . ALA B 1 352 ? 34.490 -19.284 14.106 1.00 38.08 352 ALA B CA 1
ATOM 6686 C C . ALA B 1 352 ? 33.054 -19.730 13.770 1.00 38.19 352 ALA B C 1
ATOM 6687 O O . ALA B 1 352 ? 32.839 -20.869 13.236 1.00 37.85 352 ALA B O 1
ATOM 6689 N N . PHE B 1 353 ? 32.062 -18.868 14.045 1.00 37.11 353 PHE B N 1
ATOM 6690 C CA . PHE B 1 353 ? 30.644 -19.239 13.761 1.00 37.31 353 PHE B CA 1
ATOM 6691 C C . PHE B 1 353 ? 30.302 -19.260 12.263 1.00 37.82 353 PHE B C 1
ATOM 6692 O O . PHE B 1 353 ? 29.269 -19.814 11.843 1.00 37.94 353 PHE B O 1
ATOM 6700 N N . GLN B 1 354 ? 31.182 -18.656 11.465 1.00 37.79 354 GLN B N 1
ATOM 6701 C CA . GLN B 1 354 ? 30.906 -18.255 10.097 1.00 37.45 354 GLN B CA 1
ATOM 6702 C C . GLN B 1 354 ? 31.726 -19.093 9.138 1.00 36.88 354 GLN B C 1
ATOM 6703 O O . GLN B 1 354 ? 32.963 -19.119 9.267 1.00 37.64 354 GLN B O 1
ATOM 6709 N N . PRO B 1 355 ? 31.067 -19.841 8.217 1.00 35.26 355 PRO B N 1
ATOM 6710 C CA . PRO B 1 355 ? 31.811 -20.495 7.134 1.00 35.59 355 PRO B CA 1
ATOM 6711 C C . PRO B 1 355 ? 32.006 -19.504 5.926 1.00 36.68 355 PRO B C 1
ATOM 6712 O O . PRO B 1 355 ? 31.617 -18.340 5.999 1.00 36.76 355 PRO B O 1
ATOM 6716 N N . SER B 1 356 ? 32.619 -19.969 4.848 1.00 36.78 356 SER B N 1
ATOM 6717 C CA . SER B 1 356 ? 32.808 -19.144 3.692 1.00 37.62 356 SER B CA 1
ATOM 6718 C C . SER B 1 356 ? 33.098 -20.014 2.492 1.00 37.32 356 SER B C 1
ATOM 6719 O O . SER B 1 356 ? 33.348 -21.238 2.639 1.00 36.92 356 SER B O 1
ATOM 6722 N N . ASP B 1 357 ? 32.981 -19.391 1.312 1.00 36.81 357 ASP B N 1
ATOM 6723 C CA . ASP B 1 357 ? 33.163 -20.022 0.017 1.00 36.56 357 ASP B CA 1
ATOM 6724 C C . ASP B 1 357 ? 34.661 -20.155 -0.393 1.00 35.99 357 ASP B C 1
ATOM 6725 O O . ASP B 1 357 ? 35.231 -19.344 -1.167 1.00 35.19 357 ASP B O 1
ATOM 6730 N N . THR B 1 358 ? 35.267 -21.208 0.128 1.00 35.25 358 THR B N 1
ATOM 6731 C CA . THR B 1 358 ? 36.674 -21.434 -0.011 1.00 34.88 358 THR B CA 1
ATOM 6732 C C . THR B 1 358 ? 36.937 -22.011 -1.382 1.00 36.32 358 THR B C 1
ATOM 6733 O O . THR B 1 358 ? 38.071 -22.387 -1.669 1.00 35.49 358 THR B O 1
ATOM 6737 N N . SER B 1 359 ? 35.911 -22.085 -2.243 1.00 36.21 359 SER B N 1
ATOM 6738 C CA . SER B 1 359 ? 36.198 -22.468 -3.623 1.00 36.40 359 SER B CA 1
ATOM 6739 C C . SER B 1 359 ? 36.573 -21.277 -4.503 1.00 36.22 359 SER B C 1
ATOM 6740 O O . SER B 1 359 ? 36.891 -21.463 -5.646 1.00 36.30 359 SER B O 1
ATOM 6743 N N . ARG B 1 360 ? 36.530 -20.055 -3.990 1.00 35.74 360 ARG B N 1
ATOM 6744 C CA . ARG B 1 360 ? 36.634 -18.885 -4.870 1.00 35.79 360 ARG B CA 1
ATOM 6745 C C . ARG B 1 360 ? 38.074 -18.593 -5.288 1.00 37.15 360 ARG B C 1
ATOM 6746 O O . ARG B 1 360 ? 38.933 -18.431 -4.430 1.00 35.39 360 ARG B O 1
ATOM 6754 N N . VAL B 1 361 ? 38.300 -18.457 -6.592 1.00 38.62 361 VAL B N 1
ATOM 6755 C CA . VAL B 1 361 ? 39.599 -18.079 -7.169 1.00 39.84 361 VAL B CA 1
ATOM 6756 C C . VAL B 1 361 ? 39.530 -16.577 -7.365 1.00 41.70 361 VAL B C 1
ATOM 6757 O O . VAL B 1 361 ? 38.640 -16.102 -8.016 1.00 43.40 361 VAL B O 1
ATOM 6761 N N . VAL B 1 362 ? 40.418 -15.813 -6.764 1.00 41.36 362 VAL B N 1
ATOM 6762 C CA . VAL B 1 362 ? 40.360 -14.380 -6.903 1.00 41.59 362 VAL B CA 1
ATOM 6763 C C . VAL B 1 362 ? 41.109 -13.928 -8.196 1.00 42.64 362 VAL B C 1
ATOM 6764 O O . VAL B 1 362 ? 42.344 -14.031 -8.303 1.00 42.91 362 VAL B O 1
ATOM 6768 N N . ALA B 1 363 ? 40.351 -13.468 -9.188 1.00 41.73 363 ALA B N 1
ATOM 6769 C CA . ALA B 1 363 ? 40.923 -12.917 -10.415 1.00 41.17 363 ALA B CA 1
ATOM 6770 C C . ALA B 1 363 ? 41.893 -11.761 -10.150 1.00 40.30 363 ALA B C 1
ATOM 6771 O O . ALA B 1 363 ? 41.859 -11.117 -9.120 1.00 40.38 363 ALA B O 1
ATOM 6773 N N . GLU B 1 364 ? 42.741 -11.478 -11.128 1.00 40.71 364 GLU B N 1
ATOM 6774 C CA . GLU B 1 364 ? 43.549 -10.272 -11.146 1.00 39.13 364 GLU B CA 1
ATOM 6775 C C . GLU B 1 364 ? 42.669 -9.091 -11.538 1.00 37.34 364 GLU B C 1
ATOM 6776 O O . GLU B 1 364 ? 41.965 -9.143 -12.532 1.00 37.12 364 GLU B O 1
ATOM 6782 N N . PRO B 1 365 ? 42.692 -8.014 -10.751 1.00 35.49 365 PRO B N 1
ATOM 6783 C CA . PRO B 1 365 ? 41.840 -6.926 -11.192 1.00 33.79 365 PRO B CA 1
ATOM 6784 C C . PRO B 1 365 ? 42.527 -6.080 -12.250 1.00 32.91 365 PRO B C 1
ATOM 6785 O O . PRO B 1 365 ? 43.659 -6.326 -12.599 1.00 30.51 365 PRO B O 1
ATOM 6789 N N . PRO B 1 366 ? 41.811 -5.092 -12.772 1.00 32.68 366 PRO B N 1
ATOM 6790 C CA . PRO B 1 366 ? 42.348 -4.072 -13.672 1.00 33.44 366 PRO B CA 1
ATOM 6791 C C . PRO B 1 366 ? 43.430 -3.275 -12.925 1.00 34.34 366 PRO B C 1
ATOM 6792 O O . PRO B 1 366 ? 43.610 -3.485 -11.741 1.00 33.42 366 PRO B O 1
ATOM 6796 N N . SER B 1 367 ? 44.119 -2.346 -13.588 1.00 34.33 367 SER B N 1
ATOM 6797 C CA . SER B 1 367 ? 45.202 -1.631 -12.924 1.00 34.81 367 SER B CA 1
ATOM 6798 C C . SER B 1 367 ? 44.616 -0.739 -11.856 1.00 35.91 367 SER B C 1
ATOM 6799 O O . SER B 1 367 ? 43.399 -0.504 -11.811 1.00 35.79 367 SER B O 1
ATOM 6802 N N . ARG B 1 368 ? 45.476 -0.204 -10.996 1.00 36.70 368 ARG B N 1
ATOM 6803 C CA . ARG B 1 368 ? 45.009 0.732 -9.995 1.00 37.56 368 ARG B CA 1
ATOM 6804 C C . ARG B 1 368 ? 44.309 1.874 -10.671 1.00 37.76 368 ARG B C 1
ATOM 6805 O O . ARG B 1 368 ? 43.272 2.360 -10.193 1.00 38.36 368 ARG B O 1
ATOM 6813 N N . THR B 1 369 ? 44.902 2.381 -11.746 1.00 38.03 369 THR B N 1
ATOM 6814 C CA . THR B 1 369 ? 44.299 3.556 -12.375 1.00 37.72 369 THR B CA 1
ATOM 6815 C C . THR B 1 369 ? 42.892 3.237 -12.877 1.00 38.21 369 THR B C 1
ATOM 6816 O O . THR B 1 369 ? 41.966 3.992 -12.647 1.00 38.85 369 THR B O 1
ATOM 6820 N N . GLN B 1 370 ? 42.722 2.093 -13.519 1.00 38.02 370 GLN B N 1
ATOM 6821 C CA . GLN B 1 370 ? 41.421 1.684 -13.994 1.00 38.43 370 GLN B CA 1
ATOM 6822 C C . GLN B 1 370 ? 40.410 1.487 -12.863 1.00 39.22 370 GLN B C 1
ATOM 6823 O O . GLN B 1 370 ? 39.216 1.577 -13.087 1.00 39.71 370 GLN B O 1
ATOM 6829 N N . CYS B 1 371 ? 40.885 1.122 -11.671 1.00 38.98 371 CYS B N 1
ATOM 6830 C CA . CYS B 1 371 ? 40.069 1.067 -10.483 1.00 39.36 371 CYS B CA 1
ATOM 6831 C C . CYS B 1 371 ? 39.897 2.428 -9.786 1.00 38.90 371 CYS B C 1
ATOM 6832 O O . CYS B 1 371 ? 39.254 2.498 -8.752 1.00 40.40 371 CYS B O 1
ATOM 6835 N N . GLY B 1 372 ? 40.467 3.496 -10.316 1.00 38.73 372 GLY B N 1
ATOM 6836 C CA . GLY B 1 372 ? 40.308 4.834 -9.698 1.00 37.53 372 GLY B CA 1
ATOM 6837 C C . GLY B 1 372 ? 41.319 5.158 -8.613 1.00 37.63 372 GLY B C 1
ATOM 6838 O O . GLY B 1 372 ? 41.226 6.192 -7.949 1.00 38.05 372 GLY B O 1
ATOM 6839 N N . LEU B 1 373 ? 42.288 4.270 -8.422 1.00 37.38 373 LEU B N 1
ATOM 6840 C CA . LEU B 1 373 ? 43.307 4.403 -7.392 1.00 37.42 373 LEU B CA 1
ATOM 6841 C C . LEU B 1 373 ? 44.537 5.083 -7.986 1.00 38.59 373 LEU B C 1
ATOM 6842 O O . LEU B 1 373 ? 44.849 4.850 -9.151 1.00 37.41 373 LEU B O 1
ATOM 6847 N N . PRO B 1 374 ? 45.235 5.922 -7.184 1.00 39.87 374 PRO B N 1
ATOM 6848 C CA . PRO B 1 374 ? 46.556 6.427 -7.611 1.00 40.71 374 PRO B CA 1
ATOM 6849 C C . PRO B 1 374 ? 47.485 5.219 -7.793 1.00 41.59 374 PRO B C 1
ATOM 6850 O O . PRO B 1 374 ? 47.227 4.158 -7.216 1.00 41.82 374 PRO B O 1
ATOM 6854 N N . GLU B 1 375 ? 48.510 5.346 -8.633 1.00 42.58 375 GLU B N 1
ATOM 6855 C CA . GLU B 1 375 ? 49.380 4.208 -8.927 1.00 44.16 375 GLU B CA 1
ATOM 6856 C C . GLU B 1 375 ? 50.294 4.030 -7.733 1.00 44.33 375 GLU B C 1
ATOM 6857 O O . GLU B 1 375 ? 50.787 2.938 -7.452 1.00 44.37 375 GLU B O 1
ATOM 6863 N N . GLN B 1 376 ? 50.450 5.113 -6.994 1.00 44.80 376 GLN B N 1
ATOM 6864 C CA . GLN B 1 376 ? 51.256 5.133 -5.779 1.00 45.50 376 GLN B CA 1
ATOM 6865 C C . GLN B 1 376 ? 50.371 5.367 -4.522 1.00 45.74 376 GLN B C 1
ATOM 6866 O O . GLN B 1 376 ? 49.226 5.833 -4.635 1.00 46.54 376 GLN B O 1
ATOM 6872 N N . GLY B 1 377 ? 50.870 5.008 -3.336 1.00 45.25 377 GLY B N 1
ATOM 6873 C CA . GLY B 1 377 ? 50.189 5.365 -2.086 1.00 43.30 377 GLY B CA 1
ATOM 6874 C C . GLY B 1 377 ? 49.668 4.121 -1.396 1.00 41.71 377 GLY B C 1
ATOM 6875 O O . GLY B 1 377 ? 49.571 3.069 -2.017 1.00 41.39 377 GLY B O 1
ATOM 6876 N N . VAL B 1 378 ? 49.345 4.231 -0.107 1.00 39.77 378 VAL B N 1
ATOM 6877 C CA . VAL B 1 378 ? 48.832 3.074 0.609 1.00 39.15 378 VAL B CA 1
ATOM 6878 C C . VAL B 1 378 ? 47.316 3.080 0.458 1.00 38.37 378 VAL B C 1
ATOM 6879 O O . VAL B 1 378 ? 46.717 4.143 0.538 1.00 36.87 378 VAL B O 1
ATOM 6883 N N . VAL B 1 379 ? 46.719 1.908 0.204 1.00 37.93 379 VAL B N 1
ATOM 6884 C CA . VAL B 1 379 ? 45.257 1.819 0.059 1.00 37.95 379 VAL B CA 1
ATOM 6885 C C . VAL B 1 379 ? 44.510 1.150 1.212 1.00 37.89 379 VAL B C 1
ATOM 6886 O O . VAL B 1 379 ? 44.545 -0.097 1.419 1.00 36.95 379 VAL B O 1
ATOM 6890 N N . LEU B 1 380 ? 43.865 2.033 1.963 1.00 36.71 380 LEU B N 1
ATOM 6891 C CA . LEU B 1 380 ? 43.008 1.697 3.080 1.00 37.25 380 LEU B CA 1
ATOM 6892 C C . LEU B 1 380 ? 41.633 1.401 2.485 1.00 37.81 380 LEU B C 1
ATOM 6893 O O . LEU B 1 380 ? 41.170 2.083 1.561 1.00 37.00 380 LEU B O 1
ATOM 6898 N N . CYS B 1 381 ? 40.932 0.420 2.998 1.00 38.64 381 CYS B N 1
ATOM 6899 C CA . CYS B 1 381 ? 39.621 0.260 2.423 1.00 40.58 381 CYS B CA 1
ATOM 6900 C C . CYS B 1 381 ? 38.563 -0.090 3.452 1.00 40.47 381 CYS B C 1
ATOM 6901 O O . CYS B 1 381 ? 38.886 -0.563 4.543 1.00 41.28 381 CYS B O 1
ATOM 6904 N N . CYS B 1 382 ? 37.298 0.155 3.124 1.00 39.88 382 CYS B N 1
ATOM 6905 C CA . CYS B 1 382 ? 36.216 -0.370 3.924 1.00 40.18 382 CYS B CA 1
ATOM 6906 C C . CYS B 1 382 ? 35.033 -0.662 3.003 1.00 40.61 382 CYS B C 1
ATOM 6907 O O . CYS B 1 382 ? 34.363 0.250 2.562 1.00 39.89 382 CYS B O 1
ATOM 6910 N N . PHE B 1 383 ? 34.767 -1.936 2.684 1.00 41.39 383 PHE B N 1
ATOM 6911 C CA . PHE B 1 383 ? 33.725 -2.174 1.670 1.00 42.25 383 PHE B CA 1
ATOM 6912 C C . PHE B 1 383 ? 32.305 -2.469 2.222 1.00 42.99 383 PHE B C 1
ATOM 6913 O O . PHE B 1 383 ? 31.448 -3.101 1.557 1.00 44.63 383 PHE B O 1
ATOM 6921 N N . ASN B 1 384 ? 32.037 -1.978 3.410 1.00 43.29 384 ASN B N 1
ATOM 6922 C CA . ASN B 1 384 ? 30.766 -2.230 4.081 1.00 43.24 384 ASN B CA 1
ATOM 6923 C C . ASN B 1 384 ? 29.580 -1.437 3.498 1.00 42.78 384 ASN B C 1
ATOM 6924 O O . ASN B 1 384 ? 29.765 -0.315 2.996 1.00 42.72 384 ASN B O 1
ATOM 6929 N N . ASN B 1 385 ? 28.367 -1.982 3.624 1.00 41.22 385 ASN B N 1
ATOM 6930 C CA . ASN B 1 385 ? 27.131 -1.219 3.314 1.00 41.23 385 ASN B CA 1
ATOM 6931 C C . ASN B 1 385 ? 27.068 0.126 4.016 1.00 39.98 385 ASN B C 1
ATOM 6932 O O . ASN B 1 385 ? 27.539 0.275 5.133 1.00 39.01 385 ASN B O 1
ATOM 6937 N N . SER B 1 386 ? 26.490 1.103 3.338 1.00 37.99 386 SER B N 1
ATOM 6938 C CA . SER B 1 386 ? 26.547 2.482 3.775 1.00 37.65 386 SER B CA 1
ATOM 6939 C C . SER B 1 386 ? 25.928 2.723 5.176 1.00 37.93 386 SER B C 1
ATOM 6940 O O . SER B 1 386 ? 26.352 3.632 5.894 1.00 38.04 386 SER B O 1
ATOM 6943 N N . TYR B 1 387 ? 24.909 1.941 5.559 1.00 36.98 387 TYR B N 1
ATOM 6944 C CA . TYR B 1 387 ? 24.292 2.114 6.875 1.00 37.19 387 TYR B CA 1
ATOM 6945 C C . TYR B 1 387 ? 25.271 1.796 8.040 1.00 37.39 387 TYR B C 1
ATOM 6946 O O . TYR B 1 387 ? 25.113 2.340 9.135 1.00 35.65 387 TYR B O 1
ATOM 6955 N N . LYS B 1 388 ? 26.272 0.932 7.790 1.00 36.70 388 LYS B N 1
ATOM 6956 C CA . LYS B 1 388 ? 27.372 0.676 8.759 1.00 36.83 388 LYS B CA 1
ATOM 6957 C C . LYS B 1 388 ? 28.407 1.822 8.875 1.00 37.44 388 LYS B C 1
ATOM 6958 O O . LYS B 1 388 ? 29.185 1.860 9.831 1.00 38.09 388 LYS B O 1
ATOM 6964 N N . LEU B 1 389 ? 28.395 2.760 7.928 1.00 37.89 389 LEU B N 1
ATOM 6965 C CA . LEU B 1 389 ? 29.331 3.887 7.914 1.00 37.51 389 LEU B CA 1
ATOM 6966 C C . LEU B 1 389 ? 28.805 5.081 8.686 1.00 38.38 389 LEU B C 1
ATOM 6967 O O . LEU B 1 389 ? 28.235 6.026 8.089 1.00 38.74 389 LEU B O 1
ATOM 6972 N N . ASN B 1 390 ? 29.036 5.086 9.995 1.00 37.79 390 ASN B N 1
ATOM 6973 C CA . ASN B 1 390 ? 28.491 6.129 10.859 1.00 36.68 390 ASN B CA 1
ATOM 6974 C C . ASN B 1 390 ? 29.560 7.142 11.207 1.00 36.27 390 ASN B C 1
ATOM 6975 O O . ASN B 1 390 ? 30.745 6.958 10.881 1.00 35.71 390 ASN B O 1
ATOM 6980 N N . PRO B 1 391 ? 29.142 8.256 11.828 1.00 35.79 391 PRO B N 1
ATOM 6981 C CA . PRO B 1 391 ? 30.119 9.306 12.050 1.00 35.78 391 PRO B CA 1
ATOM 6982 C C . PRO B 1 391 ? 31.338 8.782 12.845 1.00 36.38 391 PRO B C 1
ATOM 6983 O O . PRO B 1 391 ? 32.443 9.119 12.533 1.00 36.80 391 PRO B O 1
ATOM 6987 N N . GLN B 1 392 ? 31.142 7.934 13.841 1.00 37.53 392 GLN B N 1
ATOM 6988 C CA . GLN B 1 392 ? 32.251 7.455 14.665 1.00 38.59 392 GLN B CA 1
ATOM 6989 C C . GLN B 1 392 ? 33.207 6.514 13.903 1.00 37.93 392 GLN B C 1
ATOM 6990 O O . GLN B 1 392 ? 34.419 6.492 14.158 1.00 36.43 392 GLN B O 1
ATOM 6996 N N . SER B 1 393 ? 32.672 5.748 12.952 1.00 36.95 393 SER B N 1
ATOM 6997 C CA . SER B 1 393 ? 33.510 4.820 12.177 1.00 36.25 393 SER B CA 1
ATOM 6998 C C . SER B 1 393 ? 34.269 5.636 11.124 1.00 35.87 393 SER B C 1
ATOM 6999 O O . SER B 1 393 ? 35.480 5.463 10.910 1.00 35.81 393 SER B O 1
ATOM 7002 N N . MET B 1 394 ? 33.557 6.531 10.464 1.00 34.92 394 MET B N 1
ATOM 7003 C CA . MET B 1 394 ? 34.186 7.355 9.458 1.00 35.24 394 MET B CA 1
ATOM 7004 C C . MET B 1 394 ? 35.230 8.274 10.071 1.00 34.81 394 MET B C 1
ATOM 7005 O O . MET B 1 394 ? 36.256 8.550 9.449 1.00 35.48 394 MET B O 1
ATOM 7010 N N . ALA B 1 395 ? 34.973 8.801 11.261 1.00 34.37 395 ALA B N 1
ATOM 7011 C CA . ALA B 1 395 ? 35.909 9.798 11.827 1.00 33.81 395 ALA B CA 1
ATOM 7012 C C . ALA B 1 395 ? 37.218 9.142 12.222 1.00 34.15 395 ALA B C 1
ATOM 7013 O O . ALA B 1 395 ? 38.265 9.729 12.040 1.00 33.23 395 ALA B O 1
ATOM 7015 N N . ARG B 1 396 ? 37.168 7.904 12.733 1.00 33.62 396 ARG B N 1
ATOM 7016 C CA . ARG B 1 396 ? 38.415 7.241 13.094 1.00 33.71 396 ARG B CA 1
ATOM 7017 C C . ARG B 1 396 ? 39.209 6.843 11.823 1.00 34.88 396 ARG B C 1
ATOM 7018 O O . ARG B 1 396 ? 40.426 6.918 11.822 1.00 34.98 396 ARG B O 1
ATOM 7026 N N . MET B 1 397 ? 38.519 6.446 10.745 1.00 34.97 397 MET B N 1
ATOM 7027 C CA . MET B 1 397 ? 39.175 6.232 9.440 1.00 35.67 397 MET B CA 1
ATOM 7028 C C . MET B 1 397 ? 39.802 7.516 8.873 1.00 35.53 397 MET B C 1
ATOM 7029 O O . MET B 1 397 ? 40.907 7.482 8.322 1.00 36.28 397 MET B O 1
ATOM 7034 N N . LEU B 1 398 ? 39.120 8.653 9.006 1.00 34.83 398 LEU B N 1
ATOM 7035 C CA . LEU B 1 398 ? 39.692 9.894 8.503 1.00 34.69 398 LEU B CA 1
ATOM 7036 C C . LEU B 1 398 ? 40.885 10.358 9.346 1.00 34.99 398 LEU B C 1
ATOM 7037 O O . LEU B 1 398 ? 41.765 11.105 8.855 1.00 34.33 398 LEU B O 1
ATOM 7042 N N . ALA B 1 399 ? 40.896 10.004 10.632 1.00 34.23 399 ALA B N 1
ATOM 7043 C CA . ALA B 1 399 ? 42.042 10.412 11.434 1.00 34.03 399 ALA B CA 1
ATOM 7044 C C . ALA B 1 399 ? 43.310 9.674 10.920 1.00 34.08 399 ALA B C 1
ATOM 7045 O O . ALA B 1 399 ? 44.376 10.265 10.885 1.00 34.21 399 ALA B O 1
ATOM 7047 N N . VAL B 1 400 ? 43.188 8.404 10.506 1.00 34.32 400 VAL B N 1
ATOM 7048 C CA . VAL B 1 400 ? 44.305 7.714 9.837 1.00 34.49 400 VAL B CA 1
ATOM 7049 C C . VAL B 1 400 ? 44.796 8.516 8.621 1.00 35.31 400 VAL B C 1
ATOM 7050 O O . VAL B 1 400 ? 45.989 8.801 8.476 1.00 34.94 400 VAL B O 1
ATOM 7054 N N . LEU B 1 401 ? 43.865 8.921 7.755 1.00 36.49 401 LEU B N 1
ATOM 7055 C CA . LEU B 1 401 ? 44.245 9.668 6.558 1.00 36.45 401 LEU B CA 1
ATOM 7056 C C . LEU B 1 401 ? 45.000 10.927 6.909 1.00 37.27 401 LEU B C 1
ATOM 7057 O O . LEU B 1 401 ? 46.016 11.235 6.284 1.00 37.40 401 LEU B O 1
ATOM 7062 N N . ARG B 1 402 ? 44.521 11.648 7.923 1.00 38.43 402 ARG B N 1
ATOM 7063 C CA . ARG B 1 402 ? 45.173 12.892 8.361 1.00 39.69 402 ARG B CA 1
ATOM 7064 C C . ARG B 1 402 ? 46.650 12.685 8.747 1.00 40.16 402 ARG B C 1
ATOM 7065 O O . ARG B 1 402 ? 47.466 13.577 8.533 1.00 40.63 402 ARG B O 1
ATOM 7073 N N . GLU B 1 403 ? 46.982 11.536 9.336 1.00 40.63 403 GLU B N 1
ATOM 7074 C CA . GLU B 1 403 ? 48.341 11.283 9.850 1.00 42.07 403 GLU B CA 1
ATOM 7075 C C . GLU B 1 403 ? 49.234 10.537 8.869 1.00 41.96 403 GLU B C 1
ATOM 7076 O O . GLU B 1 403 ? 50.406 10.292 9.153 1.00 42.93 403 GLU B O 1
ATOM 7082 N N . VAL B 1 404 ? 48.690 10.159 7.726 1.00 41.56 404 VAL B N 1
ATOM 7083 C CA . VAL B 1 404 ? 49.468 9.442 6.734 1.00 41.44 404 VAL B CA 1
ATOM 7084 C C . VAL B 1 404 ? 49.119 10.031 5.381 1.00 42.31 404 VAL B C 1
ATOM 7085 O O . VAL B 1 404 ? 48.231 9.522 4.682 1.00 43.10 404 VAL B O 1
ATOM 7089 N N . PRO B 1 405 ? 49.777 11.129 5.015 1.00 42.61 405 PRO B N 1
ATOM 7090 C CA . PRO B 1 405 ? 49.432 11.782 3.750 1.00 43.06 405 PRO B CA 1
ATOM 7091 C C . PRO B 1 405 ? 49.418 10.857 2.517 1.00 42.91 405 PRO B C 1
ATOM 7092 O O . PRO B 1 405 ? 48.547 10.980 1.665 1.00 43.48 405 PRO B O 1
ATOM 7096 N N . ASP B 1 406 ? 50.363 9.943 2.402 1.00 42.81 406 ASP B N 1
ATOM 7097 C CA . ASP B 1 406 ? 50.436 9.193 1.166 1.00 43.00 406 ASP B CA 1
ATOM 7098 C C . ASP B 1 406 ? 49.453 8.036 1.136 1.00 42.53 406 ASP B C 1
ATOM 7099 O O . ASP B 1 406 ? 49.810 6.914 0.722 1.00 42.71 406 ASP B O 1
ATOM 7104 N N . SER B 1 407 ? 48.218 8.280 1.580 1.00 40.57 407 SER B N 1
ATOM 7105 C CA . SER B 1 407 ? 47.216 7.207 1.510 1.00 39.57 407 SER B CA 1
ATOM 7106 C C . SER B 1 407 ? 45.832 7.646 1.007 1.00 37.97 407 SER B C 1
ATOM 7107 O O . SER B 1 407 ? 45.482 8.826 0.973 1.00 37.26 407 SER B O 1
ATOM 7110 N N . VAL B 1 408 ? 45.053 6.643 0.660 1.00 36.66 408 VAL B N 1
ATOM 7111 C CA . VAL B 1 408 ? 43.753 6.855 0.103 1.00 35.54 408 VAL B CA 1
ATOM 7112 C C . VAL B 1 408 ? 42.786 5.916 0.846 1.00 35.32 408 VAL B C 1
ATOM 7113 O O . VAL B 1 408 ? 43.225 4.861 1.403 1.00 33.94 408 VAL B O 1
ATOM 7117 N N . LEU B 1 409 ? 41.492 6.293 0.877 1.00 34.68 409 LEU B N 1
ATOM 7118 C CA . LEU B 1 409 ? 40.410 5.441 1.478 1.00 34.86 409 L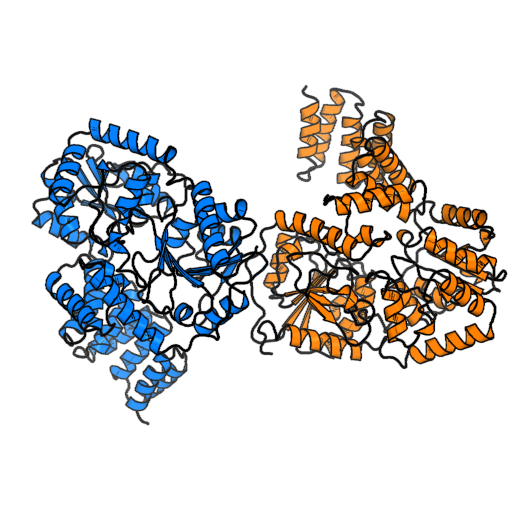EU B CA 1
ATOM 7119 C C . LEU B 1 409 ? 39.439 4.942 0.420 1.00 34.60 409 LEU B C 1
ATOM 7120 O O . LEU B 1 409 ? 38.817 5.739 -0.297 1.00 35.42 409 LEU B O 1
ATOM 7125 N N . TRP B 1 410 ? 39.324 3.637 0.307 1.00 33.56 410 TRP B N 1
ATOM 7126 C CA . TRP B 1 410 ? 38.508 3.040 -0.727 1.00 33.80 410 TRP B CA 1
ATOM 7127 C C . TRP B 1 410 ? 37.214 2.498 -0.123 1.00 33.66 410 TRP B C 1
ATOM 7128 O O . TRP B 1 410 ? 37.237 1.611 0.729 1.00 32.53 410 TRP B O 1
ATOM 7139 N N . LEU B 1 411 ? 36.090 2.991 -0.634 1.00 34.55 411 LEU B N 1
ATOM 7140 C CA . LEU B 1 411 ? 34.769 2.663 -0.111 1.00 36.40 411 LEU B CA 1
ATOM 7141 C C . LEU B 1 411 ? 33.892 2.099 -1.223 1.00 37.82 411 LEU B C 1
ATOM 7142 O O . LEU B 1 411 ? 34.211 2.268 -2.392 1.00 40.03 411 LEU B O 1
ATOM 7147 N N . LEU B 1 412 ? 32.770 1.478 -0.864 1.00 38.74 412 LEU B N 1
ATOM 7148 C CA . LEU B 1 412 ? 31.724 1.090 -1.819 1.00 40.34 412 LEU B CA 1
ATOM 7149 C C . LEU B 1 412 ? 30.826 2.295 -2.077 1.00 40.76 412 LEU B C 1
ATOM 7150 O O . LEU B 1 412 ? 30.429 2.966 -1.133 1.00 39.84 412 LEU B O 1
ATOM 7155 N N . SER B 1 413 ? 30.503 2.552 -3.345 1.00 41.04 413 SER B N 1
ATOM 7156 C CA . SER B 1 413 ? 29.580 3.619 -3.731 1.00 41.32 413 SER B CA 1
ATOM 7157 C C . SER B 1 413 ? 28.220 3.360 -3.074 1.00 41.05 413 SER B C 1
ATOM 7158 O O . SER B 1 413 ? 27.733 2.227 -3.069 1.00 40.40 413 SER B O 1
ATOM 7161 N N . GLY B 1 414 ? 27.632 4.375 -2.445 1.00 39.99 414 GLY B N 1
ATOM 7162 C CA . GLY B 1 414 ? 26.361 4.145 -1.761 1.00 39.52 414 GLY B CA 1
ATOM 7163 C C . GLY B 1 414 ? 25.195 4.693 -2.556 1.00 39.22 414 GLY B C 1
ATOM 7164 O O . GLY B 1 414 ? 25.396 5.304 -3.574 1.00 38.97 414 GLY B O 1
ATOM 7165 N N . PRO B 1 415 ? 23.960 4.515 -2.056 1.00 39.64 415 PRO B N 1
ATOM 7166 C CA . PRO B 1 415 ? 22.762 5.052 -2.727 1.00 39.16 415 PRO B CA 1
ATOM 7167 C C . PRO B 1 415 ? 22.726 6.554 -2.731 1.00 39.39 415 PRO B C 1
ATOM 7168 O O . PRO B 1 415 ? 23.457 7.185 -1.974 1.00 39.54 415 PRO B O 1
ATOM 7172 N N . GLY B 1 416 ? 21.862 7.125 -3.566 1.00 39.22 416 GLY B N 1
ATOM 7173 C CA . GLY B 1 416 ? 21.597 8.558 -3.526 1.00 38.38 416 GLY B CA 1
ATOM 7174 C C . GLY B 1 416 ? 22.876 9.358 -3.571 1.00 38.30 416 GLY B C 1
ATOM 7175 O O . GLY B 1 416 ? 23.780 9.022 -4.303 1.00 38.09 416 GLY B O 1
ATOM 7176 N N . GLU B 1 417 ? 22.932 10.439 -2.797 1.00 38.01 417 GLU B N 1
ATOM 7177 C CA . GLU B 1 417 ? 24.134 11.250 -2.672 1.00 37.71 417 GLU B CA 1
ATOM 7178 C C . GLU B 1 417 ? 25.061 10.789 -1.546 1.00 36.62 417 GLU B C 1
ATOM 7179 O O . GLU B 1 417 ? 25.807 11.585 -0.987 1.00 35.07 417 GLU B O 1
ATOM 7185 N N . ALA B 1 418 ? 25.007 9.517 -1.174 1.00 36.11 418 ALA B N 1
ATOM 7186 C CA . ALA B 1 418 ? 25.776 9.143 -0.026 1.00 36.38 418 ALA B CA 1
ATOM 7187 C C . ALA B 1 418 ? 27.244 9.576 -0.249 1.00 37.06 418 ALA B C 1
ATOM 7188 O O . ALA B 1 418 ? 27.819 10.218 0.613 1.00 38.25 418 ALA B O 1
ATOM 7190 N N . ASP B 1 419 ? 27.822 9.256 -1.411 1.00 37.37 419 ASP B N 1
ATOM 7191 C CA . ASP B 1 419 ? 29.247 9.504 -1.692 1.00 37.99 419 ASP B CA 1
ATOM 7192 C C . ASP B 1 419 ? 29.576 10.984 -1.550 1.00 38.01 419 ASP B C 1
ATOM 7193 O O . ASP B 1 419 ? 30.538 11.357 -0.894 1.00 38.73 419 ASP B O 1
ATOM 7198 N N . ALA B 1 420 ? 28.778 11.823 -2.180 1.00 36.74 420 ALA B N 1
ATOM 7199 C CA . ALA B 1 420 ? 28.942 13.258 -2.057 1.00 36.87 420 ALA B CA 1
ATOM 7200 C C . ALA B 1 420 ? 28.982 13.701 -0.580 1.00 37.12 420 ALA B C 1
ATOM 7201 O O . ALA B 1 420 ? 29.774 14.557 -0.207 1.00 37.52 420 ALA B O 1
ATOM 7203 N N . ARG B 1 421 ? 28.126 13.123 0.260 1.00 37.13 421 ARG B N 1
ATOM 7204 C CA . ARG B 1 421 ? 28.074 13.519 1.673 1.00 36.66 421 ARG B CA 1
ATOM 7205 C C . ARG B 1 421 ? 29.343 13.030 2.385 1.00 36.43 421 ARG B C 1
ATOM 7206 O O . ARG B 1 421 ? 29.937 13.751 3.195 1.00 36.48 421 ARG B O 1
ATOM 7214 N N . LEU B 1 422 ? 29.750 11.801 2.096 1.00 35.57 422 LEU B N 1
ATOM 7215 C CA . LEU B 1 422 ? 31.013 11.320 2.618 1.00 35.33 422 LEU B CA 1
ATOM 7216 C C . LEU B 1 422 ? 32.152 12.270 2.200 1.00 36.31 422 LEU B C 1
ATOM 7217 O O . LEU B 1 422 ? 32.985 12.624 3.030 1.00 36.20 422 LEU B O 1
ATOM 7222 N N . ARG B 1 423 ? 32.187 12.704 0.935 1.00 36.31 423 ARG B N 1
ATOM 7223 C CA . ARG B 1 423 ? 33.268 13.586 0.498 1.00 37.26 423 ARG B CA 1
ATOM 7224 C C . ARG B 1 423 ? 33.236 14.869 1.293 1.00 37.10 423 ARG B C 1
ATOM 7225 O O . ARG B 1 423 ? 34.289 15.415 1.630 1.00 37.24 423 ARG B O 1
ATOM 7233 N N . ALA B 1 424 ? 32.030 15.350 1.596 1.00 36.61 424 ALA B N 1
ATOM 7234 C CA . ALA B 1 424 ? 31.864 16.587 2.398 1.00 36.96 424 ALA B CA 1
ATOM 7235 C C . ALA B 1 424 ? 32.402 16.412 3.841 1.00 36.77 424 ALA B C 1
ATOM 7236 O O . ALA B 1 424 ? 33.158 17.218 4.323 1.00 36.02 424 ALA B O 1
ATOM 7238 N N . PHE B 1 425 ? 32.013 15.333 4.522 1.00 37.77 425 PHE B N 1
ATOM 7239 C CA . PHE B 1 425 ? 32.552 15.023 5.857 1.00 37.69 425 PHE B CA 1
ATOM 7240 C C . PHE B 1 425 ? 34.093 14.943 5.877 1.00 37.70 425 PHE B C 1
ATOM 7241 O O . PHE B 1 425 ? 34.723 15.377 6.828 1.00 38.37 425 PHE B O 1
ATOM 7249 N N . ALA B 1 426 ? 34.692 14.341 4.850 1.00 37.00 426 ALA B N 1
ATOM 7250 C CA . ALA B 1 426 ? 36.139 14.312 4.726 1.00 35.83 426 ALA B CA 1
ATOM 7251 C C . ALA B 1 426 ? 36.743 15.705 4.710 1.00 36.04 426 ALA B C 1
ATOM 7252 O O . ALA B 1 426 ? 37.658 15.960 5.488 1.00 35.41 426 ALA B O 1
ATOM 7254 N N . HIS B 1 427 ? 36.265 16.595 3.827 1.00 35.51 427 HIS B N 1
ATOM 7255 C CA . HIS B 1 427 ? 36.792 17.971 3.782 1.00 36.17 427 HIS B CA 1
ATOM 7256 C C . HIS B 1 427 ? 36.629 18.624 5.153 1.00 36.95 427 HIS B C 1
ATOM 7257 O O . HIS B 1 427 ? 37.552 19.274 5.673 1.00 37.07 427 HIS B O 1
ATOM 7264 N N . ALA B 1 428 ? 35.454 18.440 5.757 1.00 37.99 428 ALA B N 1
ATOM 7265 C CA . ALA B 1 428 ? 35.153 19.088 7.041 1.00 38.02 428 ALA B CA 1
ATOM 7266 C C . ALA B 1 428 ? 36.058 18.560 8.143 1.00 38.69 428 ALA B C 1
ATOM 7267 O O . ALA B 1 428 ? 36.258 19.236 9.137 1.00 39.10 428 ALA B O 1
ATOM 7269 N N . GLN B 1 429 ? 36.589 17.349 7.963 1.00 38.55 429 GLN B N 1
ATOM 7270 C CA . GLN B 1 429 ? 37.529 16.764 8.903 1.00 39.15 429 GLN B CA 1
ATOM 7271 C C . GLN B 1 429 ? 39.001 17.029 8.554 1.00 39.20 429 GLN B C 1
ATOM 7272 O O . GLN B 1 429 ? 39.909 16.398 9.116 1.00 39.35 429 GLN B O 1
ATOM 7278 N N . GLY B 1 430 ? 39.235 17.950 7.621 1.00 39.16 430 GLY B N 1
ATOM 7279 C CA . GLY B 1 430 ? 40.590 18.303 7.208 1.00 39.75 430 GLY B CA 1
ATOM 7280 C C . GLY B 1 430 ? 41.334 17.244 6.408 1.00 40.63 430 GLY B C 1
ATOM 7281 O O . GLY B 1 430 ? 42.536 17.023 6.625 1.00 40.73 430 GLY B O 1
ATOM 7282 N N . VAL B 1 431 ? 40.625 16.590 5.484 1.00 40.07 431 VAL B N 1
ATOM 7283 C CA . VAL B 1 431 ? 41.234 15.664 4.564 1.00 40.47 431 VAL B CA 1
ATOM 7284 C C . VAL B 1 431 ? 40.766 15.989 3.146 1.00 40.78 431 VAL B C 1
ATOM 7285 O O . VAL B 1 431 ? 39.581 16.189 2.937 1.00 42.08 431 VAL B O 1
ATOM 7289 N N . ASP B 1 432 ? 41.670 16.025 2.170 1.00 40.54 432 ASP B N 1
ATOM 7290 C CA . ASP B 1 432 ? 41.282 16.284 0.775 1.00 40.19 432 ASP B CA 1
ATOM 7291 C C . ASP B 1 432 ? 40.287 15.224 0.288 1.00 39.86 432 ASP B C 1
ATOM 7292 O O . ASP B 1 432 ? 40.567 14.006 0.332 1.00 39.00 432 ASP B O 1
ATOM 7297 N N . ALA B 1 433 ? 39.124 15.673 -0.185 1.00 39.17 433 ALA B N 1
ATOM 7298 C CA . ALA B 1 433 ? 38.038 14.734 -0.505 1.00 39.14 433 ALA B CA 1
ATOM 7299 C C . ALA B 1 433 ? 38.351 13.855 -1.704 1.00 38.56 433 ALA B C 1
ATOM 7300 O O . ALA B 1 433 ? 37.653 12.888 -1.946 1.00 38.69 433 ALA B O 1
ATOM 7302 N N . GLN B 1 434 ? 39.377 14.215 -2.466 1.00 38.26 434 GLN B N 1
ATOM 7303 C CA . GLN B 1 434 ? 39.770 13.423 -3.621 1.00 38.55 434 GLN B CA 1
ATOM 7304 C C . GLN B 1 434 ? 40.448 12.135 -3.146 1.00 38.28 434 GLN B C 1
ATOM 7305 O O . GLN B 1 434 ? 40.677 11.232 -3.941 1.00 38.05 434 GLN B O 1
ATOM 7311 N N . ARG B 1 435 ? 40.764 12.067 -1.854 1.00 37.28 435 ARG B N 1
ATOM 7312 C CA . ARG B 1 435 ? 41.476 10.926 -1.286 1.00 36.34 435 ARG B CA 1
ATOM 7313 C C . ARG B 1 435 ? 40.512 9.812 -0.934 1.00 36.49 435 ARG B C 1
ATOM 7314 O O . ARG B 1 435 ? 40.935 8.774 -0.464 1.00 35.31 435 ARG B O 1
ATOM 7322 N N . LEU B 1 436 ? 39.211 10.053 -1.146 1.00 36.55 436 LEU B N 1
ATOM 7323 C CA . LEU B 1 436 ? 38.207 8.970 -1.076 1.00 35.77 436 LEU B CA 1
ATOM 7324 C C . LEU B 1 436 ? 37.938 8.412 -2.470 1.00 35.22 436 LEU B C 1
ATOM 7325 O O . LEU B 1 436 ? 37.749 9.166 -3.411 1.00 34.12 436 LEU B O 1
ATOM 7330 N N . VAL B 1 437 ? 37.882 7.095 -2.612 1.00 34.36 437 VAL B N 1
ATOM 7331 C CA . VAL B 1 437 ? 37.628 6.514 -3.915 1.00 34.03 437 VAL B CA 1
ATOM 7332 C C . VAL B 1 437 ? 36.466 5.577 -3.691 1.00 35.52 437 VAL B C 1
ATOM 7333 O O . VAL B 1 437 ? 36.453 4.864 -2.676 1.00 36.42 437 VAL B O 1
ATOM 7337 N N . PHE B 1 438 ? 35.481 5.572 -4.600 1.00 35.74 438 PHE B N 1
ATOM 7338 C CA . PHE B 1 438 ? 34.296 4.707 -4.424 1.00 35.21 438 PHE B CA 1
ATOM 7339 C C . PHE B 1 438 ? 34.230 3.617 -5.481 1.00 35.37 438 PHE B C 1
ATOM 7340 O O . PHE B 1 438 ? 34.280 3.914 -6.671 1.00 35.75 438 PHE B O 1
ATOM 7348 N N . MET B 1 439 ? 34.150 2.355 -5.057 1.00 35.18 439 MET B N 1
ATOM 7349 C CA . MET B 1 439 ? 34.036 1.264 -6.000 1.00 36.08 439 MET B CA 1
ATOM 7350 C C . MET B 1 439 ? 32.588 1.183 -6.516 1.00 37.40 439 MET B C 1
ATOM 7351 O O . MET B 1 439 ? 31.639 1.211 -5.726 1.00 36.14 439 MET B O 1
ATOM 7356 N N . PRO B 1 440 ? 32.393 1.058 -7.839 1.00 39.23 440 PRO B N 1
ATOM 7357 C CA . PRO B 1 440 ? 30.971 0.851 -8.201 1.00 40.55 440 PRO B CA 1
ATOM 7358 C C . PRO B 1 440 ? 30.424 -0.538 -7.842 1.00 41.17 440 PRO B C 1
ATOM 7359 O O . PRO B 1 440 ? 31.135 -1.406 -7.324 1.00 41.61 440 PRO B O 1
ATOM 7363 N N . LYS B 1 441 ? 29.135 -0.727 -8.104 1.00 41.60 441 LYS B N 1
ATOM 7364 C CA . LYS B 1 441 ? 28.467 -1.993 -7.829 1.00 41.70 441 LYS B CA 1
ATOM 7365 C C . LYS B 1 441 ? 28.923 -3.034 -8.866 1.00 39.97 441 LYS B C 1
ATOM 7366 O O . LYS B 1 441 ? 28.859 -2.772 -10.061 1.00 39.93 441 LYS B O 1
ATOM 7372 N N . LEU B 1 442 ? 29.426 -4.184 -8.421 1.00 38.31 442 LEU B N 1
ATOM 7373 C CA . LEU B 1 442 ? 29.982 -5.163 -9.343 1.00 36.94 442 LEU B CA 1
ATOM 7374 C C . LEU B 1 442 ? 29.515 -6.534 -8.907 1.00 36.60 442 LEU B C 1
ATOM 7375 O O . LEU B 1 442 ? 29.319 -6.780 -7.727 1.00 35.46 442 LEU B O 1
ATOM 7380 N N . PRO B 1 443 ? 29.367 -7.444 -9.856 1.00 35.57 443 PRO B N 1
ATOM 7381 C CA . PRO B 1 443 ? 29.165 -8.838 -9.502 1.00 35.49 443 PRO B CA 1
ATOM 7382 C C . PRO B 1 443 ? 30.251 -9.261 -8.506 1.00 35.63 443 PRO B C 1
ATOM 7383 O O . PRO B 1 443 ? 31.389 -8.749 -8.515 1.00 34.00 443 PRO B O 1
ATOM 7387 N N . HIS B 1 444 ? 29.915 -10.224 -7.665 1.00 35.59 444 HIS B N 1
ATOM 7388 C CA . HIS B 1 444 ? 30.824 -10.622 -6.629 1.00 35.70 444 HIS B CA 1
ATOM 7389 C C . HIS B 1 444 ? 32.252 -10.969 -7.100 1.00 34.86 444 HIS B C 1
ATOM 7390 O O . HIS B 1 444 ? 33.207 -10.555 -6.465 1.00 34.68 444 HIS B O 1
ATOM 7397 N N . PRO B 1 445 ? 32.416 -11.763 -8.175 1.00 35.85 445 PRO B N 1
ATOM 7398 C CA . PRO B 1 445 ? 33.836 -12.118 -8.561 1.00 35.15 445 PRO B CA 1
ATOM 7399 C C . PRO B 1 445 ? 34.707 -10.915 -8.915 1.00 35.01 445 PRO B C 1
ATOM 7400 O O . PRO B 1 445 ? 35.910 -10.888 -8.628 1.00 34.20 445 PRO B O 1
ATOM 7404 N N . GLN B 1 446 ? 34.110 -9.938 -9.581 1.00 34.36 446 GLN B N 1
ATOM 7405 C CA . GLN B 1 446 ? 34.803 -8.730 -9.937 1.00 33.73 446 GLN B CA 1
ATOM 7406 C C . GLN B 1 446 ? 35.128 -7.853 -8.711 1.00 34.56 446 GLN B C 1
ATOM 7407 O O . GLN B 1 446 ? 36.243 -7.324 -8.601 1.00 34.56 446 GLN B O 1
ATOM 7413 N N . TYR B 1 447 ? 34.175 -7.716 -7.790 1.00 35.05 447 TYR B N 1
ATOM 7414 C CA . TYR B 1 447 ? 34.407 -6.965 -6.554 1.00 35.93 447 TYR B CA 1
ATOM 7415 C C . TYR B 1 447 ? 35.470 -7.700 -5.730 1.00 35.77 447 TYR B C 1
ATOM 7416 O O . TYR B 1 447 ? 36.362 -7.096 -5.171 1.00 35.92 447 TYR B O 1
ATOM 7425 N N . LEU B 1 448 ? 35.418 -9.018 -5.678 1.00 35.71 448 LEU B N 1
ATOM 7426 C CA . LEU B 1 448 ? 36.401 -9.712 -4.862 1.00 35.77 448 LEU B CA 1
ATOM 7427 C C . LEU B 1 448 ? 37.851 -9.456 -5.392 1.00 36.45 448 LEU B C 1
ATOM 7428 O O . LEU B 1 448 ? 38.817 -9.365 -4.618 1.00 35.35 448 LEU B O 1
ATOM 7433 N N . ALA B 1 449 ? 37.991 -9.362 -6.721 1.00 36.72 449 ALA B N 1
ATOM 7434 C CA . ALA B 1 449 ? 39.302 -9.124 -7.368 1.00 36.38 449 ALA B CA 1
ATOM 7435 C C . ALA B 1 449 ? 39.923 -7.800 -6.864 1.00 37.21 449 ALA B C 1
ATOM 7436 O O . ALA B 1 449 ? 41.140 -7.674 -6.761 1.00 38.34 449 ALA B O 1
ATOM 7438 N N . ARG B 1 450 ? 39.093 -6.838 -6.498 1.00 35.69 450 ARG B N 1
ATOM 7439 C CA . ARG B 1 450 ? 39.608 -5.522 -6.101 1.00 37.11 450 ARG B CA 1
ATOM 7440 C C . ARG B 1 450 ? 40.421 -5.518 -4.777 1.00 36.89 450 ARG B C 1
ATOM 7441 O O . ARG B 1 450 ? 41.193 -4.575 -4.519 1.00 34.36 450 ARG B O 1
ATOM 7449 N N . TYR B 1 451 ? 40.203 -6.533 -3.918 1.00 35.89 451 TYR B N 1
ATOM 7450 C CA . TYR B 1 451 ? 40.962 -6.642 -2.672 1.00 35.56 451 TYR B CA 1
ATOM 7451 C C . TYR B 1 451 ? 42.425 -6.783 -2.963 1.00 36.30 451 TYR B C 1
ATOM 7452 O O . TYR B 1 451 ? 43.262 -6.507 -2.092 1.00 37.27 451 TYR B O 1
ATOM 7461 N N . ARG B 1 452 ? 42.762 -7.276 -4.150 1.00 36.16 452 ARG B N 1
ATOM 7462 C CA . ARG B 1 452 ? 44.174 -7.516 -4.452 1.00 36.84 452 ARG B CA 1
ATOM 7463 C C . ARG B 1 452 ? 44.912 -6.208 -4.463 1.00 37.60 452 ARG B C 1
ATOM 7464 O O . ARG B 1 452 ? 46.114 -6.209 -4.363 1.00 38.60 452 ARG B O 1
ATOM 7472 N N . HIS B 1 453 ? 44.218 -5.083 -4.603 1.00 37.51 453 HIS B N 1
ATOM 7473 C CA . HIS B 1 453 ? 44.913 -3.787 -4.537 1.00 37.44 453 HIS B CA 1
ATOM 7474 C C . HIS B 1 453 ? 44.917 -3.143 -3.134 1.00 38.65 453 HIS B C 1
ATOM 7475 O O . HIS B 1 453 ? 45.488 -2.053 -2.942 1.00 39.02 453 HIS B O 1
ATOM 7482 N N . ALA B 1 454 ? 44.211 -3.742 -2.177 1.00 38.32 454 ALA B N 1
ATOM 7483 C CA . ALA B 1 454 ? 44.025 -3.075 -0.888 1.00 38.28 454 ALA B CA 1
ATOM 7484 C C . ALA B 1 454 ? 45.132 -3.502 0.079 1.00 38.95 454 ALA B C 1
ATOM 7485 O O . ALA B 1 454 ? 45.599 -4.663 0.042 1.00 37.28 454 ALA B O 1
ATOM 7487 N N . ASP B 1 455 ? 45.528 -2.565 0.950 1.00 38.38 455 ASP B N 1
ATOM 7488 C CA . ASP B 1 455 ? 46.574 -2.819 1.940 1.00 38.15 455 ASP B CA 1
ATOM 7489 C C . ASP B 1 455 ? 46.029 -3.187 3.331 1.00 37.95 455 ASP B C 1
ATOM 7490 O O . ASP B 1 455 ? 46.595 -4.044 4.037 1.00 37.84 455 ASP B O 1
ATOM 7495 N N . LEU B 1 456 ? 44.904 -2.601 3.710 1.00 36.57 456 LEU B N 1
ATOM 7496 C CA . LEU B 1 456 ? 44.383 -2.807 5.047 1.00 35.82 456 LEU B CA 1
ATOM 7497 C C . LEU B 1 456 ? 42.895 -2.517 5.079 1.00 36.25 456 LEU B C 1
ATOM 7498 O O . LEU B 1 456 ? 42.439 -1.454 4.592 1.00 34.94 456 LEU B O 1
ATOM 7503 N N . PHE B 1 457 ? 42.130 -3.422 5.672 1.00 35.46 457 PHE B N 1
ATOM 7504 C CA . PHE B 1 457 ? 40.662 -3.185 5.818 1.00 36.19 457 PHE B CA 1
ATOM 7505 C C . PHE B 1 457 ? 40.309 -2.570 7.200 1.00 36.20 457 PHE B C 1
ATOM 7506 O O . PHE B 1 457 ? 40.719 -3.090 8.239 1.00 36.18 457 PHE B O 1
ATOM 7514 N N . LEU B 1 458 ? 39.623 -1.428 7.214 1.00 35.90 458 LEU B N 1
ATOM 7515 C CA . LEU B 1 458 ? 39.233 -0.794 8.476 1.00 36.66 458 LEU B CA 1
ATOM 7516 C C . LEU B 1 458 ? 37.761 -1.035 8.780 1.00 36.21 458 LEU B C 1
ATOM 7517 O O . LEU B 1 458 ? 36.884 -0.584 8.057 1.00 36.50 458 LEU B O 1
ATOM 7522 N N . ASP B 1 459 ? 37.509 -1.762 9.864 1.00 36.21 459 ASP B N 1
ATOM 7523 C CA . ASP B 1 459 ? 36.194 -2.259 10.191 1.00 37.37 459 ASP B CA 1
ATOM 7524 C C . ASP B 1 459 ? 35.373 -1.141 10.797 1.00 37.00 459 ASP B C 1
ATOM 7525 O O . ASP B 1 459 ? 35.918 -0.107 11.237 1.00 38.02 459 ASP B O 1
ATOM 7530 N N . THR B 1 460 ? 34.060 -1.338 10.839 1.00 36.35 460 THR B N 1
ATOM 7531 C CA . THR B 1 460 ? 33.134 -0.341 11.380 1.00 35.94 460 THR B CA 1
ATOM 7532 C C . THR B 1 460 ? 32.549 -0.828 12.719 1.00 35.88 460 THR B C 1
ATOM 7533 O O . THR B 1 460 ? 32.479 -2.049 13.011 1.00 36.18 460 THR B O 1
ATOM 7537 N N . HIS B 1 461 ? 32.080 0.139 13.501 1.00 36.76 461 HIS B N 1
ATOM 7538 C CA . HIS B 1 461 ? 31.536 -0.061 14.852 1.00 36.15 461 HIS B CA 1
ATOM 7539 C C . HIS B 1 461 ? 30.273 0.788 15.004 1.00 35.94 461 HIS B C 1
ATOM 7540 O O . HIS B 1 461 ? 30.294 1.999 14.710 1.00 36.07 461 HIS B O 1
ATOM 7547 N N . PRO B 1 462 ? 29.181 0.208 15.543 1.00 35.67 462 PRO B N 1
ATOM 7548 C CA . PRO B 1 462 ? 29.037 -1.046 16.256 1.00 35.08 462 PRO B CA 1
ATOM 7549 C C . PRO B 1 462 ? 28.596 -2.193 15.382 1.00 35.22 462 PRO B C 1
ATOM 7550 O O . PRO B 1 462 ? 28.493 -3.355 15.847 1.00 36.30 462 PRO B O 1
ATOM 7554 N N . TYR B 1 463 ? 28.392 -1.939 14.108 1.00 34.64 463 TYR B N 1
ATOM 7555 C CA . TYR B 1 463 ? 27.928 -3.059 13.235 1.00 34.99 463 TYR B CA 1
ATOM 7556 C C . TYR B 1 463 ? 29.092 -3.429 12.317 1.00 35.20 463 TYR B C 1
ATOM 7557 O O . TYR B 1 463 ? 29.361 -2.701 11.371 1.00 35.72 463 TYR B O 1
ATOM 7566 N N . ASN B 1 464 ? 29.788 -4.533 12.609 1.00 35.03 464 ASN B N 1
ATOM 7567 C CA . ASN B 1 464 ? 31.039 -4.893 11.944 1.00 34.80 464 ASN B CA 1
ATOM 7568 C C . ASN B 1 464 ? 30.766 -5.433 10.528 1.00 36.39 464 ASN B C 1
ATOM 7569 O O . ASN B 1 464 ? 29.659 -5.939 10.238 1.00 35.92 464 ASN B O 1
ATOM 7574 N N . ALA B 1 465 ? 31.782 -5.328 9.662 1.00 36.43 465 ALA B N 1
AT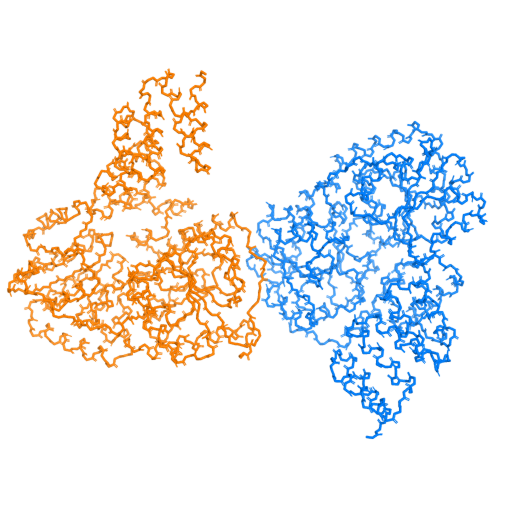OM 7575 C CA . ALA B 1 465 ? 31.929 -6.161 8.468 1.00 37.90 465 ALA B CA 1
ATOM 7576 C C . ALA B 1 465 ? 31.628 -7.568 8.859 1.00 38.79 465 ALA B C 1
ATOM 7577 O O . ALA B 1 465 ? 32.125 -8.033 9.883 1.00 39.05 465 ALA B O 1
ATOM 7579 N N . HIS B 1 466 ? 30.929 -8.295 7.999 1.00 40.64 466 HIS B N 1
ATOM 7580 C CA . HIS B 1 466 ? 30.578 -9.686 8.296 1.00 42.25 466 HIS B CA 1
ATOM 7581 C C . HIS B 1 466 ? 31.101 -10.530 7.116 1.00 41.83 466 HIS B C 1
ATOM 7582 O O . HIS B 1 466 ? 32.201 -11.060 7.159 1.00 42.22 466 HIS B O 1
ATOM 7589 N N . THR B 1 467 ? 30.331 -10.607 6.043 1.00 40.46 467 THR B N 1
ATOM 7590 C CA . THR B 1 467 ? 30.798 -11.186 4.807 1.00 40.82 467 THR B CA 1
ATOM 7591 C C . THR B 1 467 ? 32.015 -10.465 4.211 1.00 40.09 467 THR B C 1
ATOM 7592 O O . THR B 1 467 ? 32.889 -11.128 3.656 1.00 40.27 467 THR B O 1
ATOM 7596 N N . THR B 1 468 ? 32.069 -9.122 4.289 1.00 37.30 468 THR B N 1
ATOM 7597 C CA . THR B 1 468 ? 33.177 -8.427 3.708 1.00 37.22 468 THR B CA 1
ATOM 7598 C C . THR B 1 468 ? 34.477 -8.679 4.481 1.00 38.25 468 THR B C 1
ATOM 7599 O O . THR B 1 468 ? 35.561 -8.573 3.914 1.00 38.41 468 THR B O 1
ATOM 7603 N N . ALA B 1 469 ? 34.389 -9.049 5.754 1.00 38.82 469 ALA B N 1
ATOM 7604 C CA . ALA B 1 469 ? 35.641 -9.253 6.502 1.00 40.27 469 ALA B CA 1
ATOM 7605 C C . ALA B 1 469 ? 36.217 -10.597 6.116 1.00 40.20 469 ALA B C 1
ATOM 7606 O O . ALA B 1 469 ? 37.415 -10.771 5.953 1.00 40.75 469 ALA B O 1
ATOM 7608 N N . SER B 1 470 ? 35.327 -11.547 5.980 1.00 39.58 470 SER B N 1
ATOM 7609 C CA . SER B 1 470 ? 35.611 -12.858 5.424 1.00 40.55 470 SER B CA 1
ATOM 7610 C C . SER B 1 470 ? 36.217 -12.735 4.009 1.00 39.64 470 SER B C 1
ATOM 7611 O O . SER B 1 470 ? 37.191 -13.407 3.672 1.00 39.12 470 SER B O 1
ATOM 7614 N N . ASP B 1 471 ? 35.626 -11.865 3.168 1.00 38.21 471 ASP B N 1
ATOM 7615 C CA . ASP B 1 471 ? 36.117 -11.651 1.813 1.00 36.48 471 ASP B CA 1
ATOM 7616 C C . ASP B 1 471 ? 37.534 -11.123 1.879 1.00 35.57 471 ASP B C 1
ATOM 7617 O O . ASP B 1 471 ? 38.392 -11.547 1.150 1.00 34.49 471 ASP B O 1
ATOM 7622 N N . ALA B 1 472 ? 37.742 -10.115 2.713 1.00 35.86 472 ALA B N 1
ATOM 7623 C CA . ALA B 1 472 ? 39.020 -9.477 2.816 1.00 35.75 472 ALA B CA 1
ATOM 7624 C C . ALA B 1 472 ? 40.072 -10.478 3.247 1.00 35.57 472 ALA B C 1
ATOM 7625 O O . ALA B 1 472 ? 41.141 -10.597 2.636 1.00 36.09 472 ALA B O 1
ATOM 7627 N N . LEU B 1 473 ? 39.780 -11.231 4.285 1.00 34.90 473 LEU B N 1
ATOM 7628 C CA . LEU B 1 473 ? 40.801 -12.161 4.784 1.00 35.04 473 LEU B CA 1
ATOM 7629 C C . LEU B 1 473 ? 41.100 -13.286 3.802 1.00 35.24 473 LEU B C 1
ATOM 7630 O O . LEU B 1 473 ? 42.256 -13.695 3.670 1.00 35.28 473 LEU B O 1
ATOM 7635 N N . TRP B 1 474 ? 40.051 -13.814 3.155 1.00 35.05 474 TRP B N 1
ATOM 7636 C CA . TRP B 1 474 ? 40.207 -14.816 2.114 1.00 34.29 474 TRP B CA 1
ATOM 7637 C C . TRP B 1 474 ? 41.203 -14.353 1.066 1.00 35.48 474 TRP B C 1
ATOM 7638 O O . TRP B 1 474 ? 42.001 -15.153 0.607 1.00 33.76 474 TRP B O 1
ATOM 7649 N N . THR B 1 475 ? 41.149 -13.067 0.675 1.00 35.99 475 THR B N 1
ATOM 7650 C CA . THR B 1 475 ? 42.099 -12.570 -0.303 1.00 37.77 475 THR B CA 1
ATOM 7651 C C . THR B 1 475 ? 43.478 -12.216 0.258 1.00 39.27 475 THR B C 1
ATOM 7652 O O . THR B 1 475 ? 44.373 -11.892 -0.540 1.00 40.91 475 THR B O 1
ATOM 7656 N N . GLY B 1 476 ? 43.669 -12.265 1.583 1.00 39.49 476 GLY B N 1
ATOM 7657 C CA . GLY B 1 476 ? 45.013 -12.064 2.176 1.00 39.42 476 GLY B CA 1
ATOM 7658 C C . GLY B 1 476 ? 45.137 -10.636 2.720 1.00 39.69 476 GLY B C 1
ATOM 7659 O O . GLY B 1 476 ? 46.221 -10.191 3.109 1.00 39.67 476 GLY B O 1
ATOM 7660 N N . CYS B 1 477 ? 44.012 -9.926 2.764 1.00 38.20 477 CYS B N 1
ATOM 7661 C CA . CYS B 1 477 ? 43.977 -8.551 3.298 1.00 37.85 477 CYS B CA 1
ATOM 7662 C C . CYS B 1 477 ? 43.622 -8.484 4.802 1.00 36.91 477 CYS B C 1
ATOM 7663 O O . CYS B 1 477 ? 42.547 -8.871 5.197 1.00 37.17 477 CYS B O 1
ATOM 7666 N N . PRO B 1 478 ? 44.532 -7.950 5.637 1.00 36.02 478 PRO B N 1
ATOM 7667 C CA . PRO B 1 478 ? 44.256 -7.873 7.075 1.00 35.63 478 PRO B CA 1
ATOM 7668 C C . PRO B 1 478 ? 43.094 -6.926 7.411 1.00 36.22 478 PRO B C 1
ATOM 7669 O O . PRO B 1 478 ? 42.850 -5.947 6.690 1.00 36.43 478 PRO B O 1
ATOM 7673 N N . VAL B 1 479 ? 42.423 -7.221 8.519 1.00 35.57 479 VAL B N 1
ATOM 7674 C CA . VAL B 1 479 ? 41.271 -6.494 9.014 1.00 35.30 479 VAL B CA 1
ATOM 7675 C C . VAL B 1 479 ? 41.560 -5.944 10.421 1.00 35.46 479 VAL B C 1
ATOM 7676 O O . VAL B 1 479 ? 41.898 -6.697 11.353 1.00 36.59 479 VAL B O 1
ATOM 7680 N N . LEU B 1 480 ? 41.443 -4.635 10.577 1.00 36.23 480 LEU B N 1
ATOM 7681 C CA . LEU B 1 480 ? 41.586 -4.002 11.870 1.00 36.34 480 LEU B CA 1
ATOM 7682 C C . LEU B 1 480 ? 40.188 -3.677 12.484 1.00 37.13 480 LEU B C 1
ATOM 7683 O O . LEU B 1 480 ? 39.339 -3.109 11.821 1.00 37.61 480 LEU B O 1
ATOM 7688 N N . THR B 1 481 ? 39.962 -4.009 13.747 1.00 37.13 481 THR B N 1
ATOM 7689 C CA . THR B 1 481 ? 38.626 -3.930 14.355 1.00 38.24 481 THR B CA 1
ATOM 7690 C C . THR B 1 481 ? 38.781 -3.689 15.855 1.00 37.85 481 THR B C 1
ATOM 7691 O O . THR B 1 481 ? 39.845 -3.952 16.441 1.00 37.56 481 THR B O 1
ATOM 7695 N N . THR B 1 482 ? 37.723 -3.179 16.475 1.00 37.54 482 THR B N 1
ATOM 7696 C CA . THR B 1 482 ? 37.671 -2.962 17.911 1.00 37.35 482 THR B CA 1
ATOM 7697 C C . THR B 1 482 ? 36.525 -3.797 18.524 1.00 37.17 482 THR B C 1
ATOM 7698 O O . THR B 1 482 ? 35.415 -3.301 18.637 1.00 36.72 482 THR B O 1
ATOM 7702 N N . PRO B 1 483 ? 36.789 -5.061 18.915 1.00 37.81 483 PRO B N 1
ATOM 7703 C CA . PRO B 1 483 ? 35.650 -5.878 19.337 1.00 37.53 483 PRO B CA 1
ATOM 7704 C C . PRO B 1 483 ? 34.827 -5.226 20.456 1.00 37.60 483 PRO B C 1
ATOM 7705 O O . PRO B 1 483 ? 35.345 -4.455 21.279 1.00 37.46 483 PRO B O 1
ATOM 7709 N N . GLY B 1 484 ? 33.520 -5.448 20.422 1.00 36.90 484 GLY B N 1
ATOM 7710 C CA . GLY B 1 484 ? 32.612 -4.674 21.277 1.00 37.08 484 GLY B CA 1
ATOM 7711 C C . GLY B 1 484 ? 31.842 -5.540 22.232 1.00 37.42 484 GLY B C 1
ATOM 7712 O O . GLY B 1 484 ? 32.320 -6.583 22.660 1.00 38.41 484 GLY B O 1
ATOM 7713 N N . GLU B 1 485 ? 30.641 -5.099 22.573 1.00 38.16 485 GLU B N 1
ATOM 7714 C CA . GLU B 1 485 ? 29.890 -5.671 23.664 1.00 37.78 485 GLU B CA 1
ATOM 7715 C C . GLU B 1 485 ? 28.577 -6.316 23.197 1.00 37.23 485 GLU B C 1
ATOM 7716 O O . GLU B 1 485 ? 27.691 -6.596 24.028 1.00 37.42 485 GLU B O 1
ATOM 7722 N N . THR B 1 486 ? 28.443 -6.539 21.882 1.00 36.21 486 THR B N 1
ATOM 7723 C CA . THR B 1 486 ? 27.300 -7.233 21.293 1.00 36.38 486 THR B CA 1
ATOM 7724 C C . THR B 1 486 ? 27.859 -8.161 20.242 1.00 35.62 486 THR B C 1
ATOM 7725 O O . THR B 1 486 ? 28.944 -7.933 19.719 1.00 34.69 486 THR B O 1
ATOM 7729 N N . PHE B 1 487 ? 27.115 -9.197 19.920 1.00 35.48 487 PHE B N 1
ATOM 7730 C CA . PHE B 1 487 ? 27.545 -10.161 18.912 1.00 35.57 487 PHE B CA 1
ATOM 7731 C C . PHE B 1 487 ? 27.945 -9.471 17.588 1.00 35.22 487 PHE B C 1
ATOM 7732 O O . PHE B 1 487 ? 28.983 -9.792 17.026 1.00 34.05 487 PHE B O 1
ATOM 7740 N N . ALA B 1 488 ? 27.147 -8.488 17.140 1.00 35.14 488 ALA B N 1
ATOM 7741 C CA . ALA B 1 488 ? 27.375 -7.810 15.851 1.00 33.75 488 ALA B CA 1
ATOM 7742 C C . ALA B 1 488 ? 28.601 -6.962 15.765 1.00 34.16 488 ALA B C 1
ATOM 7743 O O . ALA B 1 488 ? 29.107 -6.675 14.642 1.00 34.60 488 ALA B O 1
ATOM 7745 N N . ALA B 1 489 ? 29.074 -6.536 16.929 1.00 33.60 489 ALA B N 1
ATOM 7746 C CA . ALA B 1 489 ? 30.286 -5.726 17.036 1.00 33.08 489 ALA B CA 1
ATOM 7747 C C . ALA B 1 489 ? 31.500 -6.622 17.363 1.00 33.07 489 ALA B C 1
ATOM 7748 O O . ALA B 1 489 ? 32.550 -6.129 17.688 1.00 33.57 489 ALA B O 1
ATOM 7750 N N . ARG B 1 490 ? 31.349 -7.946 17.215 1.00 32.26 490 ARG B N 1
ATOM 7751 C CA . ARG B 1 490 ? 32.392 -8.929 17.577 1.00 32.81 490 ARG B CA 1
ATOM 7752 C C . ARG B 1 490 ? 32.664 -9.962 16.465 1.00 33.01 490 ARG B C 1
ATOM 7753 O O . ARG B 1 490 ? 33.483 -10.877 16.623 1.00 32.71 490 ARG B O 1
ATOM 7761 N N . VAL B 1 491 ? 31.949 -9.832 15.354 1.00 33.44 491 VAL B N 1
ATOM 7762 C CA . VAL B 1 491 ? 32.062 -10.764 14.249 1.00 33.06 491 VAL B CA 1
ATOM 7763 C C . VAL B 1 491 ? 33.453 -10.726 13.565 1.00 34.56 491 VAL B C 1
ATOM 7764 O O . VAL B 1 491 ? 34.092 -11.778 13.358 1.00 34.45 491 VAL B O 1
ATOM 7768 N N . ALA B 1 492 ? 33.886 -9.531 13.150 1.00 33.35 492 ALA B N 1
ATOM 7769 C CA . ALA B 1 492 ? 35.216 -9.372 12.568 1.00 34.85 492 ALA B CA 1
ATOM 7770 C C . ALA B 1 492 ? 36.297 -9.783 13.607 1.00 34.70 492 ALA B C 1
ATOM 7771 O O . ALA B 1 492 ? 37.238 -10.459 13.261 1.00 35.22 492 ALA B O 1
ATOM 7773 N N . GLY B 1 493 ? 36.128 -9.432 14.883 1.00 34.39 493 GLY B N 1
ATOM 7774 C CA . GLY B 1 493 ? 37.082 -9.901 15.943 1.00 33.84 493 GLY B CA 1
ATOM 7775 C C . GLY B 1 493 ? 37.149 -11.423 16.096 1.00 34.72 493 GLY B C 1
ATOM 7776 O O . GLY B 1 493 ? 38.200 -12.020 16.434 1.00 34.70 493 GLY B O 1
ATOM 7777 N N . SER B 1 494 ? 36.036 -12.094 15.886 1.00 35.00 494 SER B N 1
ATOM 7778 C CA . SER B 1 494 ? 36.052 -13.537 16.018 1.00 35.80 494 SER B CA 1
ATOM 7779 C C . SER B 1 494 ? 36.870 -14.135 14.894 1.00 36.37 494 SER B C 1
ATOM 7780 O O . SER B 1 494 ? 37.585 -15.161 15.062 1.00 36.68 494 SER B O 1
ATOM 7783 N N . LEU B 1 495 ? 36.689 -13.572 13.701 1.00 36.43 495 LEU B N 1
ATOM 7784 C CA . LEU B 1 495 ? 37.489 -14.023 12.542 1.00 36.68 495 LEU B CA 1
ATOM 7785 C C . LEU B 1 495 ? 39.002 -13.858 12.843 1.00 36.78 495 LEU B C 1
ATOM 7786 O O . LEU B 1 495 ? 39.767 -14.781 12.632 1.00 35.25 495 LEU B O 1
ATOM 7791 N N . ASN B 1 496 ? 39.409 -12.678 13.328 1.00 36.47 496 ASN B N 1
ATOM 7792 C CA . ASN B 1 496 ? 40.813 -12.430 13.724 1.00 36.40 496 ASN B CA 1
ATOM 7793 C C . ASN B 1 496 ? 41.300 -13.370 14.816 1.00 37.12 496 ASN B C 1
ATOM 7794 O O . ASN B 1 496 ? 42.411 -13.931 14.721 1.00 37.30 496 ASN B O 1
ATOM 7799 N N . HIS B 1 497 ? 40.475 -13.540 15.847 1.00 35.86 497 HIS B N 1
ATOM 7800 C CA . HIS B 1 497 ? 40.808 -14.409 16.946 1.00 35.32 497 HIS B CA 1
ATOM 7801 C C . HIS B 1 497 ? 41.002 -15.829 16.489 1.00 35.47 497 HIS B C 1
ATOM 7802 O O . HIS B 1 497 ? 41.960 -16.470 16.907 1.00 35.59 497 HIS B O 1
ATOM 7809 N N . HIS B 1 498 ? 40.096 -16.367 15.674 1.00 35.68 498 HIS B N 1
ATOM 7810 C CA . HIS B 1 498 ? 40.251 -17.787 15.199 1.00 36.25 498 HIS B CA 1
ATOM 7811 C C . HIS B 1 498 ? 41.332 -18.023 14.140 1.00 37.44 498 HIS B C 1
ATOM 7812 O O . HIS B 1 498 ? 41.863 -19.121 13.994 1.00 37.79 498 HIS B O 1
ATOM 7819 N N . LEU B 1 499 ? 41.646 -16.990 13.371 1.00 37.67 499 LEU B N 1
ATOM 7820 C CA . LEU B 1 499 ? 42.784 -17.033 12.464 1.00 39.93 499 LEU B CA 1
ATOM 7821 C C . LEU B 1 499 ? 44.127 -17.070 13.240 1.00 39.40 499 LEU B C 1
ATOM 7822 O O . LEU B 1 499 ? 45.107 -17.646 12.793 1.00 40.81 499 LEU B O 1
ATOM 7827 N N . GLY B 1 500 ? 44.163 -16.439 14.402 1.00 39.30 500 GLY B N 1
ATOM 7828 C CA . GLY B 1 500 ? 45.410 -16.247 15.149 1.00 40.34 500 GLY B CA 1
ATOM 7829 C C . GLY B 1 500 ? 45.947 -14.821 15.062 1.00 40.49 500 GLY B C 1
ATOM 7830 O O . GLY B 1 500 ? 47.116 -14.578 15.381 1.00 40.10 500 GLY B O 1
ATOM 7831 N N . LEU B 1 501 ? 45.105 -13.877 14.654 1.00 39.45 501 LEU B N 1
ATOM 7832 C CA . LEU B 1 501 ? 45.522 -12.459 14.507 1.00 40.43 501 LEU B CA 1
ATOM 7833 C C . LEU B 1 501 ? 44.993 -11.551 15.592 1.00 40.40 501 LEU B C 1
ATOM 7834 O O . LEU B 1 501 ? 44.408 -10.475 15.307 1.00 40.92 501 LEU B O 1
ATOM 7839 N N . ASP B 1 502 ? 45.177 -11.965 16.833 1.00 40.88 502 ASP B N 1
ATOM 7840 C CA . ASP B 1 502 ? 44.639 -11.207 17.955 1.00 41.79 502 ASP B CA 1
ATOM 7841 C C . ASP B 1 502 ? 45.221 -9.798 17.962 1.00 41.08 502 ASP B C 1
ATOM 7842 O O . ASP B 1 502 ? 44.619 -8.874 18.493 1.00 41.35 502 ASP B O 1
ATOM 7847 N N . GLU B 1 503 ? 46.384 -9.603 17.375 1.00 40.58 503 GLU B N 1
ATOM 7848 C CA . GLU B 1 503 ? 46.948 -8.253 17.468 1.00 40.68 503 GLU B CA 1
ATOM 7849 C C . GLU B 1 503 ? 46.133 -7.238 16.621 1.00 39.31 503 GLU B C 1
ATOM 7850 O O . GLU B 1 503 ? 46.259 -6.020 16.771 1.00 37.97 503 GLU B O 1
ATOM 7856 N N . MET B 1 504 ? 45.272 -7.746 15.737 1.00 37.94 504 MET B N 1
ATOM 7857 C CA . MET B 1 504 ? 44.440 -6.863 14.933 1.00 36.41 504 MET B CA 1
ATOM 7858 C C . MET B 1 504 ? 43.076 -6.550 15.602 1.00 36.16 504 MET B C 1
ATOM 7859 O O . MET B 1 504 ? 42.229 -5.901 14.990 1.00 35.96 504 MET B O 1
ATOM 7864 N N . ASN B 1 505 ? 42.856 -7.028 16.827 1.00 35.39 505 ASN B N 1
ATOM 7865 C CA . ASN B 1 505 ? 41.670 -6.663 17.636 1.00 36.14 505 ASN B CA 1
ATOM 7866 C C . ASN B 1 505 ? 42.162 -5.669 18.683 1.00 36.89 505 ASN B C 1
ATOM 7867 O O . ASN B 1 505 ? 42.897 -6.058 19.591 1.00 37.81 505 ASN B O 1
ATOM 7872 N N . VAL B 1 506 ? 41.803 -4.399 18.576 1.00 36.64 506 VAL B N 1
ATOM 7873 C CA . VAL B 1 506 ? 42.356 -3.416 19.499 1.00 37.79 506 VAL B CA 1
ATOM 7874 C C . VAL B 1 506 ? 41.268 -2.909 20.438 1.00 39.38 506 VAL B C 1
ATOM 7875 O O . VAL B 1 506 ? 40.085 -3.147 20.191 1.00 38.88 506 VAL B O 1
ATOM 7879 N N . ALA B 1 507 ? 41.674 -2.202 21.493 1.00 40.43 507 ALA B N 1
ATOM 7880 C CA . ALA B 1 507 ? 40.805 -1.897 22.627 1.00 41.59 507 ALA B CA 1
ATOM 7881 C C . ALA B 1 507 ? 39.814 -0.751 22.411 1.00 42.36 507 ALA B C 1
ATOM 7882 O O . ALA B 1 507 ? 38.701 -0.799 22.954 1.00 43.36 507 ALA B O 1
ATOM 7884 N N . ASP B 1 508 ? 40.189 0.258 21.630 1.00 41.90 508 ASP B N 1
ATOM 7885 C CA . ASP B 1 508 ? 39.348 1.435 21.510 1.00 41.47 508 ASP B CA 1
ATOM 7886 C C . ASP B 1 508 ? 39.749 2.248 20.297 1.00 41.50 508 ASP B C 1
ATOM 7887 O O . ASP B 1 508 ? 40.672 1.856 19.563 1.00 40.09 508 ASP B O 1
ATOM 7892 N N . ASP B 1 509 ? 39.061 3.378 20.094 1.00 41.03 509 ASP B N 1
ATOM 7893 C CA . ASP B 1 509 ? 39.265 4.216 18.907 1.00 41.54 509 ASP B CA 1
ATOM 7894 C C . ASP B 1 509 ? 40.705 4.767 18.823 1.00 41.22 509 ASP B C 1
ATOM 7895 O O . ASP B 1 509 ? 41.274 4.829 17.735 1.00 42.13 509 ASP B O 1
ATOM 7900 N N . ALA B 1 510 ? 41.281 5.205 19.941 1.00 39.98 510 ALA B N 1
ATOM 7901 C CA . ALA B 1 510 ? 42.667 5.716 19.943 1.00 39.23 510 ALA B CA 1
ATOM 7902 C C . ALA B 1 510 ? 43.651 4.643 19.484 1.00 38.14 510 ALA B C 1
ATOM 7903 O O . ALA B 1 510 ? 44.551 4.902 18.694 1.00 36.73 510 ALA B O 1
ATOM 7905 N N . ALA B 1 511 ? 43.480 3.435 20.024 1.00 37.86 511 ALA B N 1
ATOM 7906 C CA . ALA B 1 511 ? 44.358 2.313 19.693 1.00 37.81 511 ALA B CA 1
ATOM 7907 C C . ALA B 1 511 ? 44.135 1.866 18.259 1.00 37.83 511 ALA B C 1
ATOM 7908 O O . ALA B 1 511 ? 45.023 1.295 17.644 1.00 39.08 511 ALA B O 1
ATOM 7910 N N . PHE B 1 512 ? 42.948 2.114 17.720 1.00 37.18 512 PHE B N 1
ATOM 7911 C CA . PHE B 1 512 ? 42.630 1.730 16.328 1.00 37.13 512 PHE B CA 1
ATOM 7912 C C . PHE B 1 512 ? 43.395 2.681 15.373 1.00 36.75 512 PHE B C 1
ATOM 7913 O O . PHE B 1 512 ? 44.040 2.234 14.433 1.00 36.21 512 PHE B O 1
ATOM 7921 N N . VAL B 1 513 ? 43.298 3.984 15.602 1.00 36.15 513 VAL B N 1
ATOM 7922 C CA . VAL B 1 513 ? 44.010 4.951 14.776 1.00 36.74 513 VAL B CA 1
ATOM 7923 C C . VAL B 1 513 ? 45.551 4.797 14.895 1.00 37.77 513 VAL B C 1
ATOM 7924 O O . VAL B 1 513 ? 46.292 4.830 13.867 1.00 38.68 513 VAL B O 1
ATOM 7928 N N . ALA B 1 514 ? 46.050 4.643 16.130 1.00 36.81 514 ALA B N 1
ATOM 7929 C CA . ALA B 1 514 ? 47.496 4.357 16.332 1.00 36.01 514 ALA B CA 1
ATOM 7930 C C . ALA B 1 514 ? 47.982 3.098 15.557 1.00 35.44 514 ALA B C 1
ATOM 7931 O O . ALA B 1 514 ? 49.036 3.097 14.942 1.00 35.73 514 ALA B O 1
ATOM 7933 N N . LYS B 1 515 ? 47.217 2.025 15.582 1.00 34.89 515 LYS B N 1
ATOM 7934 C CA . LYS B 1 515 ? 47.623 0.774 14.870 1.00 34.64 515 LYS B CA 1
ATOM 7935 C C . LYS B 1 515 ? 47.606 0.925 13.326 1.00 34.18 515 LYS B C 1
ATOM 7936 O O . LYS B 1 515 ? 48.593 0.641 12.642 1.00 33.93 515 LYS B O 1
ATOM 7942 N N . ALA B 1 516 ? 46.480 1.373 12.773 1.00 34.12 516 ALA B N 1
ATOM 7943 C CA . ALA B 1 516 ? 46.434 1.732 11.359 1.00 34.14 516 ALA B CA 1
ATOM 7944 C C . ALA B 1 516 ? 47.568 2.717 10.978 1.00 34.42 516 ALA B C 1
ATOM 7945 O O . ALA B 1 516 ? 48.229 2.581 9.935 1.00 33.66 516 ALA B O 1
ATOM 7947 N N . VAL B 1 517 ? 47.827 3.706 11.819 1.00 34.70 517 VAL B N 1
ATOM 7948 C CA . VAL B 1 517 ? 48.828 4.711 11.421 1.00 35.23 517 VAL B CA 1
ATOM 7949 C C . VAL B 1 517 ? 50.209 4.060 11.351 1.00 35.95 517 VAL B C 1
ATOM 7950 O O . VAL B 1 517 ? 51.008 4.365 10.460 1.00 35.31 517 VAL B O 1
ATOM 7954 N N . ALA B 1 518 ? 50.490 3.180 12.312 1.00 35.88 518 ALA B N 1
ATOM 7955 C CA . ALA B 1 518 ? 51.810 2.579 12.423 1.00 36.31 518 ALA B CA 1
ATOM 7956 C C . ALA B 1 518 ? 52.030 1.603 11.283 1.00 36.36 518 ALA B C 1
ATOM 7957 O O . ALA B 1 518 ? 53.116 1.519 10.733 1.00 37.71 518 ALA B O 1
ATOM 7959 N N . LEU B 1 519 ? 50.994 0.877 10.906 1.00 36.21 519 LEU B N 1
ATOM 7960 C CA . LEU B 1 519 ? 51.100 -0.015 9.778 1.00 36.60 519 LEU B CA 1
ATOM 7961 C C . LEU B 1 519 ? 51.248 0.788 8.483 1.00 37.06 519 LEU B C 1
ATOM 7962 O O . LEU B 1 519 ? 52.144 0.532 7.693 1.00 37.64 519 LEU B O 1
ATOM 7967 N N . ALA B 1 520 ? 50.370 1.759 8.254 1.00 37.84 520 ALA B N 1
ATOM 7968 C CA . ALA B 1 520 ? 50.370 2.480 6.966 1.00 38.69 520 ALA B CA 1
ATOM 7969 C C . ALA B 1 520 ? 51.573 3.360 6.739 1.00 38.75 520 ALA B C 1
ATOM 7970 O O . ALA B 1 520 ? 51.804 3.769 5.611 1.00 38.87 520 ALA B O 1
ATOM 7972 N N . SER B 1 521 ? 52.307 3.700 7.797 1.00 39.85 521 SER B N 1
ATOM 7973 C CA . SER B 1 521 ? 53.482 4.597 7.662 1.00 40.52 521 SER B CA 1
ATOM 7974 C C . SER B 1 521 ? 54.748 3.786 7.481 1.00 41.39 521 SER B C 1
ATOM 7975 O O . SER B 1 521 ? 55.839 4.332 7.341 1.00 40.98 521 SER B O 1
ATOM 7978 N N . ASP B 1 522 ? 54.605 2.477 7.552 1.00 42.58 522 ASP B N 1
ATOM 7979 C CA . ASP B 1 522 ? 55.758 1.629 7.670 1.00 44.10 522 ASP B CA 1
ATOM 7980 C C . ASP B 1 522 ? 55.567 0.390 6.828 1.00 44.22 522 ASP B C 1
ATOM 7981 O O . ASP B 1 522 ? 54.993 -0.579 7.289 1.00 44.79 522 ASP B O 1
ATOM 7986 N N . PRO B 1 523 ? 56.058 0.447 5.587 1.00 44.59 523 PRO B N 1
ATOM 7987 C CA . PRO B 1 523 ? 56.095 -0.548 4.513 1.00 44.26 523 PRO B CA 1
ATOM 7988 C C . PRO B 1 523 ? 56.568 -1.911 5.021 1.00 43.88 523 PRO B C 1
ATOM 7989 O O . PRO B 1 523 ? 56.009 -2.936 4.658 1.00 43.80 523 PRO B O 1
ATOM 7993 N N . ALA B 1 524 ? 57.617 -1.898 5.838 1.00 43.68 524 ALA B N 1
ATOM 7994 C CA . ALA B 1 524 ? 58.118 -3.099 6.504 1.00 42.85 524 ALA B CA 1
ATOM 7995 C C . ALA B 1 524 ? 57.054 -3.735 7.383 1.00 41.84 524 ALA B C 1
ATOM 7996 O O . ALA B 1 524 ? 56.724 -4.899 7.199 1.00 42.15 524 ALA B O 1
ATOM 7998 N N . ALA B 1 525 ? 56.495 -2.965 8.314 1.00 41.11 525 ALA B N 1
ATOM 7999 C CA . ALA B 1 525 ? 55.446 -3.481 9.218 1.00 40.09 525 ALA B CA 1
ATOM 8000 C C . ALA B 1 525 ? 54.244 -4.031 8.445 1.00 40.08 525 ALA B C 1
ATOM 8001 O O . ALA B 1 525 ? 53.687 -5.090 8.792 1.00 39.89 525 ALA B O 1
ATOM 8003 N N . LEU B 1 526 ? 53.851 -3.314 7.395 1.00 39.64 526 LEU B N 1
ATOM 8004 C CA . LEU B 1 526 ? 52.727 -3.731 6.547 1.00 40.47 526 LEU B CA 1
ATOM 8005 C C . LEU B 1 526 ? 53.024 -5.038 5.804 1.00 39.86 526 LEU B C 1
ATOM 8006 O O . LEU B 1 526 ? 52.212 -5.947 5.770 1.00 39.60 526 LEU B O 1
ATOM 8011 N N . THR B 1 527 ? 54.198 -5.121 5.192 1.00 39.72 527 THR B N 1
ATOM 8012 C CA . THR B 1 527 ? 54.554 -6.301 4.429 1.00 39.78 527 THR B CA 1
ATOM 8013 C C . THR B 1 527 ? 54.659 -7.545 5.323 1.00 39.49 527 THR B C 1
ATOM 8014 O O . THR B 1 527 ? 54.250 -8.633 4.929 1.00 39.82 527 THR B O 1
ATOM 8018 N N . ALA B 1 528 ? 55.192 -7.373 6.528 1.00 39.24 528 ALA B N 1
ATOM 8019 C CA . ALA B 1 528 ? 55.229 -8.436 7.546 1.00 39.21 528 ALA B CA 1
ATOM 8020 C C . ALA B 1 528 ? 53.815 -8.875 7.994 1.00 39.12 528 ALA B C 1
ATOM 8021 O O . ALA B 1 528 ? 53.557 -10.045 8.200 1.00 39.28 528 ALA B O 1
ATOM 8023 N N . LEU B 1 529 ? 52.891 -7.931 8.142 1.00 39.77 529 LEU B N 1
ATOM 8024 C CA . LEU B 1 529 ? 51.525 -8.303 8.495 1.00 39.73 529 LEU B CA 1
ATOM 8025 C C . LEU B 1 529 ? 50.857 -9.088 7.357 1.00 40.06 529 LEU B C 1
ATOM 8026 O O . LEU B 1 529 ? 50.242 -10.134 7.577 1.00 39.78 529 LEU B O 1
ATOM 8031 N N . HIS B 1 530 ? 51.024 -8.623 6.123 1.00 40.28 530 HIS B N 1
ATOM 8032 C CA . HIS B 1 530 ? 50.513 -9.390 4.982 1.00 40.82 530 HIS B CA 1
ATOM 8033 C C . HIS B 1 530 ? 51.034 -10.823 4.942 1.00 39.74 530 HIS B C 1
ATOM 8034 O O . HIS B 1 530 ? 50.280 -11.721 4.647 1.00 39.67 530 HIS B O 1
ATOM 8041 N N . ALA B 1 531 ? 52.316 -11.021 5.249 1.00 39.75 531 ALA B N 1
ATOM 8042 C CA . ALA B 1 531 ? 52.954 -12.366 5.289 1.00 39.51 531 ALA B CA 1
ATOM 8043 C C . ALA B 1 531 ? 52.298 -13.283 6.338 1.00 39.25 531 ALA B C 1
ATOM 8044 O O . ALA B 1 531 ? 51.966 -14.438 6.076 1.00 38.68 531 ALA B O 1
ATOM 8046 N N . ARG B 1 532 ? 52.133 -12.737 7.533 1.00 39.41 532 ARG B N 1
ATOM 8047 C CA . ARG B 1 532 ? 51.414 -13.370 8.648 1.00 40.41 532 ARG B CA 1
ATOM 8048 C C . ARG B 1 532 ? 49.947 -13.778 8.281 1.00 38.95 532 ARG B C 1
ATOM 8049 O O . ARG B 1 532 ? 49.523 -14.914 8.490 1.00 38.96 532 ARG B O 1
ATOM 8057 N N . VAL B 1 533 ? 49.169 -12.851 7.736 1.00 38.31 533 VAL B N 1
ATOM 8058 C CA . VAL B 1 533 ? 47.811 -13.179 7.343 1.00 38.04 533 VAL B CA 1
ATOM 8059 C C . VAL B 1 533 ? 47.869 -14.344 6.395 1.00 39.32 533 VAL B C 1
ATOM 8060 O O . VAL B 1 533 ? 47.094 -15.306 6.488 1.00 39.65 533 VAL B O 1
ATOM 8064 N N . ASP B 1 534 ? 48.822 -14.272 5.487 1.00 38.67 534 ASP B N 1
ATOM 8065 C CA . ASP B 1 534 ? 48.964 -15.287 4.477 1.00 39.49 534 ASP B CA 1
ATOM 8066 C C . ASP B 1 534 ? 49.294 -16.673 5.025 1.00 38.67 534 ASP B C 1
ATOM 8067 O O . ASP B 1 534 ? 48.742 -17.700 4.573 1.00 38.96 534 ASP B O 1
ATOM 8072 N N . VAL B 1 535 ? 50.219 -16.739 5.971 1.00 37.31 535 VAL B N 1
ATOM 8073 C CA . VAL B 1 535 ? 50.430 -18.007 6.687 1.00 36.68 535 VAL B CA 1
ATOM 8074 C C . VAL B 1 535 ? 49.155 -18.515 7.442 1.00 36.99 535 VAL B C 1
ATOM 8075 O O . VAL B 1 535 ? 48.796 -19.691 7.357 1.00 36.69 535 VAL B O 1
ATOM 8079 N N . LEU B 1 536 ? 48.475 -17.615 8.164 1.00 36.81 536 LEU B N 1
ATOM 8080 C CA . LEU B 1 536 ? 47.401 -18.007 9.056 1.00 37.77 536 LEU B CA 1
ATOM 8081 C C . LEU B 1 536 ? 46.185 -18.410 8.254 1.00 38.01 536 LEU B C 1
ATOM 8082 O O . LEU B 1 536 ? 45.375 -19.264 8.665 1.00 38.06 536 LEU B O 1
ATOM 8087 N N . ARG B 1 537 ? 46.100 -17.834 7.073 1.00 37.35 537 ARG B N 1
ATOM 8088 C CA . ARG B 1 537 ? 45.049 -18.161 6.167 1.00 38.41 537 ARG B CA 1
ATOM 8089 C C . ARG B 1 537 ? 45.022 -19.656 5.823 1.00 37.36 537 ARG B C 1
ATOM 8090 O O . ARG B 1 537 ? 43.941 -20.208 5.682 1.00 36.06 537 ARG B O 1
ATOM 8098 N N . ARG B 1 538 ? 46.170 -20.324 5.721 1.00 36.66 538 ARG B N 1
ATOM 8099 C CA A ARG B 1 538 ? 46.172 -21.790 5.517 0.50 36.83 538 ARG B CA 1
ATOM 8100 C CA B ARG B 1 538 ? 46.184 -21.782 5.514 0.50 36.93 538 ARG B CA 1
ATOM 8101 C C . ARG B 1 538 ? 46.500 -22.588 6.782 1.00 37.34 538 ARG B C 1
ATOM 8102 O O . ARG B 1 538 ? 46.185 -23.794 6.882 1.00 37.99 538 ARG B O 1
ATOM 8117 N N . ALA B 1 539 ? 47.173 -21.957 7.737 1.00 36.98 539 ALA B N 1
ATOM 8118 C CA . ALA B 1 539 ? 47.614 -22.656 8.966 1.00 35.92 539 ALA B CA 1
ATOM 8119 C C . ALA B 1 539 ? 46.563 -22.736 10.116 1.00 36.25 539 ALA B C 1
ATOM 8120 O O . ALA B 1 539 ? 46.668 -23.595 10.986 1.00 36.07 539 ALA B O 1
ATOM 8122 N N . SER B 1 540 ? 45.546 -21.876 10.114 1.00 36.34 540 SER B N 1
ATOM 8123 C CA . SER B 1 540 ? 44.435 -22.006 11.093 1.00 37.96 540 SER B CA 1
ATOM 8124 C C . SER B 1 540 ? 43.309 -22.815 10.426 1.00 38.39 540 SER B C 1
ATOM 8125 O O . SER B 1 540 ? 43.390 -23.080 9.259 1.00 41.05 540 SER B O 1
ATOM 8128 N N . GLY B 1 541 ? 42.258 -23.220 11.124 1.00 39.29 541 GLY B N 1
ATOM 8129 C CA . GLY B 1 541 ? 41.217 -24.005 10.430 1.00 38.00 541 GLY B CA 1
ATOM 8130 C C . GLY B 1 541 ? 40.096 -23.085 9.926 1.00 38.26 541 GLY B C 1
ATOM 8131 O O . GLY B 1 541 ? 39.095 -23.559 9.423 1.00 36.92 541 GLY B O 1
ATOM 8132 N N . VAL B 1 542 ? 40.254 -21.758 10.055 1.00 37.77 542 VAL B N 1
ATOM 8133 C CA A VAL B 1 542 ? 39.146 -20.853 9.733 0.50 37.75 542 VAL B CA 1
ATOM 8134 C CA B VAL B 1 542 ? 39.159 -20.836 9.707 0.50 36.97 542 VAL B CA 1
ATOM 8135 C C . VAL B 1 542 ? 38.619 -21.012 8.300 1.00 37.07 542 VAL B C 1
ATOM 8136 O O . VAL B 1 542 ? 37.433 -20.853 8.074 1.00 37.64 542 VAL B O 1
ATOM 8143 N N . PHE B 1 543 ? 39.501 -21.318 7.344 1.00 36.58 543 PHE B N 1
ATOM 8144 C CA . PHE B 1 543 ? 39.107 -21.570 5.965 1.00 36.11 543 PHE B CA 1
ATOM 8145 C C . PHE B 1 543 ? 39.144 -23.041 5.545 1.00 37.79 543 PHE B C 1
ATOM 8146 O O . PHE B 1 543 ? 39.394 -23.342 4.383 1.00 39.63 543 PHE B O 1
ATOM 8154 N N . HIS B 1 544 ? 38.931 -23.958 6.477 1.00 37.43 544 HIS B N 1
ATOM 8155 C CA A HIS B 1 544 ? 38.832 -25.374 6.102 0.50 37.16 544 HIS B CA 1
ATOM 8156 C CA B HIS B 1 544 ? 38.863 -25.403 6.186 0.50 37.04 544 HIS B CA 1
ATOM 8157 C C . HIS B 1 544 ? 37.421 -25.929 6.329 1.00 36.44 544 HIS B C 1
ATOM 8158 O O . HIS B 1 544 ? 37.041 -26.356 7.418 1.00 36.22 544 HIS B O 1
ATOM 8171 N N . MET B 1 545 ? 36.632 -25.934 5.251 1.00 35.40 545 MET B N 1
ATOM 8172 C CA . MET B 1 545 ? 35.225 -26.230 5.422 1.00 35.15 545 MET B CA 1
ATOM 8173 C C . MET B 1 545 ? 35.039 -27.722 5.681 1.00 35.25 545 MET B C 1
ATOM 8174 O O . MET B 1 545 ? 33.978 -28.119 6.150 1.00 35.23 545 MET B O 1
ATOM 8179 N N . ASP B 1 546 ? 36.012 -28.536 5.320 1.00 33.88 546 ASP B N 1
ATOM 8180 C CA . ASP B 1 546 ? 35.891 -29.983 5.675 1.00 36.52 546 ASP B CA 1
ATOM 8181 C C . ASP B 1 546 ? 35.845 -30.167 7.216 1.00 35.93 546 ASP B C 1
ATOM 8182 O O . ASP B 1 546 ? 34.991 -30.891 7.747 1.00 36.17 546 ASP B O 1
ATOM 8187 N N . GLY B 1 547 ? 36.778 -29.497 7.899 1.00 35.24 547 GLY B N 1
ATOM 8188 C CA . GLY B 1 547 ? 36.787 -29.366 9.342 1.00 34.88 547 GLY B CA 1
ATOM 8189 C C . GLY B 1 547 ? 35.522 -28.766 9.934 1.00 35.39 547 GLY B C 1
ATOM 8190 O O . GLY B 1 547 ? 34.951 -29.292 10.906 1.00 35.45 547 GLY B O 1
ATOM 8191 N N . PHE B 1 548 ? 35.092 -27.654 9.355 1.00 34.84 548 PHE B N 1
ATOM 8192 C CA . PHE B 1 548 ? 33.886 -26.961 9.793 1.00 36.45 548 PHE B CA 1
ATOM 8193 C C . PHE B 1 548 ? 32.671 -27.911 9.724 1.00 36.19 548 PHE B C 1
ATOM 8194 O O . PHE B 1 548 ? 31.835 -27.917 10.607 1.00 36.65 548 PHE B O 1
ATOM 8202 N N . ALA B 1 549 ? 32.585 -28.690 8.653 1.00 35.38 549 ALA B N 1
ATOM 8203 C CA . ALA B 1 549 ? 31.486 -29.619 8.434 1.00 35.22 549 ALA B CA 1
ATOM 8204 C C . ALA B 1 549 ? 31.563 -30.808 9.388 1.00 35.85 549 ALA B C 1
ATOM 8205 O O . ALA B 1 549 ? 30.523 -31.345 9.786 1.00 37.03 549 ALA B O 1
ATOM 8207 N N . ASP B 1 550 ? 32.771 -31.266 9.720 1.00 34.71 550 ASP B N 1
ATOM 8208 C CA . ASP B 1 550 ? 32.925 -32.336 10.722 1.00 34.77 550 ASP B CA 1
ATOM 8209 C C . ASP B 1 550 ? 32.260 -31.874 12.049 1.00 35.08 550 ASP B C 1
ATOM 8210 O O . ASP B 1 550 ? 31.444 -32.587 12.635 1.00 35.53 550 ASP B O 1
ATOM 8215 N N . ASP B 1 551 ? 32.679 -30.714 12.541 1.00 34.76 551 ASP B N 1
ATOM 8216 C CA . ASP B 1 551 ? 32.173 -30.107 13.795 1.00 35.69 551 ASP B CA 1
ATOM 8217 C C . ASP B 1 551 ? 30.679 -29.822 13.706 1.00 36.06 551 ASP B C 1
ATOM 8218 O O . ASP B 1 551 ? 29.900 -30.280 14.537 1.00 37.04 551 ASP B O 1
ATOM 8223 N N . PHE B 1 552 ? 30.276 -29.045 12.695 1.00 35.87 552 PHE B N 1
ATOM 8224 C CA . PHE B 1 552 ? 28.889 -28.625 12.509 1.00 35.31 552 PHE B CA 1
ATOM 8225 C C . PHE B 1 552 ? 27.957 -29.846 12.428 1.00 34.86 552 PHE B C 1
ATOM 8226 O O . PHE B 1 552 ? 26.958 -29.914 13.119 1.00 34.82 552 PHE B O 1
ATOM 8234 N N . GLY B 1 553 ? 28.260 -30.816 11.585 1.00 35.19 553 GLY B N 1
ATOM 8235 C CA . GLY B 1 553 ? 27.395 -31.996 11.485 1.00 34.29 553 GLY B CA 1
ATOM 8236 C C . GLY B 1 553 ? 27.310 -32.871 12.732 1.00 36.19 553 GLY B C 1
ATOM 8237 O O . GLY B 1 553 ? 26.248 -33.488 13.044 1.00 36.03 553 GLY B O 1
ATOM 8238 N N . ALA B 1 554 ? 28.437 -32.992 13.450 1.00 35.74 554 ALA B N 1
ATOM 8239 C CA . ALA B 1 554 ? 28.426 -33.732 14.719 1.00 34.55 554 ALA B CA 1
ATOM 8240 C C . ALA B 1 554 ? 27.564 -33.030 15.780 1.00 35.20 554 ALA B C 1
ATOM 8241 O O . ALA B 1 554 ? 26.874 -33.673 16.583 1.00 34.50 554 ALA B O 1
ATOM 8243 N N . LEU B 1 555 ? 27.614 -31.712 15.795 1.00 34.92 555 LEU B N 1
ATOM 8244 C CA . LEU B 1 555 ? 26.801 -30.946 16.728 1.00 36.72 555 LEU B CA 1
ATOM 8245 C C . LEU B 1 555 ? 25.293 -31.170 16.449 1.00 37.41 555 LEU B C 1
ATOM 8246 O O . LEU B 1 555 ? 24.486 -31.286 17.378 1.00 39.00 555 LEU B O 1
ATOM 8251 N N . LEU B 1 556 ? 24.919 -31.278 15.179 1.00 36.98 556 LEU B N 1
ATOM 8252 C CA . LEU B 1 556 ? 23.511 -31.499 14.802 1.00 37.00 556 LEU B CA 1
ATOM 8253 C C . LEU B 1 556 ? 23.084 -32.863 15.299 1.00 36.78 556 LEU B C 1
ATOM 8254 O O . LEU B 1 556 ? 21.983 -33.015 15.819 1.00 36.93 556 LEU B O 1
ATOM 8259 N N . GLN B 1 557 ? 23.965 -33.856 15.167 1.00 35.72 557 GLN B N 1
ATOM 8260 C CA . GLN B 1 557 ? 23.638 -35.193 15.666 1.00 36.00 557 GLN B CA 1
ATOM 8261 C C . GLN B 1 557 ? 23.504 -35.235 17.200 1.00 35.72 557 GLN B C 1
ATOM 8262 O O . GLN B 1 557 ? 22.540 -35.809 17.730 1.00 35.72 557 GLN B O 1
ATOM 8268 N N . ALA B 1 558 ? 24.410 -34.585 17.928 1.00 35.93 558 ALA B N 1
ATOM 8269 C CA . ALA B 1 558 ? 24.271 -34.509 19.403 1.00 36.86 558 ALA B CA 1
ATOM 8270 C C . ALA B 1 558 ? 22.999 -33.767 19.812 1.00 37.30 558 ALA B C 1
ATOM 8271 O O . ALA B 1 558 ? 22.278 -34.221 20.683 1.00 37.46 558 ALA B O 1
ATOM 8273 N N . LEU B 1 559 ? 22.732 -32.644 19.166 1.00 37.15 559 LEU B N 1
ATOM 8274 C CA . LEU B 1 559 ? 21.510 -31.874 19.385 1.00 38.30 559 LEU B CA 1
ATOM 8275 C C . LEU B 1 559 ? 20.255 -32.731 19.150 1.00 38.25 559 LEU B C 1
ATOM 8276 O O . LEU B 1 559 ? 19.369 -32.786 19.993 1.00 38.57 559 LEU B O 1
ATOM 8281 N N . ALA B 1 560 ? 20.204 -33.468 18.045 1.00 37.61 560 ALA B N 1
ATOM 8282 C CA . ALA B 1 560 ? 19.082 -34.380 17.814 1.00 37.10 560 ALA B CA 1
ATOM 8283 C C . ALA B 1 560 ? 18.966 -35.511 18.840 1.00 37.29 560 ALA B C 1
ATOM 8284 O O . ALA B 1 560 ? 17.862 -35.951 19.186 1.00 36.32 560 ALA B O 1
ATOM 8286 N N . ARG B 1 561 ? 20.102 -35.961 19.351 1.00 37.46 561 ARG B N 1
ATOM 8287 C CA A ARG B 1 561 ? 20.155 -37.030 20.364 0.50 38.24 561 ARG B CA 1
ATOM 8288 C CA B ARG B 1 561 ? 20.099 -37.031 20.336 0.50 38.37 561 ARG B CA 1
ATOM 8289 C C . ARG B 1 561 ? 19.484 -36.573 21.671 1.00 38.74 561 ARG B C 1
ATOM 8290 O O . ARG B 1 561 ? 18.798 -37.347 22.346 1.00 38.14 561 ARG B O 1
ATOM 8305 N N . ARG B 1 562 ? 19.712 -35.313 22.033 1.00 39.46 562 ARG B N 1
ATOM 8306 C CA . ARG B 1 562 ? 19.098 -34.693 23.208 1.00 41.09 562 ARG B CA 1
ATOM 8307 C C . ARG B 1 562 ? 17.586 -34.705 23.095 1.00 40.76 562 ARG B C 1
ATOM 8308 O O . ARG B 1 562 ? 16.891 -34.716 24.117 1.00 40.24 562 ARG B O 1
ATOM 8316 N N . HIS B 1 563 ? 17.085 -34.624 21.855 1.00 40.33 563 HIS B N 1
ATOM 8317 C CA . HIS B 1 563 ? 15.659 -34.476 21.605 1.00 39.72 563 HIS B CA 1
ATOM 8318 C C . HIS B 1 563 ? 15.060 -35.783 21.157 1.00 39.91 563 HIS B C 1
ATOM 8319 O O . HIS B 1 563 ? 13.953 -35.816 20.661 1.00 40.05 563 HIS B O 1
ATOM 8326 N N . GLY B 1 564 ? 15.786 -36.876 21.374 1.00 40.74 564 GLY B N 1
ATOM 8327 C CA . GLY B 1 564 ? 15.217 -38.227 21.240 1.00 40.06 564 GLY B CA 1
ATOM 8328 C C . GLY B 1 564 ? 15.656 -39.032 20.034 1.00 40.34 564 GLY B C 1
ATOM 8329 O O . GLY B 1 564 ? 15.258 -40.173 19.894 1.00 40.51 564 GLY B O 1
ATOM 8330 N N . TRP B 1 565 ? 16.503 -38.472 19.180 1.00 39.42 565 TRP B N 1
ATOM 8331 C CA . TRP B 1 565 ? 17.022 -39.216 18.024 1.00 40.92 565 TRP B CA 1
ATOM 8332 C C . TRP B 1 565 ? 17.950 -40.383 18.410 1.00 41.37 565 TRP B C 1
ATOM 8333 O O . TRP B 1 565 ? 18.926 -40.200 19.125 1.00 41.28 565 TRP B O 1
ATOM 8344 N N . LEU B 1 566 ? 17.668 -41.574 17.908 1.00 42.94 566 LEU B N 1
ATOM 8345 C CA . LEU B 1 566 ? 18.465 -42.748 18.264 1.00 45.06 566 LEU B CA 1
ATOM 8346 C C . LEU B 1 566 ? 19.458 -43.131 17.191 1.00 45.84 566 LEU B C 1
ATOM 8347 O O . LEU B 1 566 ? 20.013 -44.217 17.247 1.00 46.70 566 LEU B O 1
ATOM 8352 N N . GLY B 1 567 ? 19.626 -42.279 16.193 1.00 45.94 567 GLY B N 1
ATOM 8353 C CA . GLY B 1 567 ? 20.656 -42.468 15.185 1.00 47.54 567 GLY B CA 1
ATOM 8354 C C . GLY B 1 567 ? 20.280 -43.290 13.966 1.00 48.15 567 GLY B C 1
ATOM 8355 O O . GLY B 1 567 ? 19.102 -43.417 13.649 1.00 49.14 567 GLY B O 1
#

Nearest PDB structures (foldseek):
  2vsy-assembly1_A  TM=1.002E+00  e=5.019E-95  Xanthomonas campestris pv. campestris str. ATCC 33913
  2vsn-assembly2_B  TM=9.869E-01  e=8.508E-83  Xanthomonas campestris pv. campestris str. 8004
  2xgm-assembly1_A  TM=9.912E-01  e=2.053E-80  Xanthomonas campestris
  2xgs-assembly2_B  TM=9.926E-01  e=7.156E-77  Xanthomonas campestris
  4n3c-assembly1_A  TM=9.022E-01  e=1.014E-39  Homo sapiens

CATH classification: 1.25.40.10 (+2 more: 3.40.50.11380, 3.40.50.2000)

Solvent-accessible surface area: 43496 Å² total; per-residue (Å²): 193,97,17,90,55,66,0,85,82,1,50,54,30,25,69,169,48,61,84,86,29,0,32,95,2,0,74,100,0,41,79,77,88,104,49,66,25,41,0,7,1,33,20,0,35,1,27,68,58,66,134,97,44,70,82,0,13,99,38,0,92,100,1,6,104,70,16,68,136,64,35,28,4,0,19,49,8,0,21,0,16,59,73,34,66,96,17,54,51,0,9,66,4,3,22,63,0,28,121,63,46,76,146,49,36,86,8,1,10,48,1,5,31,26,15,17,80,0,4,8,49,148,56,15,125,91,3,14,60,68,6,83,53,9,5,86,147,37,79,11,22,4,38,1,38,21,4,3,5,3,78,13,36,6,47,45,16,41,31,2,1,104,11,36,0,84,56,21,32,94,87,22,207,78,39,76,132,69,161,3,70,42,130,25,69,0,70,0,0,0,2,0,68,1,2,5,75,78,59,5,0,18,4,0,0,8,0,1,42,0,2,84,155,101,28,117,79,14,61,12,6,0,0,0,54,33,38,100,87,71,22,101,16,13,74,44,0,33,72,4,22,47,8,5,97,4,51,104,72,48,76,89,44,4,0,116,33,0,65,105,39,26,5,4,0,0,2,8,0,25,14,103,3,0,0,21,179,0,37,14,0,4,17,62,1,1,25,1,0,0,4,1,5,21,13,6,5,6,0,3,4,86,6,9,48,21,8,4,0,0,63,33,0,0,25,95,85,10,62,97,70,19,59,8,115,16,29,70,7,158,30,7,2,3,0,3,3,36,69,28,131,21,52,144,9,59,56,33,90,138,24,52,6,59,82,171,7,26,0,0,0,0,0,7,75,17,24,11,7,12,44,58,0,0,35,8,0,0,18,0,0,122,107,10,106,112,2,7,0,0,0,53,53,20,55,48,100,1,21,48,68,5,96,62,42,0,135,84,55,60,4,66,20,151,47,8,18,30,8,84,209,46,80,54,88,91,23,1,2,29,3,129,28,6,33,0,0,0,0,0,41,12,15,2,0,27,20,19,0,1,3,0,1,53,22,9,2,0,1,0,1,10,33,20,104,5,12,1,1,42,3,1,0,0,2,0,76,41,3,33,0,75,66,0,27,22,92,77,54,76,35,0,21,64,65,0,23,59,12,4,75,64,88,76,40,10,94,60,16,51,62,99,0,54,94,30,52,160,82,18,54,12,13,92,10,54,43,23,0,58,33,0,0,54,28,0,45,56,12,0,129,157,62,35,6,105,47,178,73,28,107,33,78,9,116,73,0,54,76,36,11,65,166,64,56,51,91,41,0,40,100,2,0,82,123,0,38,81,73,91,118,45,57,28,51,0,28,0,43,32,0,56,0,32,112,47,60,139,104,42,75,80,0,10,87,32,6,83,92,0,1,86,62,23,79,142,60,37,26,4,0,33,70,4,0,65,2,16,81,60,38,71,104,16,52,31,0,10,63,5,14,24,62,0,35,124,48,67,78,165,62,35,119,6,4,7,52,1,6,47,36,15,20,88,2,4,13,48,148,54,15,116,69,4,16,55,76,5,84,52,13,8,89,152,39,59,39,10,13,44,1,40,24,2,2,8,4,80,12,35,10,46,45,15,42,25,3,0,94,20,30,0,88,58,22,38,89,90,27,129,74,32,44,42,50,134,8,49,46,131,26,69,0,68,0,0,0,1,0,66,0,1,5,76,69,68,9,0,14,8,0,0,8,1,2,47,1,1,110,152,105,19,112,74,14,72,14,13,0,0,0,52,35,36,106,88,72,21,99,20,12,81,36,0,47,121,5,21,73,38,21,84,4,73,104,74,52,79,92,44,4,0,111,53,0,60,146,49,23,4,3,0,0,2,8,0,27,12,102,3,0,0,22,184,0,35,12,0,4,14,63,0,1,23,0,0,1,5,2,6,20,13,3,6,6,0,5,7,90,6,9,47,22,6,5,0,0,66,33,0,0,23,94,83,11,64,99,76,18,61,10,115,16,25,75,8,159,30,5,1,4,0,3,4,39,65,26,140,19,57,154,14,52,50,42,86,141,18,49,5,61,87,139,36,32,0,0,0,0,2,3,73,13,34,20,2,10,46,60,0,1,32,10,0,1,13,0,0,111,98,10,99,113,6,10,0,1,0,32,51,20,57,42,90,0,27,57,69,4,88,62,44,0,137,84,52,57,6,74,23,149,46,2,17,26,5,83,180,27,79,43,90,90,21,4,3,32,3,144,34,7,31,1,0,0,0,0,40,14,14,2,0,22,17,24,0,2,4,0,3,27,28,9,3,0,0,0,0,10,32,18,120,4,11,2,1,42,2,0,0,0,3,0,74,40,3,41,0,76,65,0,30,22,96,73,59,76,36,0,22,63,54,0,28,56,9,7,68,59,98,70,38,16,89,50,0,46,58,101,0,81,82,36,66,163,58,19,56,14,14,88,9,53,38,25,0,59,26,1,0,54,35,4,40,36,5,0,156,172,46,38,19,127,40

Sequence (1094 aa):
QDFVAWLMLADAELGMGDTTAGEMAVQRGLALHPGHPEAVARLGRVRWTQQRHAEAAVLLQQASDAAPEHPGIALWLGHALEDAGQAEAAAAAYTRAHQLLPEEPYITAQLLNWRRRLCDWRALDVLSAQVRAAVAQGVGAVEPFAFLSEDASAAEQLACARTRAQAIAASVRPLAPTRVRSKGPLRVGFVSNGFGAHPTGLLTVALFEALQRRQPDLQMHLFATSGDDGSTTLRTRLAQASTLHDVTALGHLATAKHIRHHGIDLLFDLRGWGGGGRPEVFALRPAPVQVNWLAYPGTSGAPWMDYVLGDAFALPPALEPFYSEHVLRLQGAFQPSDTSRVVAEPPSRTQCGLPEQGVVLCCFNNSYKLNPQSMARMLAVLREVPDSVLWLLSGPGEADARLRAFAHAQGVDAQRLVFMPKLPHPQYLARYRHADLFLDTHPYNAHTTASDALWTGCPVLTTPGETFAARVAGSLNHHLGLDEMNVADDAAFVAKAVALASDPAALTALHARVDVLRRASGVFHMDGFADDFGALLQALARRHGWLGQDFVAWLMLADAELGMGDTTAGEMAVQRGLALHPGHPEAVARLGRVRWTQQRHAEAAVLLQQASDAAPEHPGIALWLGHALEDAGQAEAAAAAYTRAHQLLPEEPYITAQLLNWRRRLCDWRALDVLSAQVRAAVAQGVGAVEPFAFLSEDASAAEQLACARTRAQAIAASVRPLAPTRVRSKGPLRVGFVSNGFGAHPTGLLTVALFEALQRRQPDLQMHLFATSGDDGSTLRTRLAQASTLHDVTALGHLATAKHIRHHGIDLLFDLRGWGGGGRPEVFALRPAPVQVNWLAYPGTSGAPWMDYVLGDAFALPPALEPFYSEHVLRLQGAFQPSDTSRVVAEPPSRTQCGLPEQGVVLCCFNNSYKLNPQSMARMLAVLREVPDSVLWLLSGPGEADARLRAFAHAQGVDAQRLVFMPKLPHPQYLARYRHADLFLDTHPYNAHTTASDALWTGCPVLTTPGETFAARVAGSLNHHLGLDEMNVADDAAFVAKAVALASDPAALTALHARVDVLRRRASGVVFHHMDGFADDFGALLQALARRRHGWLG

Foldseek 3Di:
DDLVVLQVVLVVCVVVLHAPSSVVSLVVNCVVVPLALSSLLSNLLSCVSVVVLVSSLVSLVSSCVVPVLDLVSLQSNLVSCVSVQNLVSSLVSLVSSCVNCVVDLLSLQVNLLSCLQLVNCVCVVVSLVSNLVVLVVLQLRHFLLSNLLHPDFLQSSLSNLQSVQVVLLVPDDADDADFFDADAQAEEEEEEQQQALHLVLQFCLVLLQLLQVPPVSHAYEYEHQHDYPPHVSNVSNVVSHPYHDPHPPDLVVSLVVLLVVQHAEYEYLHQRQSDDPPSNQSNLSYNAYEYADNHQGANSHPSHAEYEFACQLCNPVSVVSHPHHYDYFDAGRTGGDLVADADAAPQCVVQLHDNPAAEEEEEARSSLDHPLLLLLVLLLCVLGPRYAYEYADGRDCSLVSSLVVSVVSVHHSSSYGHGYDDRPNNVLNVLVRHLAYEFGPDQTDASVLVSNLSSLHYYAAAQDRGSRNRRSVRVCVQLVNNVSHDHDSVVSSVVSNVLRVCVVVSVVSSVVSVVSCVPGCRHPSSVVSVRVSVSVVCVSVVRNYND/DPLVCLLVVLVVQVVVPHLPSSVVSLVVSCVVPPPQLSSLLSNLVSCVSVLVLVVSLVSLVSSCVVVVLDLVSLQSSLVSCVSVVHQVSSLVSLVSSCVNPVLDQLSLQVNLLSCLQLVPCVCNVVSLVSNLVVLVVLHLRHFLLSVLLHPDFLQSSLSNLQSNQVVLLVVDDADDDDFFDADAQAEEEEEEQAQALHLLLQFCLVLLQLLLVQPPSYAYEYEHLHDYPVHPSNVSVVVSHPYHDCVPPDLVVSLVVLLVVPHAEYEYQYQRQLDDPPSNQSNQSYNAYEYADRHQGANSHPRHAEYEFACFLCNPLNVVSHPHDYDYFDAGRTGGDLVADQDAADQCVVQLHDNWAAEEEAADRSSLVHPLLLLLVLLLCVLGVRAAYEYADGRDCSLVSSLVVSVVSPHHSSSYGHGYDDRPSNVLNVLLRHQAYEFGPDQTDASVLVSNLSNLHYYAAAQDRHSRRRRSVSLCVQLVNNVSHDHDSVVRSVVSNVCRNDPVNSVVSSVSSVCSSPVGCNHPSSVVSVRVSVVVVVVSVVRNHND

InterPro domains:
  IPR011990 Tetratricopeptide-like helical domain superfamily [G3DSA:1.25.40.10] (21-162)
  IPR011990 Tetratricopeptide-like helical domain superfamily [SSF48452] (12-141)
  IPR019734 Tetratricopeptide repeat [SM00028] (23-56)
  IPR019734 Tetratricopeptide repeat [SM00028] (57-90)
  IPR019734 Tetratricopeptide repeat [SM00028] (91-124)
  IPR029489 O-GlcNAc transferase, C-terminal [PF13844] (200-353)
  IPR029489 O-GlcNAc transferase, C-terminal [PF13844] (367-550)

Radius of gyration: 38.31 Å; Cα contacts (8 Å, |Δi|>4): 2145; chains: 2; bounding box: 111×100×68 Å

Organism: Xanthomonas campestris pv. campestris (strain ATCC 33913 / DSM 3586 / NCPPB 528 / LMG 568 / P 25) (NCBI:txid190485)